Protein AF-0000000075644648 (afdb_homodimer)

Radius of gyration: 40.12 Å; Cα contacts (8 Å, |Δi|>4): 1859; chains: 2; bounding box: 111×129×111 Å

Structure (mmCIF, N/CA/C/O backbone):
data_AF-0000000075644648-model_v1
#
loop_
_entity.id
_entity.type
_entity.pdbx_description
1 polymer 'Nose resistant-to-fluoxetine protein N-terminal domain-containing protein'
#
loop_
_atom_site.group_PDB
_atom_site.id
_atom_site.type_symbol
_atom_site.label_atom_id
_atom_site.label_alt_id
_atom_site.label_comp_id
_atom_site.label_asym_id
_atom_site.label_entity_id
_atom_site.label_seq_id
_atom_site.pdbx_PDB_ins_code
_atom_site.Cartn_x
_atom_site.Cartn_y
_atom_site.Cartn_z
_atom_site.occupancy
_atom_site.B_iso_or_equiv
_atom_site.auth_seq_id
_atom_site.auth_comp_id
_atom_site.auth_asym_id
_atom_site.auth_atom_id
_atom_site.pdbx_PDB_model_num
ATOM 1 N N . MET A 1 1 ? 28.406 7.57 50.781 1 17.14 1 MET A N 1
ATOM 2 C CA . MET A 1 1 ? 28.922 8.93 50.812 1 17.14 1 MET A CA 1
ATOM 3 C C . MET A 1 1 ? 28.438 9.719 49.594 1 17.14 1 MET A C 1
ATOM 5 O O . MET A 1 1 ? 27.984 9.141 48.625 1 17.14 1 MET A O 1
ATOM 9 N N . THR A 1 2 ? 29.031 11.039 49.375 1 18.27 2 THR A N 1
ATOM 10 C CA . THR A 1 2 ? 28.797 12.391 48.875 1 18.27 2 THR A CA 1
ATOM 11 C C . THR A 1 2 ? 28.906 12.43 47.375 1 18.27 2 THR A C 1
ATOM 13 O O . THR A 1 2 ? 30 12.578 46.812 1 18.27 2 THR A O 1
ATOM 16 N N . THR A 1 3 ? 28.359 11.414 46.625 1 19.47 3 THR A N 1
ATOM 17 C CA . THR A 1 3 ? 28.375 11.008 45.25 1 19.47 3 THR A CA 1
ATOM 18 C C . THR A 1 3 ? 27.812 12.109 44.344 1 19.47 3 THR A C 1
ATOM 20 O O . THR A 1 3 ? 26.734 11.953 43.781 1 19.47 3 THR A O 1
ATOM 23 N N . LEU A 1 4 ? 28 13.391 44.906 1 19.52 4 LEU A N 1
ATOM 24 C CA . LEU A 1 4 ? 27.359 14.68 44.688 1 19.52 4 LEU A CA 1
ATOM 25 C C . LEU A 1 4 ? 27.5 15.094 43.219 1 19.52 4 LEU A C 1
ATOM 27 O O . LEU A 1 4 ? 28.344 14.547 42.5 1 19.52 4 LEU A O 1
ATOM 31 N N . ILE A 1 5 ? 27.172 16.344 42.906 1 19.8 5 ILE A N 1
ATOM 32 C CA . ILE A 1 5 ? 26.625 17.312 41.969 1 19.8 5 ILE A CA 1
ATOM 33 C C . ILE A 1 5 ? 27.719 17.766 41 1 19.8 5 ILE A C 1
ATOM 35 O O . ILE A 1 5 ? 28.516 18.641 41.344 1 19.8 5 ILE A O 1
ATOM 39 N N . GLU A 1 6 ? 28.672 16.828 40.656 1 20.92 6 GLU A N 1
ATOM 40 C CA . GLU A 1 6 ? 29.844 17.406 40 1 20.92 6 GLU A CA 1
ATOM 41 C C . GLU A 1 6 ? 29.453 18.266 38.812 1 20.92 6 GLU A C 1
ATOM 43 O O . GLU A 1 6 ? 28.625 17.844 38 1 20.92 6 GLU A O 1
ATOM 48 N N . GLY A 1 7 ? 29.734 19.625 38.781 1 19.95 7 GLY A N 1
ATOM 49 C CA . GLY A 1 7 ? 29.562 20.969 38.25 1 19.95 7 GLY A CA 1
ATOM 50 C C . GLY A 1 7 ? 29.938 21.062 36.781 1 19.95 7 GLY A C 1
ATOM 51 O O . GLY A 1 7 ? 30.516 20.141 36.219 1 19.95 7 GLY A O 1
ATOM 52 N N . PRO A 1 8 ? 29.859 22.266 36.188 1 21.3 8 PRO A N 1
ATOM 53 C CA . PRO A 1 8 ? 29.531 22.859 34.875 1 21.3 8 PRO A CA 1
ATOM 54 C C . PRO A 1 8 ? 30.688 22.812 33.906 1 21.3 8 PRO A C 1
ATOM 56 O O . PRO A 1 8 ? 30.609 23.391 32.812 1 21.3 8 PRO A O 1
ATOM 59 N N . SER A 1 9 ? 31.625 21.859 33.844 1 18.41 9 SER A N 1
ATOM 60 C CA . SER A 1 9 ? 32.938 22.219 33.281 1 18.41 9 SER A CA 1
ATOM 61 C C . SER A 1 9 ? 32.781 22.719 31.844 1 18.41 9 SER A C 1
ATOM 63 O O . SER A 1 9 ? 32.25 22.016 31 1 18.41 9 SER A O 1
ATOM 65 N N . PHE A 1 10 ? 32.781 24.094 31.656 1 19.3 10 PHE A N 1
ATOM 66 C CA . PHE A 1 10 ? 32.812 24.938 30.484 1 19.3 10 PHE A CA 1
ATOM 67 C C . PHE A 1 10 ? 34 24.594 29.594 1 19.3 10 PHE A C 1
ATOM 69 O O . PHE A 1 10 ? 35.156 24.75 30 1 19.3 10 PHE A O 1
ATOM 76 N N . SER A 1 11 ? 33.969 23.453 28.984 1 17.84 11 SER A N 1
ATOM 77 C CA . SER A 1 11 ? 35.062 23 28.141 1 17.84 11 SER A CA 1
ATOM 78 C C . SER A 1 11 ? 35.562 24.109 27.219 1 17.84 11 SER A C 1
ATOM 80 O O . SER A 1 11 ? 34.75 24.844 26.641 1 17.84 11 SER A O 1
ATOM 82 N N . PRO A 1 12 ? 36.844 24.5 27.312 1 17.47 12 PRO A N 1
ATOM 83 C CA . PRO A 1 12 ? 37.625 25.578 26.703 1 17.47 12 PRO A CA 1
ATOM 84 C C . PRO A 1 12 ? 37.438 25.656 25.188 1 17.47 12 PRO A C 1
ATOM 86 O O . PRO A 1 12 ? 37.031 24.672 24.562 1 17.47 12 PRO A O 1
ATOM 89 N N . CYS A 1 13 ? 37.656 26.922 24.547 1 18.33 13 CYS A N 1
ATOM 90 C CA . CYS A 1 13 ? 37.625 27.703 23.328 1 18.33 13 CYS A CA 1
ATOM 91 C C . CYS A 1 13 ? 38.656 27.156 22.328 1 18.33 13 CYS A C 1
ATOM 93 O O . CYS A 1 13 ? 39.844 27.422 22.438 1 18.33 13 CYS A O 1
ATOM 95 N N . ALA A 1 14 ? 38.781 25.812 22.172 1 17.69 14 ALA A N 1
ATOM 96 C CA . ALA A 1 14 ? 39.969 25.422 21.391 1 17.69 14 ALA A CA 1
ATOM 97 C C . ALA A 1 14 ? 40.125 26.297 20.156 1 17.69 14 ALA A C 1
ATOM 99 O O . ALA A 1 14 ? 39.125 26.719 19.547 1 17.69 14 ALA A O 1
ATOM 100 N N . VAL A 1 15 ? 41.375 26.734 19.875 1 17.28 15 VAL A N 1
ATOM 101 C CA . VAL A 1 15 ? 42.219 27.625 19.062 1 17.28 15 VAL A CA 1
ATOM 102 C C . VAL A 1 15 ? 42.031 27.297 17.594 1 17.28 15 VAL A C 1
ATOM 104 O O . VAL A 1 15 ? 42.156 26.141 17.172 1 17.28 15 VAL A O 1
ATOM 107 N N . ILE A 1 16 ? 41.281 28.078 16.859 1 17.77 16 ILE A N 1
ATOM 108 C CA . ILE A 1 16 ? 41.062 28.297 15.43 1 17.77 16 ILE A CA 1
ATOM 109 C C . ILE A 1 16 ? 42.438 28.438 14.734 1 17.77 16 ILE A C 1
ATOM 111 O O . ILE A 1 16 ? 43.188 29.391 14.984 1 17.77 16 ILE A O 1
ATOM 115 N N . ASN A 1 17 ? 43.188 27.344 14.719 1 16.3 17 ASN A N 1
ATOM 116 C CA . ASN A 1 17 ? 44.5 27.516 14.094 1 16.3 17 ASN A CA 1
ATOM 117 C C . ASN A 1 17 ? 44.375 28.297 12.789 1 16.3 17 ASN A C 1
ATOM 119 O O . ASN A 1 17 ? 43.75 27.844 11.836 1 16.3 17 ASN A O 1
ATOM 123 N N . ALA A 1 18 ? 44.688 29.578 12.805 1 16.88 18 ALA A N 1
ATOM 124 C CA . ALA A 1 18 ? 44.844 30.734 11.914 1 16.88 18 ALA A CA 1
ATOM 125 C C . ALA A 1 18 ? 45.938 30.484 10.883 1 16.88 18 ALA A C 1
ATOM 127 O O . ALA A 1 18 ? 46.375 31.422 10.211 1 16.88 18 ALA A O 1
ATOM 128 N N . LYS A 1 19 ? 46.5 29.359 10.703 1 17.92 19 LYS A N 1
ATOM 129 C CA . LYS A 1 19 ? 47.844 29.625 10.141 1 17.92 19 LYS A CA 1
ATOM 130 C C . LYS A 1 19 ? 47.75 30.484 8.883 1 17.92 19 LYS A C 1
ATOM 132 O O . LYS A 1 19 ? 46.688 30.578 8.266 1 17.92 19 LYS A O 1
ATOM 137 N N . GLU A 1 20 ? 48.844 30.438 7.914 1 17.48 20 GLU A N 1
ATOM 138 C CA . GLU A 1 20 ? 49.656 31.375 7.188 1 17.48 20 GLU A CA 1
ATOM 139 C C . GLU A 1 20 ? 48.938 31.922 5.961 1 17.48 20 GLU A C 1
ATOM 141 O O . GLU A 1 20 ? 48.438 31.156 5.148 1 17.48 20 GLU A O 1
ATOM 146 N N . ALA A 1 21 ? 48.625 33.188 5.93 1 16.77 21 ALA A N 1
ATOM 147 C CA . ALA A 1 21 ? 48.219 34.25 5.008 1 16.77 21 ALA A CA 1
ATOM 148 C C . ALA A 1 21 ? 49.219 34.438 3.887 1 16.77 21 ALA A C 1
ATOM 150 O O . ALA A 1 21 ? 49.438 35.531 3.4 1 16.77 21 ALA A O 1
ATOM 151 N N . THR A 1 22 ? 50.031 33.656 3.443 1 16.36 22 THR A N 1
ATOM 152 C CA . THR A 1 22 ? 51.062 34.375 2.697 1 16.36 22 THR A CA 1
ATOM 153 C C . THR A 1 22 ? 50.438 35.094 1.491 1 16.36 22 THR A C 1
ATOM 155 O O . THR A 1 22 ? 49.625 34.5 0.775 1 16.36 22 THR A O 1
ATOM 158 N N . LEU A 1 23 ? 50.656 36.469 1.36 1 16.58 23 LEU A N 1
ATOM 159 C CA . LEU A 1 23 ? 50.406 37.562 0.453 1 16.58 23 LEU A CA 1
ATOM 160 C C . LEU A 1 23 ? 51.094 37.375 -0.884 1 16.58 23 LEU A C 1
ATOM 162 O O . LEU A 1 23 ? 52.25 37.75 -1.054 1 16.58 23 LEU A O 1
ATOM 166 N N . GLY A 1 24 ? 51.312 36.375 -1.503 1 16.97 24 GLY A N 1
ATOM 167 C CA . GLY A 1 24 ? 52.344 36.594 -2.51 1 16.97 24 GLY A CA 1
ATOM 168 C C . GLY A 1 24 ? 52.062 37.781 -3.404 1 16.97 24 GLY A C 1
ATOM 169 O O . GLY A 1 24 ? 50.969 38.344 -3.389 1 16.97 24 GLY A O 1
ATOM 170 N N . SER A 1 25 ? 52.812 38 -4.699 1 16.52 25 SER A N 1
ATOM 171 C CA . SER A 1 25 ? 53.344 39.031 -5.59 1 16.52 25 SER A CA 1
ATOM 172 C C . SER A 1 25 ? 52.25 39.719 -6.363 1 16.52 25 SER A C 1
ATOM 174 O O . SER A 1 25 ? 51.344 39.062 -6.91 1 16.52 25 SER A O 1
ATOM 176 N N . LEU A 1 26 ? 51.938 40.969 -6.023 1 16.09 26 LEU A N 1
ATOM 177 C CA . LEU A 1 26 ? 51.125 42.031 -6.598 1 16.09 26 LEU A CA 1
ATOM 178 C C . LEU A 1 26 ? 51.344 42.125 -8.102 1 16.09 26 LEU A C 1
ATOM 180 O O . LEU A 1 26 ? 50.375 42.125 -8.867 1 16.09 26 LEU A O 1
ATOM 184 N N . TYR A 1 27 ? 52.344 42.844 -8.578 1 16.03 27 TYR A N 1
ATOM 185 C CA . TYR A 1 27 ? 52.375 44 -9.453 1 16.03 27 TYR A CA 1
ATOM 186 C C . TYR A 1 27 ? 52.656 43.594 -10.891 1 16.03 27 TYR A C 1
ATOM 188 O O . TYR A 1 27 ? 52.844 44.469 -11.758 1 16.03 27 TYR A O 1
ATOM 196 N N . PRO A 1 28 ? 52.812 42.562 -11.484 1 16.66 28 PRO A N 1
ATOM 197 C CA . PRO A 1 28 ? 53.75 42.906 -12.555 1 16.66 28 PRO A CA 1
ATOM 198 C C . PRO A 1 28 ? 53.156 43.875 -13.562 1 16.66 28 PRO A C 1
ATOM 200 O O . PRO A 1 28 ? 51.938 44.062 -13.609 1 16.66 28 PRO A O 1
ATOM 203 N N . ASN A 1 29 ? 53.844 44.156 -14.789 1 16.12 29 ASN A N 1
ATOM 204 C CA . ASN A 1 29 ? 54.094 45.312 -15.648 1 16.12 29 ASN A CA 1
ATOM 205 C C . ASN A 1 29 ? 52.875 45.656 -16.5 1 16.12 29 ASN A C 1
ATOM 207 O O . ASN A 1 29 ? 52.5 46.812 -16.562 1 16.12 29 ASN A O 1
ATOM 211 N N . SER A 1 30 ? 52.5 44.875 -17.594 1 15.97 30 SER A N 1
ATOM 212 C CA . SER A 1 30 ? 52.906 45.438 -18.875 1 15.97 30 SER A CA 1
ATOM 213 C C . SER A 1 30 ? 51.875 46.375 -19.453 1 15.97 30 SER A C 1
ATOM 215 O O . SER A 1 30 ? 50.719 46.375 -19 1 15.97 30 SER A O 1
ATOM 217 N N . PRO A 1 31 ? 51.625 46.344 -20.781 1 16.61 31 PRO A N 1
ATOM 218 C CA . PRO A 1 31 ? 51.719 47.438 -21.75 1 16.61 31 PRO A CA 1
ATOM 219 C C . PRO A 1 31 ? 50.406 48.219 -21.906 1 16.61 31 PRO A C 1
ATOM 221 O O . PRO A 1 31 ? 50.375 49.438 -21.812 1 16.61 31 PRO A O 1
ATOM 224 N N . ARG A 1 32 ? 49.562 47.906 -22.969 1 16.67 32 ARG A N 1
ATOM 225 C CA . ARG A 1 32 ? 49.562 48.812 -24.125 1 16.67 32 ARG A CA 1
ATOM 226 C C . ARG A 1 32 ? 48.438 49.844 -24 1 16.67 32 ARG A C 1
ATOM 228 O O . ARG A 1 32 ? 47.5 49.656 -23.219 1 16.67 32 ARG A O 1
ATOM 235 N N . SER A 1 33 ? 47.938 50.469 -25.125 1 15.8 33 SER A N 1
ATOM 236 C CA . SER A 1 33 ? 47.938 51.75 -25.766 1 15.8 33 SER A CA 1
ATOM 237 C C . SER A 1 33 ? 46.562 52.406 -25.703 1 15.8 33 SER A C 1
ATOM 239 O O . SER A 1 33 ? 46.406 53.562 -26.047 1 15.8 33 SER A O 1
ATOM 241 N N . VAL A 1 34 ? 45.438 51.594 -25.266 1 17.58 34 VAL A N 1
ATOM 242 C CA . VAL A 1 34 ? 44.469 52.375 -26.016 1 17.58 34 VAL A CA 1
ATOM 243 C C . VAL A 1 34 ? 44.406 53.781 -25.422 1 17.58 34 VAL A C 1
ATOM 245 O O . VAL A 1 34 ? 44.5 53.969 -24.203 1 17.58 34 VAL A O 1
ATOM 248 N N . PRO A 1 35 ? 44.375 54.875 -26.25 1 16.05 35 PRO A N 1
ATOM 249 C CA . PRO A 1 35 ? 44.531 56.344 -26.266 1 16.05 35 PRO A CA 1
ATOM 250 C C . PRO A 1 35 ? 43.5 57.062 -25.406 1 16.05 35 PRO A C 1
ATOM 252 O O . PRO A 1 35 ? 42.406 56.531 -25.203 1 16.05 35 PRO A O 1
ATOM 255 N N . PHE A 1 36 ? 43.938 57.969 -24.547 1 16.3 36 PHE A N 1
ATOM 256 C CA . PHE A 1 36 ? 43.594 58.969 -23.531 1 16.3 36 PHE A CA 1
ATOM 257 C C . PHE A 1 36 ? 42.688 60.031 -24.141 1 16.3 36 PHE A C 1
ATOM 259 O O . PHE A 1 36 ? 42.344 61 -23.469 1 16.3 36 PHE A O 1
ATOM 266 N N . CYS A 1 37 ? 41.531 59.625 -24.875 1 15.66 37 CYS A N 1
ATOM 267 C CA . CYS A 1 37 ? 41.062 60.875 -25.406 1 15.66 37 CYS A CA 1
ATOM 268 C C . CYS A 1 37 ? 40.906 61.906 -24.297 1 15.66 37 CYS A C 1
ATOM 270 O O . CYS A 1 37 ? 40.281 61.656 -23.281 1 15.66 37 CYS A O 1
ATOM 272 N N . ARG A 1 38 ? 41.656 63.031 -24.266 1 15.61 38 ARG A N 1
ATOM 273 C CA . ARG A 1 38 ? 42.031 64.312 -23.688 1 15.61 38 ARG A CA 1
ATOM 274 C C . ARG A 1 38 ? 40.812 65.25 -23.5 1 15.61 38 ARG A C 1
ATOM 276 O O . ARG A 1 38 ? 40.688 65.875 -22.469 1 15.61 38 ARG A O 1
ATOM 283 N N . LYS A 1 39 ? 39.969 65.5 -24.547 1 15.84 39 LYS A N 1
ATOM 284 C CA . LYS A 1 39 ? 40 66.875 -24.844 1 15.84 39 LYS A CA 1
ATOM 285 C C . LYS A 1 39 ? 39.156 67.688 -23.828 1 15.84 39 LYS A C 1
ATOM 287 O O . LYS A 1 39 ? 38.375 67.062 -23.062 1 15.84 39 LYS A O 1
ATOM 292 N N . TYR A 1 40 ? 38.062 68.5 -24.281 1 15.65 40 TYR A N 1
ATOM 293 C CA . TYR A 1 40 ? 37.969 69.938 -24.203 1 15.65 40 TYR A CA 1
ATOM 294 C C . TYR A 1 40 ? 37.125 70.375 -23.016 1 15.65 40 TYR A C 1
ATOM 296 O O . TYR A 1 40 ? 36.125 69.75 -22.688 1 15.65 40 TYR A O 1
ATOM 304 N N . LEU A 1 41 ? 37.531 71.312 -22.047 1 15.14 41 LEU A N 1
ATOM 305 C CA . LEU A 1 41 ? 37.406 72.062 -20.812 1 15.14 41 LEU A CA 1
ATOM 306 C C . LEU A 1 41 ? 36.219 73 -20.891 1 15.14 41 LEU A C 1
ATOM 308 O O . LEU A 1 41 ? 35.906 73.688 -19.922 1 15.14 41 LEU A O 1
ATOM 312 N N . GLY A 1 42 ? 35.312 73.25 -21.875 1 16.03 42 GLY A N 1
ATOM 313 C CA . GLY A 1 42 ? 35.031 74.688 -21.875 1 16.03 42 GLY A CA 1
ATOM 314 C C . GLY A 1 42 ? 34.094 75.062 -20.734 1 16.03 42 GLY A C 1
ATOM 315 O O . GLY A 1 42 ? 33.312 74.25 -20.234 1 16.03 42 GLY A O 1
ATOM 316 N N . TYR A 1 43 ? 34.188 76.375 -20 1 16.08 43 TYR A N 1
ATOM 317 C CA . TYR A 1 43 ? 33.969 77.25 -18.844 1 16.08 43 TYR A CA 1
ATOM 318 C C . TYR A 1 43 ? 32.562 77.812 -18.812 1 16.08 43 TYR A C 1
ATOM 320 O O . TYR A 1 43 ? 32.188 78.5 -17.859 1 16.08 43 TYR A O 1
ATOM 328 N N . GLY A 1 44 ? 31.438 77.5 -19.531 1 16.42 44 GLY A N 1
ATOM 329 C CA . GLY A 1 44 ? 30.688 78.75 -19.703 1 16.42 44 GLY A CA 1
ATOM 330 C C . GLY A 1 44 ? 29.969 79.188 -18.438 1 16.42 44 GLY A C 1
ATOM 331 O O . GLY A 1 44 ? 29.734 78.375 -17.531 1 16.42 44 GLY A O 1
ATOM 332 N N . ARG A 1 45 ? 29.547 80.562 -18.109 1 16.47 45 ARG A N 1
ATOM 333 C CA . ARG A 1 45 ? 29.359 81.625 -17.188 1 16.47 45 ARG A CA 1
ATOM 334 C C . ARG A 1 45 ? 27.922 81.688 -16.672 1 16.47 45 ARG A C 1
ATOM 336 O O . ARG A 1 45 ? 27.656 82.312 -15.641 1 16.47 45 ARG A O 1
ATOM 343 N N . PHE A 1 46 ? 26.766 81 -17.047 1 17.75 46 PHE A N 1
ATOM 344 C CA . PHE A 1 46 ? 25.625 81.875 -17.062 1 17.75 46 PHE A CA 1
ATOM 345 C C . PHE A 1 46 ? 25.156 82.188 -15.641 1 17.75 46 PHE A C 1
ATOM 347 O O . PHE A 1 46 ? 25.172 81.312 -14.781 1 17.75 46 PHE A O 1
ATOM 354 N N . ASP A 1 47 ? 24.719 83.438 -15.203 1 16.28 47 ASP A N 1
ATOM 355 C CA . ASP A 1 47 ? 24.562 84.438 -14.141 1 16.28 47 ASP A CA 1
ATOM 356 C C . ASP A 1 47 ? 23.281 84.188 -13.352 1 16.28 47 ASP A C 1
ATOM 358 O O . ASP A 1 47 ? 23.312 84.188 -12.117 1 16.28 47 ASP A O 1
ATOM 362 N N . ASN A 1 48 ? 21.984 84.312 -13.953 1 16.94 48 ASN A N 1
ATOM 363 C CA . ASN A 1 48 ? 21.125 85.375 -13.492 1 16.94 48 ASN A CA 1
ATOM 364 C C . ASN A 1 48 ? 20.406 85.062 -12.195 1 16.94 48 ASN A C 1
ATOM 366 O O . ASN A 1 48 ? 20.266 83.875 -11.867 1 16.94 48 ASN A O 1
ATOM 370 N N . GLN A 1 49 ? 19.297 85.812 -11.703 1 17.16 49 GLN A N 1
ATOM 371 C CA . GLN A 1 49 ? 18.922 86.625 -10.547 1 17.16 49 GLN A CA 1
ATOM 372 C C . GLN A 1 49 ? 17.906 85.938 -9.672 1 17.16 49 GLN A C 1
ATOM 374 O O . GLN A 1 49 ? 18.188 85.625 -8.516 1 17.16 49 GLN A O 1
ATOM 379 N N . LYS A 1 50 ? 16.5 86.438 -9.562 1 18.86 50 LYS A N 1
ATOM 380 C CA . LYS A 1 50 ? 15.938 87.188 -8.43 1 18.86 50 LYS A CA 1
ATOM 381 C C . LYS A 1 50 ? 15.039 86.312 -7.59 1 18.86 50 LYS A C 1
ATOM 383 O O . LYS A 1 50 ? 15.211 86.188 -6.371 1 18.86 50 LYS A O 1
ATOM 388 N N . LYS A 1 51 ? 13.547 86.25 -7.723 1 20.23 51 LYS A N 1
ATOM 389 C CA . LYS A 1 51 ? 12.617 86.875 -6.789 1 20.23 51 LYS A CA 1
ATOM 390 C C . LYS A 1 51 ? 11.898 85.875 -5.945 1 20.23 51 LYS A C 1
ATOM 392 O O . LYS A 1 51 ? 11.594 84.75 -6.426 1 20.23 51 LYS A O 1
ATOM 397 N N . THR A 1 52 ? 11.648 86 -4.602 1 19.19 52 THR A N 1
ATOM 398 C CA . THR A 1 52 ? 11.469 85.25 -3.344 1 19.19 52 THR A CA 1
ATOM 399 C C . THR A 1 52 ? 9.984 85 -3.094 1 19.19 52 THR A C 1
ATOM 401 O O . THR A 1 52 ? 9.617 84.5 -2.023 1 19.19 52 THR A O 1
ATOM 404 N N . PRO A 1 53 ? 9 84.438 -4.023 1 20.22 53 PRO A N 1
ATOM 405 C CA . PRO A 1 53 ? 7.594 84.688 -3.705 1 20.22 53 PRO A CA 1
ATOM 406 C C . PRO A 1 53 ? 7.102 83.938 -2.475 1 20.22 53 PRO A C 1
ATOM 408 O O . PRO A 1 53 ? 7.453 82.812 -2.283 1 20.22 53 PRO A O 1
ATOM 411 N N . ARG A 1 54 ? 6.461 84.625 -1.349 1 20.8 54 ARG A N 1
ATOM 412 C CA . ARG A 1 54 ? 6.125 84.312 0.046 1 20.8 54 ARG A CA 1
ATOM 413 C C . ARG A 1 54 ? 4.801 83.562 0.158 1 20.8 54 ARG A C 1
ATOM 415 O O . ARG A 1 54 ? 3.748 84.125 -0.199 1 20.8 54 ARG A O 1
ATOM 422 N N . VAL A 1 55 ? 4.602 82.188 -0.193 1 18.64 55 VAL A N 1
ATOM 423 C CA . VAL A 1 55 ? 3.365 81.438 -0.322 1 18.64 55 VAL A CA 1
ATOM 424 C C . VAL A 1 55 ? 2.764 81.188 1.06 1 18.64 55 VAL A C 1
ATOM 426 O O . VAL A 1 55 ? 3.416 80.625 1.933 1 18.64 55 VAL A O 1
ATOM 429 N N . CYS A 1 56 ? 1.729 82 1.493 1 18.91 56 CYS A N 1
ATOM 430 C CA . CYS A 1 56 ? 1.022 82.125 2.764 1 18.91 56 CYS A CA 1
ATOM 431 C C . CYS A 1 56 ? 0.171 80.875 3.039 1 18.91 56 CYS A C 1
ATOM 433 O O . CYS A 1 56 ? -0.571 80.438 2.166 1 18.91 56 CYS A O 1
ATOM 435 N N . LEU A 1 57 ? 0.411 80 4.094 1 19.55 57 LEU A N 1
ATOM 436 C CA . LEU A 1 57 ? 0.097 78.688 4.559 1 19.55 57 LEU A CA 1
ATOM 437 C C . LEU A 1 57 ? -1.32 78.625 5.117 1 19.55 57 LEU A C 1
ATOM 439 O O . LEU A 1 57 ? -1.609 79.188 6.156 1 19.55 57 LEU A O 1
ATOM 443 N N . PRO A 1 58 ? -2.457 78.688 4.191 1 20.89 58 PRO A N 1
ATOM 444 C CA . PRO A 1 58 ? -3.764 78.875 4.816 1 20.89 58 PRO A CA 1
ATOM 445 C C . PRO A 1 58 ? -4.184 77.75 5.707 1 20.89 58 PRO A C 1
ATOM 447 O O . PRO A 1 58 ? -3.664 76.625 5.562 1 20.89 58 PRO A O 1
ATOM 450 N N . HIS A 1 59 ? -5.246 77.75 6.652 1 21.36 59 HIS A N 1
ATOM 451 C CA . HIS A 1 59 ? -5.773 77.25 7.906 1 21.36 59 HIS A CA 1
ATOM 452 C C . HIS A 1 59 ? -6.566 75.938 7.676 1 21.36 59 HIS A C 1
ATOM 454 O O . HIS A 1 59 ? -7.434 75.875 6.801 1 21.36 59 HIS A O 1
ATOM 460 N N . PRO A 1 60 ? -6.242 74.5 8.148 1 21.06 60 PRO A N 1
ATOM 461 C CA . PRO A 1 60 ? -6.438 73.125 7.785 1 21.06 60 PRO A CA 1
ATOM 462 C C . PRO A 1 60 ? -7.836 72.625 8.133 1 21.06 60 PRO A C 1
ATOM 464 O O . PRO A 1 60 ? -8.094 71.375 8.047 1 21.06 60 PRO A O 1
ATOM 467 N N . ASN A 1 61 ? -8.898 73.312 8.664 1 19.88 61 ASN A N 1
ATOM 468 C CA . ASN A 1 61 ? -10.016 72.75 9.422 1 19.88 61 ASN A CA 1
ATOM 469 C C . ASN A 1 61 ? -10.984 72 8.523 1 19.88 61 ASN A C 1
ATOM 471 O O . ASN A 1 61 ? -11.734 71.125 8.992 1 19.88 61 ASN A O 1
ATOM 475 N N . ARG A 1 62 ? -11.484 72.438 7.355 1 21.42 62 ARG A N 1
ATOM 476 C CA . ARG A 1 62 ? -12.836 72.312 6.82 1 21.42 62 ARG A CA 1
ATOM 477 C C . ARG A 1 62 ? -13.016 71 6.102 1 21.42 62 ARG A C 1
ATOM 479 O O . ARG A 1 62 ? -14.047 70.75 5.469 1 21.42 62 ARG A O 1
ATOM 486 N N . LEU A 1 63 ? -12.039 70.125 5.801 1 19.73 63 LEU A N 1
ATOM 487 C CA . LEU A 1 63 ? -12.219 69.312 4.578 1 19.73 63 LEU A CA 1
ATOM 488 C C . LEU A 1 63 ? -13.023 68.062 4.848 1 19.73 63 LEU A C 1
ATOM 490 O O . LEU A 1 63 ? -13.242 67.25 3.943 1 19.73 63 LEU A O 1
ATOM 494 N N . LEU A 1 64 ? -13.383 67.625 6.062 1 19.56 64 LEU A N 1
ATOM 495 C CA . LEU A 1 64 ? -13.758 66.25 6.301 1 19.56 64 LEU A CA 1
ATOM 496 C C . LEU A 1 64 ? -15.141 65.938 5.73 1 19.56 64 LEU A C 1
ATOM 498 O O . LEU A 1 64 ? -15.5 64.812 5.531 1 19.56 64 LEU A O 1
ATOM 502 N N . LYS A 1 65 ? -16.078 66.875 5.484 1 20 65 LYS A N 1
ATOM 503 C CA . LYS A 1 65 ? -17.531 66.688 5.402 1 20 65 LYS A CA 1
ATOM 504 C C . LYS A 1 65 ? -17.922 66.062 4.09 1 20 65 LYS A C 1
ATOM 506 O O . LYS A 1 65 ? -19 65.438 3.988 1 20 65 LYS A O 1
ATOM 511 N N . ALA A 1 66 ? -17.266 66.25 2.998 1 21.02 66 ALA A N 1
ATOM 512 C CA . ALA A 1 66 ? -17.969 66.25 1.72 1 21.02 66 ALA A CA 1
ATOM 513 C C . ALA A 1 66 ? -18.188 64.812 1.235 1 21.02 66 ALA A C 1
ATOM 515 O O . ALA A 1 66 ? -18.969 64.562 0.319 1 21.02 66 ALA A O 1
ATOM 516 N N . ALA A 1 67 ? -17.406 63.844 1.62 1 21.42 67 ALA A N 1
ATOM 517 C CA . ALA A 1 67 ? -17.344 62.688 0.714 1 21.42 67 ALA A CA 1
ATOM 518 C C . ALA A 1 67 ? -18.578 61.812 0.859 1 21.42 67 ALA A C 1
ATOM 520 O O . ALA A 1 67 ? -18.797 60.906 0.036 1 21.42 67 ALA A O 1
ATOM 521 N N . ILE A 1 68 ? -19.359 61.875 1.923 1 21.28 68 ILE A N 1
ATOM 522 C CA . ILE A 1 68 ? -20.297 60.781 2.18 1 21.28 68 ILE A CA 1
ATOM 523 C C . ILE A 1 68 ? -21.516 60.938 1.27 1 21.28 68 ILE A C 1
ATOM 525 O O . ILE A 1 68 ? -22.344 60 1.183 1 21.28 68 ILE A O 1
ATOM 529 N N . LEU A 1 69 ? -21.75 62.125 0.59 1 20.05 69 LEU A N 1
ATOM 530 C CA . LEU A 1 69 ? -23.109 62.469 0.171 1 20.05 69 LEU A CA 1
ATOM 531 C C . LEU A 1 69 ? -23.484 61.688 -1.09 1 20.05 69 LEU A C 1
ATOM 533 O O . LEU A 1 69 ? -24.656 61.688 -1.487 1 20.05 69 LEU A O 1
ATOM 537 N N . SER A 1 70 ? -22.625 61.375 -1.968 1 20.73 70 SER A N 1
ATOM 538 C CA . SER A 1 70 ? -23.047 61.375 -3.361 1 20.73 70 SER A CA 1
ATOM 539 C C . SER A 1 70 ? -23.953 60.188 -3.668 1 20.73 70 SER A C 1
ATOM 541 O O . SER A 1 70 ? -24.312 59.938 -4.824 1 20.73 70 SER A O 1
ATOM 543 N N . THR A 1 71 ? -24.062 59.219 -2.846 1 21.09 71 THR A N 1
ATOM 544 C CA . THR A 1 71 ? -24.531 58 -3.52 1 21.09 71 THR A CA 1
ATOM 545 C C . THR A 1 71 ? -26.031 58.125 -3.812 1 21.09 71 THR A C 1
ATOM 547 O O . THR A 1 71 ? -26.625 57.188 -4.355 1 21.09 71 THR A O 1
ATOM 550 N N . TYR A 1 72 ? -26.75 59.156 -3.256 1 19.48 72 TYR A N 1
ATOM 551 C CA . TYR A 1 72 ? -28.188 58.906 -3.246 1 19.48 72 TYR A CA 1
ATOM 552 C C . TYR A 1 72 ? -28.828 59.25 -4.586 1 19.48 72 TYR A C 1
ATOM 554 O O . TYR A 1 72 ? -30.047 59.281 -4.715 1 19.48 72 TYR A O 1
ATOM 562 N N . ILE A 1 73 ? -28.141 60.031 -5.551 1 19.98 73 ILE A N 1
ATOM 563 C CA . ILE A 1 73 ? -29 60.812 -6.445 1 19.98 73 ILE A CA 1
ATOM 564 C C . ILE A 1 73 ? -29.688 59.875 -7.438 1 19.98 73 ILE A C 1
ATOM 566 O O . ILE A 1 73 ? -29.031 59.156 -8.18 1 19.98 73 ILE A O 1
ATOM 570 N N . GLY A 1 74 ? -31.031 59.781 -7.406 1 18.88 74 GLY A N 1
ATOM 571 C CA . GLY A 1 74 ? -32.062 59.094 -8.148 1 18.88 74 GLY A CA 1
ATOM 572 C C . GLY A 1 74 ? -32.094 59.5 -9.617 1 18.88 74 GLY A C 1
ATOM 573 O O . GLY A 1 74 ? -31.5 60.5 -10.023 1 18.88 74 GLY A O 1
ATOM 574 N N . ALA A 1 75 ? -32.938 59 -10.641 1 20.52 75 ALA A N 1
ATOM 575 C CA . ALA A 1 75 ? -33.125 58.625 -12.047 1 20.52 75 ALA A CA 1
ATOM 576 C C . ALA A 1 75 ? -33.5 59.844 -12.883 1 20.52 75 ALA A C 1
ATOM 578 O O . ALA A 1 75 ? -33.469 59.812 -14.109 1 20.52 75 ALA A O 1
ATOM 579 N N . SER A 1 76 ? -34.219 60.969 -12.375 1 19.33 76 SER A N 1
ATOM 580 C CA . SER A 1 76 ? -35.219 61.375 -13.352 1 19.33 76 SER A CA 1
ATOM 581 C C . SER A 1 76 ? -34.562 62.062 -14.539 1 19.33 76 SER A C 1
ATOM 583 O O . SER A 1 76 ? -34.75 61.688 -15.688 1 19.33 76 SER A O 1
ATOM 585 N N . ARG A 1 77 ? -35.125 63.469 -14.953 1 22.38 77 ARG A N 1
ATOM 586 C CA . ARG A 1 77 ? -35.469 64.125 -16.203 1 22.38 77 ARG A CA 1
ATOM 587 C C . ARG A 1 77 ? -34.25 64.75 -16.844 1 22.38 77 ARG A C 1
ATOM 589 O O . ARG A 1 77 ? -33.281 65.062 -16.156 1 22.38 77 ARG A O 1
ATOM 596 N N . PRO A 1 78 ? -34.281 65.188 -18.297 1 24.08 78 PRO A N 1
ATOM 597 C CA . PRO A 1 78 ? -33.281 65.312 -19.344 1 24.08 78 PRO A CA 1
ATOM 598 C C . PRO A 1 78 ? -32.469 66.625 -19.172 1 24.08 78 PRO A C 1
ATOM 600 O O . PRO A 1 78 ? -31.422 66.75 -19.828 1 24.08 78 PRO A O 1
ATOM 603 N N . GLY A 1 79 ? -33 67.625 -18.375 1 21.12 79 GLY A N 1
ATOM 604 C CA . GLY A 1 79 ? -32.812 69 -18.906 1 21.12 79 GLY A CA 1
ATOM 605 C C . GLY A 1 79 ? -31.344 69.375 -18.938 1 21.12 79 GLY A C 1
ATOM 606 O O . GLY A 1 79 ? -30.5 68.75 -18.344 1 21.12 79 GLY A O 1
ATOM 607 N N . ARG A 1 80 ? -30.984 70.688 -19.484 1 22.7 80 ARG A N 1
ATOM 608 C CA . ARG A 1 80 ? -29.906 71.438 -20.188 1 22.7 80 ARG A CA 1
ATOM 609 C C . ARG A 1 80 ? -28.797 71.812 -19.219 1 22.7 80 ARG A C 1
ATOM 611 O O . ARG A 1 80 ? -28.719 73 -18.797 1 22.7 80 ARG A O 1
ATOM 618 N N . LEU A 1 81 ? -28.594 71.125 -18.062 1 19.92 81 LEU A N 1
ATOM 619 C CA . LEU A 1 81 ? -27.938 71.875 -16.984 1 19.92 81 LEU A CA 1
ATOM 620 C C . LEU A 1 81 ? -26.562 72.375 -17.422 1 19.92 81 LEU A C 1
ATOM 622 O O . LEU A 1 81 ? -25.781 71.625 -18.031 1 19.92 81 LEU A O 1
ATOM 626 N N . SER A 1 82 ? -26.375 73.75 -17.422 1 19.52 82 SER A N 1
ATOM 627 C CA . SER A 1 82 ? -25.359 74.688 -17.812 1 19.52 82 SER A CA 1
ATOM 628 C C . SER A 1 82 ? -24.016 74.375 -17.172 1 19.52 82 SER A C 1
ATOM 630 O O . SER A 1 82 ? -23.969 73.812 -16.078 1 19.52 82 SER A O 1
ATOM 632 N N . ARG A 1 83 ? -22.922 74.5 -17.938 1 21.03 83 ARG A N 1
ATOM 633 C CA . ARG A 1 83 ? -21.531 74.062 -18.031 1 21.03 83 ARG A CA 1
ATOM 634 C C . ARG A 1 83 ? -20.672 74.688 -16.938 1 21.03 83 ARG A C 1
ATOM 636 O O . ARG A 1 83 ? -19.438 74.562 -16.969 1 21.03 83 ARG A O 1
ATOM 643 N N . ARG A 1 84 ? -21.328 75.5 -15.977 1 20.12 84 ARG A N 1
ATOM 644 C CA . ARG A 1 84 ? -20.375 76.5 -15.422 1 20.12 84 ARG A CA 1
ATOM 645 C C . ARG A 1 84 ? -19.219 75.75 -14.719 1 20.12 84 ARG A C 1
ATOM 647 O O . ARG A 1 84 ? -19.438 74.812 -13.938 1 20.12 84 ARG A O 1
ATOM 654 N N . CYS A 1 85 ? -18.016 75.875 -15.344 1 19.33 85 CYS A N 1
ATOM 655 C CA . CYS A 1 85 ? -16.672 75.375 -15.172 1 19.33 85 CYS A CA 1
ATOM 656 C C . CYS A 1 85 ? -16.141 75.688 -13.789 1 19.33 85 CYS A C 1
ATOM 658 O O . CYS A 1 85 ? -15.969 76.875 -13.43 1 19.33 85 CYS A O 1
ATOM 660 N N . TRP A 1 86 ? -16.75 75.125 -12.688 1 18.2 86 TRP A N 1
ATOM 661 C CA . TRP A 1 86 ? -16.344 75.5 -11.336 1 18.2 86 TRP A CA 1
ATOM 662 C C . TRP A 1 86 ? -14.836 75.375 -11.148 1 18.2 86 TRP A C 1
ATOM 664 O O . TRP A 1 86 ? -14.266 74.312 -11.438 1 18.2 86 TRP A O 1
ATOM 674 N N . THR A 1 87 ? -14.094 76.5 -11.32 1 19.09 87 THR A N 1
ATOM 675 C CA . THR A 1 87 ? -12.656 76.75 -11.242 1 19.09 87 THR A CA 1
ATOM 676 C C . THR A 1 87 ? -12.102 76.312 -9.891 1 19.09 87 THR A C 1
ATOM 678 O O . THR A 1 87 ? -12.516 76.812 -8.852 1 19.09 87 THR A O 1
ATOM 681 N N . ALA A 1 88 ? -11.844 75.062 -9.656 1 18.91 88 ALA A N 1
ATOM 682 C CA . ALA A 1 88 ? -11.461 74.312 -8.453 1 18.91 88 ALA A CA 1
ATOM 683 C C . ALA A 1 88 ? -10.156 74.875 -7.875 1 18.91 88 ALA A C 1
ATOM 685 O O . ALA A 1 88 ? -9.133 74.875 -8.555 1 18.91 88 ALA A O 1
ATOM 686 N N . ALA A 1 89 ? -10.273 76 -7.062 1 19.41 89 ALA A N 1
ATOM 687 C CA . ALA A 1 89 ? -9.148 76.688 -6.469 1 19.41 89 ALA A CA 1
ATOM 688 C C . ALA A 1 89 ? -8.203 75.75 -5.758 1 19.41 89 ALA A C 1
ATOM 690 O O . ALA A 1 89 ? -8.641 74.812 -5.082 1 19.41 89 ALA A O 1
ATOM 691 N N . ARG A 1 90 ? -6.949 75.625 -6.242 1 21.47 90 ARG A N 1
ATOM 692 C CA . ARG A 1 90 ? -5.723 74.875 -5.992 1 21.47 90 ARG A CA 1
ATOM 693 C C . ARG A 1 90 ? -5.184 75.188 -4.594 1 21.47 90 ARG A C 1
ATOM 695 O O . ARG A 1 90 ? -4.484 76.188 -4.383 1 21.47 90 ARG A O 1
ATOM 702 N N . VAL A 1 91 ? -6.039 75.312 -3.525 1 19.94 91 VAL A N 1
ATOM 703 C CA . VAL A 1 91 ? -5.395 75.875 -2.344 1 19.94 91 VAL A CA 1
ATOM 704 C C . VAL A 1 91 ? -4.27 74.938 -1.88 1 19.94 91 VAL A C 1
ATOM 706 O O . VAL A 1 91 ? -4.473 73.75 -1.725 1 19.94 91 VAL A O 1
ATOM 709 N N . PRO A 1 92 ? -2.992 75.375 -1.979 1 21.19 92 PRO A N 1
ATOM 710 C CA . PRO A 1 92 ? -1.738 74.688 -1.682 1 21.19 92 PRO A CA 1
ATOM 711 C C . PRO A 1 92 ? -1.61 74.312 -0.209 1 21.19 92 PRO A C 1
ATOM 713 O O . PRO A 1 92 ? -1.673 75.188 0.666 1 21.19 92 PRO A O 1
ATOM 716 N N . VAL A 1 93 ? -2.334 73.438 0.337 1 20.12 93 VAL A N 1
ATOM 717 C CA . VAL A 1 93 ? -2.402 73.125 1.764 1 20.12 93 VAL A CA 1
ATOM 718 C C . VAL A 1 93 ? -1.019 72.75 2.277 1 20.12 93 VAL A C 1
ATOM 720 O O . VAL A 1 93 ? -0.456 71.75 1.854 1 20.12 93 VAL A O 1
ATOM 723 N N . GLN A 1 94 ? -0.187 73.688 2.607 1 20.78 94 GLN A N 1
ATOM 724 C CA . GLN A 1 94 ? 1.151 73.5 3.143 1 20.78 94 GLN A CA 1
ATOM 725 C C . GLN A 1 94 ? 1.089 72.812 4.508 1 20.78 94 GLN A C 1
ATOM 727 O O . GLN A 1 94 ? 0.58 73.375 5.473 1 20.78 94 GLN A O 1
ATOM 732 N N . VAL A 1 95 ? 0.819 71.625 4.609 1 20.31 95 VAL A N 1
ATOM 733 C CA . VAL A 1 95 ? 0.743 70.812 5.824 1 20.31 95 VAL A CA 1
ATOM 734 C C . VAL A 1 95 ? 2.059 70.875 6.59 1 20.31 95 VAL A C 1
ATOM 736 O O . VAL A 1 95 ? 3.098 70.438 6.117 1 20.31 95 VAL A O 1
ATOM 739 N N . ARG A 1 96 ? 2.252 72 7.219 1 20.98 96 ARG A N 1
ATOM 740 C CA . ARG A 1 96 ? 3.482 72.125 7.992 1 20.98 96 ARG A CA 1
ATOM 741 C C . ARG A 1 96 ? 3.52 71.062 9.117 1 20.98 96 ARG A C 1
ATOM 743 O O . ARG A 1 96 ? 2.682 71.125 10.023 1 20.98 96 ARG A O 1
ATOM 750 N N . LEU A 1 97 ? 3.889 69.938 8.844 1 20.45 97 LEU A N 1
ATOM 751 C CA . LEU A 1 97 ? 4.203 68.938 9.836 1 20.45 97 LEU A CA 1
ATOM 752 C C . LEU A 1 97 ? 5.176 69.5 10.883 1 20.45 97 LEU A C 1
ATOM 754 O O . LEU A 1 97 ? 6.273 69.938 10.539 1 20.45 97 LEU A O 1
ATOM 758 N N . GLN A 1 98 ? 4.641 70.312 11.781 1 20.58 98 GLN A N 1
ATOM 759 C CA . GLN A 1 98 ? 5.543 70.812 12.805 1 20.58 98 GLN A CA 1
ATOM 760 C C . GLN A 1 98 ? 6.477 69.688 13.32 1 20.58 98 GLN A C 1
ATOM 762 O O . GLN A 1 98 ? 6.055 68.562 13.539 1 20.58 98 GLN A O 1
ATOM 767 N N . PRO A 1 99 ? 7.742 70 13.172 1 21.75 99 PRO A N 1
ATOM 768 C CA . PRO A 1 99 ? 8.805 69.062 13.594 1 21.75 99 PRO A CA 1
ATOM 769 C C . PRO A 1 99 ? 8.719 68.688 15.078 1 21.75 99 PRO A C 1
ATOM 771 O O . PRO A 1 99 ? 8.438 69.562 15.906 1 21.75 99 PRO A O 1
ATOM 774 N N . CYS A 1 100 ? 7.984 67.688 15.383 1 23.19 100 CYS A N 1
ATOM 775 C CA . CYS A 1 100 ? 7.957 67.25 16.781 1 23.19 100 CYS A CA 1
ATOM 776 C C . CYS A 1 100 ? 9.266 67.625 17.484 1 23.19 100 CYS A C 1
ATOM 778 O O . CYS A 1 100 ? 10.336 67.562 16.891 1 23.19 100 CYS A O 1
ATOM 780 N N . ASN A 1 101 ? 9.273 68.562 18.312 1 20.75 101 ASN A N 1
ATOM 781 C CA . ASN A 1 101 ? 10.406 69.062 19.094 1 20.75 101 ASN A CA 1
ATOM 782 C C . ASN A 1 101 ? 11.336 67.938 19.484 1 20.75 101 ASN A C 1
ATOM 784 O O . ASN A 1 101 ? 10.883 66.812 19.734 1 20.75 101 ASN A O 1
ATOM 788 N N . PRO A 1 102 ? 12.68 68.125 19.156 1 23.03 102 PRO A N 1
ATOM 789 C CA . PRO A 1 102 ? 13.852 67.25 19.438 1 23.03 102 PRO A CA 1
ATOM 790 C C . PRO A 1 102 ? 13.93 66.875 20.906 1 23.03 102 PRO A C 1
ATOM 792 O O . PRO A 1 102 ? 15.023 66.562 21.422 1 23.03 102 PRO A O 1
ATOM 795 N N . LEU A 1 103 ? 12.867 66.875 21.672 1 22.23 103 LEU A N 1
ATOM 796 C CA . LEU A 1 103 ? 13.211 66.625 23.062 1 22.23 103 LEU A CA 1
ATOM 797 C C . LEU A 1 103 ? 14.125 65.375 23.156 1 22.23 103 LEU A C 1
ATOM 799 O O . LEU A 1 103 ? 14.164 64.562 22.25 1 22.23 103 LEU A O 1
ATOM 803 N N . GLY A 1 104 ? 14.703 65.125 24.422 1 20.77 104 GLY A N 1
ATOM 804 C CA . GLY A 1 104 ? 15.906 64.375 24.734 1 20.77 104 GLY A CA 1
ATOM 805 C C . GLY A 1 104 ? 15.914 62.969 24.125 1 20.77 104 GLY A C 1
ATOM 806 O O . GLY A 1 104 ? 14.859 62.375 23.938 1 20.77 104 GLY A O 1
ATOM 807 N N . ARG A 1 105 ? 16.875 62.688 23.25 1 26.45 105 ARG A N 1
ATOM 808 C CA . ARG A 1 105 ? 17.469 61.562 22.516 1 26.45 105 ARG A CA 1
ATOM 809 C C . ARG A 1 105 ? 17.391 60.281 23.328 1 26.45 105 ARG A C 1
ATOM 811 O O . ARG A 1 105 ? 17.594 59.188 22.781 1 26.45 105 ARG A O 1
ATOM 818 N N . ALA A 1 106 ? 17.453 60.438 24.625 1 24.53 106 ALA A N 1
ATOM 819 C CA . ALA A 1 106 ? 17.75 59.344 25.562 1 24.53 106 ALA A CA 1
ATOM 820 C C . ALA A 1 106 ? 16.531 58.438 25.75 1 24.53 106 ALA A C 1
ATOM 822 O O . ALA A 1 106 ? 16.688 57.219 25.969 1 24.53 106 ALA A O 1
ATOM 823 N N . ALA A 1 107 ? 15.422 59.094 25.828 1 25 107 ALA A N 1
ATOM 824 C CA . ALA A 1 107 ? 14.32 58.312 26.391 1 25 107 ALA A CA 1
ATOM 825 C C . ALA A 1 107 ? 13.719 57.375 25.359 1 25 107 ALA A C 1
ATOM 827 O O . ALA A 1 107 ? 13.039 56.406 25.703 1 25 107 ALA A O 1
ATOM 828 N N . SER A 1 108 ? 13.703 57.906 24.172 1 25.95 108 SER A N 1
ATOM 829 C CA . SER A 1 108 ? 12.984 57.062 23.219 1 25.95 108 SER A CA 1
ATOM 830 C C . SER A 1 108 ? 13.719 55.75 22.953 1 25.95 108 SER A C 1
ATOM 832 O O . SER A 1 108 ? 13.164 54.812 22.375 1 25.95 108 SER A O 1
ATOM 834 N N . ARG A 1 109 ? 15 55.875 23.078 1 28.06 109 ARG A N 1
ATOM 835 C CA . ARG A 1 109 ? 15.875 54.719 23.062 1 28.06 109 ARG A CA 1
ATOM 836 C C . ARG A 1 109 ? 15.555 53.781 24.234 1 28.06 109 ARG A C 1
ATOM 838 O O . ARG A 1 109 ? 15.945 52.625 24.219 1 28.06 109 ARG A O 1
ATOM 845 N N . SER A 1 110 ? 15.055 54.469 25.312 1 24.5 110 SER A N 1
ATOM 846 C CA . SER A 1 110 ? 14.828 53.688 26.531 1 24.5 110 SER A CA 1
ATOM 847 C C . SER A 1 110 ? 13.57 52.844 26.406 1 24.5 110 SER A C 1
ATOM 849 O O . SER A 1 110 ? 13.477 51.75 27 1 24.5 110 SER A O 1
ATOM 851 N N . CYS A 1 111 ? 12.57 53.5 25.781 1 24.67 111 CYS A N 1
ATOM 852 C CA . CYS A 1 111 ? 11.344 52.688 25.844 1 24.67 111 CYS A CA 1
ATOM 853 C C . CYS A 1 111 ? 11.453 51.438 25 1 24.67 111 CYS A C 1
ATOM 855 O O . CYS A 1 111 ? 10.953 50.375 25.391 1 24.67 111 CYS A O 1
ATOM 857 N N . VAL A 1 112 ? 11.969 51.656 23.766 1 27.53 112 VAL A N 1
ATOM 858 C CA . VAL A 1 112 ? 12.211 50.438 23 1 27.53 112 VAL A CA 1
ATOM 859 C C . VAL A 1 112 ? 13.273 49.594 23.703 1 27.53 112 VAL A C 1
ATOM 861 O O . VAL A 1 112 ? 13.172 48.344 23.734 1 27.53 112 VAL A O 1
ATOM 864 N N . LEU A 1 113 ? 14.305 50.281 24.297 1 27.03 113 LEU A N 1
ATOM 865 C CA . LEU A 1 113 ? 15.305 49.594 25.109 1 27.03 113 LEU A CA 1
ATOM 866 C C . LEU A 1 113 ? 14.695 49.062 26.406 1 27.03 113 LEU A C 1
ATOM 868 O O . LEU A 1 113 ? 15.102 48.031 26.922 1 27.03 113 LEU A O 1
ATOM 872 N N . GLN A 1 114 ? 13.789 49.844 27.016 1 25.5 114 GLN A N 1
ATOM 873 C CA . GLN A 1 114 ? 13.211 49.406 28.281 1 25.5 114 GLN A CA 1
ATOM 874 C C . GLN A 1 114 ? 12.18 48.312 28.047 1 25.5 114 GLN A C 1
ATOM 876 O O . GLN A 1 114 ? 11.984 47.469 28.922 1 25.5 114 GLN A O 1
ATOM 881 N N . LEU A 1 115 ? 11.273 48.469 27.031 1 27.77 115 LEU A N 1
ATOM 882 C CA . LEU A 1 115 ? 10.477 47.25 26.781 1 27.77 115 LEU A CA 1
ATOM 883 C C . LEU A 1 115 ? 11.367 46.062 26.422 1 27.77 115 LEU A C 1
ATOM 885 O O . LEU A 1 115 ? 11.016 44.938 26.672 1 27.77 115 LEU A O 1
ATOM 889 N N . HIS A 1 116 ? 12.438 46.281 25.734 1 30.55 116 HIS A N 1
ATOM 890 C CA . HIS A 1 116 ? 13.445 45.219 25.578 1 30.55 116 HIS A CA 1
ATOM 891 C C . HIS A 1 116 ? 13.938 44.719 26.922 1 30.55 116 HIS A C 1
ATOM 893 O O . HIS A 1 116 ? 14.43 43.594 27.031 1 30.55 116 HIS A O 1
ATOM 899 N N . LYS A 1 117 ? 14.211 45.656 27.812 1 31.48 117 LYS A N 1
ATOM 900 C CA . LYS A 1 117 ? 14.805 45.281 29.094 1 31.48 117 LYS A CA 1
ATOM 901 C C . LYS A 1 117 ? 13.781 44.594 29.984 1 31.48 117 LYS A C 1
ATOM 903 O O . LYS A 1 117 ? 14.141 43.75 30.812 1 31.48 117 LYS A O 1
ATOM 908 N N . THR A 1 118 ? 12.672 45.219 30.203 1 28.98 118 THR A N 1
ATOM 909 C CA . THR A 1 118 ? 11.836 44.625 31.25 1 28.98 118 THR A CA 1
ATOM 910 C C . THR A 1 118 ? 11.117 43.375 30.75 1 28.98 118 THR A C 1
ATOM 912 O O . THR A 1 118 ? 10.742 42.531 31.547 1 28.98 118 THR A O 1
ATOM 915 N N . VAL A 1 119 ? 10.391 43.531 29.562 1 31.53 119 VAL A N 1
ATOM 916 C CA . VAL A 1 119 ? 9.711 42.281 29.281 1 31.53 119 VAL A CA 1
ATOM 917 C C . VAL A 1 119 ? 10.711 41.281 28.734 1 31.53 119 VAL A C 1
ATOM 919 O O . VAL A 1 119 ? 11.172 41.375 27.594 1 31.53 119 VAL A O 1
ATOM 922 N N . LYS A 1 120 ? 11.484 40.844 29.484 1 32.19 120 LYS A N 1
ATOM 923 C CA . LYS A 1 120 ? 12.477 39.812 29.156 1 32.19 120 LYS A CA 1
ATOM 924 C C . LYS A 1 120 ? 11.914 38.812 28.156 1 32.19 120 LYS A C 1
ATOM 926 O O . LYS A 1 120 ? 12.656 38.281 27.328 1 32.19 120 LYS A O 1
ATOM 931 N N . ASN A 1 121 ? 10.922 37.875 28.469 1 32.81 121 ASN A N 1
ATOM 932 C CA . ASN A 1 121 ? 10.664 36.625 27.719 1 32.81 121 ASN A CA 1
ATOM 933 C C . ASN A 1 121 ? 9.672 36.875 26.578 1 32.81 121 ASN A C 1
ATOM 935 O O . ASN A 1 121 ? 8.531 36.406 26.625 1 32.81 121 ASN A O 1
ATOM 939 N N . PRO A 1 122 ? 9.648 38.031 25.844 1 36.88 122 PRO A N 1
ATOM 940 C CA . PRO A 1 122 ? 8.758 38.531 24.781 1 36.88 122 PRO A CA 1
ATOM 941 C C . PRO A 1 122 ? 8.836 37.688 23.516 1 36.88 122 PRO A C 1
ATOM 943 O O . PRO A 1 122 ? 8.07 37.938 22.562 1 36.88 122 PRO A O 1
ATOM 946 N N . THR A 1 123 ? 9.695 36.812 23.438 1 41 123 THR A N 1
ATOM 947 C CA . THR A 1 123 ? 10.062 36.375 22.094 1 41 123 THR A CA 1
ATOM 948 C C . THR A 1 123 ? 8.945 35.562 21.469 1 41 123 THR A C 1
ATOM 950 O O . THR A 1 123 ? 8.609 35.75 20.297 1 41 123 THR A O 1
ATOM 953 N N . TRP A 1 124 ? 8.367 34.688 22.188 1 43.06 124 TRP A N 1
ATOM 954 C CA . TRP A 1 124 ? 7.316 33.844 21.625 1 43.06 124 TRP A CA 1
ATOM 955 C C . TRP A 1 124 ? 6.074 34.688 21.297 1 43.06 124 TRP A C 1
ATOM 957 O O . TRP A 1 124 ? 5.465 34.5 20.25 1 43.06 124 TRP A O 1
ATOM 967 N N . LEU A 1 125 ? 5.715 35.562 22.188 1 39.78 125 LEU A N 1
ATOM 968 C CA . LEU A 1 125 ? 4.551 36.438 21.969 1 39.78 125 LEU A CA 1
ATOM 969 C C . LEU A 1 125 ? 4.75 37.312 20.766 1 39.78 125 LEU A C 1
ATOM 971 O O . LEU A 1 125 ? 3.799 37.625 20.031 1 39.78 125 LEU A O 1
ATOM 975 N N . LEU A 1 126 ? 6.023 37.562 20.625 1 40.69 126 LEU A N 1
ATOM 976 C CA . LEU A 1 126 ? 6.348 38.375 19.469 1 40.69 126 LEU A CA 1
ATOM 977 C C . LEU A 1 126 ? 6.102 37.594 18.172 1 40.69 126 LEU A C 1
ATOM 979 O O . LEU A 1 126 ? 5.566 38.156 17.203 1 40.69 126 LEU A O 1
ATOM 983 N N . LEU A 1 127 ? 6.402 36.344 18.266 1 43.72 127 LEU A N 1
ATOM 984 C CA . LEU A 1 127 ? 6.172 35.531 17.094 1 43.72 127 LEU A CA 1
ATOM 985 C C . LEU A 1 127 ? 4.68 35.375 16.812 1 43.72 127 LEU A C 1
ATOM 987 O O . LEU A 1 127 ? 4.246 35.531 15.664 1 43.72 127 LEU A O 1
ATOM 991 N N . VAL A 1 128 ? 4.031 35.125 17.844 1 43.72 128 VAL A N 1
ATOM 992 C CA . VAL A 1 128 ? 2.59 34.938 17.703 1 43.72 128 VAL A CA 1
ATOM 993 C C . VAL A 1 128 ? 1.954 36.25 17.266 1 43.72 128 VAL A C 1
ATOM 995 O O . VAL A 1 128 ? 1.072 36.281 16.406 1 43.72 128 VAL A O 1
ATOM 998 N N . SER A 1 129 ? 2.391 37.344 17.922 1 40.53 129 SER A N 1
ATOM 999 C CA . SER A 1 129 ? 1.865 38.656 17.547 1 40.53 129 SER A CA 1
ATOM 1000 C C . SER A 1 129 ? 2.232 39 16.109 1 40.53 129 SER A C 1
ATOM 1002 O O . SER A 1 129 ? 1.441 39.625 15.398 1 40.53 129 SER A O 1
ATOM 1004 N N . CYS A 1 130 ? 3.336 38.562 15.734 1 41.06 130 CYS A N 1
ATOM 1005 C CA . CYS A 1 130 ? 3.824 38.844 14.391 1 41.06 130 CYS A CA 1
ATOM 1006 C C . CYS A 1 130 ? 3.014 38.094 13.344 1 41.06 130 CYS A C 1
ATOM 1008 O O . CYS A 1 130 ? 2.721 38.625 12.273 1 41.06 130 CYS A O 1
ATOM 1010 N N . MET A 1 131 ? 2.754 36.938 13.727 1 41.88 131 MET A N 1
ATOM 1011 C CA . MET A 1 131 ? 2.141 36.094 12.711 1 41.88 131 MET A CA 1
ATOM 1012 C C . MET A 1 131 ? 0.624 36.25 12.711 1 41.88 131 MET A C 1
ATOM 1014 O O . MET A 1 131 ? -0.039 35.906 11.727 1 41.88 131 MET A O 1
ATOM 1018 N N . HIS A 1 132 ? 0.027 36.656 13.914 1 42.03 132 HIS A N 1
ATOM 1019 C CA . HIS A 1 132 ? -1.425 36.75 14.031 1 42.03 132 HIS A CA 1
ATOM 1020 C C . HIS A 1 132 ? -1.934 38.125 13.648 1 42.03 132 HIS A C 1
ATOM 1022 O O . HIS A 1 132 ? -3.141 38.312 13.492 1 42.03 132 HIS A O 1
ATOM 1028 N N . GLN A 1 133 ? -1.198 39.25 13.961 1 35.53 133 GLN A N 1
ATOM 1029 C CA . GLN A 1 133 ? -1.811 40.531 13.711 1 35.53 133 GLN A CA 1
ATOM 1030 C C . GLN A 1 133 ? -2.254 40.656 12.258 1 35.53 133 GLN A C 1
ATOM 1032 O O . GLN A 1 133 ? -1.496 40.344 11.336 1 35.53 133 GLN A O 1
ATOM 1037 N N . PRO A 1 134 ? -3.479 40.656 12.148 1 35.03 134 PRO A N 1
ATOM 1038 C CA . PRO A 1 134 ? -3.83 41.062 10.781 1 35.03 134 PRO A CA 1
ATOM 1039 C C . PRO A 1 134 ? -2.924 42.156 10.227 1 35.03 134 PRO A C 1
ATOM 1041 O O . PRO A 1 134 ? -2.391 42.969 10.992 1 35.03 134 PRO A O 1
ATOM 1044 N N . PRO A 1 135 ? -2.375 42 9.117 1 33.34 135 PRO A N 1
ATOM 1045 C CA . PRO A 1 135 ? -1.644 43.156 8.609 1 33.34 135 PRO A CA 1
ATOM 1046 C C . PRO A 1 135 ? -2.371 44.469 8.875 1 33.34 135 PRO A C 1
ATOM 1048 O O . PRO A 1 135 ? -2.188 45.438 8.141 1 33.34 135 PRO A O 1
ATOM 1051 N N . GLN A 1 136 ? -3.066 44.625 9.758 1 31.53 136 GLN A N 1
ATOM 1052 C CA . GLN A 1 136 ? -3.537 46 9.828 1 31.53 136 GLN A CA 1
ATOM 1053 C C . GLN A 1 136 ? -2.371 46.969 9.781 1 31.53 136 GLN A C 1
ATOM 1055 O O . GLN A 1 136 ? -2.449 48 9.117 1 31.53 136 GLN A O 1
ATOM 1060 N N . SER A 1 137 ? -1.39 46.781 10.664 1 31.95 137 SER A N 1
ATOM 1061 C CA . SER A 1 137 ? -0.21 47.594 10.445 1 31.95 137 SER A CA 1
ATOM 1062 C C . SER A 1 137 ? 0.501 47.219 9.148 1 31.95 137 SER A C 1
ATOM 1064 O O . SER A 1 137 ? 1.095 48.094 8.492 1 31.95 137 SER A O 1
ATOM 1066 N N . PHE A 1 138 ? 0.59 46 8.883 1 33.19 138 PHE A N 1
ATOM 1067 C CA . PHE A 1 138 ? 1.038 45.688 7.527 1 33.19 138 PHE A CA 1
ATOM 1068 C C . PHE A 1 138 ? 0.072 46.25 6.492 1 33.19 138 PHE A C 1
ATOM 1070 O O . PHE A 1 138 ? 0.498 46.812 5.477 1 33.19 138 PHE A O 1
ATOM 1077 N N . ILE A 1 139 ? -1.218 46.062 6.855 1 33.16 139 ILE A N 1
ATOM 1078 C CA . ILE A 1 139 ? -2.201 46.75 6.008 1 33.16 139 ILE A CA 1
ATOM 1079 C C . ILE A 1 139 ? -2.271 48.219 6.367 1 33.16 139 ILE A C 1
ATOM 1081 O O . ILE A 1 139 ? -2.367 49.094 5.484 1 33.16 139 ILE A O 1
ATOM 1085 N N . ASN A 1 140 ? -2.332 48.562 7.625 1 31.25 140 ASN A N 1
ATOM 1086 C CA . ASN A 1 140 ? -2.385 50 7.941 1 31.25 140 ASN A CA 1
ATOM 1087 C C . ASN A 1 140 ? -1.052 50.688 7.664 1 31.25 140 ASN A C 1
ATOM 1089 O O . ASN A 1 140 ? -1.021 51.812 7.191 1 31.25 140 ASN A O 1
ATOM 1093 N N . ARG A 1 141 ? 0.062 50.25 8.328 1 31.89 141 ARG A N 1
ATOM 1094 C CA . ARG A 1 141 ? 1.319 50.906 8.023 1 31.89 141 ARG A CA 1
ATOM 1095 C C . ARG A 1 141 ? 1.884 50.438 6.688 1 31.89 141 ARG A C 1
ATOM 1097 O O . ARG A 1 141 ? 2.916 50.938 6.23 1 31.89 141 ARG A O 1
ATOM 1104 N N . ALA A 1 142 ? 1.933 49.219 6.469 1 31.36 142 ALA A N 1
ATOM 1105 C CA . ALA A 1 142 ? 2.172 49.156 5.027 1 31.36 142 ALA A CA 1
ATOM 1106 C C . ALA A 1 142 ? 1.193 50.031 4.266 1 31.36 142 ALA A C 1
ATOM 1108 O O . ALA A 1 142 ? -0.019 49.812 4.305 1 31.36 142 ALA A O 1
ATOM 1109 N N . ASP A 1 143 ? 1.435 51.312 4.34 1 28.77 143 ASP A N 1
ATOM 1110 C CA . ASP A 1 143 ? 0.935 52.531 3.693 1 28.77 143 ASP A CA 1
ATOM 1111 C C . ASP A 1 143 ? 0.263 52.188 2.361 1 28.77 143 ASP A C 1
ATOM 1113 O O . ASP A 1 143 ? 0.849 51.531 1.514 1 28.77 143 ASP A O 1
ATOM 1117 N N . ALA A 1 144 ? -1.014 52.156 2.314 1 31.17 144 ALA A N 1
ATOM 1118 C CA . ALA A 1 144 ? -1.792 52.406 1.103 1 31.17 144 ALA A CA 1
ATOM 1119 C C . ALA A 1 144 ? -0.968 53.156 0.064 1 31.17 144 ALA A C 1
ATOM 1121 O O . ALA A 1 144 ? -1.182 53 -1.141 1 31.17 144 ALA A O 1
ATOM 1122 N N . VAL A 1 145 ? -0.201 54.156 0.558 1 28.02 145 VAL A N 1
ATOM 1123 C CA . VAL A 1 145 ? 0.655 55.094 -0.181 1 28.02 145 VAL A CA 1
ATOM 1124 C C . VAL A 1 145 ? 1.852 54.344 -0.756 1 28.02 145 VAL A C 1
ATOM 1126 O O . VAL A 1 145 ? 2.254 54.562 -1.897 1 28.02 145 VAL A O 1
ATOM 1129 N N . PHE A 1 146 ? 2.586 53.594 0.107 1 28.53 146 PHE A N 1
ATOM 1130 C CA . PHE A 1 146 ? 3.805 53.062 -0.493 1 28.53 146 PHE A CA 1
ATOM 1131 C C . PHE A 1 146 ? 3.482 51.938 -1.48 1 28.53 146 PHE A C 1
ATOM 1133 O O . PHE A 1 146 ? 4.152 51.812 -2.506 1 28.53 146 PHE A O 1
ATOM 1140 N N . LEU A 1 147 ? 2.605 51.031 -1.136 1 32.06 147 LEU A N 1
ATOM 1141 C CA . LEU A 1 147 ? 2.234 50.094 -2.191 1 32.06 147 LEU A CA 1
ATOM 1142 C C . LEU A 1 147 ? 1.612 50.812 -3.375 1 32.06 147 LEU A C 1
ATOM 1144 O O . LEU A 1 147 ? 1.426 50.25 -4.445 1 32.06 147 LEU A O 1
ATOM 1148 N N . CYS A 1 148 ? 0.923 51.844 -3.115 1 29.75 148 CYS A N 1
ATOM 1149 C CA . CYS A 1 148 ? 0.433 52.719 -4.195 1 29.75 148 CYS A CA 1
ATOM 1150 C C . CYS A 1 148 ? 1.578 53.156 -5.09 1 29.75 148 CYS A C 1
ATOM 1152 O O . CYS A 1 148 ? 1.4 53.344 -6.297 1 29.75 148 CYS A O 1
ATOM 1154 N N . HIS A 1 149 ? 2.555 53.688 -4.492 1 28.52 149 HIS A N 1
ATOM 1155 C CA . HIS A 1 149 ? 3.516 54.312 -5.383 1 28.52 149 HIS A CA 1
ATOM 1156 C C . HIS A 1 149 ? 4.32 53.281 -6.16 1 28.52 149 HIS A C 1
ATOM 1158 O O . HIS A 1 149 ? 5.195 53.625 -6.953 1 28.52 149 HIS A O 1
ATOM 1164 N N . VAL A 1 150 ? 4.68 52.156 -5.535 1 30.52 150 VAL A N 1
ATOM 1165 C CA . VAL A 1 150 ? 5.672 51.562 -6.434 1 30.52 150 VAL A CA 1
ATOM 1166 C C . VAL A 1 150 ? 5.016 51.219 -7.766 1 30.52 150 VAL A C 1
ATOM 1168 O O . VAL A 1 150 ? 3.787 51.188 -7.875 1 30.52 150 VAL A O 1
ATOM 1171 N N . SER A 1 151 ? 5.539 50.062 -8.656 1 33.09 151 SER A N 1
ATOM 1172 C CA . SER A 1 151 ? 5.242 49.969 -10.078 1 33.09 151 SER A CA 1
ATOM 1173 C C . SER A 1 151 ? 3.75 49.812 -10.328 1 33.09 151 SER A C 1
ATOM 1175 O O . SER A 1 151 ? 3.025 49.312 -9.453 1 33.09 151 SER A O 1
ATOM 1177 N N . SER A 1 152 ? 3.07 50.344 -11.328 1 36.84 152 SER A N 1
ATOM 1178 C CA . SER A 1 152 ? 1.734 50.562 -11.875 1 36.84 152 SER A CA 1
ATOM 1179 C C . SER A 1 152 ? 0.874 49.312 -11.711 1 36.84 152 SER A C 1
ATOM 1181 O O . SER A 1 152 ? -0.311 49.406 -11.383 1 36.84 152 SER A O 1
ATOM 1183 N N . SER A 1 153 ? 1.254 48.094 -12.156 1 40.12 153 SER A N 1
ATOM 1184 C CA . SER A 1 153 ? 0.296 47.031 -12.336 1 40.12 153 SER A CA 1
ATOM 1185 C C . SER A 1 153 ? -0.016 46.344 -11.016 1 40.12 153 SER A C 1
ATOM 1187 O O . SER A 1 153 ? -1.145 45.875 -10.789 1 40.12 153 SER A O 1
ATOM 1189 N N . CYS A 1 154 ? 0.907 45.906 -10.219 1 45.91 154 CYS A N 1
ATOM 1190 C CA . CYS A 1 154 ? 0.618 45.188 -8.992 1 45.91 154 CYS A CA 1
ATOM 1191 C C . CYS A 1 154 ? 0.077 46.094 -7.914 1 45.91 154 CYS A C 1
ATOM 1193 O O . CYS A 1 154 ? -0.695 45.688 -7.051 1 45.91 154 CYS A O 1
ATOM 1195 N N . THR A 1 155 ? 0.55 47.344 -7.812 1 41 155 THR A N 1
ATOM 1196 C CA . THR A 1 155 ? 0.243 48.25 -6.711 1 41 155 THR A CA 1
ATOM 1197 C C . THR A 1 155 ? -1.188 48.75 -6.824 1 41 155 THR A C 1
ATOM 1199 O O . THR A 1 155 ? -1.823 49.062 -5.812 1 41 155 THR A O 1
ATOM 1202 N N . CYS A 1 156 ? -1.574 49.156 -8.078 1 36.66 156 CYS A N 1
ATOM 1203 C CA . CYS A 1 156 ? -2.939 49.688 -8.195 1 36.66 156 CYS A CA 1
ATOM 1204 C C . CYS A 1 156 ? -3.947 48.625 -7.762 1 36.66 156 CYS A C 1
ATOM 1206 O O . CYS A 1 156 ? -5.062 48.938 -7.352 1 36.66 156 CYS A O 1
ATOM 1208 N N . THR A 1 157 ? -3.619 47.406 -8.055 1 36.75 157 THR A N 1
ATOM 1209 C CA . THR A 1 157 ? -4.617 46.406 -7.695 1 36.75 157 THR A CA 1
ATOM 1210 C C . THR A 1 157 ? -4.719 46.25 -6.18 1 36.75 157 THR A C 1
ATOM 1212 O O . THR A 1 157 ? -5.738 45.781 -5.664 1 36.75 157 THR A O 1
ATOM 1215 N N . ARG A 1 158 ? -3.75 46.594 -5.477 1 40.75 158 ARG A N 1
ATOM 1216 C CA . ARG A 1 158 ? -3.803 46.469 -4.023 1 40.75 158 ARG A CA 1
ATOM 1217 C C . ARG A 1 158 ? -4.727 47.531 -3.426 1 40.75 158 ARG A C 1
ATOM 1219 O O . ARG A 1 158 ? -5.445 47.25 -2.461 1 40.75 158 ARG A O 1
ATOM 1226 N N . ILE A 1 159 ? -4.484 48.812 -3.928 1 36.06 159 ILE A N 1
ATOM 1227 C CA . ILE A 1 159 ? -5.242 49.969 -3.418 1 36.06 159 ILE A CA 1
ATOM 1228 C C . ILE A 1 159 ? -6.734 49.719 -3.627 1 36.06 159 ILE A C 1
ATOM 1230 O O . ILE A 1 159 ? -7.551 50.062 -2.768 1 36.06 159 ILE A O 1
ATOM 1234 N N . GLU A 1 160 ? -6.922 49.281 -4.82 1 36.78 160 GLU A N 1
ATOM 1235 C CA . GLU A 1 160 ? -8.344 48.969 -4.953 1 36.78 160 GLU A CA 1
ATOM 1236 C C . GLU A 1 160 ? -8.742 47.844 -4.008 1 36.78 160 GLU A C 1
ATOM 1238 O O . GLU A 1 160 ? -9.883 47.781 -3.533 1 36.78 160 GLU A O 1
ATOM 1243 N N . ILE A 1 161 ? -7.754 47.031 -3.652 1 37.5 161 ILE A N 1
ATOM 1244 C CA . ILE A 1 161 ? -8.109 46 -2.688 1 37.5 161 ILE A CA 1
ATOM 1245 C C . ILE A 1 161 ? -8.211 46.594 -1.29 1 37.5 161 ILE A C 1
ATOM 1247 O O . ILE A 1 161 ? -9.125 46.281 -0.529 1 37.5 161 ILE A O 1
ATOM 1251 N N . SER A 1 162 ? -7.18 47.469 -0.794 1 35.16 162 SER A N 1
ATOM 1252 C CA . SER A 1 162 ? -7.23 48.031 0.552 1 35.16 162 SER A CA 1
ATOM 1253 C C . SER A 1 162 ? -8.312 49.094 0.669 1 35.16 162 SER A C 1
ATOM 1255 O O . SER A 1 162 ? -8.992 49.188 1.697 1 35.16 162 SER A O 1
ATOM 1257 N N . SER A 1 163 ? -8.25 50.219 -0.051 1 33.91 163 SER A N 1
ATOM 1258 C CA . SER A 1 163 ? -9.289 51.219 0.073 1 33.91 163 SER A CA 1
ATOM 1259 C C . SER A 1 163 ? -10.672 50.625 -0.19 1 33.91 163 SER A C 1
ATOM 1261 O O . SER A 1 163 ? -11.664 51.094 0.375 1 33.91 163 SER A O 1
ATOM 1263 N N . ARG A 1 164 ? -10.805 49.875 -1.209 1 34.22 164 ARG A N 1
ATOM 1264 C CA . ARG A 1 164 ? -12.039 49.156 -1.458 1 34.22 164 ARG A CA 1
ATOM 1265 C C . ARG A 1 164 ? -12.086 47.875 -0.643 1 34.22 164 ARG A C 1
ATOM 1267 O O . ARG A 1 164 ? -12.914 47 -0.903 1 34.22 164 ARG A O 1
ATOM 1274 N N . CYS A 1 165 ? -11.109 47.469 -0.067 1 35 165 CYS A N 1
ATOM 1275 C CA . CYS A 1 165 ? -11.25 46.5 1.021 1 35 165 CYS A CA 1
ATOM 1276 C C . CYS A 1 165 ? -12.328 46.938 2.006 1 35 165 CYS A C 1
ATOM 1278 O O . CYS A 1 165 ? -12.031 47.219 3.168 1 35 165 CYS A O 1
ATOM 1280 N N . LEU A 1 166 ? -13.086 47.844 1.677 1 31.03 166 LEU A N 1
ATOM 1281 C CA . LEU A 1 166 ? -14.367 47.938 2.363 1 31.03 166 LEU A CA 1
ATOM 1282 C C . LEU A 1 166 ? -14.852 46.562 2.822 1 31.03 166 LEU A C 1
ATOM 1284 O O . LEU A 1 166 ? -14.656 45.562 2.127 1 31.03 166 LEU A O 1
ATOM 1288 N N . PRO A 1 167 ? -15.07 46.438 4.168 1 36.59 167 PRO A N 1
ATOM 1289 C CA . PRO A 1 167 ? -15.555 45.219 4.828 1 36.59 167 PRO A CA 1
ATOM 1290 C C . PRO A 1 167 ? -16.25 44.281 3.867 1 36.59 167 PRO A C 1
ATOM 1292 O O . PRO A 1 167 ? -16.297 43.062 4.125 1 36.59 167 PRO A O 1
ATOM 1295 N N . GLY A 1 168 ? -16.859 44.688 2.803 1 37.19 168 GLY A N 1
ATOM 1296 C CA . GLY A 1 168 ? -17.859 43.906 2.105 1 37.19 168 GLY A CA 1
ATOM 1297 C C . GLY A 1 168 ? -17.266 42.969 1.063 1 37.19 168 GLY A C 1
ATOM 1298 O O . GLY A 1 168 ? -17.969 42.156 0.463 1 37.19 168 GLY A O 1
ATOM 1299 N N . LYS A 1 169 ? -16.016 43.188 0.546 1 45.91 169 LYS A N 1
ATOM 1300 C CA . LYS A 1 169 ? -15.805 42.469 -0.697 1 45.91 169 LYS A CA 1
ATOM 1301 C C . LYS A 1 169 ? -15.117 41.125 -0.436 1 45.91 169 LYS A C 1
ATOM 1303 O O . LYS A 1 169 ? -14.117 41.062 0.28 1 45.91 169 LYS A O 1
ATOM 1308 N N . THR A 1 170 ? -15.664 40 -0.807 1 55.22 170 THR A N 1
ATOM 1309 C CA . THR A 1 170 ? -15.5 38.562 -0.662 1 55.22 170 THR A CA 1
ATOM 1310 C C . THR A 1 170 ? -14.094 38.125 -1.077 1 55.22 170 THR A C 1
ATOM 1312 O O . THR A 1 170 ? -13.5 37.25 -0.46 1 55.22 170 THR A O 1
ATOM 1315 N N . VAL A 1 171 ? -13.328 38.938 -1.933 1 56.66 171 VAL A N 1
ATOM 1316 C CA . VAL A 1 171 ? -12.07 38.438 -2.477 1 56.66 171 VAL A CA 1
ATOM 1317 C C . VAL A 1 171 ? -10.938 38.688 -1.487 1 56.66 171 VAL A C 1
ATOM 1319 O O . VAL A 1 171 ? -10.07 37.844 -1.285 1 56.66 171 VAL A O 1
ATOM 1322 N N . VAL A 1 172 ? -10.867 39.906 -0.86 1 60.84 172 VAL A N 1
ATOM 1323 C CA . VAL A 1 172 ? -9.812 40.219 0.094 1 60.84 172 VAL A CA 1
ATOM 1324 C C . VAL A 1 172 ? -9.883 39.281 1.283 1 60.84 172 VAL A C 1
ATOM 1326 O O . VAL A 1 172 ? -8.844 38.844 1.797 1 60.84 172 VAL A O 1
ATOM 1329 N N . LYS A 1 173 ? -11.039 38.875 1.528 1 68.25 173 LYS A N 1
ATOM 1330 C CA . LYS A 1 173 ? -11.219 37.906 2.621 1 68.25 173 LYS A CA 1
ATOM 1331 C C . LYS A 1 173 ? -10.617 36.562 2.266 1 68.25 173 LYS A C 1
ATOM 1333 O O . LYS A 1 173 ? -9.984 35.906 3.102 1 68.25 173 LYS A O 1
ATOM 1338 N N . THR A 1 174 ? -10.75 36.25 1.052 1 78 174 THR A N 1
ATOM 1339 C CA . THR A 1 174 ? -10.273 34.938 0.612 1 78 174 THR A CA 1
ATOM 1340 C C . THR A 1 174 ? -8.75 34.906 0.566 1 78 174 THR A C 1
ATOM 1342 O O . THR A 1 174 ? -8.133 33.906 0.913 1 78 174 THR A O 1
ATOM 1345 N N . ILE A 1 175 ? -8.203 36.031 0.169 1 78.69 175 ILE A N 1
ATOM 1346 C CA . ILE A 1 175 ? -6.75 36.094 0.059 1 78.69 175 ILE A CA 1
ATOM 1347 C C . ILE A 1 175 ? -6.121 36 1.449 1 78.69 175 ILE A C 1
ATOM 1349 O O . ILE A 1 175 ? -5.215 35.219 1.68 1 78.69 175 ILE A O 1
ATOM 1353 N N . TYR A 1 176 ? -6.68 36.75 2.338 1 76.06 176 TYR A N 1
ATOM 1354 C CA . TYR A 1 176 ? -6.129 36.719 3.688 1 76.06 176 TYR A CA 1
ATOM 1355 C C . TYR A 1 176 ? -6.43 35.406 4.387 1 76.06 176 TYR A C 1
ATOM 1357 O O . TYR A 1 176 ? -5.617 34.906 5.168 1 76.06 176 TYR A O 1
ATOM 1365 N N . ASP A 1 177 ? -7.57 34.906 4.109 1 84.75 177 ASP A N 1
ATOM 1366 C CA . ASP A 1 177 ? -7.961 33.625 4.688 1 84.75 177 ASP A CA 1
ATOM 1367 C C . ASP A 1 177 ? -6.98 32.531 4.289 1 84.75 177 ASP A C 1
ATOM 1369 O O . ASP A 1 177 ? -6.766 31.578 5.047 1 84.75 177 ASP A O 1
ATOM 1373 N N . SER A 1 178 ? -6.344 32.719 3.197 1 90.06 178 SER A N 1
ATOM 1374 C CA . SER A 1 178 ? -5.461 31.672 2.676 1 90.06 178 SER A CA 1
ATOM 1375 C C . SER A 1 178 ? -4.055 31.812 3.242 1 90.06 178 SER A C 1
ATOM 1377 O O . SER A 1 178 ? -3.232 30.891 3.105 1 90.06 178 SER A O 1
ATOM 1379 N N . TRP A 1 179 ? -3.74 32.938 3.969 1 88.5 179 TRP A N 1
ATOM 1380 C CA . TRP A 1 179 ? -2.416 33.125 4.543 1 88.5 179 TRP A CA 1
ATOM 1381 C C . TRP A 1 179 ? -2.123 32.125 5.637 1 88.5 179 TRP A C 1
ATOM 1383 O O . TRP A 1 179 ? -3.043 31.594 6.277 1 88.5 179 TRP A O 1
ATOM 1393 N N . GLY A 1 180 ? -0.865 31.828 5.742 1 88.5 180 GLY A N 1
ATOM 1394 C CA . GLY A 1 180 ? -0.464 31.078 6.918 1 88.5 180 GLY A CA 1
ATOM 1395 C C . GLY A 1 180 ? -0.778 31.781 8.219 1 88.5 180 GLY A C 1
ATOM 1396 O O . GLY A 1 180 ? -0.966 33 8.234 1 88.5 180 GLY A O 1
ATOM 1397 N N . LYS A 1 181 ? -0.944 31 9.25 1 87.06 181 LYS A N 1
ATOM 1398 C CA . LYS A 1 181 ? -1.157 31.5 10.602 1 87.06 181 LYS A CA 1
ATOM 1399 C C . LYS A 1 181 ? -0.02 31.078 11.531 1 87.06 181 LYS A C 1
ATOM 1401 O O . LYS A 1 181 ? 1.078 30.766 11.07 1 87.06 181 LYS A O 1
ATOM 1406 N N . VAL A 1 182 ? -0.203 31.203 12.836 1 82.62 182 VAL A N 1
ATOM 1407 C CA . VAL A 1 182 ? 0.803 30.734 13.781 1 82.62 182 VAL A CA 1
ATOM 1408 C C . VAL A 1 182 ? 0.74 29.219 13.883 1 82.62 182 VAL A C 1
ATOM 1410 O O . VAL A 1 182 ? -0.33 28.641 14.109 1 82.62 182 VAL A O 1
ATOM 1413 N N . PRO A 1 183 ? 1.838 28.609 13.633 1 88.06 183 PRO A N 1
ATOM 1414 C CA . PRO A 1 183 ? 1.812 27.156 13.773 1 88.06 183 PRO A CA 1
ATOM 1415 C C . PRO A 1 183 ? 1.542 26.703 15.211 1 88.06 183 PRO A C 1
ATOM 1417 O O . PRO A 1 183 ? 2.031 27.328 16.156 1 88.06 183 PRO A O 1
ATOM 1420 N N . ALA A 1 184 ? 0.727 25.75 15.352 1 89.75 184 ALA A N 1
ATOM 1421 C CA . ALA A 1 184 ? 0.495 25.172 16.672 1 89.75 184 ALA A CA 1
ATOM 1422 C C . ALA A 1 184 ? 1.616 24.203 17.047 1 89.75 184 ALA A C 1
ATOM 1424 O O . ALA A 1 184 ? 1.875 23.234 16.344 1 89.75 184 ALA A O 1
ATOM 1425 N N . GLY A 1 185 ? 2.305 24.469 18.109 1 91.06 185 GLY A N 1
ATOM 1426 C CA . GLY A 1 185 ? 3.363 23.594 18.578 1 91.06 185 GLY A CA 1
ATOM 1427 C C . GLY A 1 185 ? 4.719 23.906 17.969 1 91.06 185 GLY A C 1
ATOM 1428 O O . GLY A 1 185 ? 5.418 23.016 17.5 1 91.06 185 GLY A O 1
ATOM 1429 N N . VAL A 1 186 ? 4.996 25.188 17.875 1 88.75 186 VAL A N 1
ATOM 1430 C CA . VAL A 1 186 ? 6.273 25.609 17.312 1 88.75 186 VAL A CA 1
ATOM 1431 C C . VAL A 1 186 ? 7.418 25.094 18.188 1 88.75 186 VAL A C 1
ATOM 1433 O O . VAL A 1 186 ? 8.453 24.672 17.672 1 88.75 186 VAL A O 1
ATOM 1436 N N . LEU A 1 187 ? 7.199 25.047 19.484 1 86.75 187 LEU A N 1
ATOM 1437 C CA . LEU A 1 187 ? 8.219 24.609 20.438 1 86.75 187 LEU A CA 1
ATOM 1438 C C . LEU A 1 187 ? 8.352 23.078 20.406 1 86.75 187 LEU A C 1
ATOM 1440 O O . LEU A 1 187 ? 9.297 22.531 20.969 1 86.75 187 LEU A O 1
ATOM 1444 N N . PHE A 1 188 ? 7.422 22.5 19.734 1 90.12 188 PHE A N 1
ATOM 1445 C CA . PHE A 1 188 ? 7.453 21.047 19.594 1 90.12 188 PHE A CA 1
ATOM 1446 C C . PHE A 1 188 ? 7.902 20.641 18.188 1 90.12 188 PHE A C 1
ATOM 1448 O O . PHE A 1 188 ? 7.66 19.516 17.75 1 90.12 188 PHE A O 1
ATOM 1455 N N . GLY A 1 189 ? 8.453 21.609 17.484 1 90.19 189 GLY A N 1
ATOM 1456 C CA . GLY A 1 189 ? 9.109 21.312 16.219 1 90.19 189 GLY A CA 1
ATOM 1457 C C . GLY A 1 189 ? 8.234 21.609 15.008 1 90.19 189 GLY A C 1
ATOM 1458 O O . GLY A 1 189 ? 8.664 21.406 13.867 1 90.19 189 GLY A O 1
ATOM 1459 N N . ASN A 1 190 ? 6.988 22.031 15.195 1 92.88 190 ASN A N 1
ATOM 1460 C CA . ASN A 1 190 ? 6.129 22.391 14.078 1 92.88 190 ASN A CA 1
ATOM 1461 C C . ASN A 1 190 ? 6.438 23.797 13.578 1 92.88 190 ASN A C 1
ATOM 1463 O O . ASN A 1 190 ? 5.895 24.781 14.094 1 92.88 190 ASN A O 1
ATOM 1467 N N . THR A 1 191 ? 7.258 23.906 12.539 1 91.56 191 THR A N 1
ATOM 1468 C CA . THR A 1 191 ? 7.68 25.219 12.078 1 91.56 191 THR A CA 1
ATOM 1469 C C . THR A 1 191 ? 7.109 25.516 10.688 1 91.56 191 THR A C 1
ATOM 1471 O O . THR A 1 191 ? 7.594 26.406 9.992 1 91.56 191 THR A O 1
ATOM 1474 N N . TYR A 1 192 ? 6.113 24.797 10.312 1 90.19 192 TYR A N 1
ATOM 1475 C CA . TYR A 1 192 ? 5.57 24.984 8.969 1 90.19 192 TYR A CA 1
ATOM 1476 C C . TYR A 1 192 ? 4.121 25.438 9.023 1 90.19 192 TYR A C 1
ATOM 1478 O O . TYR A 1 192 ? 3.273 24.766 9.617 1 90.19 192 TYR A O 1
ATOM 1486 N N . GLU A 1 193 ? 3.812 26.516 8.57 1 90.06 193 GLU A N 1
ATOM 1487 C CA . GLU A 1 193 ? 2.475 27.062 8.359 1 90.06 193 GLU A CA 1
ATOM 1488 C C . GLU A 1 193 ? 2.381 27.797 7.031 1 90.06 193 GLU A C 1
ATOM 1490 O O . GLU A 1 193 ? 2.342 29.031 7.004 1 90.06 193 GLU A O 1
ATOM 1495 N N . VAL A 1 194 ? 2.172 27.094 5.973 1 88.25 194 VAL A N 1
ATOM 1496 C CA . VAL A 1 194 ? 2.281 27.672 4.633 1 88.25 194 VAL A CA 1
ATOM 1497 C C . VAL A 1 194 ? 0.898 28.078 4.129 1 88.25 194 VAL A C 1
ATOM 1499 O O . VAL A 1 194 ? 0.723 28.375 2.947 1 88.25 194 VAL A O 1
ATOM 1502 N N . GLY A 1 195 ? -0.037 28.172 5 1 90.62 195 GLY A N 1
ATOM 1503 C CA . GLY A 1 195 ? -1.36 28.641 4.605 1 90.62 195 GLY A CA 1
ATOM 1504 C C . GLY A 1 195 ? -2.082 27.656 3.701 1 90.62 195 GLY A C 1
ATOM 1505 O O . GLY A 1 195 ? -1.781 26.453 3.703 1 90.62 195 GLY A O 1
ATOM 1506 N N . ASN A 1 196 ? -3.154 28.125 3.053 1 91.44 196 ASN A N 1
ATOM 1507 C CA . ASN A 1 196 ? -3.934 27.297 2.143 1 91.44 196 ASN A CA 1
ATOM 1508 C C . ASN A 1 196 ? -3.576 27.562 0.685 1 91.44 196 ASN A C 1
ATOM 1510 O O . ASN A 1 196 ? -4.117 28.484 0.073 1 91.44 196 ASN A O 1
ATOM 1514 N N . TYR A 1 197 ? -2.764 26.75 0.135 1 89.19 197 TYR A N 1
ATOM 1515 C CA . TYR A 1 197 ? -2.215 26.906 -1.208 1 89.19 197 TYR A CA 1
ATOM 1516 C C . TYR A 1 197 ? -3.322 26.906 -2.254 1 89.19 197 TYR A C 1
ATOM 1518 O O . TYR A 1 197 ? -3.34 27.75 -3.15 1 89.19 197 TYR A O 1
ATOM 1526 N N . ASP A 1 198 ? -4.273 26 -2.205 1 89.94 198 ASP A N 1
ATOM 1527 C CA . ASP A 1 198 ? -5.328 25.844 -3.201 1 89.94 198 ASP A CA 1
ATOM 1528 C C . ASP A 1 198 ? -6.285 27.031 -3.189 1 89.94 198 ASP A C 1
ATOM 1530 O O . ASP A 1 198 ? -6.75 27.469 -4.242 1 89.94 198 ASP A O 1
ATOM 1534 N N . GLN A 1 199 ? -6.609 27.5 -2.008 1 91 199 GLN A N 1
ATOM 1535 C CA . GLN A 1 199 ? -7.473 28.672 -1.907 1 91 199 GLN A CA 1
ATOM 1536 C C . GLN A 1 199 ? -6.828 29.891 -2.562 1 91 199 GLN A C 1
ATOM 1538 O O . GLN A 1 199 ? -7.5 30.656 -3.26 1 91 199 GLN A O 1
ATOM 1543 N N . CYS A 1 200 ? -5.562 30.031 -2.297 1 89.31 200 CYS A N 1
ATOM 1544 C CA . CYS A 1 200 ? -4.836 31.141 -2.879 1 89.31 200 CYS A CA 1
ATOM 1545 C C . CYS A 1 200 ? -4.832 31.062 -4.402 1 89.31 200 CYS A C 1
ATOM 1547 O O . CYS A 1 200 ? -5.07 32.062 -5.082 1 89.31 200 CYS A O 1
ATOM 1549 N N . ARG A 1 201 ? -4.574 29.953 -4.91 1 86.38 201 ARG A N 1
ATOM 1550 C CA . ARG A 1 201 ? -4.484 29.766 -6.352 1 86.38 201 ARG A CA 1
ATOM 1551 C C . ARG A 1 201 ? -5.832 30 -7.023 1 86.38 201 ARG A C 1
ATOM 1553 O O . ARG A 1 201 ? -5.891 30.469 -8.164 1 86.38 201 ARG A O 1
ATOM 1560 N N . ARG A 1 202 ? -6.863 29.719 -6.34 1 87.06 202 ARG A N 1
ATOM 1561 C CA . ARG A 1 202 ? -8.195 29.828 -6.926 1 87.06 202 ARG A CA 1
ATOM 1562 C C . ARG A 1 202 ? -8.797 31.203 -6.66 1 87.06 202 ARG A C 1
ATOM 1564 O O . ARG A 1 202 ? -9.852 31.531 -7.199 1 87.06 202 ARG A O 1
ATOM 1571 N N . ALA A 1 203 ? -8.148 31.922 -5.836 1 82.31 203 ALA A N 1
ATOM 1572 C CA . ALA A 1 203 ? -8.641 33.281 -5.539 1 82.31 203 ALA A CA 1
ATOM 1573 C C . ALA A 1 203 ? -8.617 34.156 -6.781 1 82.31 203 ALA A C 1
ATOM 1575 O O . ALA A 1 203 ? -7.594 34.219 -7.465 1 82.31 203 ALA A O 1
ATOM 1576 N N . ARG A 1 204 ? -9.836 34.531 -7.262 1 76.31 204 ARG A N 1
ATOM 1577 C CA . ARG A 1 204 ? -9.93 35.375 -8.43 1 76.31 204 ARG A CA 1
ATOM 1578 C C . ARG A 1 204 ? -10.719 36.656 -8.117 1 76.31 204 ARG A C 1
ATOM 1580 O O . ARG A 1 204 ? -11.727 36.594 -7.41 1 76.31 204 ARG A O 1
ATOM 1587 N N . TYR A 1 205 ? -10.156 37.656 -8.266 1 62.47 205 TYR A N 1
ATOM 1588 C CA . TYR A 1 205 ? -10.867 38.938 -8.273 1 62.47 205 TYR A CA 1
ATOM 1589 C C . TYR A 1 205 ? -10.672 39.656 -9.602 1 62.47 205 TYR A C 1
ATOM 1591 O O . TYR A 1 205 ? -9.602 40.219 -9.867 1 62.47 205 TYR A O 1
ATOM 1599 N N . HIS A 1 206 ? -11.734 39.562 -10.352 1 58.75 206 HIS A N 1
ATOM 1600 C CA . HIS A 1 206 ? -11.648 40.094 -11.711 1 58.75 206 HIS A CA 1
ATOM 1601 C C . HIS A 1 206 ? -10.5 39.438 -12.477 1 58.75 206 HIS A C 1
ATOM 1603 O O . HIS A 1 206 ? -10.469 38.219 -12.633 1 58.75 206 HIS A O 1
ATOM 1609 N N . ALA A 1 207 ? -9.625 40.25 -12.828 1 57.44 207 ALA A N 1
ATOM 1610 C CA . ALA A 1 207 ? -8.516 39.75 -13.625 1 57.44 207 ALA A CA 1
ATOM 1611 C C . ALA A 1 207 ? -7.324 39.375 -12.742 1 57.44 207 ALA A C 1
ATOM 1613 O O . ALA A 1 207 ? -6.32 38.875 -13.234 1 57.44 207 ALA A O 1
ATOM 1614 N N . ILE A 1 208 ? -7.535 39.531 -11.414 1 66.25 208 ILE A N 1
ATOM 1615 C CA . ILE A 1 208 ? -6.379 39.312 -10.555 1 66.25 208 ILE A CA 1
ATOM 1616 C C . ILE A 1 208 ? -6.438 37.906 -9.961 1 66.25 208 ILE A C 1
ATOM 1618 O O . ILE A 1 208 ? -7.438 37.531 -9.352 1 66.25 208 ILE A O 1
ATOM 1622 N N . ALA A 1 209 ? -5.395 37.125 -10.273 1 78.62 209 ALA A N 1
ATOM 1623 C CA . ALA A 1 209 ? -5.234 35.781 -9.734 1 78.62 209 ALA A CA 1
ATOM 1624 C C . ALA A 1 209 ? -4.312 35.781 -8.516 1 78.62 209 ALA A C 1
ATOM 1626 O O . ALA A 1 209 ? -3.539 36.719 -8.32 1 78.62 209 ALA A O 1
ATOM 1627 N N . GLY A 1 210 ? -4.457 34.875 -7.605 1 83.38 210 GLY A N 1
ATOM 1628 C CA . GLY A 1 210 ? -3.609 34.75 -6.43 1 83.38 210 GLY A CA 1
ATOM 1629 C C . GLY A 1 210 ? -2.264 34.125 -6.719 1 83.38 210 GLY A C 1
ATOM 1630 O O . GLY A 1 210 ? -2.148 33.281 -7.609 1 83.38 210 GLY A O 1
ATOM 1631 N N . GLN A 1 211 ? -1.271 34.656 -6.012 1 86.5 211 GLN A N 1
ATOM 1632 C CA . GLN A 1 211 ? 0.077 34.094 -6.008 1 86.5 211 GLN A CA 1
ATOM 1633 C C . GLN A 1 211 ? 0.488 33.656 -4.605 1 86.5 211 GLN A C 1
ATOM 1635 O O . GLN A 1 211 ? 0.442 34.438 -3.664 1 86.5 211 GLN A O 1
ATOM 1640 N N . HIS A 1 212 ? 0.794 32.344 -4.566 1 89.75 212 HIS A N 1
ATOM 1641 C CA . HIS A 1 212 ? 1.194 31.812 -3.266 1 89.75 212 HIS A CA 1
ATOM 1642 C C . HIS A 1 212 ? 2.709 31.844 -3.102 1 89.75 212 HIS A C 1
ATOM 1644 O O . HIS A 1 212 ? 3.439 31.344 -3.957 1 89.75 212 HIS A O 1
ATOM 1650 N N . CYS A 1 213 ? 3.225 32.469 -2.059 1 88.75 213 CYS A N 1
ATOM 1651 C CA . CYS A 1 213 ? 4.652 32.531 -1.769 1 88.75 213 CYS A CA 1
ATOM 1652 C C . CYS A 1 213 ? 4.957 31.906 -0.404 1 88.75 213 CYS A C 1
ATOM 1654 O O . CYS A 1 213 ? 4.281 32.219 0.58 1 88.75 213 CYS A O 1
ATOM 1656 N N . SER A 1 214 ? 5.906 31.031 -0.332 1 89.12 214 SER A N 1
ATOM 1657 C CA . SER A 1 214 ? 6.363 30.438 0.922 1 89.12 214 SER A CA 1
ATOM 1658 C C . SER A 1 214 ? 7.629 31.125 1.425 1 89.12 214 SER A C 1
ATOM 1660 O O . SER A 1 214 ? 8.688 31.016 0.806 1 89.12 214 SER A O 1
ATOM 1662 N N . LEU A 1 215 ? 7.527 31.766 2.576 1 89.75 215 LEU A N 1
ATOM 1663 C CA . LEU A 1 215 ? 8.641 32.5 3.162 1 89.75 215 LEU A CA 1
ATOM 1664 C C . LEU A 1 215 ? 9.336 31.672 4.234 1 89.75 215 LEU A C 1
ATOM 1666 O O . LEU A 1 215 ? 8.68 31.031 5.059 1 89.75 215 LEU A O 1
ATOM 1670 N N . GLU A 1 216 ? 10.625 31.594 4.109 1 90.75 216 GLU A N 1
ATOM 1671 C CA . GLU A 1 216 ? 11.438 31.062 5.199 1 90.75 216 GLU A CA 1
ATOM 1672 C C . GLU A 1 216 ? 11.922 32.188 6.121 1 90.75 216 GLU A C 1
ATOM 1674 O O . GLU A 1 216 ? 12.797 32.969 5.746 1 90.75 216 GLU A O 1
ATOM 1679 N N . ILE A 1 217 ? 11.398 32.281 7.316 1 90.38 217 ILE A N 1
ATOM 1680 C CA . ILE A 1 217 ? 11.641 33.406 8.211 1 90.38 217 ILE A CA 1
ATOM 1681 C C . ILE A 1 217 ? 12.625 32.969 9.305 1 90.38 217 ILE A C 1
ATOM 1683 O O . ILE A 1 217 ? 12.406 31.969 9.992 1 90.38 217 ILE A O 1
ATOM 1687 N N . ASP A 1 218 ? 13.625 33.656 9.406 1 89.19 218 ASP A N 1
ATOM 1688 C CA . ASP A 1 218 ? 14.586 33.469 10.477 1 89.19 218 ASP A CA 1
ATOM 1689 C C . ASP A 1 218 ? 14.047 34 11.805 1 89.19 218 ASP A C 1
ATOM 1691 O O . ASP A 1 218 ? 13.844 35.219 11.953 1 89.19 218 ASP A O 1
ATOM 1695 N N . VAL A 1 219 ? 13.867 33.094 12.781 1 80.12 219 VAL A N 1
ATOM 1696 C CA . VAL A 1 219 ? 13.328 33.5 14.078 1 80.12 219 VAL A CA 1
ATOM 1697 C C . VAL A 1 219 ? 14.398 33.375 15.156 1 80.12 219 VAL A C 1
ATOM 1699 O O . VAL A 1 219 ? 14.086 33.219 16.344 1 80.12 219 VAL A O 1
ATOM 1702 N N . GLY A 1 220 ? 15.656 33.281 14.773 1 71.06 220 GLY A N 1
ATOM 1703 C CA . GLY A 1 220 ? 16.75 33.094 15.703 1 71.06 220 GLY A CA 1
ATOM 1704 C C . GLY A 1 220 ? 16.797 34.188 16.781 1 71.06 220 GLY A C 1
ATOM 1705 O O . GLY A 1 220 ? 17.25 33.906 17.906 1 71.06 220 GLY A O 1
ATOM 1706 N N . VAL A 1 221 ? 16.328 35.344 16.5 1 64.5 221 VAL A N 1
ATOM 1707 C CA . VAL A 1 221 ? 16.375 36.469 17.406 1 64.5 221 VAL A CA 1
ATOM 1708 C C . VAL A 1 221 ? 15.508 36.188 18.641 1 64.5 221 VAL A C 1
ATOM 1710 O O . VAL A 1 221 ? 15.781 36.688 19.719 1 64.5 221 VAL A O 1
ATOM 1713 N N . LEU A 1 222 ? 14.547 35.312 18.422 1 66.44 222 LEU A N 1
ATOM 1714 C CA . LEU A 1 222 ? 13.633 34.969 19.516 1 66.44 222 LEU A CA 1
ATOM 1715 C C . LEU A 1 222 ? 14.273 34 20.484 1 66.44 222 LEU A C 1
ATOM 1717 O O . LEU A 1 222 ? 13.719 33.719 21.562 1 66.44 222 LEU A O 1
ATOM 1721 N N . GLU A 1 223 ? 15.523 33.562 20.25 1 63.53 223 GLU A N 1
ATOM 1722 C CA . GLU A 1 223 ? 16.266 32.625 21.094 1 63.53 223 GLU A CA 1
ATOM 1723 C C . GLU A 1 223 ? 15.461 31.359 21.375 1 63.53 223 GLU A C 1
ATOM 1725 O O . GLU A 1 223 ? 15.438 30.891 22.516 1 63.53 223 GLU A O 1
ATOM 1730 N N . LEU A 1 224 ? 14.57 31.156 20.516 1 71.44 224 LEU A N 1
ATOM 1731 C CA . LEU A 1 224 ? 13.875 29.875 20.578 1 71.44 224 LEU A CA 1
ATOM 1732 C C . LEU A 1 224 ? 14.664 28.781 19.875 1 71.44 224 LEU A C 1
ATOM 1734 O O . LEU A 1 224 ? 15.383 29.047 18.922 1 71.44 224 LEU A O 1
ATOM 1738 N N . ASN A 1 225 ? 14.891 27.719 20.453 1 76.19 225 ASN A N 1
ATOM 1739 C CA . ASN A 1 225 ? 15.57 26.594 19.828 1 76.19 225 ASN A CA 1
ATOM 1740 C C . ASN A 1 225 ? 14.695 25.906 18.781 1 76.19 225 ASN A C 1
ATOM 1742 O O . ASN A 1 225 ? 14.344 24.734 18.922 1 76.19 225 ASN A O 1
ATOM 1746 N N . VAL A 1 226 ? 14.266 26.797 17.812 1 82.88 226 VAL A N 1
ATOM 1747 C CA . VAL A 1 226 ? 13.406 26.266 16.75 1 82.88 226 VAL A CA 1
ATOM 1748 C C . VAL A 1 226 ? 14 26.594 15.391 1 82.88 226 VAL A C 1
ATOM 1750 O O . VAL A 1 226 ? 14.727 27.578 15.242 1 82.88 226 VAL A O 1
ATOM 1753 N N . ASP A 1 227 ? 13.781 25.781 14.422 1 86.19 227 ASP A N 1
ATOM 1754 C CA . ASP A 1 227 ? 14.172 26 13.031 1 86.19 227 ASP A CA 1
ATOM 1755 C C . ASP A 1 227 ? 13.414 27.188 12.438 1 86.19 227 ASP A C 1
ATOM 1757 O O . ASP A 1 227 ? 12.422 27.656 13 1 86.19 227 ASP A O 1
ATOM 1761 N N . PRO A 1 228 ? 13.992 27.734 11.359 1 89.81 228 PRO A N 1
ATOM 1762 C CA . PRO A 1 228 ? 13.25 28.812 10.688 1 89.81 228 PRO A CA 1
ATOM 1763 C C . PRO A 1 228 ? 11.805 28.422 10.375 1 89.81 228 PRO A C 1
ATOM 1765 O O . PRO A 1 228 ? 11.539 27.266 10.031 1 89.81 228 PRO A O 1
ATOM 1768 N N . VAL A 1 229 ? 10.977 29.344 10.523 1 90.31 229 VAL A N 1
ATOM 1769 C CA . VAL A 1 229 ? 9.555 29.078 10.344 1 90.31 229 VAL A CA 1
ATOM 1770 C C . VAL A 1 229 ? 9.164 29.328 8.883 1 90.31 229 VAL A C 1
ATOM 1772 O O . VAL A 1 229 ? 9.5 30.359 8.312 1 90.31 229 VAL A O 1
ATOM 1775 N N . TRP A 1 230 ? 8.562 28.391 8.289 1 89.88 230 TRP A N 1
ATOM 1776 C CA . TRP A 1 230 ? 8.031 28.531 6.938 1 89.88 230 TRP A CA 1
ATOM 1777 C C . TRP A 1 230 ? 6.617 29.094 6.965 1 89.88 230 TRP A C 1
ATOM 1779 O O . TRP A 1 230 ? 5.73 28.547 7.625 1 89.88 230 TRP A O 1
ATOM 1789 N N . TYR A 1 231 ? 6.426 30.219 6.336 1 90.31 231 TYR A N 1
ATOM 1790 C CA . TYR A 1 231 ? 5.176 30.969 6.379 1 90.31 231 TYR A CA 1
ATOM 1791 C C . TYR A 1 231 ? 4.664 31.266 4.973 1 90.31 231 TYR A C 1
ATOM 1793 O O . TYR A 1 231 ? 5.398 31.781 4.133 1 90.31 231 TYR A O 1
ATOM 1801 N N . GLY A 1 232 ? 3.412 30.828 4.715 1 89.88 232 GLY A N 1
ATOM 1802 C CA . GLY A 1 232 ? 2.84 31.062 3.398 1 89.88 232 GLY A CA 1
ATOM 1803 C C . GLY A 1 232 ? 2.023 32.344 3.314 1 89.88 232 GLY A C 1
ATOM 1804 O O . GLY A 1 232 ? 1.301 32.688 4.254 1 89.88 232 GLY A O 1
ATOM 1805 N N . VAL A 1 233 ? 2.188 33.125 2.213 1 88.12 233 VAL A N 1
ATOM 1806 C CA . VAL A 1 233 ? 1.393 34.312 1.951 1 88.12 233 VAL A CA 1
ATOM 1807 C C . VAL A 1 233 ? 0.781 34.219 0.555 1 88.12 233 VAL A C 1
ATOM 1809 O O . VAL A 1 233 ? 1.335 33.594 -0.336 1 88.12 233 VAL A O 1
ATOM 1812 N N . CYS A 1 234 ? -0.39 34.719 0.465 1 88.56 234 CYS A N 1
ATOM 1813 C CA . CYS A 1 234 ? -1.072 34.844 -0.819 1 88.56 234 CYS A CA 1
ATOM 1814 C C . CYS A 1 234 ? -1.149 36.281 -1.276 1 88.56 234 CYS A C 1
ATOM 1816 O O . CYS A 1 234 ? -1.667 37.156 -0.557 1 88.56 234 CYS A O 1
ATOM 1818 N N . MET A 1 235 ? -0.524 36.594 -2.424 1 84.12 235 MET A N 1
ATOM 1819 C CA . MET A 1 235 ? -0.505 37.906 -3 1 84.12 235 MET A CA 1
ATOM 1820 C C . MET A 1 235 ? -1.021 37.906 -4.434 1 84.12 235 MET A C 1
ATOM 1822 O O . MET A 1 235 ? -1.062 36.844 -5.07 1 84.12 235 MET A O 1
ATOM 1826 N N . PRO A 1 236 ? -1.479 39 -4.902 1 79.31 236 PRO A N 1
ATOM 1827 C CA . PRO A 1 236 ? -1.881 39.031 -6.312 1 79.31 236 PRO A CA 1
ATOM 1828 C C . PRO A 1 236 ? -0.752 38.625 -7.258 1 79.31 236 PRO A C 1
ATOM 1830 O O . PRO A 1 236 ? 0.405 39 -7.035 1 79.31 236 PRO A O 1
ATOM 1833 N N . ALA A 1 237 ? -1.146 37.938 -8.242 1 81.81 237 ALA A N 1
ATOM 1834 C CA . ALA A 1 237 ? -0.178 37.375 -9.18 1 81.81 237 ALA A CA 1
ATOM 1835 C C . ALA A 1 237 ? 0.601 38.469 -9.898 1 81.81 237 ALA A C 1
ATOM 1837 O O . ALA A 1 237 ? 1.704 38.25 -10.398 1 81.81 237 ALA A O 1
ATOM 1838 N N . VAL A 1 238 ? 0.085 39.625 -9.961 1 75.56 238 VAL A N 1
ATOM 1839 C CA . VAL A 1 238 ? 0.716 40.75 -10.664 1 75.56 238 VAL A CA 1
ATOM 1840 C C . VAL A 1 238 ? 1.929 41.219 -9.883 1 75.56 238 VAL A C 1
ATOM 1842 O O . VAL A 1 238 ? 2.83 41.844 -10.445 1 75.56 238 VAL A O 1
ATOM 1845 N N . CYS A 1 239 ? 1.933 40.875 -8.562 1 78.94 239 CYS A N 1
ATOM 1846 C CA . CYS A 1 239 ? 3.049 41.281 -7.723 1 78.94 239 CYS A CA 1
ATOM 1847 C C . CYS A 1 239 ? 4.273 40.406 -7.973 1 78.94 239 CYS A C 1
ATOM 1849 O O . CYS A 1 239 ? 4.223 39.188 -7.797 1 78.94 239 CYS A O 1
ATOM 1851 N N . ARG A 1 240 ? 5.332 41.062 -8.344 1 82.56 240 ARG A N 1
ATOM 1852 C CA . ARG A 1 240 ? 6.578 40.312 -8.523 1 82.56 240 ARG A CA 1
ATOM 1853 C C . ARG A 1 240 ? 7.094 39.781 -7.188 1 82.56 240 ARG A C 1
ATOM 1855 O O . ARG A 1 240 ? 6.98 40.469 -6.16 1 82.56 240 ARG A O 1
ATOM 1862 N N . PRO A 1 241 ? 7.73 38.656 -7.125 1 88 241 PRO A N 1
ATOM 1863 C CA . PRO A 1 241 ? 8.234 38.062 -5.887 1 88 241 PRO A CA 1
ATOM 1864 C C . PRO A 1 241 ? 9.227 38.938 -5.156 1 88 241 PRO A C 1
ATOM 1866 O O . PRO A 1 241 ? 9.25 38.969 -3.924 1 88 241 PRO A O 1
ATOM 1869 N N . LEU A 1 242 ? 10.07 39.688 -5.891 1 86.44 242 LEU A N 1
ATOM 1870 C CA . LEU A 1 242 ? 11.039 40.594 -5.27 1 86.44 242 LEU A CA 1
ATOM 1871 C C . LEU A 1 242 ? 10.336 41.656 -4.441 1 86.44 242 LEU A C 1
ATOM 1873 O O . LEU A 1 242 ? 10.812 42.031 -3.369 1 86.44 242 LEU A O 1
ATOM 1877 N N . LEU A 1 243 ? 9.273 42.094 -4.953 1 82.62 243 LEU A N 1
ATOM 1878 C CA . LEU A 1 243 ? 8.5 43.094 -4.215 1 82.62 243 LEU A CA 1
ATOM 1879 C C . LEU A 1 243 ? 7.926 42.469 -2.939 1 82.62 243 LEU A C 1
ATOM 1881 O O . LEU A 1 243 ? 7.898 43.125 -1.894 1 82.62 243 LEU A O 1
ATOM 1885 N N . ILE A 1 244 ? 7.434 41.312 -3.068 1 86.75 244 ILE A N 1
ATOM 1886 C CA . ILE A 1 244 ? 6.875 40.625 -1.909 1 86.75 244 ILE A CA 1
ATOM 1887 C C . ILE A 1 244 ? 7.957 40.469 -0.848 1 86.75 244 ILE A C 1
ATOM 1889 O O . ILE A 1 244 ? 7.699 40.625 0.346 1 86.75 244 ILE A O 1
ATOM 1893 N N . GLU A 1 245 ? 9.125 40.062 -1.261 1 88.19 245 GLU A N 1
ATOM 1894 C CA . GLU A 1 245 ? 10.258 39.906 -0.35 1 88.19 245 GLU A CA 1
ATOM 1895 C C . GLU A 1 245 ? 10.586 41.219 0.357 1 88.19 245 GLU A C 1
ATOM 1897 O O . GLU A 1 245 ? 10.836 41.219 1.562 1 88.19 245 GLU A O 1
ATOM 1902 N N . GLN A 1 246 ? 10.594 42.281 -0.357 1 82 246 GLN A N 1
ATOM 1903 C CA . GLN A 1 246 ? 10.898 43.594 0.202 1 82 246 GLN A CA 1
ATOM 1904 C C . GLN A 1 246 ? 9.828 44.031 1.205 1 82 246 GLN A C 1
ATOM 1906 O O . GLN A 1 246 ? 10.148 44.562 2.275 1 82 246 GLN A O 1
ATOM 1911 N N . LEU A 1 247 ? 8.617 43.781 0.808 1 78.75 247 LEU A N 1
ATOM 1912 C CA . LEU A 1 247 ? 7.516 44.125 1.699 1 78.75 247 LEU A CA 1
ATOM 1913 C C . LEU A 1 247 ? 7.574 43.281 2.979 1 78.75 247 LEU A C 1
ATOM 1915 O O . LEU A 1 247 ? 7.391 43.812 4.074 1 78.75 247 LEU A O 1
ATOM 1919 N N . ALA A 1 248 ? 7.789 42.031 2.801 1 85.06 248 ALA A N 1
ATOM 1920 C CA . ALA A 1 248 ? 7.887 41.156 3.955 1 85.06 248 ALA A CA 1
ATOM 1921 C C . ALA A 1 248 ? 9.047 41.531 4.859 1 85.06 248 ALA A C 1
ATOM 1923 O O . ALA A 1 248 ? 8.906 41.594 6.082 1 85.06 248 ALA A O 1
ATOM 1924 N N . ASN A 1 249 ? 10.156 41.875 4.301 1 85.25 249 ASN A N 1
ATOM 1925 C CA . ASN A 1 249 ? 11.328 42.25 5.078 1 85.25 249 ASN A CA 1
ATOM 1926 C C . ASN A 1 249 ? 11.133 43.594 5.785 1 85.25 249 ASN A C 1
ATOM 1928 O O . ASN A 1 249 ? 11.641 43.781 6.891 1 85.25 249 ASN A O 1
ATOM 1932 N N . SER A 1 250 ? 10.461 44.438 5.152 1 74.5 250 SER A N 1
ATOM 1933 C CA . SER A 1 250 ? 10.156 45.719 5.801 1 74.5 250 SER A CA 1
ATOM 1934 C C . SER A 1 250 ? 9.312 45.5 7.055 1 74.5 250 SER A C 1
ATOM 1936 O O . SER A 1 250 ? 9.516 46.188 8.062 1 74.5 250 SER A O 1
ATOM 1938 N N . PHE A 1 251 ? 8.469 44.562 6.934 1 74.5 251 PHE A N 1
ATOM 1939 C CA . PHE A 1 251 ? 7.629 44.219 8.078 1 74.5 251 PHE A CA 1
ATOM 1940 C C . PHE A 1 251 ? 8.422 43.469 9.133 1 74.5 251 PHE A C 1
ATOM 1942 O O . PHE A 1 251 ? 8.32 43.781 10.328 1 74.5 251 PHE A O 1
ATOM 1949 N N . LEU A 1 252 ? 9.25 42.594 8.742 1 81.69 252 LEU A N 1
ATOM 1950 C CA . LEU A 1 252 ? 9.961 41.719 9.641 1 81.69 252 LEU A CA 1
ATOM 1951 C C . LEU A 1 252 ? 11.164 42.406 10.273 1 81.69 252 LEU A C 1
ATOM 1953 O O . LEU A 1 252 ? 11.578 42.062 11.383 1 81.69 252 LEU A O 1
ATOM 1957 N N . ARG A 1 253 ? 11.703 43.344 9.641 1 75.94 253 ARG A N 1
ATOM 1958 C CA . ARG A 1 253 ? 12.867 44.062 10.148 1 75.94 253 ARG A CA 1
ATOM 1959 C C . ARG A 1 253 ? 12.547 44.75 11.477 1 75.94 253 ARG A C 1
ATOM 1961 O O . ARG A 1 253 ? 13.398 44.812 12.367 1 75.94 253 ARG A O 1
ATOM 1968 N N . THR A 1 254 ? 11.297 45.156 11.648 1 63.06 254 THR A N 1
ATOM 1969 C CA . THR A 1 254 ? 10.875 45.812 12.883 1 63.06 254 THR A CA 1
ATOM 1970 C C . THR A 1 254 ? 10.844 44.844 14.039 1 63.06 254 THR A C 1
ATOM 1972 O O . THR A 1 254 ? 10.836 45.219 15.203 1 63.06 254 THR A O 1
ATOM 1975 N N . ARG A 1 255 ? 10.969 43.656 13.703 1 69.75 255 ARG A N 1
ATOM 1976 C CA . ARG A 1 255 ? 10.898 42.594 14.703 1 69.75 255 ARG A CA 1
ATOM 1977 C C . ARG A 1 255 ? 12.172 41.75 14.711 1 69.75 255 ARG A C 1
ATOM 1979 O O . ARG A 1 255 ? 12.18 40.625 15.227 1 69.75 255 ARG A O 1
ATOM 1986 N N . TRP A 1 256 ? 13.234 42.188 14 1 77.44 256 TRP A N 1
ATOM 1987 C CA . TRP A 1 256 ? 14.562 41.594 13.938 1 77.44 256 TRP A CA 1
ATOM 1988 C C . TRP A 1 256 ? 14.508 40.219 13.266 1 77.44 256 TRP A C 1
ATOM 1990 O O . TRP A 1 256 ? 15.18 39.281 13.703 1 77.44 256 TRP A O 1
ATOM 2000 N N . MET A 1 257 ? 13.523 40.094 12.445 1 85.25 257 MET A N 1
ATOM 2001 C CA . MET A 1 257 ? 13.406 38.875 11.641 1 85.25 257 MET A CA 1
ATOM 2002 C C . MET A 1 257 ? 13.648 39.188 10.164 1 85.25 257 MET A C 1
ATOM 2004 O O . MET A 1 257 ? 13.711 40.344 9.773 1 85.25 257 MET A O 1
ATOM 2008 N N . ARG A 1 258 ? 13.938 38.156 9.422 1 87.94 258 ARG A N 1
ATOM 2009 C CA . ARG A 1 258 ? 14.188 38.375 8 1 87.94 258 ARG A CA 1
ATOM 2010 C C . ARG A 1 258 ? 13.805 37.125 7.195 1 87.94 258 ARG A C 1
ATOM 2012 O O . ARG A 1 258 ? 13.773 36.031 7.73 1 87.94 258 ARG A O 1
ATOM 2019 N N . VAL A 1 259 ? 13.461 37.438 5.992 1 91.69 259 VAL A N 1
ATOM 2020 C CA . VAL A 1 259 ? 13.242 36.344 5.035 1 91.69 259 VAL A CA 1
ATOM 2021 C C . VAL A 1 259 ? 14.586 35.812 4.551 1 91.69 259 VAL A C 1
ATOM 2023 O O . VAL A 1 259 ? 15.477 36.562 4.176 1 91.69 259 VAL A O 1
ATOM 2026 N N . MET A 1 260 ? 14.734 34.469 4.566 1 91.12 260 MET A N 1
ATOM 2027 C CA . MET A 1 260 ? 16.031 33.844 4.266 1 91.12 260 MET A CA 1
ATOM 2028 C C . MET A 1 260 ? 16.047 33.281 2.854 1 91.12 260 MET A C 1
ATOM 2030 O O . MET A 1 260 ? 17.109 33.219 2.225 1 91.12 260 MET A O 1
ATOM 2034 N N . ASN A 1 261 ? 14.938 32.875 2.33 1 87.31 261 ASN A N 1
ATOM 2035 C CA . ASN A 1 261 ? 14.914 32.188 1.051 1 87.31 261 ASN A CA 1
ATOM 2036 C C . ASN A 1 261 ? 14.656 33.156 -0.109 1 87.31 261 ASN A C 1
ATOM 2038 O O . ASN A 1 261 ? 14.258 34.281 0.105 1 87.31 261 ASN A O 1
ATOM 2042 N N . ASP A 1 262 ? 15 32.594 -1.314 1 85.62 262 ASP A N 1
ATOM 2043 C CA . ASP A 1 262 ? 14.742 33.344 -2.555 1 85.62 262 ASP A CA 1
ATOM 2044 C C . ASP A 1 262 ? 13.297 33.125 -3.014 1 85.62 262 ASP A C 1
ATOM 2046 O O . ASP A 1 262 ? 12.93 32.062 -3.504 1 85.62 262 ASP A O 1
ATOM 2050 N N . LEU A 1 263 ? 12.516 34.188 -2.965 1 87.75 263 LEU A N 1
ATOM 2051 C CA . LEU A 1 263 ? 11.086 34.062 -3.223 1 87.75 263 LEU A CA 1
ATOM 2052 C C . LEU A 1 263 ? 10.812 33.875 -4.711 1 87.75 263 LEU A C 1
ATOM 2054 O O . LEU A 1 263 ? 9.711 33.469 -5.098 1 87.75 263 LEU A O 1
ATOM 2058 N N . GLU A 1 264 ? 11.781 34.188 -5.578 1 81.81 264 GLU A N 1
ATOM 2059 C CA . GLU A 1 264 ? 11.594 33.906 -6.996 1 81.81 264 GLU A CA 1
ATOM 2060 C C . GLU A 1 264 ? 11.383 32.406 -7.25 1 81.81 264 GLU A C 1
ATOM 2062 O O . GLU A 1 264 ? 10.672 32.031 -8.18 1 81.81 264 GLU A O 1
ATOM 2067 N N . LEU A 1 265 ? 11.906 31.688 -6.285 1 78.88 265 LEU A N 1
ATOM 2068 C CA . LEU A 1 265 ? 11.828 30.234 -6.449 1 78.88 265 LEU A CA 1
ATOM 2069 C C . LEU A 1 265 ? 10.672 29.656 -5.645 1 78.88 265 LEU A C 1
ATOM 2071 O O . LEU A 1 265 ? 10.242 28.531 -5.895 1 78.88 265 LEU A O 1
ATOM 2075 N N . TYR A 1 266 ? 10.156 30.375 -4.707 1 84.56 266 TYR A N 1
ATOM 2076 C CA . TYR A 1 266 ? 9.203 29.781 -3.773 1 84.56 266 TYR A CA 1
ATOM 2077 C C . TYR A 1 266 ? 7.84 30.453 -3.898 1 84.56 266 TYR A C 1
ATOM 2079 O O . TYR A 1 266 ? 6.996 30.328 -3.004 1 84.56 266 TYR A O 1
ATOM 2087 N N . CYS A 1 267 ? 7.629 31.234 -4.934 1 85.12 267 CYS A N 1
ATOM 2088 C CA . CYS A 1 267 ? 6.312 31.781 -5.254 1 85.12 267 CYS A CA 1
ATOM 2089 C C . CYS A 1 267 ? 5.719 31.078 -6.473 1 85.12 267 CYS A C 1
ATOM 2091 O O . CYS A 1 267 ? 6.438 30.766 -7.426 1 85.12 267 CYS A O 1
ATOM 2093 N N . PHE A 1 268 ? 4.461 30.797 -6.395 1 82.75 268 PHE A N 1
ATOM 2094 C CA . PHE A 1 268 ? 3.793 30.078 -7.48 1 82.75 268 PHE A CA 1
ATOM 2095 C C . PHE A 1 268 ? 2.561 30.844 -7.949 1 82.75 268 PHE A C 1
ATOM 2097 O O . PHE A 1 268 ? 1.759 31.312 -7.133 1 82.75 268 PHE A O 1
ATOM 2104 N N . ARG A 1 269 ? 2.482 31.109 -9.195 1 79.5 269 ARG A N 1
ATOM 2105 C CA . ARG A 1 269 ? 1.308 31.703 -9.836 1 79.5 269 ARG A CA 1
ATOM 2106 C C . ARG A 1 269 ? 0.844 30.844 -11.016 1 79.5 269 ARG A C 1
ATOM 2108 O O . ARG A 1 269 ? 1.658 30.203 -11.688 1 79.5 269 ARG A O 1
ATOM 2115 N N . ASP A 1 270 ? -0.471 30.672 -11.133 1 76.88 270 ASP A N 1
ATOM 2116 C CA . ASP A 1 270 ? -1.02 29.875 -12.234 1 76.88 270 ASP A CA 1
ATOM 2117 C C . ASP A 1 270 ? -0.762 30.547 -13.578 1 76.88 270 ASP A C 1
ATOM 2119 O O . ASP A 1 270 ? -1.291 31.625 -13.852 1 76.88 270 ASP A O 1
ATOM 2123 N N . GLU A 1 271 ? 0.295 30.281 -14.156 1 70.38 271 GLU A N 1
ATOM 2124 C CA . GLU A 1 271 ? 0.561 30.812 -15.492 1 70.38 271 GLU A CA 1
ATOM 2125 C C . GLU A 1 271 ? 0.449 29.719 -16.547 1 70.38 271 GLU A C 1
ATOM 2127 O O . GLU A 1 271 ? 0.765 28.547 -16.281 1 70.38 271 GLU A O 1
ATOM 2132 N N . GLU A 1 272 ? -0.377 30.016 -17.438 1 69.12 272 GLU A N 1
ATOM 2133 C CA . GLU A 1 272 ? -0.444 29.078 -18.547 1 69.12 272 GLU A CA 1
ATOM 2134 C C . GLU A 1 272 ? 0.919 28.906 -19.203 1 69.12 272 GLU A C 1
ATOM 2136 O O . GLU A 1 272 ? 1.421 29.812 -19.859 1 69.12 272 GLU A O 1
ATOM 2141 N N . LYS A 1 273 ? 1.647 28.031 -18.75 1 70 273 LYS A N 1
ATOM 2142 C CA . LYS A 1 273 ? 2.939 27.766 -19.375 1 70 273 LYS A CA 1
ATOM 2143 C C . LYS A 1 273 ? 2.783 26.875 -20.609 1 70 273 LYS A C 1
ATOM 2145 O O . LYS A 1 273 ? 2.064 25.875 -20.562 1 70 273 LYS A O 1
ATOM 2150 N N . SER A 1 274 ? 3.275 27.453 -21.672 1 81.94 274 SER A N 1
ATOM 2151 C CA . SER A 1 274 ? 3.338 26.625 -22.875 1 81.94 274 SER A CA 1
ATOM 2152 C C . SER A 1 274 ? 4.32 25.469 -22.688 1 81.94 274 SER A C 1
ATOM 2154 O O . SER A 1 274 ? 5.246 25.562 -21.875 1 81.94 274 SER A O 1
ATOM 2156 N N . PHE A 1 275 ? 4.035 24.438 -23.281 1 87 275 PHE A N 1
ATOM 2157 C CA . PHE A 1 275 ? 4.93 23.281 -23.234 1 87 275 PHE A CA 1
ATOM 2158 C C . PHE A 1 275 ? 6.273 23.609 -23.875 1 87 275 PHE A C 1
ATOM 2160 O O . PHE A 1 275 ? 6.328 24.281 -24.906 1 87 275 PHE A O 1
ATOM 2167 N N . SER A 1 276 ? 7.395 23.312 -23.266 1 87.38 276 SER A N 1
ATOM 2168 C CA . SER A 1 276 ? 8.727 23.438 -23.859 1 87.38 276 SER A CA 1
ATOM 2169 C C . SER A 1 276 ? 8.883 22.516 -25.078 1 87.38 276 SER A C 1
ATOM 2171 O O . SER A 1 276 ? 8.086 21.594 -25.266 1 87.38 276 SER A O 1
ATOM 2173 N N . THR A 1 277 ? 9.828 22.812 -25.891 1 92.56 277 THR A N 1
ATOM 2174 C CA . THR A 1 277 ? 10.109 21.984 -27.062 1 92.56 277 THR A CA 1
ATOM 2175 C C . THR A 1 277 ? 10.438 20.547 -26.641 1 92.56 277 THR A C 1
ATOM 2177 O O . THR A 1 277 ? 10 19.594 -27.281 1 92.56 277 THR A O 1
ATOM 2180 N N . LEU A 1 278 ? 11.133 20.453 -25.578 1 92.25 278 LEU A N 1
ATOM 2181 C CA . LEU A 1 278 ? 11.492 19.125 -25.078 1 92.25 278 LEU A CA 1
ATOM 2182 C C . LEU A 1 278 ? 10.242 18.359 -24.656 1 92.25 278 LEU A C 1
ATOM 2184 O O . LEU A 1 278 ? 10.125 17.156 -24.938 1 92.25 278 LEU A O 1
ATOM 2188 N N . THR A 1 279 ? 9.359 18.969 -24 1 92.81 279 THR A N 1
ATOM 2189 C CA . THR A 1 279 ? 8.133 18.344 -23.531 1 92.81 279 THR A CA 1
ATOM 2190 C C . THR A 1 279 ? 7.266 17.922 -24.719 1 92.81 279 THR A C 1
ATOM 2192 O O . THR A 1 279 ? 6.691 16.828 -24.719 1 92.81 279 THR A O 1
ATOM 2195 N N . ILE A 1 280 ? 7.211 18.766 -25.719 1 95.25 280 ILE A N 1
ATOM 2196 C CA . ILE A 1 280 ? 6.41 18.453 -26.891 1 95.25 280 ILE A CA 1
ATOM 2197 C C . ILE A 1 280 ? 7.004 17.234 -27.609 1 95.25 280 ILE A C 1
ATOM 2199 O O . ILE A 1 280 ? 6.277 16.312 -27.984 1 95.25 280 ILE A O 1
ATOM 2203 N N . VAL A 1 281 ? 8.305 17.344 -27.766 1 96.12 281 VAL A N 1
ATOM 2204 C CA . VAL A 1 281 ? 8.977 16.234 -28.438 1 96.12 281 VAL A CA 1
ATOM 2205 C C . VAL A 1 281 ? 8.758 14.938 -27.641 1 96.12 281 VAL A C 1
ATOM 2207 O O . VAL A 1 281 ? 8.492 13.891 -28.234 1 96.12 281 VAL A O 1
ATOM 2210 N N . ALA A 1 282 ? 8.914 15.047 -26.391 1 96.12 282 ALA A N 1
ATOM 2211 C CA . ALA A 1 282 ? 8.711 13.867 -25.547 1 96.12 282 ALA A CA 1
ATOM 2212 C C . ALA A 1 282 ? 7.281 13.352 -25.656 1 96.12 282 ALA A C 1
ATOM 2214 O O . ALA A 1 282 ? 7.059 12.141 -25.734 1 96.12 282 ALA A O 1
ATOM 2215 N N . ILE A 1 283 ? 6.285 14.219 -25.641 1 95.88 283 ILE A N 1
ATOM 2216 C CA . ILE A 1 283 ? 4.887 13.828 -25.766 1 95.88 283 ILE A CA 1
ATOM 2217 C C . ILE A 1 283 ? 4.668 13.109 -27.094 1 95.88 283 ILE A C 1
ATOM 2219 O O . ILE A 1 283 ? 4.016 12.062 -27.156 1 95.88 283 ILE A O 1
ATOM 2223 N N . VAL A 1 284 ? 5.254 13.672 -28.156 1 97.19 284 VAL A N 1
ATOM 2224 C CA . VAL A 1 284 ? 5.094 13.086 -29.484 1 97.19 284 VAL A CA 1
ATOM 2225 C C . VAL A 1 284 ? 5.77 11.719 -29.531 1 97.19 284 VAL A C 1
ATOM 2227 O O . VAL A 1 284 ? 5.184 10.742 -30 1 97.19 284 VAL A O 1
ATOM 2230 N N . LEU A 1 285 ? 6.973 11.648 -28.984 1 97.5 285 LEU A N 1
ATOM 2231 C CA . LEU A 1 285 ? 7.727 10.398 -29 1 97.5 285 LEU A CA 1
ATOM 2232 C C . LEU A 1 285 ? 7.02 9.328 -28.188 1 97.5 285 LEU A C 1
ATOM 2234 O O . LEU A 1 285 ? 6.871 8.188 -28.641 1 97.5 285 LEU A O 1
ATOM 2238 N N . PHE A 1 286 ? 6.555 9.641 -27.031 1 97.44 286 PHE A N 1
ATOM 2239 C CA . PHE A 1 286 ? 5.871 8.672 -26.188 1 97.44 286 PHE A CA 1
ATOM 2240 C C . PHE A 1 286 ? 4.523 8.289 -26.781 1 97.44 286 PHE A C 1
ATOM 2242 O O . PHE A 1 286 ? 4.09 7.141 -26.656 1 97.44 286 PHE A O 1
ATOM 2249 N N . SER A 1 287 ? 3.871 9.227 -27.422 1 97.62 287 SER A N 1
ATOM 2250 C CA . SER A 1 287 ? 2.592 8.922 -28.047 1 97.62 287 SER A CA 1
ATOM 2251 C C . SER A 1 287 ? 2.773 8 -29.25 1 97.62 287 SER A C 1
ATOM 2253 O O . SER A 1 287 ? 1.994 7.066 -29.453 1 97.62 287 SER A O 1
ATOM 2255 N N . CYS A 1 288 ? 3.771 8.305 -30.047 1 97.44 288 CYS A N 1
ATOM 2256 C CA . CYS A 1 288 ? 4.07 7.441 -31.188 1 97.44 288 CYS A CA 1
ATOM 2257 C C . CYS A 1 288 ? 4.441 6.039 -30.719 1 97.44 288 CYS A C 1
ATOM 2259 O O . CYS A 1 288 ? 3.975 5.051 -31.281 1 97.44 288 CYS A O 1
ATOM 2261 N N . TYR A 1 289 ? 5.273 6.004 -29.75 1 97.5 289 TYR A N 1
ATOM 2262 C CA . TYR A 1 289 ? 5.664 4.703 -29.203 1 97.5 289 TYR A CA 1
ATOM 2263 C C . TYR A 1 289 ? 4.465 3.975 -28.625 1 97.5 289 TYR A C 1
ATOM 2265 O O . TYR A 1 289 ? 4.324 2.76 -28.781 1 97.5 289 TYR A O 1
ATOM 2273 N N . GLY A 1 290 ? 3.617 4.707 -27.875 1 97.69 290 GLY A N 1
ATOM 2274 C CA . GLY A 1 290 ? 2.381 4.133 -27.375 1 97.69 290 GLY A CA 1
ATOM 2275 C C . GLY A 1 290 ? 1.485 3.586 -28.469 1 97.69 290 GLY A C 1
ATOM 2276 O O . GLY A 1 290 ? 0.869 2.531 -28.312 1 97.69 290 GLY A O 1
ATOM 2277 N N . ALA A 1 291 ? 1.461 4.258 -29.594 1 97.5 291 ALA A N 1
ATOM 2278 C CA . ALA A 1 291 ? 0.676 3.805 -30.734 1 97.5 291 ALA A CA 1
ATOM 2279 C C . ALA A 1 291 ? 1.243 2.512 -31.312 1 97.5 291 ALA A C 1
ATOM 2281 O O . ALA A 1 291 ? 0.491 1.629 -31.734 1 97.5 291 ALA A O 1
ATOM 2282 N N . VAL A 1 292 ? 2.543 2.422 -31.312 1 96.88 292 VAL A N 1
ATOM 2283 C CA . VAL A 1 292 ? 3.191 1.204 -31.781 1 96.88 292 VAL A CA 1
ATOM 2284 C C . VAL A 1 292 ? 2.824 0.035 -30.875 1 96.88 292 VAL A C 1
ATOM 2286 O O . VAL A 1 292 ? 2.488 -1.052 -31.344 1 96.88 292 VAL A O 1
ATOM 2289 N N . LEU A 1 293 ? 2.887 0.217 -29.578 1 97.38 293 LEU A N 1
ATOM 2290 C CA . LEU A 1 293 ? 2.537 -0.832 -28.641 1 97.38 293 LEU A CA 1
ATOM 2291 C C . LEU A 1 293 ? 1.075 -1.236 -28.781 1 97.38 293 LEU A C 1
ATOM 2293 O O . LEU A 1 293 ? 0.748 -2.426 -28.75 1 97.38 293 LEU A O 1
ATOM 2297 N N . LEU A 1 294 ? 0.218 -0.237 -28.969 1 96.75 294 LEU A N 1
ATOM 2298 C CA . LEU A 1 294 ? -1.209 -0.504 -29.109 1 96.75 294 LEU A CA 1
ATOM 2299 C C . LEU A 1 294 ? -1.495 -1.28 -30.391 1 96.75 294 LEU A C 1
ATOM 2301 O O . LEU A 1 294 ? -2.262 -2.244 -30.375 1 96.75 294 LEU A O 1
ATOM 2305 N N . THR A 1 295 ? -0.897 -0.865 -31.562 1 96.19 295 THR A N 1
ATOM 2306 C CA . THR A 1 295 ? -1.114 -1.533 -32.844 1 96.19 295 THR A CA 1
ATOM 2307 C C . THR A 1 295 ? -0.58 -2.963 -32.812 1 96.19 295 THR A C 1
ATOM 2309 O O . THR A 1 295 ? -1.216 -3.883 -33.312 1 96.19 295 THR A O 1
ATOM 2312 N N . ALA A 1 296 ? 0.59 -3.109 -32.156 1 96.12 296 ALA A N 1
ATOM 2313 C CA . ALA A 1 296 ? 1.15 -4.449 -32.031 1 96.12 296 ALA A CA 1
ATOM 2314 C C . ALA A 1 296 ? 0.259 -5.336 -31.156 1 96.12 296 ALA A C 1
ATOM 2316 O O . ALA A 1 296 ? 0.11 -6.531 -31.422 1 96.12 296 ALA A O 1
ATOM 2317 N N . THR A 1 297 ? -0.29 -4.809 -30.141 1 94.88 297 THR A N 1
ATOM 2318 C CA . THR A 1 297 ? -1.167 -5.559 -29.234 1 94.88 297 THR A CA 1
ATOM 2319 C C . THR A 1 297 ? -2.445 -5.973 -29.969 1 94.88 297 THR A C 1
ATOM 2321 O O . THR A 1 297 ? -2.885 -7.121 -29.844 1 94.88 297 THR A O 1
ATOM 2324 N N . VAL A 1 298 ? -3.047 -5.066 -30.734 1 93 298 VAL A N 1
ATOM 2325 C CA . VAL A 1 298 ? -4.262 -5.363 -31.484 1 93 298 VAL A CA 1
ATOM 2326 C C . VAL A 1 298 ? -3.971 -6.426 -32.531 1 93 298 VAL A C 1
ATOM 2328 O O . VAL A 1 298 ? -4.75 -7.367 -32.719 1 93 298 VAL A O 1
ATOM 2331 N N . ALA A 1 299 ? -2.834 -6.285 -33.219 1 92.56 299 ALA A N 1
ATOM 2332 C CA . ALA A 1 299 ? -2.434 -7.27 -34.219 1 92.56 299 ALA A CA 1
ATOM 2333 C C . ALA A 1 299 ? -2.229 -8.641 -33.594 1 92.56 299 ALA A C 1
ATOM 2335 O O . ALA A 1 299 ? -2.623 -9.664 -34.156 1 92.56 299 ALA A O 1
ATOM 2336 N N . ASP A 1 300 ? -1.599 -8.625 -32.406 1 91.12 300 ASP A N 1
ATOM 2337 C CA . ASP A 1 300 ? -1.37 -9.875 -31.688 1 91.12 300 ASP A CA 1
ATOM 2338 C C . ASP A 1 300 ? -2.691 -10.547 -31.328 1 91.12 300 ASP A C 1
ATOM 2340 O O . ASP A 1 300 ? -2.832 -11.766 -31.484 1 91.12 300 ASP A O 1
ATOM 2344 N N . LEU A 1 301 ? -3.676 -9.828 -30.922 1 85.38 301 LEU A N 1
ATOM 2345 C CA . LEU A 1 301 ? -4.973 -10.367 -30.5 1 85.38 301 LEU A CA 1
ATOM 2346 C C . LEU A 1 301 ? -5.762 -10.859 -31.719 1 85.38 301 LEU A C 1
ATOM 2348 O O . LEU A 1 301 ? -6.457 -11.875 -31.641 1 85.38 301 LEU A O 1
ATOM 2352 N N . ILE A 1 302 ? -5.645 -10.156 -32.844 1 84.06 302 ILE A N 1
ATOM 2353 C CA . ILE A 1 302 ? -6.359 -10.531 -34.062 1 84.06 302 ILE A CA 1
ATOM 2354 C C . ILE A 1 302 ? -5.738 -11.789 -34.688 1 84.06 302 ILE A C 1
ATOM 2356 O O . ILE A 1 302 ? -6.449 -12.719 -35.062 1 84.06 302 ILE A O 1
ATOM 2360 N N . PHE A 1 303 ? -4.445 -11.844 -34.719 1 82.12 303 PHE A N 1
ATOM 2361 C CA . PHE A 1 303 ? -3.752 -12.984 -35.312 1 82.12 303 PHE A CA 1
ATOM 2362 C C . PHE A 1 303 ? -3.979 -14.234 -34.469 1 82.12 303 PHE A C 1
ATOM 2364 O O . PHE A 1 303 ? -4.117 -15.336 -35 1 82.12 303 PHE A O 1
ATOM 2371 N N . ASN A 1 304 ? -3.863 -14.102 -33.188 1 72.94 304 ASN A N 1
ATOM 2372 C CA . ASN A 1 304 ? -4.082 -15.25 -32.344 1 72.94 304 ASN A CA 1
ATOM 2373 C C . ASN A 1 304 ? -5.477 -15.844 -32.531 1 72.94 304 ASN A C 1
ATOM 2375 O O . ASN A 1 304 ? -5.668 -17.047 -32.344 1 72.94 304 ASN A O 1
ATOM 2379 N N . GLY A 1 305 ? -6.48 -15.078 -32.844 1 64.38 305 GLY A N 1
ATOM 2380 C CA . GLY A 1 305 ? -7.82 -15.57 -33.125 1 64.38 305 GLY A CA 1
ATOM 2381 C C . GLY A 1 305 ? -7.938 -16.234 -34.469 1 64.38 305 GLY A C 1
ATOM 2382 O O . GLY A 1 305 ? -8.664 -17.219 -34.625 1 64.38 305 GLY A O 1
ATOM 2383 N N . PHE A 1 306 ? -7.133 -15.664 -35.438 1 60.94 306 PHE A N 1
ATOM 2384 C CA . PHE A 1 306 ? -7.352 -16.109 -36.812 1 60.94 306 PHE A CA 1
ATOM 2385 C C . PHE A 1 306 ? -6.211 -17 -37.281 1 60.94 306 PHE A C 1
ATOM 2387 O O . PHE A 1 306 ? -6.418 -17.891 -38.125 1 60.94 306 PHE A O 1
ATOM 2394 N N . LEU A 1 307 ? -4.977 -16.5 -36.875 1 61.62 307 LEU A N 1
ATOM 2395 C CA . LEU A 1 307 ? -3.812 -17.156 -37.469 1 61.62 307 LEU A CA 1
ATOM 2396 C C . LEU A 1 307 ? -2.996 -17.859 -36.375 1 61.62 307 LEU A C 1
ATOM 2398 O O . LEU A 1 307 ? -3.027 -17.469 -35.219 1 61.62 307 LEU A O 1
ATOM 2402 N N . GLU A 1 308 ? -2.494 -19 -36.625 1 65.25 308 GLU A N 1
ATOM 2403 C CA . GLU A 1 308 ? -1.778 -19.875 -35.688 1 65.25 308 GLU A CA 1
ATOM 2404 C C . GLU A 1 308 ? -0.437 -19.266 -35.281 1 65.25 308 GLU A C 1
ATOM 2406 O O . GLU A 1 308 ? 0.035 -19.484 -34.156 1 65.25 308 GLU A O 1
ATOM 2411 N N . ASP A 1 309 ? 0.257 -18.391 -36.156 1 75.31 309 ASP A N 1
ATOM 2412 C CA . ASP A 1 309 ? 1.604 -17.984 -35.75 1 75.31 309 ASP A CA 1
ATOM 2413 C C . ASP A 1 309 ? 1.786 -16.469 -35.875 1 75.31 309 ASP A C 1
ATOM 2415 O O . ASP A 1 309 ? 1.718 -15.914 -36.969 1 75.31 309 ASP A O 1
ATOM 2419 N N . VAL A 1 310 ? 1.767 -15.664 -34.906 1 83.88 310 VAL A N 1
ATOM 2420 C CA . VAL A 1 310 ? 2.045 -14.227 -34.844 1 83.88 310 VAL A CA 1
ATOM 2421 C C . VAL A 1 310 ? 3.539 -13.984 -35.062 1 83.88 310 VAL A C 1
ATOM 2423 O O . VAL A 1 310 ? 4.371 -14.648 -34.406 1 83.88 310 VAL A O 1
ATOM 2426 N N . PRO A 1 311 ? 3.908 -13.141 -36 1 86.88 311 PRO A N 1
ATOM 2427 C CA . PRO A 1 311 ? 5.324 -12.828 -36.188 1 86.88 311 PRO A CA 1
ATOM 2428 C C . PRO A 1 311 ? 6.004 -12.359 -34.906 1 86.88 311 PRO A C 1
ATOM 2430 O O . PRO A 1 311 ? 5.398 -11.641 -34.125 1 86.88 311 PRO A O 1
ATOM 2433 N N . PRO A 1 312 ? 7.246 -12.734 -34.781 1 86.94 312 PRO A N 1
ATOM 2434 C CA . PRO A 1 312 ? 7.973 -12.406 -33.562 1 86.94 312 PRO A CA 1
ATOM 2435 C C . PRO A 1 312 ? 8.141 -10.906 -33.344 1 86.94 312 PRO A C 1
ATOM 2437 O O . PRO A 1 312 ? 8.188 -10.438 -32.219 1 86.94 312 PRO A O 1
ATOM 2440 N N . CYS A 1 313 ? 8.219 -10.148 -34.438 1 86.62 313 CYS A N 1
ATOM 2441 C CA . CYS A 1 313 ? 8.383 -8.703 -34.312 1 86.62 313 CYS A CA 1
ATOM 2442 C C . CYS A 1 313 ? 7.152 -8.055 -33.688 1 86.62 313 CYS A C 1
ATOM 2444 O O . CYS A 1 313 ? 7.262 -7.055 -33 1 86.62 313 CYS A O 1
ATOM 2446 N N . ILE A 1 314 ? 6.023 -8.586 -33.938 1 90.56 314 ILE A N 1
ATOM 2447 C CA . ILE A 1 314 ? 4.773 -8.078 -33.375 1 90.56 314 ILE A CA 1
ATOM 2448 C C . ILE A 1 314 ? 4.645 -8.523 -31.922 1 90.56 314 ILE A C 1
ATOM 2450 O O . ILE A 1 314 ? 4.289 -7.73 -31.047 1 90.56 314 ILE A O 1
ATOM 2454 N N . LYS A 1 315 ? 5 -9.719 -31.594 1 90.81 315 LYS A N 1
ATOM 2455 C CA . LYS A 1 315 ? 4.883 -10.273 -30.25 1 90.81 315 LYS A CA 1
ATOM 2456 C C . LYS A 1 315 ? 5.773 -9.523 -29.266 1 90.81 315 LYS A C 1
ATOM 2458 O O . LYS A 1 315 ? 5.422 -9.367 -28.094 1 90.81 315 LYS A O 1
ATOM 2463 N N . ARG A 1 316 ? 6.82 -9.07 -29.797 1 92.5 316 ARG A N 1
ATOM 2464 C CA . ARG A 1 316 ? 7.793 -8.367 -28.969 1 92.5 316 ARG A CA 1
ATOM 2465 C C . ARG A 1 316 ? 7.211 -7.07 -28.422 1 92.5 316 ARG A C 1
ATOM 2467 O O . ARG A 1 316 ? 7.5 -6.68 -27.281 1 92.5 316 ARG A O 1
ATOM 2474 N N . PHE A 1 317 ? 6.375 -6.438 -29.203 1 95.31 317 PHE A N 1
ATOM 2475 C CA . PHE A 1 317 ? 5.859 -5.129 -28.812 1 95.31 317 PHE A CA 1
ATOM 2476 C C . PHE A 1 317 ? 4.414 -5.234 -28.359 1 95.31 317 PHE A C 1
ATOM 2478 O O . PHE A 1 317 ? 3.758 -4.219 -28.109 1 95.31 317 PHE A O 1
ATOM 2485 N N . SER A 1 318 ? 3.934 -6.484 -28.234 1 95.69 318 SER A N 1
ATOM 2486 C CA . SER A 1 318 ? 2.576 -6.68 -27.734 1 95.69 318 SER A CA 1
ATOM 2487 C C . SER A 1 318 ? 2.523 -6.586 -26.219 1 95.69 318 SER A C 1
ATOM 2489 O O . SER A 1 318 ? 3.186 -7.355 -25.516 1 95.69 318 SER A O 1
ATOM 2491 N N . VAL A 1 319 ? 1.703 -5.723 -25.703 1 95.69 319 VAL A N 1
ATOM 2492 C CA . VAL A 1 319 ? 1.549 -5.52 -24.266 1 95.69 319 VAL A CA 1
ATOM 2493 C C . VAL A 1 319 ? 0.97 -6.781 -23.641 1 95.69 319 VAL A C 1
ATOM 2495 O O . VAL A 1 319 ? 1.369 -7.164 -22.531 1 95.69 319 VAL A O 1
ATOM 2498 N N . ASN A 1 320 ? 0.111 -7.453 -24.328 1 92.62 320 ASN A N 1
ATOM 2499 C CA . ASN A 1 320 ? -0.508 -8.672 -23.812 1 92.62 320 ASN A CA 1
ATOM 2500 C C . ASN A 1 320 ? 0.518 -9.781 -23.625 1 92.62 320 ASN A C 1
ATOM 2502 O O . ASN A 1 320 ? 0.541 -10.438 -22.578 1 92.62 320 ASN A O 1
ATOM 2506 N N . THR A 1 321 ? 1.321 -9.977 -24.562 1 93.19 321 THR A N 1
ATOM 2507 C CA . THR A 1 321 ? 2.344 -11.016 -24.5 1 93.19 321 THR A CA 1
ATOM 2508 C C . THR A 1 321 ? 3.357 -10.703 -23.406 1 93.19 321 THR A C 1
ATOM 2510 O O . THR A 1 321 ? 3.76 -11.586 -22.641 1 93.19 321 THR A O 1
ATOM 2513 N N . ASN A 1 322 ? 3.729 -9.43 -23.328 1 96.06 322 ASN A N 1
ATOM 2514 C CA . ASN A 1 322 ? 4.719 -9.031 -22.328 1 96.06 322 ASN A CA 1
ATOM 2515 C C . ASN A 1 322 ? 4.156 -9.109 -20.922 1 96.06 322 ASN A C 1
ATOM 2517 O O . ASN A 1 322 ? 4.879 -9.422 -19.969 1 96.06 322 ASN A O 1
ATOM 2521 N N . MET A 1 323 ? 2.881 -8.836 -20.797 1 95.31 323 MET A N 1
ATOM 2522 C CA . MET A 1 323 ? 2.23 -8.992 -19.5 1 95.31 323 MET A CA 1
ATOM 2523 C C . MET A 1 323 ? 2.229 -10.453 -19.062 1 95.31 323 MET A C 1
ATOM 2525 O O . MET A 1 323 ? 2.447 -10.75 -17.891 1 95.31 323 MET A O 1
ATOM 2529 N N . LYS A 1 324 ? 2.039 -11.312 -20 1 93.06 324 LYS A N 1
ATOM 2530 C CA . LYS A 1 324 ? 2.053 -12.75 -19.719 1 93.06 324 LYS A CA 1
ATOM 2531 C C . LYS A 1 324 ? 3.436 -13.203 -19.266 1 93.06 324 LYS A C 1
ATOM 2533 O O . LYS A 1 324 ? 3.557 -13.961 -18.297 1 93.06 324 LYS A O 1
ATOM 2538 N N . LYS A 1 325 ? 4.383 -12.688 -19.891 1 94.38 325 LYS A N 1
ATOM 2539 C CA . LYS A 1 325 ? 5.75 -13.055 -19.531 1 94.38 325 LYS A CA 1
ATOM 2540 C C . LYS A 1 325 ? 6.109 -12.531 -18.156 1 94.38 325 LYS A C 1
ATOM 2542 O O . LYS A 1 325 ? 6.738 -13.234 -17.359 1 94.38 325 LYS A O 1
ATOM 2547 N N . LEU A 1 326 ? 5.695 -11.344 -17.906 1 95.94 326 LEU A N 1
ATOM 2548 C CA . LEU A 1 326 ? 6.012 -10.703 -16.625 1 95.94 326 LEU A CA 1
ATOM 2549 C C . LEU A 1 326 ? 5.367 -11.453 -15.469 1 95.94 326 LEU A C 1
ATOM 2551 O O . LEU A 1 326 ? 5.988 -11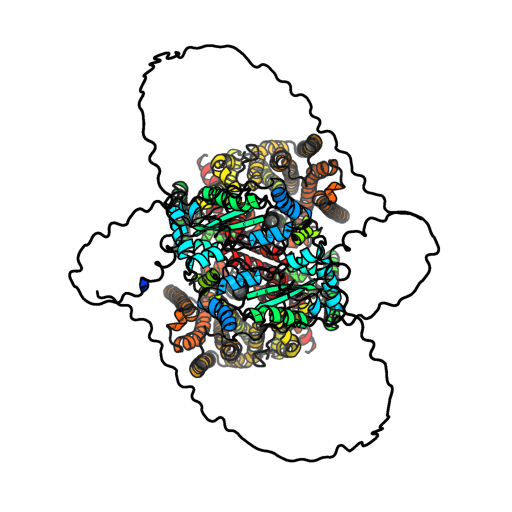.625 -14.414 1 95.94 326 LEU A O 1
ATOM 2555 N N . PHE A 1 327 ? 4.148 -11.992 -15.672 1 95 327 PHE A N 1
ATOM 2556 C CA . PHE A 1 327 ? 3.404 -12.578 -14.562 1 95 327 PHE A CA 1
ATOM 2557 C C . PHE A 1 327 ? 3.443 -14.102 -14.633 1 95 327 PHE A C 1
ATOM 2559 O O . PHE A 1 327 ? 2.766 -14.781 -13.859 1 95 327 PHE A O 1
ATOM 2566 N N . GLU A 1 328 ? 4.215 -14.602 -15.531 1 92.44 328 GLU A N 1
ATOM 2567 C CA . GLU A 1 328 ? 4.383 -16.047 -15.617 1 92.44 328 GLU A CA 1
ATOM 2568 C C . GLU A 1 328 ? 5.086 -16.609 -14.383 1 92.44 328 GLU A C 1
ATOM 2570 O O . GLU A 1 328 ? 6.059 -16.016 -13.898 1 92.44 328 GLU A O 1
ATOM 2575 N N . MET A 1 329 ? 4.547 -17.656 -13.812 1 90.38 329 MET A N 1
ATOM 2576 C CA . MET A 1 329 ? 5.113 -18.297 -12.633 1 90.38 329 MET A CA 1
ATOM 2577 C C . MET A 1 329 ? 5.395 -19.766 -12.891 1 90.38 329 MET A C 1
ATOM 2579 O O . MET A 1 329 ? 4.547 -20.484 -13.43 1 90.38 329 MET A O 1
ATOM 2583 N N . THR A 1 330 ? 6.59 -20.141 -12.672 1 87.25 330 THR A N 1
ATOM 2584 C CA . THR A 1 330 ? 6.988 -21.531 -12.812 1 87.25 330 THR A CA 1
ATOM 2585 C C . THR A 1 330 ? 7.043 -22.219 -11.445 1 87.25 330 THR A C 1
ATOM 2587 O O . THR A 1 330 ? 7.477 -21.625 -10.461 1 87.25 330 THR A O 1
ATOM 2590 N N . PRO A 1 331 ? 6.465 -23.359 -11.414 1 83.12 331 PRO A N 1
ATOM 2591 C CA . PRO A 1 331 ? 6.535 -24.078 -10.141 1 83.12 331 PRO A CA 1
ATOM 2592 C C . PRO A 1 331 ? 7.969 -24.344 -9.688 1 83.12 331 PRO A C 1
ATOM 2594 O O . PRO A 1 331 ? 8.898 -24.297 -10.508 1 83.12 331 PRO A O 1
ATOM 2597 N N . LYS A 1 332 ? 8.094 -24.609 -8.43 1 79.56 332 LYS A N 1
ATOM 2598 C CA . LYS A 1 332 ? 9.406 -24.859 -7.84 1 79.56 332 LYS A CA 1
ATOM 2599 C C . LYS A 1 332 ? 10.07 -26.078 -8.461 1 79.56 332 LYS A C 1
ATOM 2601 O O . LYS A 1 332 ? 9.414 -27.109 -8.68 1 79.56 332 LYS A O 1
ATOM 2606 N N . SER A 1 333 ? 11.266 -25.766 -8.891 1 71.06 333 SER A N 1
ATOM 2607 C CA . SER A 1 333 ? 12.031 -26.859 -9.508 1 71.06 333 SER A CA 1
ATOM 2608 C C . SER A 1 333 ? 12.438 -27.891 -8.469 1 71.06 333 SER A C 1
ATOM 2610 O O . SER A 1 333 ? 12.742 -27.562 -7.324 1 71.06 333 SER A O 1
ATOM 2612 N N . THR A 1 334 ? 12.266 -29.141 -8.805 1 65.62 334 THR A N 1
ATOM 2613 C CA . THR A 1 334 ? 12.688 -30.219 -7.914 1 65.62 334 THR A CA 1
ATOM 2614 C C . THR A 1 334 ? 14.18 -30.5 -8.086 1 65.62 334 THR A C 1
ATOM 2616 O O . THR A 1 334 ? 14.797 -31.125 -7.219 1 65.62 334 THR A O 1
ATOM 2619 N N . THR A 1 335 ? 14.828 -30.016 -9.297 1 61.81 335 THR A N 1
ATOM 2620 C CA . THR A 1 335 ? 16.25 -30.297 -9.516 1 61.81 335 THR A CA 1
ATOM 2621 C C . THR A 1 335 ? 17.109 -29.141 -9.016 1 61.81 335 THR A C 1
ATOM 2623 O O . THR A 1 335 ? 16.656 -27.984 -8.969 1 61.81 335 THR A O 1
ATOM 2626 N N . LYS A 1 336 ? 18.328 -29.469 -8.461 1 59.19 336 LYS A N 1
ATOM 2627 C CA . LYS A 1 336 ? 19.281 -28.484 -7.941 1 59.19 336 LYS A CA 1
ATOM 2628 C C . LYS A 1 336 ? 19.516 -27.375 -8.953 1 59.19 336 LYS A C 1
ATOM 2630 O O . LYS A 1 336 ? 19.609 -26.203 -8.578 1 59.19 336 LYS A O 1
ATOM 2635 N N . SER A 1 337 ? 19.859 -27.75 -10.227 1 52.91 337 SER A N 1
ATOM 2636 C CA . SER A 1 337 ? 20.219 -26.781 -11.258 1 52.91 337 SER A CA 1
ATOM 2637 C C . SER A 1 337 ? 19.109 -25.734 -11.438 1 52.91 337 SER A C 1
ATOM 2639 O O . SER A 1 337 ? 19.406 -24.562 -11.688 1 52.91 337 SER A O 1
ATOM 2641 N N . GLY A 1 338 ? 17.891 -26.141 -11.305 1 55.19 338 GLY A N 1
ATOM 2642 C 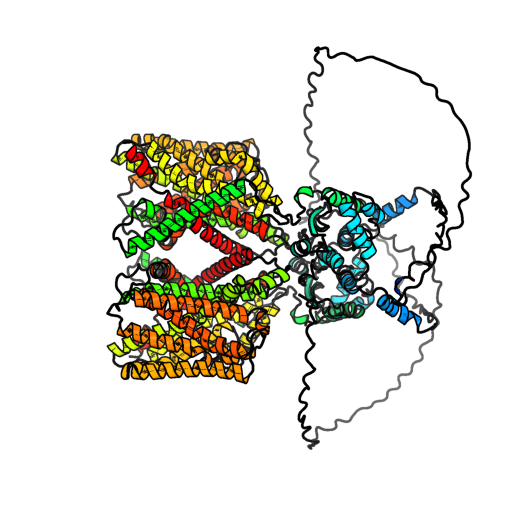CA . GLY A 1 338 ? 16.703 -25.344 -11.508 1 55.19 338 GLY A CA 1
ATOM 2643 C C . GLY A 1 338 ? 16.281 -24.578 -10.266 1 55.19 338 GLY A C 1
ATOM 2644 O O . GLY A 1 338 ? 15.32 -23.797 -10.305 1 55.19 338 GLY A O 1
ATOM 2645 N N . THR A 1 339 ? 17.141 -24.734 -9.188 1 60.56 339 THR A N 1
ATOM 2646 C CA . THR A 1 339 ? 16.75 -24.438 -7.82 1 60.56 339 THR A CA 1
ATOM 2647 C C . THR A 1 339 ? 17.141 -23 -7.441 1 60.56 339 THR A C 1
ATOM 2649 O O . THR A 1 339 ? 17.203 -22.672 -6.258 1 60.56 339 THR A O 1
ATOM 2652 N N . MET A 1 340 ? 17.422 -22.156 -8.328 1 82.94 340 MET A N 1
ATOM 2653 C CA . MET A 1 340 ? 17.734 -20.828 -7.816 1 82.94 340 MET A CA 1
ATOM 2654 C C . MET A 1 340 ? 16.453 -20.031 -7.535 1 82.94 340 MET A C 1
ATOM 2656 O O . MET A 1 340 ? 16.406 -18.828 -7.754 1 82.94 340 MET A O 1
ATOM 2660 N N . ASP A 1 341 ? 15.516 -20.828 -7.074 1 90.44 341 ASP A N 1
ATOM 2661 C CA . ASP A 1 341 ? 14.219 -20.203 -6.812 1 90.44 341 ASP A CA 1
ATOM 2662 C C . ASP A 1 341 ? 14.305 -19.234 -5.637 1 90.44 341 ASP A C 1
ATOM 2664 O O . ASP A 1 341 ? 13.625 -18.203 -5.621 1 90.44 341 ASP A O 1
ATOM 2668 N N . CYS A 1 342 ? 15.211 -19.578 -4.691 1 94.25 342 CYS A N 1
ATOM 2669 C CA . CYS A 1 342 ? 15.312 -18.75 -3.502 1 94.25 342 CYS A CA 1
ATOM 2670 C C . CYS A 1 342 ? 15.859 -17.359 -3.857 1 94.25 342 CYS A C 1
ATOM 2672 O O . CYS A 1 342 ? 15.602 -16.391 -3.148 1 94.25 342 CYS A O 1
ATOM 2674 N N . VAL A 1 343 ? 16.562 -17.266 -4.965 1 96 343 VAL A N 1
ATOM 2675 C CA . VAL A 1 343 ? 17.141 -16 -5.395 1 96 343 VAL A CA 1
ATOM 2676 C C . VAL A 1 343 ? 16.031 -15.023 -5.77 1 96 343 VAL A C 1
ATOM 2678 O O . VAL A 1 343 ? 16.156 -13.812 -5.586 1 96 343 VAL A O 1
ATOM 2681 N N . ASN A 1 344 ? 14.891 -15.586 -6.246 1 95.81 344 ASN A N 1
ATOM 2682 C CA . ASN A 1 344 ? 13.75 -14.727 -6.559 1 95.81 344 ASN A CA 1
ATOM 2683 C C . ASN A 1 344 ? 13.227 -14.016 -5.316 1 95.81 344 ASN A C 1
ATOM 2685 O O . ASN A 1 344 ? 12.906 -12.828 -5.363 1 95.81 344 ASN A O 1
ATOM 2689 N N . GLY A 1 345 ? 13.164 -14.75 -4.25 1 96.94 345 GLY A N 1
ATOM 2690 C CA . GLY A 1 345 ? 12.742 -14.141 -2.998 1 96.94 345 GLY A CA 1
ATOM 2691 C C . GLY A 1 345 ? 13.719 -13.094 -2.486 1 96.94 345 GLY A C 1
ATOM 2692 O O . GLY A 1 345 ? 13.305 -12.031 -2.014 1 96.94 345 GLY A O 1
ATOM 2693 N N . VAL A 1 346 ? 14.984 -13.367 -2.609 1 97.75 346 VAL A N 1
ATOM 2694 C CA . VAL A 1 346 ? 16.031 -12.445 -2.164 1 97.75 346 VAL A CA 1
ATOM 2695 C C . VAL A 1 346 ? 15.945 -11.148 -2.965 1 97.75 346 VAL A C 1
ATOM 2697 O O . VAL A 1 346 ? 16 -10.062 -2.396 1 97.75 346 VAL A O 1
ATOM 2700 N N . ARG A 1 347 ? 15.75 -11.266 -4.262 1 97.5 347 ARG A N 1
ATOM 2701 C CA . ARG A 1 347 ? 15.664 -10.102 -5.137 1 97.5 347 ARG A CA 1
ATOM 2702 C C . ARG A 1 347 ? 14.445 -9.25 -4.805 1 97.5 347 ARG A C 1
ATOM 2704 O O . ARG A 1 347 ? 14.547 -8.031 -4.652 1 97.5 347 ARG A O 1
ATOM 2711 N N . ALA A 1 348 ? 13.328 -9.93 -4.707 1 97.81 348 ALA A N 1
ATOM 2712 C CA . ALA A 1 348 ? 12.07 -9.227 -4.441 1 97.81 348 ALA A CA 1
ATOM 2713 C C . ALA A 1 348 ? 12.133 -8.484 -3.105 1 97.81 348 ALA A C 1
ATOM 2715 O O . ALA A 1 348 ? 11.82 -7.297 -3.035 1 97.81 348 ALA A O 1
ATOM 2716 N N . LEU A 1 349 ? 12.547 -9.148 -2.066 1 98 349 LEU A N 1
ATOM 2717 C CA . LEU A 1 349 ? 12.594 -8.555 -0.733 1 98 349 LEU A CA 1
ATOM 2718 C C . LEU A 1 349 ? 13.617 -7.43 -0.672 1 98 349 LEU A C 1
ATOM 2720 O O . LEU A 1 349 ? 13.414 -6.438 0.032 1 98 349 LEU A O 1
ATOM 2724 N N . SER A 1 350 ? 14.695 -7.621 -1.377 1 98.38 350 SER A N 1
ATOM 2725 C CA . SER A 1 350 ? 15.703 -6.57 -1.414 1 98.38 350 SER A CA 1
ATOM 2726 C C . SER A 1 350 ? 15.164 -5.312 -2.088 1 98.38 350 SER A C 1
ATOM 2728 O O . SER A 1 350 ? 15.469 -4.195 -1.661 1 98.38 350 SER A O 1
ATOM 2730 N N . MET A 1 351 ? 14.375 -5.48 -3.121 1 98.38 351 MET A N 1
ATOM 2731 C CA . MET A 1 351 ? 13.789 -4.316 -3.773 1 98.38 351 MET A CA 1
ATOM 2732 C C . MET A 1 351 ? 12.805 -3.609 -2.844 1 98.38 351 MET A C 1
ATOM 2734 O O . MET A 1 351 ? 12.75 -2.379 -2.812 1 98.38 351 MET A O 1
ATOM 2738 N N . PHE A 1 352 ? 12.047 -4.367 -2.074 1 98.38 352 PHE A N 1
ATOM 2739 C CA . PHE A 1 352 ? 11.164 -3.77 -1.077 1 98.38 352 PHE A CA 1
ATOM 2740 C C . PHE A 1 352 ? 11.969 -2.969 -0.057 1 98.38 352 PHE A C 1
ATOM 2742 O O . PHE A 1 352 ? 11.578 -1.861 0.316 1 98.38 352 PHE A O 1
ATOM 2749 N N . CYS A 1 353 ? 13.078 -3.557 0.323 1 98.31 353 CYS A N 1
ATOM 2750 C CA . CYS A 1 353 ? 13.922 -2.889 1.304 1 98.31 353 CYS A CA 1
ATOM 2751 C C . CYS A 1 353 ? 14.453 -1.566 0.759 1 98.31 353 CYS A C 1
ATOM 2753 O O . CYS A 1 353 ? 14.531 -0.578 1.489 1 98.31 353 CYS A O 1
ATOM 2755 N N . ILE A 1 354 ? 14.797 -1.555 -0.498 1 98.31 354 ILE A N 1
ATOM 2756 C CA . ILE A 1 354 ? 15.281 -0.322 -1.112 1 98.31 354 ILE A CA 1
ATOM 2757 C C . ILE A 1 354 ? 14.18 0.738 -1.071 1 98.31 354 ILE A C 1
ATOM 2759 O O . ILE A 1 354 ? 14.438 1.894 -0.724 1 98.31 354 ILE A O 1
ATOM 2763 N N . ILE A 1 355 ? 12.992 0.382 -1.357 1 98.38 355 ILE A N 1
ATOM 2764 C CA . ILE A 1 355 ? 11.883 1.328 -1.331 1 98.38 355 ILE A CA 1
ATOM 2765 C C . ILE A 1 355 ? 11.625 1.79 0.103 1 98.38 355 ILE A C 1
ATOM 2767 O O . ILE A 1 355 ? 11.398 2.977 0.348 1 98.38 355 ILE A O 1
ATOM 2771 N N . VAL A 1 356 ? 11.734 0.856 1.059 1 98.12 356 VAL A N 1
ATOM 2772 C CA . VAL A 1 356 ? 11.547 1.181 2.471 1 98.12 356 VAL A CA 1
ATOM 2773 C C . VAL A 1 356 ? 12.57 2.229 2.898 1 98.12 356 VAL A C 1
ATOM 2775 O O . VAL A 1 356 ? 12.234 3.184 3.602 1 98.12 356 VAL A O 1
ATOM 2778 N N . TYR A 1 357 ? 13.797 2.041 2.479 1 97.5 357 TYR A N 1
ATOM 2779 C CA . TYR A 1 357 ? 14.859 2.982 2.807 1 97.5 357 TYR A CA 1
ATOM 2780 C C . TYR A 1 357 ? 14.516 4.387 2.32 1 97.5 357 TYR A C 1
ATOM 2782 O O . TYR A 1 357 ? 14.609 5.352 3.08 1 97.5 357 TYR A O 1
ATOM 2790 N N . HIS A 1 358 ? 14.086 4.496 1.145 1 96.69 358 HIS A N 1
ATOM 2791 C CA . HIS A 1 358 ? 13.852 5.812 0.56 1 96.69 358 HIS A CA 1
ATOM 2792 C C . HIS A 1 358 ? 12.539 6.406 1.049 1 96.69 358 HIS A C 1
ATOM 2794 O O . HIS A 1 358 ? 12.391 7.629 1.107 1 96.69 358 HIS A O 1
ATOM 2800 N N . VAL A 1 359 ? 11.594 5.574 1.401 1 97 359 VAL A N 1
ATOM 2801 C CA . VAL A 1 359 ? 10.391 6.09 2.049 1 97 359 VAL A CA 1
ATOM 2802 C C . VAL A 1 359 ? 10.758 6.754 3.373 1 97 359 VAL A C 1
ATOM 2804 O O . VAL A 1 359 ? 10.18 7.773 3.75 1 97 359 VAL A O 1
ATOM 2807 N N . HIS A 1 360 ? 11.719 6.148 4.066 1 96.5 360 HIS A N 1
ATOM 2808 C CA . HIS A 1 360 ? 12.211 6.754 5.301 1 96.5 360 HIS A CA 1
ATOM 2809 C C . HIS A 1 360 ? 12.867 8.102 5.031 1 96.5 360 HIS A C 1
ATOM 2811 O O . HIS A 1 360 ? 12.664 9.062 5.777 1 96.5 360 HIS A O 1
ATOM 2817 N N . ASP A 1 361 ? 13.625 8.172 3.934 1 91.94 361 ASP A N 1
ATOM 2818 C CA . ASP A 1 361 ? 14.242 9.445 3.564 1 91.94 361 ASP A CA 1
ATOM 2819 C C . ASP A 1 361 ? 13.188 10.531 3.365 1 91.94 361 ASP A C 1
ATOM 2821 O O . ASP A 1 361 ? 13.328 11.641 3.879 1 91.94 361 ASP A O 1
ATOM 2825 N N . VAL A 1 362 ? 12.18 10.18 2.691 1 89 362 VAL A N 1
ATOM 2826 C CA . VAL A 1 362 ? 11.109 11.125 2.395 1 89 362 VAL A CA 1
ATOM 2827 C C . VAL A 1 362 ? 10.367 11.492 3.68 1 89 362 VAL A C 1
ATOM 2829 O O . VAL A 1 362 ? 10.047 12.664 3.9 1 89 362 VAL A O 1
ATOM 2832 N N . THR A 1 363 ? 10.133 10.523 4.496 1 92.25 363 THR A N 1
ATOM 2833 C CA . THR A 1 363 ? 9.398 10.75 5.742 1 92.25 363 THR A CA 1
ATOM 2834 C C . THR A 1 363 ? 10.188 11.68 6.664 1 92.25 363 THR A C 1
ATOM 2836 O O . THR A 1 363 ? 9.609 12.578 7.285 1 92.25 363 THR A O 1
ATOM 2839 N N . LEU A 1 364 ? 11.477 11.531 6.73 1 89.62 364 LEU A N 1
ATOM 2840 C CA . LEU A 1 364 ? 12.32 12.336 7.609 1 89.62 364 LEU A CA 1
ATOM 2841 C C . LEU A 1 364 ? 12.477 13.75 7.066 1 89.62 364 LEU A C 1
ATOM 2843 O O . LEU A 1 364 ? 12.703 14.695 7.828 1 89.62 364 LEU A O 1
ATOM 2847 N N . ALA A 1 365 ? 12.273 13.898 5.746 1 82.94 365 ALA A N 1
ATOM 2848 C CA . ALA A 1 365 ? 12.445 15.203 5.117 1 82.94 365 ALA A CA 1
ATOM 2849 C C . ALA A 1 365 ? 11.117 15.945 5.023 1 82.94 365 ALA A C 1
ATOM 2851 O O . ALA A 1 365 ? 11.094 17.156 4.773 1 82.94 365 ALA A O 1
ATOM 2852 N N . THR A 1 366 ? 10.023 15.305 5.262 1 86.62 366 THR A N 1
ATOM 2853 C CA . THR A 1 366 ? 8.695 15.891 5.137 1 86.62 366 THR A CA 1
ATOM 2854 C C . THR A 1 366 ? 8.359 16.734 6.363 1 86.62 366 THR A C 1
ATOM 2856 O O . THR A 1 366 ? 8.641 16.328 7.496 1 86.62 366 THR A O 1
ATOM 2859 N N . PRO A 1 367 ? 7.801 18.016 6.109 1 88.75 367 PRO A N 1
ATOM 2860 C CA . PRO A 1 367 ? 7.332 18.812 7.242 1 88.75 367 PRO A CA 1
ATOM 2861 C C . PRO A 1 367 ? 6.355 18.047 8.141 1 88.75 367 PRO A C 1
ATOM 2863 O O . PRO A 1 367 ? 5.391 17.469 7.645 1 88.75 367 PRO A O 1
ATOM 2866 N N . THR A 1 368 ? 6.645 18.047 9.398 1 91.5 368 THR A N 1
ATOM 2867 C CA . THR A 1 368 ? 5.871 17.25 10.344 1 91.5 368 THR A CA 1
ATOM 2868 C C . THR A 1 368 ? 5.453 18.109 11.539 1 91.5 368 THR A C 1
ATOM 2870 O O . THR A 1 368 ? 6.234 18.922 12.031 1 91.5 368 THR A O 1
ATOM 2873 N N . VAL A 1 369 ? 4.23 17.859 12.055 1 91.94 369 VAL A N 1
ATOM 2874 C CA . VAL A 1 369 ? 3.68 18.656 13.156 1 91.94 369 VAL A CA 1
ATOM 2875 C C . VAL A 1 369 ? 4.309 18.203 14.477 1 91.94 369 VAL A C 1
ATOM 2877 O O . VAL A 1 369 ? 4.449 19 15.406 1 91.94 369 VAL A O 1
ATOM 2880 N N . ASN A 1 370 ? 4.594 16.938 14.578 1 92.31 370 ASN A N 1
ATOM 2881 C CA . ASN A 1 370 ? 5.188 16.391 15.789 1 92.31 370 ASN A CA 1
ATOM 2882 C C . ASN A 1 370 ? 6.613 15.898 15.547 1 92.31 370 ASN A C 1
ATOM 2884 O O . ASN A 1 370 ? 6.93 14.734 15.789 1 92.31 370 ASN A O 1
ATOM 2888 N N . GLN A 1 371 ? 7.434 16.828 15.25 1 93.44 371 GLN A N 1
ATOM 2889 C CA . GLN A 1 371 ? 8.82 16.562 14.891 1 93.44 371 GLN A CA 1
ATOM 2890 C C . GLN A 1 371 ? 9.547 15.828 16.016 1 93.44 371 GLN A C 1
ATOM 2892 O O . GLN A 1 371 ? 10.422 14.992 15.75 1 93.44 371 GLN A O 1
ATOM 2897 N N . VAL A 1 372 ? 9.195 16.109 17.234 1 92.81 372 VAL A N 1
ATOM 2898 C CA . VAL A 1 372 ? 9.828 15.469 18.375 1 92.81 372 VAL A CA 1
ATOM 2899 C C . VAL A 1 372 ? 9.609 13.961 18.328 1 92.81 372 VAL A C 1
ATOM 2901 O O . VAL A 1 372 ? 10.531 13.18 18.578 1 92.81 372 VAL A O 1
ATOM 2904 N N . MET A 1 373 ? 8.398 13.594 17.984 1 92.94 373 MET A N 1
ATOM 2905 C CA . MET A 1 373 ? 8.086 12.172 17.891 1 92.94 373 MET A CA 1
ATOM 2906 C C . MET A 1 373 ? 8.859 11.523 16.734 1 92.94 373 MET A C 1
ATOM 2908 O O . MET A 1 373 ? 9.297 10.375 16.844 1 92.94 373 MET A O 1
ATOM 2912 N N . LEU A 1 374 ? 8.977 12.195 15.672 1 94.56 374 LEU A N 1
ATOM 2913 C CA . LEU A 1 374 ? 9.734 11.711 14.523 1 94.56 374 LEU A CA 1
ATOM 2914 C C . LEU A 1 374 ? 11.203 11.5 14.891 1 94.56 374 LEU A C 1
ATOM 2916 O O . LEU A 1 374 ? 11.805 10.492 14.516 1 94.56 374 LEU A O 1
ATOM 2920 N N . VAL A 1 375 ? 11.773 12.445 15.625 1 93.06 375 VAL A N 1
ATOM 2921 C CA . VAL A 1 375 ? 13.164 12.359 16.047 1 93.06 375 VAL A CA 1
ATOM 2922 C C . VAL A 1 375 ? 13.336 11.18 17.016 1 93.06 375 VAL A C 1
ATOM 2924 O O . VAL A 1 375 ? 14.328 10.453 16.938 1 93.06 375 VAL A O 1
ATOM 2927 N N . GLU A 1 376 ? 12.359 10.992 17.875 1 93.88 376 GLU A N 1
ATOM 2928 C CA . GLU A 1 376 ? 12.398 9.852 18.797 1 93.88 376 GLU A CA 1
ATOM 2929 C C . GLU A 1 376 ? 12.375 8.531 18.031 1 93.88 376 GLU A C 1
ATOM 2931 O O . GLU A 1 376 ? 13.094 7.594 18.375 1 93.88 376 GLU A O 1
ATOM 2936 N N . TYR A 1 377 ? 11.562 8.469 17.047 1 95.56 377 TYR A N 1
ATOM 2937 C CA . TYR A 1 377 ? 11.508 7.277 16.203 1 95.56 377 TYR A CA 1
ATOM 2938 C C . TYR A 1 377 ? 12.844 7.043 15.516 1 95.56 377 TYR A C 1
ATOM 2940 O O . TYR A 1 377 ? 13.359 5.918 15.508 1 95.56 377 TYR A O 1
ATOM 2948 N N . ARG A 1 378 ? 13.398 8.094 14.977 1 93.06 378 ARG A N 1
ATOM 2949 C CA . ARG A 1 378 ? 14.656 8.008 14.25 1 93.06 378 ARG A CA 1
ATOM 2950 C C . ARG A 1 378 ? 15.773 7.492 15.156 1 93.06 378 ARG A C 1
ATOM 2952 O O . ARG A 1 378 ? 16.688 6.801 14.695 1 93.06 378 ARG A O 1
ATOM 2959 N N . ASN A 1 379 ? 15.625 7.738 16.453 1 92.94 379 ASN A N 1
ATOM 2960 C CA . ASN A 1 379 ? 16.672 7.355 17.391 1 92.94 379 ASN A CA 1
ATOM 2961 C C . ASN A 1 379 ? 16.344 6.043 18.094 1 92.94 379 ASN A C 1
ATOM 2963 O O . ASN A 1 379 ? 17.156 5.531 18.875 1 92.94 379 ASN A O 1
ATOM 2967 N N . SER A 1 380 ? 15.195 5.539 17.812 1 94.5 380 SER A N 1
ATOM 2968 C CA . SER A 1 380 ? 14.82 4.262 18.406 1 94.5 380 SER A CA 1
ATOM 2969 C C . SER A 1 380 ? 15.508 3.1 17.703 1 94.5 380 SER A C 1
ATOM 2971 O O . SER A 1 380 ? 15.961 3.236 16.562 1 94.5 380 SER A O 1
ATOM 2973 N N . ILE A 1 381 ? 15.633 1.995 18.344 1 93.31 381 ILE A N 1
ATOM 2974 C CA . ILE A 1 381 ? 16.25 0.802 17.797 1 93.31 381 ILE A CA 1
ATOM 2975 C C . ILE A 1 381 ? 15.453 0.322 16.578 1 93.31 381 ILE A C 1
ATOM 2977 O O . ILE A 1 381 ? 16.031 0.028 15.531 1 93.31 381 ILE A O 1
ATOM 2981 N N . PHE A 1 382 ? 14.219 0.276 16.734 1 95.19 382 PHE A N 1
ATOM 2982 C CA . PHE A 1 382 ? 13.352 -0.199 15.656 1 95.19 382 PHE A CA 1
ATOM 2983 C C . PHE A 1 382 ? 13.461 0.7 14.43 1 95.19 382 PHE A C 1
ATOM 2985 O O . PHE A 1 382 ? 13.609 0.213 13.312 1 95.19 382 PHE A O 1
ATOM 2992 N N . GLY A 1 383 ? 13.359 2.031 14.688 1 96.06 383 GLY A N 1
ATOM 2993 C CA . GLY A 1 383 ? 13.406 2.984 13.594 1 96.06 383 GLY A CA 1
ATOM 2994 C C . GLY A 1 383 ? 14.727 2.957 12.836 1 96.06 383 GLY A C 1
ATOM 2995 O O . GLY A 1 383 ? 14.742 2.92 11.609 1 96.06 383 GLY A O 1
ATOM 2996 N N . VAL A 1 384 ? 15.82 2.854 13.555 1 94.81 384 VAL A N 1
ATOM 2997 C CA . VAL A 1 384 ? 17.141 2.889 12.93 1 94.81 384 VAL A CA 1
ATOM 2998 C C . VAL A 1 384 ? 17.375 1.601 12.141 1 94.81 384 VAL A C 1
ATOM 3000 O O . VAL A 1 384 ? 17.906 1.633 11.031 1 94.81 384 VAL A O 1
ATOM 3003 N N . LEU A 1 385 ? 16.953 0.532 12.656 1 96.19 385 LEU A N 1
ATOM 3004 C CA . LEU A 1 385 ? 17.172 -0.742 11.984 1 96.19 385 LEU A CA 1
ATOM 3005 C C . LEU A 1 385 ? 16.312 -0.852 10.734 1 96.19 385 LEU A C 1
ATOM 3007 O O . LEU A 1 385 ? 16.781 -1.271 9.68 1 96.19 385 LEU A O 1
ATOM 3011 N N . LEU A 1 386 ? 15.047 -0.494 10.836 1 96.94 386 LEU A N 1
ATOM 3012 C CA . LEU A 1 386 ? 14.18 -0.554 9.664 1 96.94 386 LEU A CA 1
ATOM 3013 C C . LEU A 1 386 ? 14.688 0.367 8.562 1 96.94 386 LEU A C 1
ATOM 3015 O O . LEU A 1 386 ? 14.602 0.032 7.375 1 96.94 386 LEU A O 1
ATOM 3019 N N . TYR A 1 387 ? 15.242 1.461 8.945 1 96.56 387 TYR A N 1
ATOM 3020 C CA . TYR A 1 387 ? 15.727 2.471 8.008 1 96.56 387 TYR A CA 1
ATOM 3021 C C . TYR A 1 387 ? 17.094 2.086 7.449 1 96.56 387 TYR A C 1
ATOM 3023 O O . TYR A 1 387 ? 17.219 1.754 6.27 1 96.56 387 TYR A O 1
ATOM 3031 N N . LYS A 1 388 ? 18.016 1.845 8.289 1 95.44 388 LYS A N 1
ATOM 3032 C CA . LYS A 1 388 ? 19.422 1.774 7.859 1 95.44 388 LYS A CA 1
ATOM 3033 C C . LYS A 1 388 ? 19.781 0.357 7.43 1 95.44 388 LYS A C 1
ATOM 3035 O O . LYS A 1 388 ? 20.656 0.169 6.582 1 95.44 388 LYS A O 1
ATOM 3040 N N . LEU A 1 389 ? 19.188 -0.647 7.926 1 95.5 389 LEU A N 1
ATOM 3041 C CA . LEU A 1 389 ? 19.484 -1.997 7.453 1 95.5 389 LEU A CA 1
ATOM 3042 C C . LEU A 1 389 ? 18.906 -2.221 6.062 1 95.5 389 LEU A C 1
ATOM 3044 O O . LEU A 1 389 ? 19.391 -3.074 5.312 1 95.5 389 LEU A O 1
ATOM 3048 N N . SER A 1 390 ? 17.828 -1.476 5.766 1 96.5 390 SER A N 1
ATOM 3049 C CA . SER A 1 390 ? 17.203 -1.6 4.449 1 96.5 390 SER A CA 1
ATOM 3050 C C . SER A 1 390 ? 18.156 -1.114 3.35 1 96.5 390 SER A C 1
ATOM 3052 O O . SER A 1 390 ? 18.062 -1.558 2.203 1 96.5 390 SER A O 1
ATOM 3054 N N . GLU A 1 391 ? 19.062 -0.318 3.682 1 94.44 391 GLU A N 1
ATOM 3055 C CA . GLU A 1 391 ? 20.031 0.194 2.723 1 94.44 391 GLU A CA 1
ATOM 3056 C C . GLU A 1 391 ? 20.969 -0.912 2.24 1 94.44 391 GLU A C 1
ATOM 3058 O O . GLU A 1 391 ? 21.531 -0.819 1.151 1 94.44 391 GLU A O 1
ATOM 3063 N N . LYS A 1 392 ? 21.109 -1.95 3.012 1 95.88 392 LYS A N 1
ATOM 3064 C CA . LYS A 1 392 ? 22.031 -3.037 2.701 1 95.88 392 LYS A CA 1
ATOM 3065 C C . LYS A 1 392 ? 21.547 -3.842 1.498 1 95.88 392 LYS A C 1
ATOM 3067 O O . LYS A 1 392 ? 22.328 -4.594 0.897 1 95.88 392 LYS A O 1
ATOM 3072 N N . ALA A 1 393 ? 20.359 -3.58 1.097 1 97 393 ALA A N 1
ATOM 3073 C CA . ALA A 1 393 ? 19.781 -4.277 -0.052 1 97 393 ALA A CA 1
ATOM 3074 C C . ALA A 1 393 ? 20.562 -3.975 -1.325 1 97 393 ALA A C 1
ATOM 3076 O O . ALA A 1 393 ? 20.609 -4.793 -2.244 1 97 393 ALA A O 1
ATOM 3077 N N . VAL A 1 394 ? 21.219 -2.865 -1.393 1 96.88 394 VAL A N 1
ATOM 3078 C CA . VAL A 1 394 ? 22.031 -2.51 -2.553 1 96.88 394 VAL A CA 1
ATOM 3079 C C . VAL A 1 394 ? 23.188 -3.506 -2.703 1 96.88 394 VAL A C 1
ATOM 3081 O O . VAL A 1 394 ? 23.5 -3.939 -3.814 1 96.88 394 VAL A O 1
ATOM 3084 N N . ASP A 1 395 ? 23.781 -3.855 -1.621 1 97.75 395 ASP A N 1
ATOM 3085 C CA . ASP A 1 395 ? 24.891 -4.801 -1.644 1 97.75 395 ASP A CA 1
ATOM 3086 C C . ASP A 1 395 ? 24.406 -6.207 -1.992 1 97.75 395 ASP A C 1
ATOM 3088 O O . ASP A 1 395 ? 25.156 -7 -2.57 1 97.75 395 ASP A O 1
ATOM 3092 N N . THR A 1 396 ? 23.172 -6.48 -1.633 1 98.31 396 THR A N 1
ATOM 3093 C CA . THR A 1 396 ? 22.578 -7.738 -2.082 1 98.31 396 THR A CA 1
ATOM 3094 C C . THR A 1 396 ? 22.547 -7.805 -3.605 1 98.31 396 THR A C 1
ATOM 3096 O O . THR A 1 396 ? 22.891 -8.836 -4.195 1 98.31 396 THR A O 1
ATOM 3099 N N . PHE A 1 397 ? 22.188 -6.723 -4.203 1 98.31 397 PHE A N 1
ATOM 3100 C CA . PHE A 1 397 ? 22.078 -6.703 -5.66 1 98.31 397 PHE A CA 1
ATOM 3101 C C . PHE A 1 397 ? 23.469 -6.77 -6.297 1 98.31 397 PHE A C 1
ATOM 3103 O O . PHE A 1 397 ? 23.641 -7.371 -7.363 1 98.31 397 PHE A O 1
ATOM 3110 N N . LEU A 1 398 ? 24.469 -6.16 -5.66 1 98.38 398 LEU A N 1
ATOM 3111 C CA . LEU A 1 398 ? 25.844 -6.273 -6.168 1 98.38 398 LEU A CA 1
ATOM 3112 C C . LEU A 1 398 ? 26.328 -7.715 -6.086 1 98.38 398 LEU A C 1
ATOM 3114 O O . LEU A 1 398 ? 26.953 -8.219 -7.023 1 98.38 398 LEU A O 1
ATOM 3118 N N . LEU A 1 399 ? 26.016 -8.336 -4.957 1 98.56 399 LEU A N 1
ATOM 3119 C CA . LEU A 1 399 ? 26.359 -9.742 -4.789 1 98.56 399 LEU A CA 1
ATOM 3120 C C . LEU A 1 399 ? 25.719 -10.594 -5.879 1 98.56 399 LEU A C 1
ATOM 3122 O O . LEU A 1 399 ? 26.391 -11.422 -6.504 1 98.56 399 LEU A O 1
ATOM 3126 N N . LEU A 1 400 ? 24.422 -10.383 -6.098 1 98.06 400 LEU A N 1
ATOM 3127 C CA . LEU A 1 400 ? 23.688 -11.172 -7.074 1 98.06 400 LEU A CA 1
ATOM 3128 C C . LEU A 1 400 ? 24.203 -10.914 -8.484 1 98.06 400 LEU A C 1
ATOM 3130 O O . LEU A 1 400 ? 24.297 -11.836 -9.297 1 98.06 400 LEU A O 1
ATOM 3134 N N . SER A 1 401 ? 24.516 -9.648 -8.766 1 98 401 SER A N 1
ATOM 3135 C CA . SER A 1 401 ? 25.047 -9.305 -10.078 1 98 401 SER A CA 1
ATOM 3136 C C . SER A 1 401 ? 26.359 -10.039 -10.352 1 98 401 SER A C 1
ATOM 3138 O O . SER A 1 401 ? 26.531 -10.625 -11.422 1 98 401 SER A O 1
ATOM 3140 N N . GLY A 1 402 ? 27.266 -10.039 -9.367 1 98.38 402 GLY A N 1
ATOM 3141 C CA . GLY A 1 402 ? 28.516 -10.766 -9.508 1 98.38 402 GLY A CA 1
ATOM 3142 C C . GLY A 1 402 ? 28.328 -12.266 -9.641 1 98.38 402 GLY A C 1
ATOM 3143 O O . GLY A 1 402 ? 28.938 -12.906 -10.492 1 98.38 402 GLY A O 1
ATOM 3144 N N . MET A 1 403 ? 27.469 -12.797 -8.859 1 97.81 403 MET A N 1
ATOM 3145 C CA . MET A 1 403 ? 27.188 -14.227 -8.844 1 97.81 403 MET A CA 1
ATOM 3146 C C . MET A 1 403 ? 26.625 -14.68 -10.195 1 97.81 403 MET A C 1
ATOM 3148 O O . MET A 1 403 ? 27.109 -15.656 -10.773 1 97.81 403 MET A O 1
ATOM 3152 N N . LEU A 1 404 ? 25.688 -13.969 -10.727 1 95.56 404 LEU A N 1
ATOM 3153 C CA . LEU A 1 404 ? 24.969 -14.375 -11.93 1 95.56 404 LEU A CA 1
ATOM 3154 C C . LEU A 1 404 ? 25.844 -14.211 -13.164 1 95.56 404 LEU A C 1
ATOM 3156 O O . LEU A 1 404 ? 25.812 -15.047 -14.07 1 95.56 404 LEU A O 1
ATOM 3160 N N . VAL A 1 405 ? 26.578 -13.109 -13.219 1 97.12 405 VAL A N 1
ATOM 3161 C CA . VAL A 1 405 ? 27.453 -12.922 -14.375 1 97.12 405 VAL A CA 1
ATOM 3162 C C . VAL A 1 405 ? 28.531 -14 -14.391 1 97.12 405 VAL A C 1
ATOM 3164 O O . VAL A 1 405 ? 28.906 -14.508 -15.453 1 97.12 405 VAL A O 1
ATOM 3167 N N . ALA A 1 406 ? 29.031 -14.359 -13.211 1 97.75 406 ALA A N 1
ATOM 3168 C CA . ALA A 1 406 ? 30.031 -15.414 -13.117 1 97.75 406 ALA A CA 1
ATOM 3169 C C . ALA A 1 406 ? 29.484 -16.75 -13.633 1 97.75 406 ALA A C 1
ATOM 3171 O O . ALA A 1 406 ? 30.109 -17.406 -14.453 1 97.75 406 ALA A O 1
ATOM 3172 N N . MET A 1 407 ? 28.344 -17.062 -13.219 1 95.31 407 MET A N 1
ATOM 3173 C CA . MET A 1 407 ? 27.734 -18.312 -13.641 1 95.31 407 MET A CA 1
ATOM 3174 C C . MET A 1 407 ? 27.469 -18.312 -15.141 1 95.31 407 MET A C 1
ATOM 3176 O O . MET A 1 407 ? 27.734 -19.312 -15.82 1 95.31 407 MET A O 1
ATOM 3180 N N . LYS A 1 408 ? 26.969 -17.266 -15.602 1 94.06 408 LYS A N 1
ATOM 3181 C CA . LYS A 1 408 ? 26.641 -17.156 -17.016 1 94.06 408 LYS A CA 1
ATOM 3182 C C . LYS A 1 408 ? 27.891 -17.266 -17.891 1 94.06 408 LYS A C 1
ATOM 3184 O O . LYS A 1 408 ? 27.922 -18.047 -18.828 1 94.06 408 LYS A O 1
ATOM 3189 N N . VAL A 1 409 ? 28.906 -16.516 -17.609 1 96.69 409 VAL A N 1
ATOM 3190 C CA . VAL A 1 409 ? 30.125 -16.438 -18.422 1 96.69 409 VAL A CA 1
ATOM 3191 C C . VAL A 1 409 ? 30.906 -17.75 -18.312 1 96.69 409 VAL A C 1
ATOM 3193 O O . VAL A 1 409 ? 31.422 -18.234 -19.312 1 96.69 409 VAL A O 1
ATOM 3196 N N . LEU A 1 410 ? 30.984 -18.344 -17.141 1 96.62 410 LEU A N 1
ATOM 3197 C CA . LEU A 1 410 ? 31.719 -19.594 -16.953 1 96.62 410 LEU A CA 1
ATOM 3198 C C . LEU A 1 410 ? 31.031 -20.734 -17.719 1 96.62 410 LEU A C 1
ATOM 3200 O O . LEU A 1 410 ? 31.703 -21.609 -18.281 1 96.62 410 LEU A O 1
ATOM 3204 N N . ARG A 1 411 ? 29.75 -20.688 -17.703 1 94.19 411 ARG A N 1
ATOM 3205 C CA . ARG A 1 411 ? 29.016 -21.688 -18.484 1 94.19 411 ARG A CA 1
ATOM 3206 C C . ARG A 1 411 ? 29.328 -21.547 -19.969 1 94.19 411 ARG A C 1
ATOM 3208 O O . ARG A 1 411 ? 29.531 -22.547 -20.672 1 94.19 411 ARG A O 1
ATOM 3215 N N . GLU A 1 412 ? 29.344 -20.344 -20.453 1 94.25 412 GLU A N 1
ATOM 3216 C CA . GLU A 1 412 ? 29.672 -20.094 -21.844 1 94.25 412 GLU A CA 1
ATOM 3217 C C . GLU A 1 412 ? 31.109 -20.516 -22.172 1 94.25 412 GLU A C 1
ATOM 3219 O O . GLU A 1 412 ? 31.359 -21.094 -23.219 1 94.25 412 GLU A O 1
ATOM 3224 N N . LEU A 1 413 ? 32 -20.234 -21.312 1 96 413 LEU A N 1
ATOM 3225 C CA . LEU A 1 413 ? 33.406 -20.594 -21.516 1 96 413 LEU A CA 1
ATOM 3226 C C . LEU A 1 413 ? 33.594 -22.109 -21.469 1 96 413 LEU A C 1
ATOM 3228 O O . LEU A 1 413 ? 34.438 -22.656 -22.188 1 96 413 LEU A O 1
ATOM 3232 N N . ASP A 1 414 ? 32.844 -22.75 -20.609 1 95.12 414 ASP A N 1
ATOM 3233 C CA . ASP A 1 414 ? 32.875 -24.203 -20.547 1 95.12 414 ASP A CA 1
ATOM 3234 C C . ASP A 1 414 ? 32.406 -24.828 -21.859 1 95.12 414 ASP A C 1
ATOM 3236 O O . ASP A 1 414 ? 32.969 -25.844 -22.297 1 95.12 414 ASP A O 1
ATOM 3240 N N . GLN A 1 415 ? 31.469 -24.219 -22.375 1 93.94 415 GLN A N 1
ATOM 3241 C CA . GLN A 1 415 ? 30.844 -24.781 -23.562 1 93.94 415 GLN A CA 1
ATOM 3242 C C . GLN A 1 415 ? 31.625 -24.422 -24.812 1 93.94 415 GLN A C 1
ATOM 3244 O O . GLN A 1 415 ? 31.938 -25.281 -25.641 1 93.94 415 GLN A O 1
ATOM 3249 N N . ASP A 1 416 ? 32.031 -23.109 -25 1 93.06 416 ASP A N 1
ATOM 3250 C CA . ASP A 1 416 ? 32.594 -22.609 -26.25 1 93.06 416 ASP A CA 1
ATOM 3251 C C . ASP A 1 416 ? 34.094 -22.391 -26.125 1 93.06 416 ASP A C 1
ATOM 3253 O O . ASP A 1 416 ? 34.781 -22.172 -27.125 1 93.06 416 ASP A O 1
ATOM 3257 N N . LYS A 1 417 ? 34.656 -22.406 -25.016 1 92.19 417 LYS A N 1
ATOM 3258 C CA . LYS A 1 417 ? 36.062 -22.172 -24.719 1 92.19 417 LYS A CA 1
ATOM 3259 C C . LYS A 1 417 ? 36.5 -20.766 -25.141 1 92.19 417 LYS A C 1
ATOM 3261 O O . LYS A 1 417 ? 37.688 -20.469 -25.188 1 92.19 417 LYS A O 1
ATOM 3266 N N . LYS A 1 418 ? 35.531 -20.016 -25.609 1 92.5 418 LYS A N 1
ATOM 3267 C CA . LYS A 1 418 ? 35.719 -18.625 -25.953 1 92.5 418 LYS A CA 1
ATOM 3268 C C . LYS A 1 418 ? 34.531 -17.766 -25.516 1 92.5 418 LYS A C 1
ATOM 3270 O O . LYS A 1 418 ? 33.406 -18.25 -25.469 1 92.5 418 LYS A O 1
ATOM 3275 N N . LEU A 1 419 ? 34.906 -16.562 -25.156 1 94 419 LEU A N 1
ATOM 3276 C CA . LEU A 1 419 ? 33.844 -15.633 -24.719 1 94 419 LEU A CA 1
ATOM 3277 C C . LEU A 1 419 ? 33.594 -14.586 -25.797 1 94 419 LEU A C 1
ATOM 3279 O O . LEU A 1 419 ? 34.5 -13.93 -26.281 1 94 419 LEU A O 1
ATOM 3283 N N . ASN A 1 420 ? 32.344 -14.445 -26.312 1 91.5 420 ASN A N 1
ATOM 3284 C CA . ASN A 1 420 ? 31.938 -13.391 -27.234 1 91.5 420 ASN A CA 1
ATOM 3285 C C . ASN A 1 420 ? 31.672 -12.078 -26.5 1 91.5 420 ASN A C 1
ATOM 3287 O O . ASN A 1 420 ? 30.547 -11.836 -26.047 1 91.5 420 ASN A O 1
ATOM 3291 N N . LEU A 1 421 ? 32.656 -11.234 -26.469 1 93.44 421 LEU A N 1
ATOM 3292 C CA . LEU A 1 421 ? 32.562 -10 -25.703 1 93.44 421 LEU A CA 1
ATOM 3293 C C . LEU A 1 421 ? 31.5 -9.078 -26.25 1 93.44 421 LEU A C 1
ATOM 3295 O O . LEU A 1 421 ? 30.797 -8.406 -25.484 1 93.44 421 LEU A O 1
ATOM 3299 N N . LEU A 1 422 ? 31.359 -8.969 -27.516 1 91.12 422 LEU A N 1
ATOM 3300 C CA . LEU A 1 422 ? 30.359 -8.094 -28.125 1 91.12 422 LEU A CA 1
ATOM 3301 C C . LEU A 1 422 ? 28.953 -8.508 -27.719 1 91.12 422 LEU A C 1
ATOM 3303 O O . LEU A 1 422 ? 28.125 -7.656 -27.391 1 91.12 422 LEU A O 1
ATOM 3307 N N . ARG A 1 423 ? 28.734 -9.766 -27.766 1 90.44 423 ARG A N 1
ATOM 3308 C CA . ARG A 1 423 ? 27.422 -10.266 -27.375 1 90.44 423 ARG A CA 1
ATOM 3309 C C . ARG A 1 423 ? 27.156 -10.016 -25.891 1 90.44 423 ARG A C 1
ATOM 3311 O O . ARG A 1 423 ? 26.062 -9.633 -25.5 1 90.44 423 ARG A O 1
ATOM 3318 N N . LEU A 1 424 ? 28.203 -10.258 -25.156 1 92.62 424 LEU A N 1
ATOM 3319 C CA . LEU A 1 424 ? 28.094 -10.07 -23.703 1 92.62 424 LEU A CA 1
ATOM 3320 C C . LEU A 1 424 ? 27.719 -8.625 -23.375 1 92.62 424 LEU A C 1
ATOM 3322 O O . LEU A 1 424 ? 26.797 -8.383 -22.609 1 92.62 424 LEU A O 1
ATOM 3326 N N . TYR A 1 425 ? 28.406 -7.664 -23.984 1 94.19 425 TYR A N 1
ATOM 3327 C CA . TYR A 1 425 ? 28.188 -6.25 -23.688 1 94.19 425 TYR A CA 1
ATOM 3328 C C . TYR A 1 425 ? 26.875 -5.758 -24.281 1 94.19 425 TYR A C 1
ATOM 3330 O O . TYR A 1 425 ? 26.141 -5.004 -23.641 1 94.19 425 TYR A O 1
ATOM 3338 N N . LEU A 1 426 ? 26.484 -6.195 -25.453 1 92.62 426 LEU A N 1
ATOM 3339 C CA . LEU A 1 426 ? 25.266 -5.758 -26.109 1 92.62 426 LEU A CA 1
ATOM 3340 C C . LEU A 1 426 ? 24.031 -6.25 -25.359 1 92.62 426 LEU A C 1
ATOM 3342 O O . LEU A 1 426 ? 23.031 -5.543 -25.281 1 92.62 426 LEU A O 1
ATOM 3346 N N . GLN A 1 427 ? 24.125 -7.418 -24.891 1 92.12 427 GLN A N 1
ATOM 3347 C CA . GLN A 1 427 ? 23.016 -7.973 -24.125 1 92.12 427 GLN A CA 1
ATOM 3348 C C . GLN A 1 427 ? 22.734 -7.129 -22.875 1 92.12 427 GLN A C 1
ATOM 3350 O O . GLN A 1 427 ? 21.562 -6.859 -22.562 1 92.12 427 GLN A O 1
ATOM 3355 N N . ARG A 1 428 ? 23.734 -6.746 -22.234 1 93.75 428 ARG A N 1
ATOM 3356 C CA . ARG A 1 428 ? 23.578 -5.953 -21.016 1 93.75 428 ARG A CA 1
ATOM 3357 C C . ARG A 1 428 ? 23.078 -4.555 -21.344 1 93.75 428 ARG A C 1
ATOM 3359 O O . ARG A 1 428 ? 22.203 -4.031 -20.641 1 93.75 428 ARG A O 1
ATOM 3366 N N . ILE A 1 429 ? 23.609 -3.936 -22.375 1 94.19 429 ILE A N 1
ATOM 3367 C CA . ILE A 1 429 ? 23.219 -2.59 -22.781 1 94.19 429 ILE A CA 1
ATOM 3368 C C . ILE A 1 429 ? 21.75 -2.58 -23.188 1 94.19 429 ILE A C 1
ATOM 3370 O O . ILE A 1 429 ? 21 -1.694 -22.781 1 94.19 429 ILE A O 1
ATOM 3374 N N . ILE A 1 430 ? 21.328 -3.564 -23.875 1 94.12 430 ILE A N 1
ATOM 3375 C CA . ILE A 1 430 ? 19.953 -3.641 -24.359 1 94.12 430 ILE A CA 1
ATOM 3376 C C . ILE A 1 430 ? 19.016 -3.906 -23.188 1 94.12 430 ILE A C 1
ATOM 3378 O O . ILE A 1 430 ? 17.891 -3.4 -23.156 1 94.12 430 ILE A O 1
ATOM 3382 N N . ARG A 1 431 ? 19.484 -4.59 -22.219 1 92.94 431 ARG A N 1
ATOM 3383 C CA . ARG A 1 431 ? 18.672 -4.922 -21.062 1 92.94 431 ARG A CA 1
ATOM 3384 C C . ARG A 1 431 ? 18.469 -3.703 -20.156 1 92.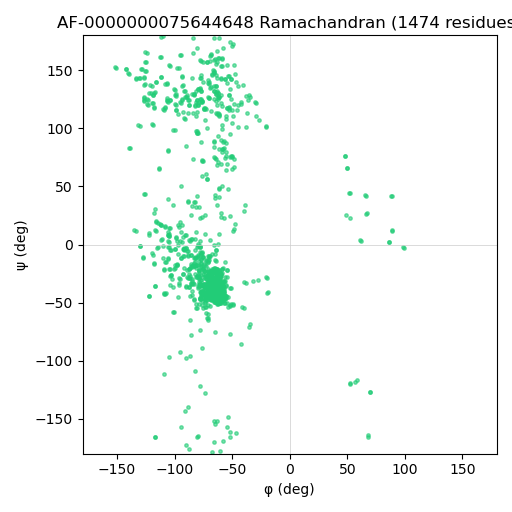94 431 ARG A C 1
ATOM 3386 O O . ARG A 1 431 ? 17.422 -3.555 -19.531 1 92.94 431 ARG A O 1
ATOM 3393 N N . ILE A 1 432 ? 19.375 -2.762 -20.125 1 95.44 432 ILE A N 1
ATOM 3394 C CA . ILE A 1 432 ? 19.375 -1.71 -19.109 1 95.44 432 ILE A CA 1
ATOM 3395 C C . ILE A 1 432 ? 18.984 -0.379 -19.75 1 95.44 432 ILE A C 1
ATOM 3397 O O . ILE A 1 432 ? 18.125 0.334 -19.234 1 95.44 432 ILE A O 1
ATOM 3401 N N . VAL A 1 433 ? 19.438 -0.03 -20.906 1 96.25 433 VAL A N 1
ATOM 3402 C CA . VAL A 1 433 ? 19.5 1.332 -21.422 1 96.25 433 VAL A CA 1
ATOM 3403 C C . VAL A 1 433 ? 18.109 1.772 -21.875 1 96.25 433 VAL A C 1
ATOM 3405 O O . VAL A 1 433 ? 17.688 2.895 -21.594 1 96.25 433 VAL A O 1
ATOM 3408 N N . PRO A 1 434 ? 17.328 0.959 -22.594 1 96.31 434 PRO A N 1
ATOM 3409 C CA . PRO A 1 434 ? 16.047 1.463 -23.094 1 96.31 434 PRO A CA 1
ATOM 3410 C C . PRO A 1 434 ? 15.141 1.981 -21.984 1 96.31 434 PRO A C 1
ATOM 3412 O O . PRO A 1 434 ? 14.641 3.104 -22.062 1 96.31 434 PRO A O 1
ATOM 3415 N N . ALA A 1 435 ? 14.938 1.225 -20.969 1 97.62 435 ALA A N 1
ATOM 3416 C CA . ALA A 1 435 ? 14.086 1.649 -19.859 1 97.62 435 ALA A CA 1
ATOM 3417 C C . ALA A 1 435 ? 14.711 2.828 -19.109 1 97.62 435 ALA A C 1
ATOM 3419 O O . ALA A 1 435 ? 14 3.738 -18.672 1 97.62 435 ALA A O 1
ATOM 3420 N N . TYR A 1 436 ? 16.016 2.801 -18.969 1 96.69 436 TYR A N 1
ATOM 3421 C CA . TYR A 1 436 ? 16.75 3.854 -18.281 1 96.69 436 TYR A CA 1
ATOM 3422 C C . TYR A 1 436 ? 16.656 5.172 -19.047 1 96.69 436 TYR A C 1
ATOM 3424 O O . TYR A 1 436 ? 16.391 6.219 -18.453 1 96.69 436 TYR A O 1
ATOM 3432 N N . ALA A 1 437 ? 16.859 5.102 -20.328 1 96.5 437 ALA A N 1
ATOM 3433 C CA . ALA A 1 437 ? 16.812 6.281 -21.188 1 96.5 437 ALA A CA 1
ATOM 3434 C C . ALA A 1 437 ? 15.391 6.848 -21.25 1 96.5 437 ALA A C 1
ATOM 3436 O O . ALA A 1 437 ? 15.211 8.07 -21.25 1 96.5 437 ALA A O 1
ATOM 3437 N N . ALA A 1 438 ? 14.445 5.984 -21.312 1 96.88 438 ALA A N 1
ATOM 3438 C CA . ALA A 1 438 ? 13.055 6.434 -21.312 1 96.88 438 ALA A CA 1
ATOM 3439 C C . ALA A 1 438 ? 12.711 7.188 -20.047 1 96.88 438 ALA A C 1
ATOM 3441 O O . ALA A 1 438 ? 12 8.203 -20.078 1 96.88 438 ALA A O 1
ATOM 3442 N N . LEU A 1 439 ? 13.18 6.68 -18.938 1 94.94 439 LEU A N 1
ATOM 3443 C CA . LEU A 1 439 ? 12.914 7.34 -17.672 1 94.94 439 LEU A CA 1
ATOM 3444 C C . LEU A 1 439 ? 13.57 8.711 -17.609 1 94.94 439 LEU A C 1
ATOM 3446 O O . LEU A 1 439 ? 12.984 9.68 -17.125 1 94.94 439 LEU A O 1
ATOM 3450 N N . LEU A 1 440 ? 14.789 8.742 -18.094 1 93.44 440 LEU A N 1
ATOM 3451 C CA . LEU A 1 440 ? 15.508 10.016 -18.125 1 93.44 440 LEU A CA 1
ATOM 3452 C C . LEU A 1 440 ? 14.773 11.031 -19 1 93.44 440 LEU A C 1
ATOM 3454 O O . LEU A 1 440 ? 14.602 12.188 -18.594 1 93.44 440 LEU A O 1
ATOM 3458 N N . LEU A 1 441 ? 14.336 10.609 -20.141 1 94.75 441 LEU A N 1
ATOM 3459 C CA . LEU A 1 441 ? 13.586 11.492 -21.031 1 94.75 441 LEU A CA 1
ATOM 3460 C C . LEU A 1 441 ? 12.289 11.938 -20.375 1 94.75 441 LEU A C 1
ATOM 3462 O O . LEU A 1 441 ? 11.922 13.117 -20.438 1 94.75 441 LEU A O 1
ATOM 3466 N N . PHE A 1 442 ? 11.625 11.016 -19.75 1 93.19 442 PHE A N 1
ATOM 3467 C CA . PHE A 1 442 ? 10.375 11.328 -19.078 1 93.19 442 PHE A CA 1
ATOM 3468 C C . PHE A 1 442 ? 10.594 12.359 -17.984 1 93.19 442 PHE A C 1
ATOM 3470 O O . PHE A 1 442 ? 9.82 13.305 -17.844 1 93.19 442 PHE A O 1
ATOM 3477 N N . THR A 1 443 ? 11.625 12.188 -17.266 1 88.38 443 THR A N 1
ATOM 3478 C CA . THR A 1 443 ? 11.922 13.078 -16.156 1 88.38 443 THR A CA 1
ATOM 3479 C C . THR A 1 443 ? 12.289 14.477 -16.656 1 88.38 443 THR A C 1
ATOM 3481 O O . THR A 1 443 ? 11.797 15.477 -16.125 1 88.38 443 THR A O 1
ATOM 3484 N N . LEU A 1 444 ? 13.07 14.555 -17.594 1 89.06 444 LEU A N 1
ATOM 3485 C CA . LEU A 1 444 ? 13.492 15.844 -18.141 1 89.06 444 LEU A CA 1
ATOM 3486 C C . LEU A 1 444 ? 12.305 16.578 -18.75 1 89.06 444 LEU A C 1
ATOM 3488 O O . LEU A 1 444 ? 12.195 17.797 -18.625 1 89.06 444 LEU A O 1
ATOM 3492 N N . ALA A 1 445 ? 11.438 15.867 -19.297 1 90.25 445 ALA A N 1
ATOM 3493 C CA . ALA A 1 445 ? 10.336 16.469 -20.047 1 90.25 445 ALA A CA 1
ATOM 3494 C C . ALA A 1 445 ? 9.211 16.891 -19.109 1 90.25 445 ALA A C 1
ATOM 3496 O O . ALA A 1 445 ? 8.562 17.922 -19.328 1 90.25 445 ALA A O 1
ATOM 3497 N N . PHE A 1 446 ? 8.984 16.125 -18.016 1 85.69 446 PHE A N 1
ATOM 3498 C CA . PHE A 1 446 ? 7.723 16.312 -17.312 1 85.69 446 PHE A CA 1
ATOM 3499 C C . PHE A 1 446 ? 7.965 16.766 -15.883 1 85.69 446 PHE A C 1
ATOM 3501 O O . PHE A 1 446 ? 7.023 17.109 -15.172 1 85.69 446 PHE A O 1
ATOM 3508 N N . SER A 1 447 ? 9.109 16.781 -15.375 1 77.12 447 SER A N 1
ATOM 3509 C CA . SER A 1 447 ? 9.359 17.125 -13.984 1 77.12 447 SER A CA 1
ATOM 3510 C C . SER A 1 447 ? 8.93 18.562 -13.688 1 77.12 447 SER A C 1
ATOM 3512 O O . SER A 1 447 ? 8.469 18.859 -12.586 1 77.12 447 SER A O 1
ATOM 3514 N N . THR A 1 448 ? 9.047 19.484 -14.695 1 70.5 448 THR A N 1
ATOM 3515 C CA . THR A 1 448 ? 8.695 20.875 -14.453 1 70.5 448 THR A CA 1
ATOM 3516 C C . THR A 1 448 ? 7.184 21.062 -14.453 1 70.5 448 THR A C 1
ATOM 3518 O O . THR A 1 448 ? 6.68 22.078 -13.977 1 70.5 448 THR A O 1
ATOM 3521 N N . ARG A 1 449 ? 6.445 20.031 -14.797 1 71.5 449 ARG A N 1
ATOM 3522 C CA . ARG A 1 449 ? 4.996 20.172 -14.906 1 71.5 449 ARG A CA 1
ATOM 3523 C C . ARG A 1 449 ? 4.301 19.625 -13.664 1 71.5 449 ARG A C 1
ATOM 3525 O O . ARG A 1 449 ? 3.141 19.938 -13.398 1 71.5 449 ARG A O 1
ATOM 3532 N N . PHE A 1 450 ? 4.902 18.797 -12.906 1 66 450 PHE A N 1
ATOM 3533 C CA . PHE A 1 450 ? 4.246 18.188 -11.75 1 66 450 PHE A CA 1
ATOM 3534 C C . PHE A 1 450 ? 4.422 19.062 -10.516 1 66 450 PHE A C 1
ATOM 3536 O O . PHE A 1 450 ? 3.766 18.859 -9.5 1 66 450 PHE A O 1
ATOM 3543 N N . GLY A 1 451 ? 5.234 20.203 -10.562 1 58.34 451 GLY A N 1
ATOM 3544 C CA . GLY A 1 451 ? 5.66 20.906 -9.367 1 58.34 451 GLY A CA 1
ATOM 3545 C C . GLY A 1 451 ? 4.938 22.219 -9.164 1 58.34 451 GLY A C 1
ATOM 3546 O O . GLY A 1 451 ? 5.574 23.281 -9.078 1 58.34 451 GLY A O 1
ATOM 3547 N N . ASP A 1 452 ? 3.682 22.266 -9.445 1 59.38 452 ASP A N 1
ATOM 3548 C CA . ASP A 1 452 ? 3.061 23.562 -9.195 1 59.38 452 ASP A CA 1
ATOM 3549 C C . ASP A 1 452 ? 2.883 23.812 -7.699 1 59.38 452 ASP A C 1
ATOM 3551 O O . ASP A 1 452 ? 2.049 24.625 -7.297 1 59.38 452 ASP A O 1
ATOM 3555 N N . ARG A 1 453 ? 3.846 23.062 -6.887 1 62.06 453 ARG A N 1
ATOM 3556 C CA . ARG A 1 453 ? 3.439 23.25 -5.5 1 62.06 453 ARG A CA 1
ATOM 3557 C C . ARG A 1 453 ? 4.594 23.781 -4.66 1 62.06 453 ARG A C 1
ATOM 3559 O O . ARG A 1 453 ? 5.648 24.141 -5.195 1 62.06 453 ARG A O 1
ATOM 3566 N N . ASN A 1 454 ? 4.352 24.281 -3.443 1 60.19 454 ASN A N 1
ATOM 3567 C CA . ASN A 1 454 ? 5.207 24.984 -2.486 1 60.19 454 ASN A CA 1
ATOM 3568 C C . ASN A 1 454 ? 6.609 24.375 -2.445 1 60.19 454 ASN A C 1
ATOM 3570 O O . ASN A 1 454 ? 7.594 25.109 -2.334 1 60.19 454 ASN A O 1
ATOM 3574 N N . PHE A 1 455 ? 6.707 23.031 -2.666 1 62.66 455 PHE A N 1
ATOM 3575 C CA . PHE A 1 455 ? 8.023 22.453 -2.422 1 62.66 455 PHE A CA 1
ATOM 3576 C C . PHE A 1 455 ? 8.602 21.859 -3.705 1 62.66 455 PHE A C 1
ATOM 3578 O O . PHE A 1 455 ? 9.43 20.953 -3.66 1 62.66 455 PHE A O 1
ATOM 3585 N N . TYR A 1 456 ? 8.117 22.484 -4.781 1 65.81 456 TYR A N 1
ATOM 3586 C CA . TYR A 1 456 ? 8.656 22.031 -6.062 1 65.81 456 TYR A CA 1
ATOM 3587 C C . TYR A 1 456 ? 10.148 22.328 -6.152 1 65.81 456 TYR A C 1
ATOM 3589 O O . TYR A 1 456 ? 10.898 21.562 -6.777 1 65.81 456 TYR A O 1
ATOM 3597 N N . GLN A 1 457 ? 10.461 23.344 -5.465 1 61.66 457 GLN A N 1
ATOM 3598 C CA . GLN A 1 457 ? 11.867 23.734 -5.551 1 61.66 457 GLN A CA 1
ATOM 3599 C C . GLN A 1 457 ? 12.773 22.672 -4.922 1 61.66 457 GLN A C 1
ATOM 3601 O O . GLN A 1 457 ? 13.906 22.469 -5.363 1 61.66 457 GLN A O 1
ATOM 3606 N N . ALA A 1 458 ? 12.164 22.109 -3.924 1 62.34 458 ALA A N 1
ATOM 3607 C CA . ALA A 1 458 ? 12.969 21.031 -3.336 1 62.34 458 ALA A CA 1
ATOM 3608 C C . ALA A 1 458 ? 13.273 19.953 -4.363 1 62.34 458 ALA A C 1
ATOM 3610 O O . ALA A 1 458 ? 14.391 19.438 -4.414 1 62.34 458 ALA A O 1
ATOM 3611 N N . ILE A 1 459 ? 12.391 19.719 -5.258 1 65.94 459 ILE A N 1
ATOM 3612 C CA . ILE A 1 459 ? 12.562 18.688 -6.273 1 65.94 459 ILE A CA 1
ATOM 3613 C C . ILE A 1 459 ? 13.359 19.25 -7.453 1 65.94 459 ILE A C 1
ATOM 3615 O O . ILE A 1 459 ? 14.156 18.531 -8.062 1 65.94 459 ILE A O 1
ATOM 3619 N N . SER A 1 460 ? 13.148 20.531 -7.648 1 68.38 460 SER A N 1
ATOM 3620 C CA . SER A 1 460 ? 13.859 21.141 -8.766 1 68.38 460 SER A CA 1
ATOM 3621 C C . SER A 1 460 ? 15.367 21.062 -8.562 1 68.38 460 SER A C 1
ATOM 3623 O O . SER A 1 460 ? 16.125 20.844 -9.523 1 68.38 460 SER A O 1
ATOM 3625 N N . GLN A 1 461 ? 15.68 21.109 -7.359 1 67.5 461 GLN A N 1
ATOM 3626 C CA . GLN A 1 461 ? 17.109 21.031 -7.066 1 67.5 461 GLN A CA 1
ATOM 3627 C C . GLN A 1 461 ? 17.672 19.641 -7.359 1 67.5 461 GLN A C 1
ATOM 3629 O O . GLN A 1 461 ? 18.844 19.5 -7.711 1 67.5 461 GLN A O 1
ATOM 3634 N N . GLU A 1 462 ? 16.828 18.688 -7.32 1 70 462 GLU A N 1
ATOM 3635 C CA . GLU A 1 462 ? 17.266 17.328 -7.586 1 70 462 GLU A CA 1
ATOM 3636 C C . GLU A 1 462 ? 17.219 17.016 -9.078 1 70 462 GLU A C 1
ATOM 3638 O O . GLU A 1 462 ? 17.984 16.172 -9.562 1 70 462 GLU A O 1
ATOM 3643 N N . ILE A 1 463 ? 16.422 17.797 -9.781 1 75.94 463 ILE A N 1
ATOM 3644 C CA . ILE A 1 463 ? 16.203 17.469 -11.188 1 75.94 463 ILE A CA 1
ATOM 3645 C C . ILE A 1 463 ? 17.016 18.406 -12.078 1 75.94 463 ILE A C 1
ATOM 3647 O O . ILE A 1 463 ? 17.406 18.031 -13.18 1 75.94 463 ILE A O 1
ATOM 3651 N N . ASN A 1 464 ? 17.328 19.594 -11.609 1 79.44 464 ASN A N 1
ATOM 3652 C CA . ASN A 1 464 ? 18.016 20.609 -12.406 1 79.44 464 ASN A CA 1
ATOM 3653 C C . ASN A 1 464 ? 19.344 20.078 -12.938 1 79.44 464 ASN A C 1
ATOM 3655 O O . ASN A 1 464 ? 19.688 20.281 -14.102 1 79.44 464 ASN A O 1
ATOM 3659 N N . PRO A 1 465 ? 20.031 19.359 -12.125 1 85.44 465 PRO A N 1
ATOM 3660 C CA . PRO A 1 465 ? 21.297 18.828 -12.633 1 85.44 465 PRO A CA 1
ATOM 3661 C C . PRO A 1 465 ? 21.109 17.875 -13.805 1 85.44 465 PRO A C 1
ATOM 3663 O O . PRO A 1 465 ? 22.031 17.656 -14.594 1 85.44 465 PRO A O 1
ATOM 3666 N N . CYS A 1 466 ? 19.969 17.344 -13.938 1 87.19 466 CYS A N 1
ATOM 3667 C CA . CYS A 1 466 ? 19.719 16.359 -14.984 1 87.19 466 CYS A CA 1
ATOM 3668 C C . CYS A 1 466 ? 19.703 17.016 -16.359 1 87.19 466 CYS A C 1
ATOM 3670 O O . CYS A 1 466 ? 20.031 16.359 -17.359 1 87.19 466 CYS A O 1
ATOM 3672 N N . PHE A 1 467 ? 19.391 18.281 -16.422 1 86.81 467 PHE A N 1
ATOM 3673 C CA . PHE A 1 467 ? 19.344 18.984 -17.703 1 86.81 467 PHE A CA 1
ATOM 3674 C C . PHE A 1 467 ? 20.75 19.188 -18.25 1 86.81 467 PHE A C 1
ATOM 3676 O O . PHE A 1 467 ? 20.953 19.172 -19.469 1 86.81 467 PHE A O 1
ATOM 3683 N N . LYS A 1 468 ? 21.656 19.25 -17.359 1 87.06 468 LYS A N 1
ATOM 3684 C CA . LYS A 1 468 ? 23.047 19.484 -17.766 1 87.06 468 LYS A CA 1
ATOM 3685 C C . LYS A 1 468 ? 23.812 18.172 -17.875 1 87.06 468 LYS A C 1
ATOM 3687 O O . LYS A 1 468 ? 24.656 18.016 -18.766 1 87.06 468 LYS A O 1
ATOM 3692 N N . ASN A 1 469 ? 23.484 17.234 -17.016 1 89.94 469 ASN A N 1
ATOM 3693 C CA . ASN A 1 469 ? 24.375 16.094 -16.844 1 89.94 469 ASN A CA 1
ATOM 3694 C C . ASN A 1 469 ? 23.703 14.797 -17.266 1 89.94 469 ASN A C 1
ATOM 3696 O O . ASN A 1 469 ? 24.172 13.703 -16.953 1 89.94 469 ASN A O 1
ATOM 3700 N N . TRP A 1 470 ? 22.641 14.828 -18.062 1 89.62 470 TRP A N 1
ATOM 3701 C CA . TRP A 1 470 ? 21.891 13.641 -18.453 1 89.62 470 TRP A CA 1
ATOM 3702 C C . TRP A 1 470 ? 22.766 12.656 -19.203 1 89.62 470 TRP A C 1
ATOM 3704 O O . TRP A 1 470 ? 22.625 11.438 -19.047 1 89.62 470 TRP A O 1
ATOM 3714 N N . TRP A 1 471 ? 23.703 13.125 -20.016 1 91.12 471 TRP A N 1
ATOM 3715 C CA . TRP A 1 471 ? 24.516 12.273 -20.875 1 91.12 471 TRP A CA 1
ATOM 3716 C C . TRP A 1 471 ? 25.5 11.445 -20.031 1 91.12 471 TRP A C 1
ATOM 3718 O O . TRP A 1 471 ? 25.891 10.344 -20.438 1 91.12 471 TRP A O 1
ATOM 3728 N N . LYS A 1 472 ? 25.891 11.969 -18.875 1 92.5 472 LYS A N 1
ATOM 3729 C CA . LYS A 1 472 ? 26.797 11.242 -17.984 1 92.5 472 LYS A CA 1
ATOM 3730 C C . LYS A 1 472 ? 26.141 9.984 -17.438 1 92.5 472 LYS A C 1
ATOM 3732 O O . LYS A 1 472 ? 26.812 8.992 -17.156 1 92.5 472 LYS A O 1
ATOM 3737 N N . LEU A 1 473 ? 24.828 10.023 -17.312 1 91.75 473 LEU A N 1
ATOM 3738 C CA . LEU A 1 473 ? 24.078 8.867 -16.828 1 91.75 473 LEU A CA 1
ATOM 3739 C C . LEU A 1 473 ? 24.062 7.754 -17.875 1 91.75 473 LEU A C 1
ATOM 3741 O O . LEU A 1 473 ? 24.297 6.59 -17.547 1 91.75 473 LEU A O 1
ATOM 3745 N N . LEU A 1 474 ? 23.875 8.141 -19.094 1 92.94 474 LEU A N 1
ATOM 3746 C CA . LEU A 1 474 ? 23.75 7.152 -20.156 1 92.94 474 LEU A 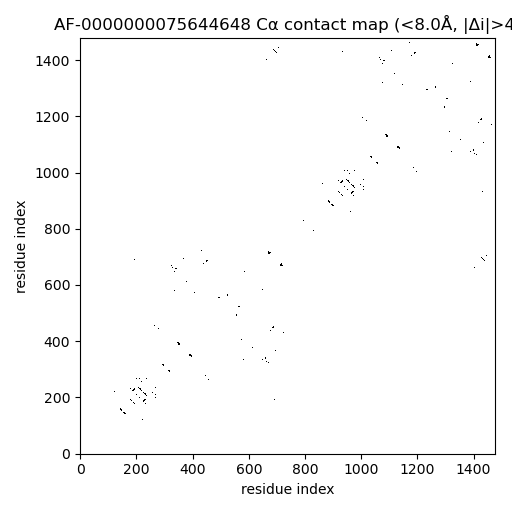CA 1
ATOM 3747 C C . LEU A 1 474 ? 25.125 6.562 -20.5 1 92.94 474 LEU A C 1
ATOM 3749 O O . LEU A 1 474 ? 25.203 5.449 -21.031 1 92.94 474 LEU A O 1
ATOM 3753 N N . LEU A 1 475 ? 26.156 7.285 -20.156 1 93.94 475 LEU A N 1
ATOM 3754 C CA . LEU A 1 475 ? 27.5 6.766 -20.375 1 93.94 475 LEU A CA 1
ATOM 3755 C C . LEU A 1 475 ? 28 6.023 -19.141 1 93.94 475 LEU A C 1
ATOM 3757 O O . LEU A 1 475 ? 29.094 5.457 -19.156 1 93.94 475 LEU A O 1
ATOM 3761 N N . PHE A 1 476 ? 27.297 5.996 -18.094 1 95 476 PHE A N 1
ATOM 3762 C CA . PHE A 1 476 ? 27.516 5.211 -16.891 1 95 476 PHE A CA 1
ATOM 3763 C C . PHE A 1 476 ? 28.781 5.672 -16.172 1 95 476 PHE A C 1
ATOM 3765 O O . PHE A 1 476 ? 29.562 4.852 -15.688 1 95 476 PHE A O 1
ATOM 3772 N N . PHE A 1 477 ? 29.062 6.988 -16.062 1 91.75 477 PHE A N 1
ATOM 3773 C CA . PHE A 1 477 ? 30.25 7.445 -15.367 1 91.75 477 PHE A CA 1
ATOM 3774 C C . PHE A 1 477 ? 29.938 8.586 -14.406 1 91.75 477 PHE A C 1
ATOM 3776 O O . PHE A 1 477 ? 30.844 9.219 -13.859 1 91.75 477 PHE A O 1
ATOM 3783 N N . HIS A 1 478 ? 28.641 8.828 -14.156 1 90.38 478 HIS A N 1
ATOM 3784 C CA . HIS A 1 478 ? 28.25 9.961 -13.32 1 90.38 478 HIS A CA 1
ATOM 3785 C C . HIS A 1 478 ? 28.609 9.719 -11.859 1 90.38 478 HIS A C 1
ATOM 3787 O O . HIS A 1 478 ? 28.672 10.656 -11.062 1 90.38 478 HIS A O 1
ATOM 3793 N N . ASN A 1 479 ? 28.922 8.453 -11.484 1 92.06 479 ASN A N 1
ATOM 3794 C CA . ASN A 1 479 ? 29.297 8.164 -10.109 1 92.06 479 ASN A CA 1
ATOM 3795 C C . ASN A 1 479 ? 30.734 8.578 -9.828 1 92.06 479 ASN A C 1
ATOM 3797 O O . ASN A 1 479 ? 31.203 8.492 -8.688 1 92.06 479 ASN A O 1
ATOM 3801 N N . TYR A 1 480 ? 31.469 9.086 -10.836 1 91.12 480 TYR A N 1
ATOM 3802 C CA . TYR A 1 480 ? 32.844 9.539 -10.664 1 91.12 480 TYR A CA 1
ATOM 3803 C C . TYR A 1 480 ? 32.969 11.031 -10.961 1 91.12 480 TYR A C 1
ATOM 3805 O O . TYR A 1 480 ? 33.969 11.664 -10.578 1 91.12 480 TYR A O 1
ATOM 3813 N N . ILE A 1 481 ? 31.938 11.547 -11.633 1 86.56 481 ILE A N 1
ATOM 3814 C CA . ILE A 1 481 ? 32.062 12.914 -12.109 1 86.56 481 ILE A CA 1
ATOM 3815 C C . ILE A 1 481 ? 30.969 13.789 -11.5 1 86.56 481 ILE A C 1
ATOM 3817 O O . ILE A 1 481 ? 29.797 13.414 -11.5 1 86.56 481 ILE A O 1
ATOM 3821 N N . ASP A 1 482 ? 31.312 14.961 -11.062 1 81.44 482 ASP A N 1
ATOM 3822 C CA . ASP A 1 482 ? 30.406 15.992 -10.578 1 81.44 482 ASP A CA 1
ATOM 3823 C C . ASP A 1 482 ? 29.422 15.43 -9.555 1 81.44 482 ASP A C 1
ATOM 3825 O O . ASP A 1 482 ? 28.203 15.547 -9.719 1 81.44 482 ASP A O 1
ATOM 3829 N N . HIS A 1 483 ? 29.891 15.031 -8.461 1 82.31 483 HIS A N 1
ATOM 3830 C CA . HIS A 1 483 ? 29.078 14.383 -7.434 1 82.31 483 HIS A CA 1
ATOM 3831 C C . HIS A 1 483 ? 28.047 15.336 -6.855 1 82.31 483 HIS A C 1
ATOM 3833 O O . HIS A 1 483 ? 26.969 14.906 -6.438 1 82.31 483 HIS A O 1
ATOM 3839 N N . SER A 1 484 ? 28.328 16.609 -6.863 1 78.56 484 SER A N 1
ATOM 3840 C CA . SER A 1 484 ? 27.438 17.594 -6.277 1 78.56 484 SER A CA 1
ATOM 3841 C C . SER A 1 484 ? 26.25 17.875 -7.195 1 78.56 484 SER A C 1
ATOM 3843 O O . SER A 1 484 ? 25.219 18.391 -6.75 1 78.56 484 SER A O 1
ATOM 3845 N N . GLU A 1 485 ? 26.359 17.484 -8.461 1 83.44 485 GLU A N 1
ATOM 3846 C CA . GLU A 1 485 ? 25.312 17.75 -9.43 1 83.44 485 GLU A CA 1
ATOM 3847 C C . GLU A 1 485 ? 24.875 16.453 -10.125 1 83.44 485 GLU A C 1
ATOM 3849 O O . GLU A 1 485 ? 24.719 16.422 -11.352 1 83.44 485 GLU A O 1
ATOM 3854 N N . MET A 1 486 ? 24.75 15.508 -9.305 1 83.38 486 MET A N 1
ATOM 3855 C CA . MET A 1 486 ? 24.344 14.234 -9.891 1 83.38 486 MET A CA 1
ATOM 3856 C C . MET A 1 486 ? 22.844 14.227 -10.18 1 83.38 486 MET A C 1
ATOM 3858 O O . MET A 1 486 ? 22.047 14.711 -9.383 1 83.38 486 MET A O 1
ATOM 3862 N N . CYS A 1 487 ? 22.609 13.742 -11.383 1 82.44 487 CYS A N 1
ATOM 3863 C CA . CYS A 1 487 ? 21.219 13.469 -11.75 1 82.44 487 CYS A CA 1
ATOM 3864 C C . CYS A 1 487 ? 20.781 12.109 -11.227 1 82.44 487 CYS A C 1
ATOM 3866 O O . CYS A 1 487 ? 21.438 11.102 -11.469 1 82.44 487 CYS A O 1
ATOM 3868 N N . TYR A 1 488 ? 19.594 12.062 -10.516 1 84.31 488 TYR A N 1
ATOM 3869 C CA . TYR A 1 488 ? 19.109 10.805 -9.961 1 84.31 488 TYR A CA 1
ATOM 3870 C C . TYR A 1 488 ? 20.234 10.086 -9.203 1 84.31 488 TYR A C 1
ATOM 3872 O O . TYR A 1 488 ? 20.75 9.078 -9.672 1 84.31 488 TYR A O 1
ATOM 3880 N N . VAL A 1 489 ? 20.484 10.539 -8.117 1 84.69 489 VAL A N 1
ATOM 3881 C CA . VAL A 1 489 ? 21.625 10.117 -7.324 1 84.69 489 VAL A CA 1
ATOM 3882 C C . VAL A 1 489 ? 21.578 8.609 -7.094 1 84.69 489 VAL A C 1
ATOM 3884 O O . VAL A 1 489 ? 22.609 7.938 -7.125 1 84.69 489 VAL A O 1
ATOM 3887 N N . HIS A 1 490 ? 20.406 7.973 -7.004 1 88.44 490 HIS A N 1
ATOM 3888 C CA . HIS A 1 490 ? 20.312 6.551 -6.684 1 88.44 490 HIS A CA 1
ATOM 3889 C C . HIS A 1 490 ? 20.797 5.688 -7.844 1 88.44 490 HIS A C 1
ATOM 3891 O O . HIS A 1 490 ? 21.094 4.508 -7.656 1 88.44 490 HIS A O 1
ATOM 3897 N N . THR A 1 491 ? 20.953 6.309 -9.008 1 92.38 491 THR A N 1
ATOM 3898 C CA . THR A 1 491 ? 21.359 5.516 -10.172 1 92.38 491 THR A CA 1
ATOM 3899 C C . THR A 1 491 ? 22.875 5.355 -10.227 1 92.38 491 THR A C 1
ATOM 3901 O O . THR A 1 491 ? 23.406 4.797 -11.18 1 92.38 491 THR A O 1
ATOM 3904 N N . TRP A 1 492 ? 23.594 5.84 -9.211 1 93.94 492 TRP A N 1
ATOM 3905 C CA . TRP A 1 492 ? 25 5.488 -9.094 1 93.94 492 TRP A CA 1
ATOM 3906 C C . TRP A 1 492 ? 25.203 3.979 -9.18 1 93.94 492 TRP A C 1
ATOM 3908 O O . TRP A 1 492 ? 26.188 3.504 -9.727 1 93.94 492 TRP A O 1
ATOM 3918 N N . TYR A 1 493 ? 24.281 3.23 -8.594 1 96.12 493 TYR A N 1
ATOM 3919 C CA . TYR A 1 493 ? 24.344 1.771 -8.594 1 96.12 493 TYR A CA 1
ATOM 3920 C C . TYR A 1 493 ? 24.406 1.232 -10.023 1 96.12 493 TYR A C 1
ATOM 3922 O O . TYR A 1 493 ? 25.156 0.303 -10.305 1 96.12 493 TYR A O 1
ATOM 3930 N N . ILE A 1 494 ? 23.547 1.771 -10.945 1 96.25 494 ILE A N 1
ATOM 3931 C CA . ILE A 1 494 ? 23.516 1.297 -12.32 1 96.25 494 ILE A CA 1
ATOM 3932 C C . ILE A 1 494 ? 24.875 1.532 -12.984 1 96.25 494 ILE A C 1
ATOM 3934 O O . ILE A 1 494 ? 25.359 0.683 -13.734 1 96.25 494 ILE A O 1
ATOM 3938 N N . SER A 1 495 ? 25.438 2.682 -12.719 1 95.81 495 SER A N 1
ATOM 3939 C CA . SER A 1 495 ? 26.75 2.969 -13.258 1 95.81 495 SER A CA 1
ATOM 3940 C C . SER A 1 495 ? 27.797 1.989 -12.727 1 95.81 495 SER A C 1
ATOM 3942 O O . SER A 1 495 ? 28.594 1.446 -13.484 1 95.81 495 SER A O 1
ATOM 3944 N N . ALA A 1 496 ? 27.781 1.736 -11.469 1 96.56 496 ALA A N 1
ATOM 3945 C CA . ALA A 1 496 ? 28.719 0.803 -10.859 1 96.56 496 ALA A CA 1
ATOM 3946 C C . ALA A 1 496 ? 28.516 -0.612 -11.391 1 96.56 496 ALA A C 1
ATOM 3948 O O . ALA A 1 496 ? 29.484 -1.303 -11.727 1 96.56 496 ALA A O 1
ATOM 3949 N N . ASP A 1 497 ? 27.297 -1.024 -11.445 1 96.75 497 ASP A N 1
ATOM 3950 C CA . ASP A 1 497 ? 26.969 -2.359 -11.938 1 96.75 497 ASP A CA 1
ATOM 3951 C C . ASP A 1 497 ? 27.422 -2.541 -13.383 1 96.75 497 ASP A C 1
ATOM 3953 O O . ASP A 1 497 ? 27.969 -3.584 -13.742 1 96.75 497 ASP A O 1
ATOM 3957 N N . MET A 1 498 ? 27.172 -1.523 -14.211 1 97 498 MET A N 1
ATOM 3958 C CA . MET A 1 498 ? 27.578 -1.58 -15.617 1 97 498 MET A CA 1
ATOM 3959 C C . MET A 1 498 ? 29.094 -1.621 -15.742 1 97 498 MET A C 1
ATOM 3961 O O . MET A 1 498 ? 29.641 -2.371 -16.562 1 97 498 MET A O 1
ATOM 3965 N N . GLN A 1 499 ? 29.75 -0.851 -15 1 97.38 499 GLN A N 1
ATOM 3966 C CA . GLN A 1 499 ? 31.219 -0.83 -15.023 1 97.38 499 GLN A CA 1
ATOM 3967 C C . GLN A 1 499 ? 31.797 -2.186 -14.633 1 97.38 499 GLN A C 1
ATOM 3969 O O . GLN A 1 499 ? 32.688 -2.709 -15.305 1 97.38 499 GLN A O 1
ATOM 3974 N N . LEU A 1 500 ? 31.266 -2.734 -13.586 1 97.94 500 LEU A N 1
ATOM 3975 C CA . LEU A 1 500 ? 31.734 -4.035 -13.125 1 97.94 500 LEU A CA 1
ATOM 3976 C C . LEU A 1 500 ? 31.406 -5.125 -14.141 1 97.94 500 LEU A C 1
ATOM 3978 O O . LEU A 1 500 ? 32.188 -6.051 -14.352 1 97.94 500 LEU A O 1
ATOM 3982 N N . TYR A 1 501 ? 30.281 -5.027 -14.742 1 97.19 501 TYR A N 1
ATOM 3983 C CA . TYR A 1 501 ? 29.891 -5.977 -15.773 1 97.19 501 TYR A CA 1
ATOM 3984 C C . TYR A 1 501 ? 30.828 -5.898 -16.969 1 97.19 501 TYR A C 1
ATOM 3986 O O . TYR A 1 501 ? 31.25 -6.93 -17.5 1 97.19 501 TYR A O 1
ATOM 3994 N N . LEU A 1 502 ? 31.141 -4.676 -17.359 1 96.12 502 LEU A N 1
ATOM 3995 C CA . LEU A 1 502 ? 32.031 -4.469 -18.484 1 96.12 502 LEU A CA 1
ATOM 3996 C C . LEU A 1 502 ? 33.438 -4.984 -18.172 1 96.12 502 LEU A C 1
ATOM 3998 O O . LEU A 1 502 ? 34.125 -5.477 -19.062 1 96.12 502 LEU A O 1
ATOM 4002 N N . LEU A 1 503 ? 33.812 -4.957 -16.984 1 96.56 503 LEU A N 1
ATOM 4003 C CA . LEU A 1 503 ? 35.156 -5.391 -16.562 1 96.56 503 LEU A CA 1
ATOM 4004 C C . LEU A 1 503 ? 35.125 -6.871 -16.188 1 96.56 503 LEU A C 1
ATOM 4006 O O . LEU A 1 503 ? 36.188 -7.457 -15.945 1 96.56 503 LEU A O 1
ATOM 4010 N N . SER A 1 504 ? 34.062 -7.496 -16.203 1 97.62 504 SER A N 1
ATOM 4011 C CA . SER A 1 504 ? 33.906 -8.852 -15.703 1 97.62 504 SER A CA 1
ATOM 4012 C C . SER A 1 504 ? 34.781 -9.836 -16.469 1 97.62 504 SER A C 1
ATOM 4014 O O . SER A 1 504 ? 35.344 -10.758 -15.867 1 97.62 504 SER A O 1
ATOM 4016 N N . PRO A 1 505 ? 35 -9.672 -17.828 1 97.12 505 PRO A N 1
ATOM 4017 C CA . PRO A 1 505 ? 35.875 -10.625 -18.531 1 97.12 505 PRO A CA 1
ATOM 4018 C C . PRO A 1 505 ? 37.312 -10.617 -18.016 1 97.12 505 PRO A C 1
ATOM 4020 O O . PRO A 1 505 ? 37.969 -11.641 -18.047 1 97.12 505 PRO A O 1
ATOM 4023 N N . LEU A 1 506 ? 37.719 -9.516 -17.516 1 96.81 506 LEU A N 1
ATOM 4024 C CA . LEU A 1 506 ? 39.094 -9.391 -16.984 1 96.81 506 LEU A CA 1
ATOM 4025 C C . LEU A 1 506 ? 39.25 -10.25 -15.742 1 96.81 506 LEU A C 1
ATOM 4027 O O . LEU A 1 506 ? 40.375 -10.68 -15.43 1 96.81 506 LEU A O 1
ATOM 4031 N N . VAL A 1 507 ? 38.219 -10.539 -15.086 1 97.81 507 VAL A N 1
ATOM 4032 C CA . VAL A 1 507 ? 38.25 -11.305 -13.844 1 97.81 507 VAL A CA 1
ATOM 4033 C C . VAL A 1 507 ? 37.844 -12.75 -14.102 1 97.81 507 VAL A C 1
ATOM 4035 O O . VAL A 1 507 ? 38.438 -13.68 -13.578 1 97.81 507 VAL A O 1
ATOM 4038 N N . LEU A 1 508 ? 36.906 -12.977 -14.992 1 97.88 508 LEU A N 1
ATOM 4039 C CA . LEU A 1 508 ? 36.281 -14.281 -15.141 1 97.88 508 LEU A CA 1
ATOM 4040 C C . LEU A 1 508 ? 37.094 -15.188 -16.062 1 97.88 508 LEU A C 1
ATOM 4042 O O . LEU A 1 508 ? 37.094 -16.406 -15.883 1 97.88 508 LEU A O 1
ATOM 4046 N N . ILE A 1 509 ? 37.75 -14.594 -17.078 1 97.25 509 ILE A N 1
ATOM 4047 C CA . ILE A 1 509 ? 38.531 -15.406 -17.984 1 97.25 509 ILE A CA 1
ATOM 4048 C C . ILE A 1 509 ? 39.719 -16.031 -17.219 1 97.25 509 ILE A C 1
ATOM 4050 O O . ILE A 1 509 ? 39.906 -17.25 -17.25 1 97.25 509 ILE A O 1
ATOM 4054 N N . PRO A 1 510 ? 40.438 -15.195 -16.484 1 97.38 510 PRO A N 1
ATOM 4055 C CA . PRO A 1 510 ? 41.5 -15.812 -15.68 1 97.38 510 PRO A CA 1
ATOM 4056 C C . PRO A 1 510 ? 40.969 -16.781 -14.633 1 97.38 510 PRO A C 1
ATOM 4058 O O . PRO A 1 510 ? 41.594 -17.781 -14.305 1 97.38 510 PRO A O 1
ATOM 4061 N N . LEU A 1 511 ? 39.844 -16.484 -14.023 1 97.56 511 LEU A N 1
ATOM 4062 C CA . LEU A 1 511 ? 39.25 -17.375 -13.047 1 97.56 511 LEU A CA 1
ATOM 4063 C C . LEU A 1 511 ? 38.906 -18.734 -13.672 1 97.56 511 LEU A C 1
ATOM 4065 O O . LEU A 1 511 ? 39.094 -19.766 -13.039 1 97.56 511 LEU A O 1
ATOM 4069 N N . TRP A 1 512 ? 38.375 -18.688 -14.898 1 96.56 512 TRP A N 1
ATOM 4070 C CA . TRP A 1 512 ? 38.062 -19.906 -15.641 1 96.56 512 TRP A CA 1
ATOM 4071 C C . TRP A 1 512 ? 39.344 -20.688 -15.961 1 96.56 512 TRP A C 1
ATOM 4073 O O . TRP A 1 512 ? 39.375 -21.922 -15.844 1 96.56 512 TRP A O 1
ATOM 4083 N N . LYS A 1 513 ? 40.438 -20.016 -16.297 1 96.06 513 LYS A N 1
ATOM 4084 C CA . LYS A 1 513 ? 41.688 -20.656 -16.719 1 96.06 513 LYS A CA 1
ATOM 4085 C C . LYS A 1 513 ? 42.469 -21.219 -15.516 1 96.06 513 LYS A C 1
ATOM 4087 O O . LYS A 1 513 ? 43 -22.328 -15.578 1 96.06 513 LYS A O 1
ATOM 4092 N N . PHE A 1 514 ? 42.5 -20.453 -14.391 1 96.44 514 PHE A N 1
ATOM 4093 C CA . PHE A 1 514 ? 43.406 -20.797 -13.297 1 96.44 514 PHE A CA 1
ATOM 4094 C C . PHE A 1 514 ? 42.625 -21.359 -12.109 1 96.44 514 PHE A C 1
ATOM 4096 O O . PHE A 1 514 ? 43.219 -21.875 -11.164 1 96.44 514 PHE A O 1
ATOM 4103 N N . GLY A 1 515 ? 41.375 -21.203 -12.07 1 93.62 515 GLY A N 1
ATOM 4104 C CA . GLY A 1 515 ? 40.531 -21.812 -11.07 1 93.62 515 GLY A CA 1
ATOM 4105 C C . GLY A 1 515 ? 40.719 -21.219 -9.688 1 93.62 515 GLY A C 1
ATOM 4106 O O . GLY A 1 515 ? 40.688 -20 -9.516 1 93.62 515 GLY A O 1
ATOM 4107 N N . ARG A 1 516 ? 40.969 -21.969 -8.68 1 92.19 516 ARG A N 1
ATOM 4108 C CA . ARG A 1 516 ? 41.031 -21.609 -7.266 1 92.19 516 ARG A CA 1
ATOM 4109 C C . ARG A 1 516 ? 42.188 -20.656 -6.996 1 92.19 516 ARG A C 1
ATOM 4111 O O . ARG A 1 516 ? 42.125 -19.812 -6.113 1 92.19 516 ARG A O 1
ATOM 4118 N N . ARG A 1 517 ? 43.25 -20.75 -7.703 1 94.5 517 ARG A N 1
ATOM 4119 C CA . ARG A 1 517 ? 44.406 -19.875 -7.523 1 94.5 517 ARG A CA 1
ATOM 4120 C C . ARG A 1 517 ? 44.062 -18.422 -7.809 1 94.5 517 ARG A C 1
ATOM 4122 O O . ARG A 1 517 ? 44.5 -17.516 -7.102 1 94.5 517 ARG A O 1
ATOM 4129 N N . PHE A 1 518 ? 43.281 -18.281 -8.789 1 96.75 518 PHE A N 1
ATOM 4130 C CA . PHE A 1 518 ? 42.875 -16.922 -9.133 1 96.75 518 PHE A CA 1
ATOM 4131 C C . PHE A 1 518 ? 41.781 -16.422 -8.195 1 96.75 518 PHE A C 1
ATOM 4133 O O . PHE A 1 518 ? 41.625 -15.203 -8.039 1 96.75 518 PHE A O 1
ATOM 4140 N N . ALA A 1 519 ? 41.062 -17.297 -7.594 1 96.44 519 ALA A N 1
ATOM 4141 C CA . ALA A 1 519 ? 40.094 -16.875 -6.582 1 96.44 519 ALA A CA 1
ATOM 4142 C C . ALA A 1 519 ? 40.75 -16.125 -5.449 1 96.44 519 ALA A C 1
ATOM 4144 O O . ALA A 1 519 ? 40.188 -15.188 -4.887 1 96.44 519 ALA A O 1
ATOM 4145 N N . GLY A 1 520 ? 41.969 -16.547 -5.086 1 96.31 520 GLY A N 1
ATOM 4146 C CA . GLY A 1 520 ? 42.75 -15.828 -4.086 1 96.31 520 GLY A CA 1
ATOM 4147 C C . GLY A 1 520 ? 43.031 -14.391 -4.48 1 96.31 520 GLY A C 1
ATOM 4148 O O . GLY A 1 520 ? 43 -13.492 -3.639 1 96.31 520 GLY A O 1
ATOM 4149 N N . VAL A 1 521 ? 43.281 -14.164 -5.742 1 97.5 521 VAL A N 1
ATOM 4150 C CA . VAL A 1 521 ? 43.531 -12.828 -6.262 1 97.5 521 VAL A CA 1
ATOM 4151 C C . VAL A 1 521 ? 42.281 -11.977 -6.137 1 97.5 521 VAL A C 1
ATOM 4153 O O . VAL A 1 521 ? 42.344 -10.789 -5.816 1 97.5 521 VAL A O 1
ATOM 4156 N N . ILE A 1 522 ? 41.156 -12.578 -6.426 1 98.12 522 ILE A N 1
ATOM 4157 C CA . ILE A 1 522 ? 39.906 -11.867 -6.328 1 98.12 522 ILE A CA 1
ATOM 4158 C C . ILE A 1 522 ? 39.656 -11.453 -4.879 1 98.12 522 ILE A C 1
ATOM 4160 O O . ILE A 1 522 ? 39.219 -10.336 -4.613 1 98.12 522 ILE A O 1
ATOM 4164 N N . VAL A 1 523 ? 39.938 -12.328 -3.924 1 97.69 523 VAL A N 1
ATOM 4165 C CA . VAL A 1 523 ? 39.781 -12.008 -2.506 1 97.69 523 VAL A CA 1
ATOM 4166 C C . VAL A 1 523 ? 40.719 -10.844 -2.143 1 97.69 523 VAL A C 1
ATOM 4168 O O . VAL A 1 523 ? 40.312 -9.945 -1.391 1 97.69 523 VAL A O 1
ATOM 4171 N N . LEU A 1 524 ? 41.875 -10.875 -2.695 1 97.62 524 LEU A N 1
ATOM 4172 C CA . LEU A 1 524 ? 42.812 -9.789 -2.449 1 97.62 524 LEU A CA 1
ATOM 4173 C C . LEU A 1 524 ? 42.281 -8.469 -2.992 1 97.62 524 LEU A C 1
ATOM 4175 O O . LEU A 1 524 ? 42.438 -7.43 -2.346 1 97.62 524 LEU A O 1
ATOM 4179 N N . LEU A 1 525 ? 41.719 -8.516 -4.16 1 97.81 525 LEU A N 1
ATOM 4180 C CA . LEU A 1 525 ? 41.125 -7.32 -4.742 1 97.81 525 LEU A CA 1
ATOM 4181 C C . LEU A 1 525 ? 40 -6.797 -3.867 1 97.81 525 LEU A C 1
ATOM 4183 O O . LEU A 1 525 ? 39.844 -5.586 -3.703 1 97.81 525 LEU A O 1
ATOM 4187 N N . ALA A 1 526 ? 39.156 -7.703 -3.328 1 98.25 526 ALA A N 1
ATOM 4188 C CA . ALA A 1 526 ? 38.094 -7.32 -2.424 1 98.25 526 ALA A CA 1
ATOM 4189 C C . ALA A 1 526 ? 38.625 -6.668 -1.156 1 98.25 526 ALA A C 1
ATOM 4191 O O . ALA A 1 526 ? 38.094 -5.66 -0.689 1 98.25 526 ALA A O 1
ATOM 4192 N N . LEU A 1 527 ? 39.719 -7.246 -0.648 1 98.06 527 LEU A N 1
ATOM 4193 C CA . LEU A 1 527 ? 40.344 -6.707 0.556 1 98.06 527 LEU A CA 1
ATOM 4194 C C . LEU A 1 527 ? 40.938 -5.328 0.291 1 98.06 527 LEU A C 1
ATOM 4196 O O . LEU A 1 527 ? 40.875 -4.449 1.156 1 98.06 527 LEU A O 1
ATOM 4200 N N . ILE A 1 528 ? 41.469 -5.152 -0.87 1 97.81 528 ILE A N 1
ATOM 4201 C CA . ILE A 1 528 ? 42 -3.848 -1.243 1 97.81 528 ILE A CA 1
ATOM 4202 C C . ILE A 1 528 ? 40.875 -2.816 -1.288 1 97.81 528 ILE A C 1
ATOM 4204 O O . ILE A 1 528 ? 41.062 -1.683 -0.834 1 97.81 528 ILE A O 1
ATOM 4208 N N . SER A 1 529 ? 39.781 -3.197 -1.862 1 97.31 529 SER A N 1
ATOM 4209 C CA . SER A 1 529 ? 38.594 -2.326 -1.878 1 97.31 529 SER A CA 1
ATOM 4210 C C . SER A 1 529 ? 38.156 -1.964 -0.463 1 97.31 529 SER A C 1
ATOM 4212 O O . SER A 1 529 ? 37.906 -0.797 -0.17 1 97.31 529 SER A O 1
ATOM 4214 N N . MET A 1 530 ? 38.125 -2.945 0.431 1 97.62 530 MET A N 1
ATOM 4215 C CA . MET A 1 530 ? 37.719 -2.729 1.819 1 97.62 530 MET A CA 1
ATOM 4216 C C . MET A 1 530 ? 38.719 -1.832 2.537 1 97.62 530 MET A C 1
ATOM 4218 O O . MET A 1 530 ? 38.344 -0.939 3.293 1 97.62 530 MET A O 1
ATOM 4222 N N . CYS A 1 531 ? 40 -2.057 2.234 1 97.19 531 CYS A N 1
ATOM 4223 C CA . CYS A 1 531 ? 41.062 -1.257 2.838 1 97.19 531 CYS A CA 1
ATOM 4224 C C . CYS A 1 531 ? 41 0.18 2.332 1 97.19 531 CYS A C 1
ATOM 4226 O O . CYS A 1 531 ? 41.312 1.114 3.074 1 97.19 531 CYS A O 1
ATOM 4228 N N . TRP A 1 532 ? 40.656 0.336 1.113 1 96.31 532 TRP A N 1
ATOM 4229 C CA . TRP A 1 532 ? 40.5 1.677 0.56 1 96.31 532 TRP A CA 1
ATOM 4230 C C . TRP A 1 532 ? 39.438 2.461 1.329 1 96.31 532 TRP A C 1
ATOM 4232 O O . TRP A 1 532 ? 39.656 3.627 1.674 1 96.31 532 TRP A O 1
ATOM 4242 N N . VAL A 1 533 ? 38.312 1.876 1.612 1 96.31 533 VAL A N 1
ATOM 4243 C CA . VAL A 1 533 ? 37.25 2.525 2.344 1 96.31 533 VAL A CA 1
ATOM 4244 C C . VAL A 1 533 ? 37.719 2.855 3.764 1 96.31 533 VAL A C 1
ATOM 4246 O O . VAL A 1 533 ? 37.5 3.971 4.242 1 96.31 533 VAL A O 1
ATOM 4249 N N . PHE A 1 534 ? 38.375 1.839 4.383 1 96.81 534 PHE A N 1
ATOM 4250 C CA . PHE A 1 534 ? 38.906 2.039 5.73 1 96.81 534 PHE A CA 1
ATOM 4251 C C . PHE A 1 534 ? 39.906 3.195 5.758 1 96.81 534 PHE A C 1
ATOM 4253 O O . PHE A 1 534 ? 39.812 4.082 6.609 1 96.81 534 PHE A O 1
ATOM 4260 N N . GLY A 1 535 ? 40.812 3.219 4.855 1 96.5 535 GLY A N 1
ATOM 4261 C CA . GLY A 1 535 ? 41.812 4.262 4.785 1 96.5 535 GLY A CA 1
ATOM 4262 C C . GLY A 1 535 ? 41.25 5.637 4.516 1 96.5 535 GLY A C 1
ATOM 4263 O O . GLY A 1 535 ? 41.656 6.625 5.125 1 96.5 535 GLY A O 1
ATOM 4264 N N . THR A 1 536 ? 40.281 5.734 3.631 1 94.94 536 THR A N 1
ATOM 4265 C CA . THR A 1 536 ? 39.656 7.012 3.305 1 94.94 536 THR A CA 1
ATOM 4266 C C . THR A 1 536 ? 38.906 7.578 4.516 1 94.94 536 THR A C 1
ATOM 4268 O O . THR A 1 536 ? 38.969 8.781 4.77 1 94.94 536 THR A O 1
ATOM 4271 N N . PHE A 1 537 ? 38.25 6.746 5.285 1 93.62 537 PHE A N 1
ATOM 4272 C CA . PHE A 1 537 ? 37.531 7.18 6.473 1 93.62 537 PHE A CA 1
ATOM 4273 C C . PHE A 1 537 ? 38.469 7.68 7.543 1 93.62 537 PHE A C 1
ATOM 4275 O O . PHE A 1 537 ? 38.25 8.711 8.172 1 93.62 537 PHE A O 1
ATOM 4282 N N . THR A 1 538 ? 39.656 6.961 7.73 1 94.31 538 THR A N 1
ATOM 4283 C CA . THR A 1 538 ? 40.594 7.328 8.766 1 94.31 538 THR A CA 1
ATOM 4284 C C . THR A 1 538 ? 41.375 8.57 8.359 1 94.31 538 THR A C 1
ATOM 4286 O O . THR A 1 538 ? 41.656 9.438 9.195 1 94.31 538 THR A O 1
ATOM 4289 N N . ASP A 1 539 ? 41.656 8.68 7.113 1 94.44 539 ASP A N 1
ATOM 4290 C CA . ASP A 1 539 ? 42.469 9.805 6.625 1 94.44 539 ASP A CA 1
ATOM 4291 C C . ASP A 1 539 ? 41.656 11.109 6.68 1 94.44 539 ASP A C 1
ATOM 4293 O O . ASP A 1 539 ? 42.219 12.18 6.906 1 94.44 539 ASP A O 1
ATOM 4297 N N . ASN A 1 540 ? 40.375 11.055 6.465 1 91.12 540 ASN A N 1
ATOM 4298 C CA . ASN A 1 540 ? 39.562 12.258 6.402 1 91.12 540 ASN A CA 1
ATOM 4299 C C . ASN A 1 540 ? 38.719 12.43 7.664 1 91.12 540 ASN A C 1
ATOM 4301 O O . ASN A 1 540 ? 37.906 13.344 7.746 1 91.12 540 ASN A O 1
ATOM 4305 N N . ASP A 1 541 ? 38.844 11.594 8.633 1 88.25 541 ASP A N 1
ATOM 4306 C CA . ASP A 1 541 ? 38.094 11.641 9.883 1 88.25 541 ASP A CA 1
ATOM 4307 C C . ASP A 1 541 ? 36.594 11.734 9.633 1 88.25 541 ASP A C 1
ATOM 4309 O O . ASP A 1 541 ? 35.906 12.609 10.18 1 88.25 541 ASP A O 1
ATOM 4313 N N . TYR A 1 542 ? 36.156 10.906 8.688 1 89.94 542 TYR A N 1
ATOM 4314 C CA . TYR A 1 542 ? 34.75 10.898 8.344 1 89.94 542 TYR A CA 1
ATOM 4315 C C . TYR A 1 542 ? 33.906 10.297 9.469 1 89.94 542 TYR A C 1
ATOM 4317 O O . TYR A 1 542 ? 34.312 9.32 10.102 1 89.94 542 TYR A O 1
ATOM 4325 N N . ARG A 1 543 ? 32.719 10.984 9.727 1 88.44 543 ARG A N 1
ATOM 4326 C CA . ARG A 1 543 ? 31.703 10.461 10.633 1 88.44 543 ARG A CA 1
ATOM 4327 C C . ARG A 1 543 ? 30.391 10.195 9.898 1 88.44 543 ARG A C 1
ATOM 4329 O O . ARG A 1 543 ? 29.906 11.055 9.172 1 88.44 543 ARG A O 1
ATOM 4336 N N . LEU A 1 544 ? 29.844 9.078 10.07 1 87.62 544 LEU A N 1
ATOM 4337 C CA . LEU A 1 544 ? 28.656 8.672 9.312 1 87.62 544 LEU A CA 1
ATOM 4338 C C . LEU A 1 544 ? 27.438 9.492 9.727 1 87.62 544 LEU A C 1
ATOM 4340 O O . LEU A 1 544 ? 26.547 9.734 8.906 1 87.62 544 LEU A O 1
ATOM 4344 N N . ASN A 1 545 ? 27.234 9.812 10.945 1 79.38 545 ASN A N 1
ATOM 4345 C CA . ASN A 1 545 ? 26.094 10.602 11.391 1 79.38 545 ASN A CA 1
ATOM 4346 C C . ASN A 1 545 ? 26.281 12.086 11.07 1 79.38 545 ASN A C 1
ATOM 4348 O O . ASN A 1 545 ? 25.328 12.867 11.172 1 79.38 545 ASN A O 1
ATOM 4352 N N . ALA A 1 546 ? 27.516 12.391 10.57 1 70 546 ALA A N 1
ATOM 4353 C CA . ALA A 1 546 ? 27.766 13.781 10.211 1 70 546 ALA A CA 1
ATOM 4354 C C . ALA A 1 546 ? 27.375 14.055 8.766 1 70 546 ALA A C 1
ATOM 4356 O O . ALA A 1 546 ? 27.422 13.156 7.918 1 70 546 ALA A O 1
ATOM 4357 N N . THR A 1 547 ? 26.562 15.055 8.531 1 66.12 547 THR A N 1
ATOM 4358 C CA . THR A 1 547 ? 26.094 15.422 7.195 1 66.12 547 THR A CA 1
ATOM 4359 C C . THR A 1 547 ? 27.266 15.891 6.336 1 66.12 547 THR A C 1
ATOM 4361 O O . THR A 1 547 ? 27.641 17.062 6.379 1 66.12 547 THR A O 1
ATOM 4364 N N . ASP A 1 548 ? 28.141 14.883 5.867 1 70.25 548 ASP A N 1
ATOM 4365 C CA . ASP A 1 548 ? 29.219 15.234 4.941 1 70.25 548 ASP A CA 1
ATOM 4366 C C . ASP A 1 548 ? 28.938 14.68 3.543 1 70.25 548 ASP A C 1
ATOM 4368 O O . ASP A 1 548 ? 28.922 13.469 3.34 1 70.25 548 ASP A O 1
ATOM 4372 N N . ALA A 1 549 ? 28.781 15.547 2.67 1 72 549 ALA A N 1
ATOM 4373 C CA . ALA A 1 549 ? 28.438 15.211 1.293 1 72 549 ALA A CA 1
ATOM 4374 C C . ALA A 1 549 ? 29.562 14.438 0.613 1 72 549 ALA A C 1
ATOM 4376 O O . ALA A 1 549 ? 29.328 13.703 -0.352 1 72 549 ALA A O 1
ATOM 4377 N N . GLN A 1 550 ? 30.781 14.547 1.171 1 79.44 550 GLN A N 1
ATOM 4378 C CA . GLN A 1 550 ? 31.938 13.93 0.526 1 79.44 550 GLN A CA 1
ATOM 4379 C C . GLN A 1 550 ? 31.984 12.43 0.801 1 79.44 550 GLN A C 1
ATOM 4381 O O . GLN A 1 550 ? 32.625 11.68 0.07 1 79.44 550 GLN A O 1
ATOM 4386 N N . ILE A 1 551 ? 31.359 12.023 1.82 1 83.06 551 ILE A N 1
ATOM 4387 C CA . ILE A 1 551 ? 31.344 10.602 2.16 1 83.06 551 ILE A CA 1
ATOM 4388 C C . ILE A 1 551 ? 30.688 9.812 1.033 1 83.06 551 ILE A C 1
ATOM 4390 O O . ILE A 1 551 ? 31.219 8.773 0.616 1 83.06 551 ILE A O 1
ATOM 4394 N N . GLY A 1 552 ? 29.641 10.438 0.496 1 84.19 552 GLY A N 1
ATOM 4395 C CA . GLY A 1 552 ? 28.969 9.766 -0.602 1 84.19 552 GLY A CA 1
ATOM 4396 C C . GLY A 1 552 ? 29.828 9.617 -1.838 1 84.19 552 GLY A C 1
ATOM 4397 O O . GLY A 1 552 ? 29.938 8.523 -2.398 1 84.19 552 GLY A O 1
ATOM 4398 N N . ALA A 1 553 ? 30.578 10.602 -2.104 1 83.69 553 ALA A N 1
ATOM 4399 C CA . ALA A 1 553 ? 31.391 10.641 -3.316 1 83.69 553 ALA A CA 1
ATOM 4400 C C . ALA A 1 553 ? 32.625 9.719 -3.191 1 83.69 553 ALA A C 1
ATOM 4402 O O . ALA A 1 553 ? 32.969 9.016 -4.141 1 83.69 553 ALA A O 1
ATOM 4403 N N . ASN A 1 554 ? 33.156 9.625 -2.002 1 84.19 554 ASN A N 1
ATOM 4404 C CA . ASN A 1 554 ? 34.438 8.961 -1.863 1 84.19 554 ASN A CA 1
ATOM 4405 C C . ASN A 1 554 ? 34.281 7.504 -1.459 1 84.19 554 ASN A C 1
ATOM 4407 O O . ASN A 1 554 ? 35.156 6.672 -1.765 1 84.19 554 ASN A O 1
ATOM 4411 N N . THR A 1 555 ? 33.25 7.246 -0.791 1 87.19 555 THR A N 1
ATOM 4412 C CA . THR A 1 555 ? 33.25 5.902 -0.219 1 87.19 555 THR A CA 1
ATOM 4413 C C . THR A 1 555 ? 31.938 5.191 -0.533 1 87.19 555 THR A C 1
ATOM 4415 O O . THR A 1 555 ? 31.781 4.008 -0.237 1 87.19 555 THR A O 1
ATOM 4418 N N . TYR A 1 556 ? 31.047 5.875 -1.216 1 88.38 556 TYR A N 1
ATOM 4419 C CA . TYR A 1 556 ? 29.766 5.223 -1.406 1 88.38 556 TYR A CA 1
ATOM 4420 C C . TYR A 1 556 ? 29.438 5.09 -2.889 1 88.38 556 TYR A C 1
ATOM 4422 O O . TYR A 1 556 ? 29.094 4 -3.361 1 88.38 556 TYR A O 1
ATOM 4430 N N . TYR A 1 557 ? 29.625 6.051 -3.688 1 91.62 557 TYR A N 1
ATOM 4431 C CA . TYR A 1 557 ? 29.188 6.035 -5.078 1 91.62 557 TYR A CA 1
ATOM 4432 C C . TYR A 1 557 ? 30.234 5.387 -5.977 1 91.62 557 TYR A C 1
ATOM 4434 O O . TYR A 1 557 ? 29.891 4.793 -7.004 1 91.62 557 TYR A O 1
ATOM 4442 N N . SER A 1 558 ? 31.469 5.477 -5.594 1 93.44 558 SER A N 1
ATOM 4443 C CA . SER A 1 558 ? 32.562 5.008 -6.457 1 93.44 558 SER A CA 1
ATOM 4444 C C . SER A 1 558 ? 32.562 3.488 -6.555 1 93.44 558 SER A C 1
ATOM 4446 O O . SER A 1 558 ? 32.344 2.795 -5.562 1 93.44 558 SER A O 1
ATOM 4448 N N . THR A 1 559 ? 32.812 2.98 -7.73 1 96.56 559 THR A N 1
ATOM 4449 C CA . THR A 1 559 ? 32.781 1.55 -8.008 1 96.56 559 THR A CA 1
ATOM 4450 C C . THR A 1 559 ? 33.875 0.824 -7.219 1 96.56 559 THR A C 1
ATOM 4452 O O . THR A 1 559 ? 33.625 -0.247 -6.66 1 96.56 559 THR A O 1
ATOM 4455 N N . HIS A 1 560 ? 35.094 1.418 -7.133 1 95.56 560 HIS A N 1
ATOM 4456 C CA . HIS A 1 560 ? 36.219 0.761 -6.461 1 95.56 560 HIS A CA 1
ATOM 4457 C C . HIS A 1 560 ? 35.938 0.646 -4.961 1 95.56 560 HIS A C 1
ATOM 4459 O O . HIS A 1 560 ? 36.5 -0.229 -4.297 1 95.56 560 HIS A O 1
ATOM 4465 N N . ALA A 1 561 ? 35.094 1.488 -4.449 1 94.88 561 ALA A N 1
ATOM 4466 C CA . ALA A 1 561 ? 34.781 1.436 -3.023 1 94.88 561 ALA A CA 1
ATOM 4467 C C . ALA A 1 561 ? 33.656 0.419 -2.744 1 94.88 561 ALA A C 1
ATOM 4469 O O . ALA A 1 561 ? 33.5 -0.017 -1.604 1 94.88 561 ALA A O 1
ATOM 4470 N N . ARG A 1 562 ? 32.938 0.029 -3.777 1 95.19 562 ARG A N 1
ATOM 4471 C CA . ARG A 1 562 ? 31.75 -0.801 -3.561 1 95.19 562 ARG A CA 1
ATOM 4472 C C . ARG A 1 562 ? 31.938 -2.184 -4.176 1 95.19 562 ARG A C 1
ATOM 4474 O O . ARG A 1 562 ? 31.094 -3.062 -4.008 1 95.19 562 ARG A O 1
ATOM 4481 N N . MET A 1 563 ? 33.031 -2.455 -4.836 1 97.31 563 MET A N 1
ATOM 4482 C CA . MET A 1 563 ? 33.156 -3.631 -5.691 1 97.31 563 MET A CA 1
ATOM 4483 C C . MET A 1 563 ? 33.375 -4.891 -4.863 1 97.31 563 MET A C 1
ATOM 4485 O O . MET A 1 563 ? 33.281 -6.004 -5.375 1 97.31 563 MET A O 1
ATOM 4489 N N . ALA A 1 564 ? 33.688 -4.77 -3.535 1 98.12 564 ALA A N 1
ATOM 4490 C CA . ALA A 1 564 ? 33.938 -5.949 -2.707 1 98.12 564 ALA A CA 1
ATOM 4491 C C . ALA A 1 564 ? 32.75 -6.895 -2.734 1 98.12 564 ALA A C 1
ATOM 4493 O O . ALA A 1 564 ? 32.906 -8.102 -2.926 1 98.12 564 ALA A O 1
ATOM 4494 N N . ALA A 1 565 ? 31.562 -6.383 -2.559 1 98.06 565 ALA A N 1
ATOM 4495 C CA . ALA A 1 565 ? 30.359 -7.203 -2.564 1 98.06 565 ALA A CA 1
ATOM 4496 C C . ALA A 1 565 ? 30.203 -7.941 -3.891 1 98.06 565 ALA A C 1
ATOM 4498 O O . ALA A 1 565 ? 29.844 -9.117 -3.914 1 98.06 565 ALA A O 1
ATOM 4499 N N . TRP A 1 566 ? 30.453 -7.258 -4.977 1 98.56 566 TRP A N 1
ATOM 4500 C CA . TRP A 1 566 ? 30.375 -7.852 -6.309 1 98.56 566 TRP A CA 1
ATOM 4501 C C . TRP A 1 566 ? 31.422 -8.945 -6.484 1 98.56 566 TRP A C 1
ATOM 4503 O O . TRP A 1 566 ? 31.125 -10.016 -7.016 1 98.56 566 TRP A O 1
ATOM 4513 N N . LEU A 1 567 ? 32.656 -8.695 -6 1 98.75 567 LEU A N 1
ATOM 4514 C CA . LEU A 1 567 ? 33.719 -9.656 -6.121 1 98.75 567 LEU A CA 1
ATOM 4515 C C . LEU A 1 567 ? 33.438 -10.922 -5.32 1 98.75 567 LEU A C 1
ATOM 4517 O O . LEU A 1 567 ? 33.688 -12.031 -5.789 1 98.75 567 LEU A O 1
ATOM 4521 N N . PHE A 1 568 ? 32.906 -10.75 -4.164 1 98.62 568 PHE A N 1
ATOM 4522 C CA . PHE A 1 568 ? 32.469 -11.922 -3.398 1 98.62 568 PHE A CA 1
ATOM 4523 C C . PHE A 1 568 ? 31.359 -12.664 -4.121 1 98.62 568 PHE A C 1
ATOM 4525 O O . PHE A 1 568 ? 31.266 -13.891 -4.039 1 98.62 568 PHE A O 1
ATOM 4532 N N . GLY A 1 569 ? 30.516 -11.922 -4.805 1 98.62 569 GLY A N 1
ATOM 4533 C CA . GLY A 1 569 ? 29.516 -12.555 -5.648 1 98.62 569 GLY A CA 1
ATOM 4534 C C . GLY A 1 569 ? 30.109 -13.391 -6.766 1 98.62 569 GLY A C 1
ATOM 4535 O O . GLY A 1 569 ? 29.625 -14.484 -7.055 1 98.62 569 GLY A O 1
ATOM 4536 N N . VAL A 1 570 ? 31.172 -12.906 -7.316 1 98.5 570 VAL A N 1
ATOM 4537 C CA . VAL A 1 570 ? 31.859 -13.617 -8.391 1 98.5 570 VAL A CA 1
ATOM 4538 C C . VAL A 1 570 ? 32.438 -14.93 -7.863 1 98.5 570 VAL A C 1
ATOM 4540 O O . VAL A 1 570 ? 32.25 -15.984 -8.484 1 98.5 570 VAL A O 1
ATOM 4543 N N . ILE A 1 571 ? 33.031 -14.852 -6.73 1 98.12 571 ILE A N 1
ATOM 4544 C CA . ILE A 1 571 ? 33.625 -16.047 -6.133 1 98.12 571 ILE A CA 1
ATOM 4545 C C . ILE A 1 571 ? 32.531 -17.047 -5.789 1 98.12 571 ILE A C 1
ATOM 4547 O O . ILE A 1 571 ? 32.656 -18.25 -6.023 1 98.12 571 ILE A O 1
ATOM 4551 N N . PHE A 1 572 ? 31.484 -16.516 -5.242 1 97.62 572 PHE A N 1
ATOM 4552 C CA . PHE A 1 572 ? 30.344 -17.359 -4.891 1 97.62 572 PHE A CA 1
ATOM 4553 C C . PHE A 1 572 ? 29.75 -18 -6.133 1 97.62 572 PHE A C 1
ATOM 4555 O O . PHE A 1 572 ? 29.422 -19.188 -6.129 1 97.62 572 PHE A O 1
ATOM 4562 N N . GLY A 1 573 ? 29.609 -17.219 -7.195 1 97.06 573 GLY A N 1
ATOM 4563 C CA . GLY A 1 573 ? 29.109 -17.75 -8.453 1 97.06 573 GLY A CA 1
ATOM 4564 C C . GLY A 1 573 ? 30 -18.828 -9.047 1 97.06 573 GLY A C 1
ATOM 4565 O O . GLY A 1 573 ? 29.516 -19.812 -9.609 1 97.06 573 GLY A O 1
ATOM 4566 N N . TYR A 1 574 ? 31.281 -18.656 -8.891 1 97.06 574 TYR A N 1
ATOM 4567 C CA . TYR A 1 574 ? 32.25 -19.656 -9.336 1 97.06 574 TYR A CA 1
ATOM 4568 C C . TYR A 1 574 ? 32.062 -20.969 -8.586 1 97.06 574 TYR A C 1
ATOM 4570 O O . TYR A 1 574 ? 32 -22.031 -9.195 1 97.06 574 TYR A O 1
ATOM 4578 N N . TYR A 1 575 ? 31.922 -20.828 -7.305 1 95.44 575 TYR A N 1
ATOM 4579 C CA . TYR A 1 575 ? 31.734 -22.016 -6.48 1 95.44 575 TYR A CA 1
ATOM 4580 C C . TYR A 1 575 ? 30.422 -22.734 -6.832 1 95.44 575 TYR A C 1
ATOM 4582 O O . TYR A 1 575 ? 30.391 -23.953 -6.934 1 95.44 575 TYR A O 1
ATOM 4590 N N . LEU A 1 576 ? 29.359 -22.016 -7.008 1 94.06 576 LEU A N 1
ATOM 4591 C CA . LEU A 1 576 ? 28.062 -22.594 -7.363 1 94.06 576 LEU A CA 1
ATOM 4592 C C . LEU A 1 576 ? 28.109 -23.234 -8.742 1 94.06 576 LEU A C 1
ATOM 4594 O O . LEU A 1 576 ? 27.469 -24.25 -8.984 1 94.06 576 LEU A O 1
ATOM 4598 N N . HIS A 1 577 ? 28.828 -22.594 -9.625 1 93.56 577 HIS A N 1
ATOM 4599 C CA . HIS A 1 577 ? 29 -23.141 -10.961 1 93.56 577 HIS A CA 1
ATOM 4600 C C . HIS A 1 577 ? 29.734 -24.469 -10.914 1 93.56 577 HIS A C 1
ATOM 4602 O O . HIS A 1 577 ? 29.359 -25.422 -11.609 1 93.56 577 HIS A O 1
ATOM 4608 N N . GLN A 1 578 ? 30.766 -24.594 -10.086 1 92.81 578 GLN A N 1
ATOM 4609 C CA . GLN A 1 578 ? 31.547 -25.812 -9.969 1 92.81 578 GLN A CA 1
ATOM 4610 C C . GLN A 1 578 ? 30.734 -26.938 -9.336 1 92.81 578 GLN A C 1
ATOM 4612 O O . GLN A 1 578 ? 30.953 -28.109 -9.648 1 92.81 578 GLN A O 1
ATOM 4617 N N . THR A 1 579 ? 29.766 -26.547 -8.531 1 91.44 579 THR A N 1
ATOM 4618 C CA . THR A 1 579 ? 29 -27.562 -7.812 1 91.44 579 THR A CA 1
ATOM 4619 C C . THR A 1 579 ? 27.594 -27.672 -8.383 1 91.44 579 THR A C 1
ATOM 4621 O O . THR A 1 579 ? 26.672 -28.141 -7.711 1 91.44 579 THR A O 1
ATOM 4624 N N . ARG A 1 580 ? 27.281 -27.188 -9.516 1 87.25 580 ARG A N 1
ATOM 4625 C CA . ARG A 1 580 ? 25.953 -27.047 -10.07 1 87.25 580 ARG A CA 1
ATOM 4626 C C . ARG A 1 580 ? 25.297 -28.406 -10.281 1 87.25 580 ARG A C 1
ATOM 4628 O O . ARG A 1 580 ? 24.062 -28.516 -10.289 1 87.25 580 ARG A O 1
ATOM 4635 N N . PHE A 1 581 ? 26.062 -29.531 -10.398 1 84.69 581 PHE A N 1
ATOM 4636 C CA . PHE A 1 581 ? 25.516 -30.844 -10.703 1 84.69 581 PHE A CA 1
ATOM 4637 C C . PHE A 1 581 ? 25.484 -31.734 -9.461 1 84.69 581 PHE A C 1
ATOM 4639 O O . PHE A 1 581 ? 25.078 -32.875 -9.523 1 84.69 581 PHE A O 1
ATOM 4646 N N . THR A 1 582 ? 25.969 -31.219 -8.367 1 86.5 582 THR A N 1
ATOM 4647 C CA . THR A 1 582 ? 26.031 -32.062 -7.164 1 86.5 582 THR A CA 1
ATOM 4648 C C . THR A 1 582 ? 25.5 -31.281 -5.953 1 86.5 582 THR A C 1
ATOM 4650 O O . THR A 1 582 ? 25.641 -30.062 -5.871 1 86.5 582 THR A O 1
ATOM 4653 N N . ILE A 1 583 ? 24.828 -31.984 -5.152 1 87.5 583 ILE A N 1
ATOM 4654 C CA . ILE A 1 583 ? 24.406 -31.422 -3.869 1 87.5 583 ILE A CA 1
ATOM 4655 C C . ILE A 1 583 ? 25.547 -31.531 -2.861 1 87.5 583 ILE A C 1
ATOM 4657 O O . ILE A 1 583 ? 26.078 -32.625 -2.613 1 87.5 583 ILE A O 1
ATOM 4661 N N . VAL A 1 584 ? 25.906 -30.375 -2.418 1 92 584 VAL A N 1
ATOM 4662 C CA . VAL A 1 584 ? 26.969 -30.359 -1.422 1 92 584 VAL A CA 1
ATOM 4663 C C . VAL A 1 584 ? 26.422 -30.828 -0.074 1 92 584 VAL A C 1
ATOM 4665 O O . VAL A 1 584 ? 25.547 -30.188 0.5 1 92 584 VAL A O 1
ATOM 4668 N N . ARG A 1 585 ? 26.938 -31.906 0.425 1 92.38 585 ARG A N 1
ATOM 4669 C CA . ARG A 1 585 ? 26.469 -32.469 1.687 1 92.38 585 ARG A CA 1
ATOM 4670 C C . ARG A 1 585 ? 27.031 -31.703 2.875 1 92.38 585 ARG A C 1
ATOM 4672 O O . ARG A 1 585 ? 28.219 -31.406 2.926 1 92.38 585 ARG A O 1
ATOM 4679 N N . MET A 1 586 ? 26.109 -31.281 3.674 1 93 586 MET A N 1
ATOM 4680 C CA . MET A 1 586 ? 26.484 -30.547 4.883 1 93 586 MET A CA 1
ATOM 4681 C C . MET A 1 586 ? 26.016 -31.297 6.133 1 93 586 MET A C 1
ATOM 4683 O O . MET A 1 586 ? 24.859 -31.719 6.207 1 93 586 MET A O 1
ATOM 4687 N N . THR A 1 587 ? 26.984 -31.516 7.117 1 94.5 587 THR A N 1
ATOM 4688 C CA . THR A 1 587 ? 26.609 -32.094 8.398 1 94.5 587 THR A CA 1
ATOM 4689 C C . THR A 1 587 ? 25.75 -31.125 9.211 1 94.5 587 THR A C 1
ATOM 4691 O O . THR A 1 587 ? 25.719 -29.938 8.922 1 94.5 587 THR A O 1
ATOM 4694 N N . LYS A 1 588 ? 25.078 -31.594 10.18 1 90.5 588 LYS A N 1
ATOM 4695 C CA . LYS A 1 588 ? 24.25 -30.766 11.047 1 90.5 588 LYS A CA 1
ATOM 4696 C C . LYS A 1 588 ? 25.094 -29.734 11.781 1 90.5 588 LYS A C 1
ATOM 4698 O O . LYS A 1 588 ? 24.656 -28.609 12.023 1 90.5 588 LYS A O 1
ATOM 4703 N N . THR A 1 589 ? 26.234 -30.141 12.141 1 95.75 589 THR A N 1
ATOM 4704 C CA . THR A 1 589 ? 27.141 -29.234 12.836 1 95.75 589 THR A CA 1
ATOM 4705 C C . THR A 1 589 ? 27.5 -28.031 11.953 1 95.75 589 THR A C 1
ATOM 4707 O O . THR A 1 589 ? 27.5 -26.891 12.414 1 95.75 589 THR A O 1
ATOM 4710 N N . VAL A 1 590 ? 27.781 -28.281 10.727 1 96.06 590 VAL A N 1
ATOM 4711 C CA . VAL A 1 590 ? 28.125 -27.219 9.789 1 96.06 590 VAL A CA 1
ATOM 4712 C C . VAL A 1 590 ? 26.938 -26.281 9.602 1 96.06 590 VAL A C 1
ATOM 4714 O O . VAL A 1 590 ? 27.094 -25.062 9.516 1 96.06 590 VAL A O 1
ATOM 4717 N N . GLN A 1 591 ? 25.781 -26.859 9.539 1 94.94 591 GLN A N 1
ATOM 4718 C CA . GLN A 1 591 ? 24.578 -26.078 9.391 1 94.94 591 GLN A CA 1
ATOM 4719 C C . GLN A 1 591 ? 24.375 -25.156 10.586 1 94.94 591 GLN A C 1
ATOM 4721 O O . GLN A 1 591 ? 24.094 -23.953 10.422 1 94.94 591 GLN A O 1
ATOM 4726 N N . ILE A 1 592 ? 24.516 -25.703 11.781 1 94.94 592 ILE A N 1
ATOM 4727 C CA . ILE A 1 592 ? 24.312 -24.938 13.008 1 94.94 592 ILE A CA 1
ATOM 4728 C C . ILE A 1 592 ? 25.359 -23.812 13.102 1 94.94 592 ILE A C 1
ATOM 4730 O O . ILE A 1 592 ? 25.031 -22.688 13.461 1 94.94 592 ILE A O 1
ATOM 4734 N N . VAL A 1 593 ? 26.547 -24.156 12.805 1 96.62 593 VAL A N 1
ATOM 4735 C CA . VAL A 1 593 ? 27.625 -23.172 12.852 1 96.62 593 VAL A CA 1
ATOM 4736 C C . VAL A 1 593 ? 27.359 -22.062 11.836 1 96.62 593 VAL A C 1
ATOM 4738 O O . VAL A 1 593 ? 27.516 -20.891 12.148 1 96.62 593 VAL A O 1
ATOM 4741 N N . GLY A 1 594 ? 26.984 -22.453 10.641 1 96.81 594 GLY A N 1
ATOM 4742 C CA . GLY A 1 594 ? 26.656 -21.469 9.617 1 96.81 594 GLY A CA 1
ATOM 4743 C C . GLY A 1 594 ? 25.547 -20.531 10.016 1 96.81 594 GLY A C 1
ATOM 4744 O O . GLY A 1 594 ? 25.656 -19.312 9.867 1 96.81 594 GLY A O 1
ATOM 4745 N N . TRP A 1 595 ? 24.516 -21.062 10.57 1 96.19 595 TRP A N 1
ATOM 4746 C CA . TRP A 1 595 ? 23.391 -20.25 10.992 1 96.19 595 TRP A CA 1
ATOM 4747 C C . TRP A 1 595 ? 23.75 -19.359 12.188 1 96.19 595 TRP A C 1
ATOM 4749 O O . TRP A 1 595 ? 23.328 -18.219 12.266 1 96.19 595 TRP A O 1
ATOM 4759 N N . THR A 1 596 ? 24.484 -19.906 13.117 1 97.31 596 THR A N 1
ATOM 4760 C CA . THR A 1 596 ? 24.906 -19.141 14.281 1 97.31 596 THR A CA 1
ATOM 4761 C C . THR A 1 596 ? 25.766 -17.953 13.867 1 97.31 596 THR A C 1
ATOM 4763 O O . THR A 1 596 ? 25.594 -16.844 14.383 1 97.31 596 THR A O 1
ATOM 4766 N N . PHE A 1 597 ? 26.641 -18.203 12.93 1 96.88 597 PHE A N 1
ATOM 4767 C CA . PHE A 1 597 ? 27.469 -17.125 12.422 1 96.88 597 PHE A CA 1
ATOM 4768 C C . PHE A 1 597 ? 26.625 -16.078 11.711 1 96.88 597 PHE A C 1
ATOM 4770 O O . PHE A 1 597 ? 26.891 -14.883 11.844 1 96.88 597 PHE A O 1
ATOM 4777 N N . THR A 1 598 ? 25.703 -16.531 10.93 1 97.12 598 THR A N 1
ATOM 4778 C CA . THR A 1 598 ? 24.828 -15.617 10.203 1 97.12 598 THR A CA 1
ATOM 4779 C C . THR A 1 598 ? 24.031 -14.734 11.172 1 97.12 598 THR A C 1
ATOM 4781 O O . THR A 1 598 ? 23.969 -13.516 11 1 97.12 598 THR A O 1
ATOM 4784 N N . VAL A 1 599 ? 23.5 -15.305 12.242 1 96.75 599 VAL A N 1
ATOM 4785 C CA . VAL A 1 599 ? 22.734 -14.562 13.234 1 96.75 599 VAL A CA 1
ATOM 4786 C C . VAL A 1 599 ? 23.656 -13.625 14.008 1 96.75 599 VAL A C 1
ATOM 4788 O O . VAL A 1 599 ? 23.281 -12.484 14.305 1 96.75 599 VAL A O 1
ATOM 4791 N N . ALA A 1 600 ? 24.812 -14.141 14.312 1 97.62 600 ALA A N 1
ATOM 4792 C CA . ALA A 1 600 ? 25.781 -13.32 15.039 1 97.62 600 ALA A CA 1
ATOM 4793 C C . ALA A 1 600 ? 26.172 -12.086 14.227 1 97.62 600 ALA A C 1
ATOM 4795 O O . ALA A 1 600 ? 26.234 -10.977 14.766 1 97.62 600 ALA A O 1
ATOM 4796 N N . ILE A 1 601 ? 26.438 -12.266 12.953 1 96.81 601 ILE A N 1
ATOM 4797 C CA . ILE A 1 601 ? 26.797 -11.148 12.078 1 96.81 601 ILE A CA 1
ATOM 4798 C C . ILE A 1 601 ? 25.641 -10.148 12.016 1 96.81 601 ILE A C 1
ATOM 4800 O O . ILE A 1 601 ? 25.859 -8.938 12.133 1 96.81 601 ILE A O 1
ATOM 4804 N N . PHE A 1 602 ? 24.453 -10.648 11.898 1 95.62 602 PHE A N 1
ATOM 4805 C CA . PHE A 1 602 ? 23.266 -9.797 11.828 1 95.62 602 PHE A CA 1
ATOM 4806 C C . PHE A 1 602 ? 23.125 -8.977 13.109 1 95.62 602 PHE A C 1
ATOM 4808 O O . PHE A 1 602 ? 22.844 -7.777 13.055 1 95.62 602 PHE A O 1
ATOM 4815 N N . LEU A 1 603 ? 23.312 -9.578 14.242 1 96.5 603 LEU A N 1
ATOM 4816 C CA . LEU A 1 603 ? 23.172 -8.898 15.523 1 96.5 603 LEU A CA 1
ATOM 4817 C C . LEU A 1 603 ? 24.266 -7.852 15.711 1 96.5 603 LEU A C 1
ATOM 4819 O O . LEU A 1 603 ? 24 -6.754 16.219 1 96.5 603 LEU A O 1
ATOM 4823 N N . VAL A 1 604 ? 25.438 -8.203 15.289 1 96.31 604 VAL A N 1
ATOM 4824 C CA . VAL A 1 604 ? 26.547 -7.266 15.43 1 96.31 604 VAL A CA 1
ATOM 4825 C C . VAL A 1 604 ? 26.328 -6.062 14.523 1 96.31 604 VAL A C 1
ATOM 4827 O O . VAL A 1 604 ? 26.484 -4.914 14.945 1 96.31 604 VAL A O 1
ATOM 4830 N N . ILE A 1 605 ? 25.969 -6.316 13.305 1 95.38 605 ILE A N 1
ATOM 4831 C CA . ILE A 1 605 ? 25.703 -5.223 12.375 1 95.38 605 ILE A CA 1
ATOM 4832 C C . ILE A 1 605 ? 24.578 -4.348 12.906 1 95.38 605 ILE A C 1
ATOM 4834 O O . ILE A 1 605 ? 24.656 -3.117 12.852 1 95.38 605 ILE A O 1
ATOM 4838 N N . SER A 1 606 ? 23.516 -4.98 13.43 1 94.94 606 SER A N 1
ATOM 4839 C CA . SER A 1 606 ? 22.375 -4.242 13.961 1 94.94 606 SER A CA 1
ATOM 4840 C C . SER A 1 606 ? 22.781 -3.373 15.141 1 94.94 606 SER A C 1
ATOM 4842 O O . SER A 1 606 ? 22.375 -2.209 15.227 1 94.94 606 SER A O 1
ATOM 4844 N N . TYR A 1 607 ? 23.562 -3.951 15.969 1 94.12 607 TYR A N 1
ATOM 4845 C CA . TYR A 1 607 ? 24.016 -3.234 17.156 1 94.12 607 TYR A CA 1
ATOM 4846 C C . TYR A 1 607 ? 24.875 -2.041 16.797 1 94.12 607 TYR A C 1
ATOM 4848 O O . TYR A 1 607 ? 24.672 -0.935 17.297 1 94.12 607 TYR A O 1
ATOM 4856 N N . VAL A 1 608 ? 25.797 -2.246 15.93 1 94.06 608 VAL A N 1
ATOM 4857 C CA . VAL A 1 608 ? 26.719 -1.18 15.562 1 94.06 608 VAL A CA 1
ATOM 4858 C C . VAL A 1 608 ? 25.969 -0.113 14.758 1 94.06 608 VAL A C 1
ATOM 4860 O O . VAL A 1 608 ? 26.266 1.08 14.883 1 94.06 608 VAL A O 1
ATOM 4863 N N . THR A 1 609 ? 25.062 -0.578 13.914 1 93.5 609 THR A N 1
ATOM 4864 C CA . THR A 1 609 ? 24.25 0.361 13.148 1 93.5 609 THR A CA 1
ATOM 4865 C C . THR A 1 609 ? 23.5 1.312 14.07 1 93.5 609 THR A C 1
ATOM 4867 O O . THR A 1 609 ? 23.453 2.518 13.82 1 93.5 609 THR A O 1
ATOM 4870 N N . LYS A 1 610 ? 22.938 0.799 15.109 1 92.5 610 LYS A N 1
ATOM 4871 C CA . LYS A 1 610 ? 22.219 1.635 16.078 1 92.5 610 LYS A CA 1
ATOM 4872 C C . LYS A 1 610 ? 23.156 2.658 16.703 1 92.5 610 LYS A C 1
ATOM 4874 O O . LYS A 1 610 ? 22.812 3.832 16.844 1 92.5 610 LYS A O 1
ATOM 4879 N N . LYS A 1 611 ? 24.344 2.268 17 1 90.88 611 LYS A N 1
ATOM 4880 C CA . LYS A 1 611 ? 25.281 3.141 17.703 1 90.88 611 LYS A CA 1
ATOM 4881 C C . LYS A 1 611 ? 25.797 4.238 16.781 1 90.88 611 LYS A C 1
ATOM 4883 O O . LYS A 1 611 ? 25.953 5.387 17.188 1 90.88 611 LYS A O 1
ATOM 4888 N N . VAL A 1 612 ? 25.953 3.867 15.594 1 90.25 612 VAL A N 1
ATOM 4889 C CA . VAL A 1 612 ? 26.594 4.785 14.656 1 90.25 612 VAL A CA 1
ATOM 4890 C C . VAL A 1 612 ? 25.578 5.797 14.148 1 90.25 612 VAL A C 1
ATOM 4892 O O . VAL A 1 612 ? 25.922 6.949 13.875 1 90.25 612 VAL A O 1
ATOM 4895 N N . PHE A 1 613 ? 24.297 5.449 14.102 1 89.81 613 PHE A N 1
ATOM 4896 C CA . PHE A 1 613 ? 23.344 6.32 13.414 1 89.81 613 PHE A CA 1
ATOM 4897 C C . PHE A 1 613 ? 22.391 6.969 14.406 1 89.81 613 PHE A C 1
ATOM 4899 O O . PHE A 1 613 ? 21.469 7.688 14.008 1 89.81 613 PHE A O 1
ATOM 4906 N N . THR A 1 614 ? 22.609 6.754 15.641 1 89 614 THR A N 1
ATOM 4907 C CA . THR A 1 614 ? 21.812 7.438 16.656 1 89 614 THR A CA 1
ATOM 4908 C C . THR A 1 614 ? 22.672 8.438 17.422 1 89 614 THR A C 1
ATOM 4910 O O . THR A 1 614 ? 23.844 8.633 17.109 1 89 614 THR A O 1
ATOM 4913 N N . GLU A 1 615 ? 22.094 9.125 18.328 1 79.88 615 GLU A N 1
ATOM 4914 C CA . GLU A 1 615 ? 22.781 10.148 19.094 1 79.88 615 GLU A CA 1
ATOM 4915 C C . GLU A 1 615 ? 23.906 9.531 19.938 1 79.88 615 GLU A C 1
ATOM 4917 O O . GLU A 1 615 ? 24.797 10.242 20.406 1 79.88 615 GLU A O 1
ATOM 4922 N N . GLU A 1 616 ? 24 8.273 19.906 1 81.88 616 GLU A N 1
ATOM 4923 C CA . GLU A 1 616 ? 25.016 7.566 20.656 1 81.88 616 GLU A CA 1
ATOM 4924 C C . GLU A 1 616 ? 26.359 7.602 19.938 1 81.88 616 GLU A C 1
ATOM 4926 O O . GLU A 1 616 ? 27.391 7.223 20.5 1 81.88 616 GLU A O 1
ATOM 4931 N N . TYR A 1 617 ? 26.312 8.078 18.703 1 81.88 617 TYR A N 1
ATOM 4932 C CA . TYR A 1 617 ? 27.531 8.117 17.906 1 81.88 617 TYR A CA 1
ATOM 4933 C C . TYR A 1 617 ? 28.594 8.969 18.578 1 81.88 617 TYR A C 1
ATOM 4935 O O . TYR A 1 617 ? 29.797 8.734 18.391 1 81.88 617 TYR A O 1
ATOM 4943 N N . LYS A 1 618 ? 28.172 9.898 19.359 1 81.56 618 LYS A N 1
ATOM 4944 C CA . LYS A 1 618 ? 29.094 10.812 20.031 1 81.56 618 LYS A CA 1
ATOM 4945 C C . LYS A 1 618 ? 29.953 10.07 21.047 1 81.56 618 LYS A C 1
ATOM 4947 O O . LYS A 1 618 ? 31.031 10.539 21.422 1 81.56 618 LYS A O 1
ATOM 4952 N N . THR A 1 619 ? 29.484 8.953 21.453 1 86 619 THR A N 1
ATOM 4953 C CA . THR A 1 619 ? 30.188 8.211 22.484 1 86 619 THR A CA 1
ATOM 4954 C C . THR A 1 619 ? 31.172 7.219 21.875 1 86 619 THR A C 1
ATOM 4956 O O . THR A 1 619 ? 31.953 6.59 22.594 1 86 619 THR A O 1
ATOM 4959 N N . ILE A 1 620 ? 31.188 7.133 20.547 1 88.94 620 ILE A N 1
ATOM 4960 C CA . ILE A 1 620 ? 32.062 6.148 19.922 1 88.94 620 ILE A CA 1
ATOM 4961 C C . ILE A 1 620 ? 33.188 6.867 19.172 1 88.94 620 ILE A C 1
ATOM 4963 O O . ILE A 1 620 ? 32.969 7.941 18.609 1 88.94 620 ILE A O 1
ATOM 4967 N N . PRO A 1 621 ? 34.344 6.277 19.188 1 91 621 PRO A N 1
ATOM 4968 C CA . PRO A 1 621 ? 35.469 6.895 18.469 1 91 621 PRO A CA 1
ATOM 4969 C C . PRO A 1 621 ? 35.312 6.785 16.953 1 91 621 PRO A C 1
ATOM 4971 O O . PRO A 1 621 ? 34.625 5.891 16.453 1 91 621 PRO A O 1
ATOM 4974 N N . PRO A 1 622 ? 35.969 7.656 16.219 1 89.88 622 PRO A N 1
ATOM 4975 C CA . PRO A 1 622 ? 35.844 7.695 14.75 1 89.88 622 PRO A CA 1
ATOM 4976 C C . PRO A 1 622 ? 36.281 6.402 14.086 1 89.88 622 PRO A C 1
ATOM 4978 O O . PRO A 1 622 ? 35.812 6.066 12.992 1 89.88 622 PRO A O 1
ATOM 4981 N N . ILE A 1 623 ? 37.156 5.672 14.68 1 93.62 623 ILE A N 1
ATOM 4982 C CA . ILE A 1 623 ? 37.719 4.445 14.094 1 93.62 623 ILE A CA 1
ATOM 4983 C C . ILE A 1 623 ? 36.594 3.424 13.922 1 93.62 623 ILE A C 1
ATOM 4985 O O . ILE A 1 623 ? 36.625 2.576 13.031 1 93.62 623 ILE A O 1
ATOM 4989 N N . VAL A 1 624 ? 35.594 3.551 14.734 1 93.38 624 VAL A N 1
ATOM 4990 C CA . VAL A 1 624 ? 34.438 2.633 14.648 1 93.38 624 VAL A CA 1
ATOM 4991 C C . VAL A 1 624 ? 33.688 2.875 13.344 1 93.38 624 VAL A C 1
ATOM 4993 O O . VAL A 1 624 ? 33.219 1.929 12.703 1 93.38 624 VAL A O 1
ATOM 4996 N N . ASP A 1 625 ? 33.594 4.125 12.953 1 93.19 625 ASP A N 1
ATOM 4997 C CA . ASP A 1 625 ? 32.969 4.457 11.68 1 93.19 625 ASP A CA 1
ATOM 4998 C C . ASP A 1 625 ? 33.75 3.842 10.516 1 93.19 625 ASP A C 1
ATOM 5000 O O . ASP A 1 625 ? 33.125 3.328 9.57 1 93.19 625 ASP A O 1
ATOM 5004 N N . ALA A 1 626 ? 35.031 3.891 10.641 1 94.75 626 ALA A N 1
ATOM 5005 C CA . ALA A 1 626 ? 35.875 3.342 9.586 1 94.75 626 ALA A CA 1
ATOM 5006 C C . ALA A 1 626 ? 35.688 1.83 9.477 1 94.75 626 ALA A C 1
ATOM 5008 O O . ALA A 1 626 ? 35.531 1.295 8.375 1 94.75 626 ALA A O 1
ATOM 5009 N N . PHE A 1 627 ? 35.656 1.178 10.57 1 95.44 627 PHE A N 1
ATOM 5010 C CA . PHE A 1 627 ? 35.469 -0.268 10.578 1 95.44 627 PHE A CA 1
ATOM 5011 C C . PHE A 1 627 ? 34.094 -0.632 10.086 1 95.44 627 PHE A C 1
ATOM 5013 O O . PHE A 1 627 ? 33.938 -1.564 9.297 1 95.44 627 PHE A O 1
ATOM 5020 N N . TYR A 1 628 ? 33.156 0.09 10.57 1 94.69 628 TYR A N 1
ATOM 5021 C CA . TYR A 1 628 ? 31.781 -0.204 10.18 1 94.69 628 TYR A CA 1
ATOM 5022 C C . TYR A 1 628 ? 31.609 -0.07 8.672 1 94.69 628 TYR A C 1
ATOM 5024 O O . TYR A 1 628 ? 31.109 -0.985 8.016 1 94.69 628 TYR A O 1
ATOM 5032 N N . GLU A 1 629 ? 32.031 1.025 8.094 1 94.44 629 GLU A N 1
ATOM 5033 C CA . GLU A 1 629 ? 31.797 1.304 6.676 1 94.44 629 GLU A CA 1
ATOM 5034 C C . GLU A 1 629 ? 32.594 0.334 5.793 1 94.44 629 GLU A C 1
ATOM 5036 O O . GLU A 1 629 ? 32.156 0.014 4.68 1 94.44 629 GLU A O 1
ATOM 5041 N N . SER A 1 630 ? 33.719 -0.14 6.27 1 96.31 630 SER A N 1
ATOM 5042 C CA . SER A 1 630 ? 34.594 -1.013 5.465 1 96.31 630 SER A CA 1
ATOM 5043 C C . SER A 1 630 ? 34.156 -2.469 5.574 1 96.31 630 SER A C 1
ATOM 5045 O O . SER A 1 630 ? 34.375 -3.268 4.668 1 96.31 630 SER A O 1
ATOM 5047 N N . LEU A 1 631 ? 33.344 -2.811 6.641 1 96.81 631 LEU A N 1
ATOM 5048 C CA . LEU A 1 631 ? 33.156 -4.23 6.906 1 96.81 631 LEU A CA 1
ATOM 5049 C C . LEU A 1 631 ? 31.688 -4.613 6.738 1 96.81 631 LEU A C 1
ATOM 5051 O O . LEU A 1 631 ? 31.375 -5.742 6.355 1 96.81 631 LEU A O 1
ATOM 5055 N N . HIS A 1 632 ? 30.734 -3.795 7.086 1 95.94 632 HIS A N 1
ATOM 5056 C CA . HIS A 1 632 ? 29.328 -4.191 7.23 1 95.94 632 HIS A CA 1
ATOM 5057 C C . HIS A 1 632 ? 28.766 -4.695 5.91 1 95.94 632 HIS A C 1
ATOM 5059 O O . HIS A 1 632 ? 27.953 -5.625 5.891 1 95.94 632 HIS A O 1
ATOM 5065 N N . ARG A 1 633 ? 29.188 -4.141 4.801 1 96.44 633 ARG A N 1
ATOM 5066 C CA . ARG A 1 633 ? 28.672 -4.539 3.496 1 96.44 633 ARG A CA 1
ATOM 5067 C C . ARG A 1 633 ? 29.109 -5.961 3.146 1 96.44 633 ARG A C 1
ATOM 5069 O O . ARG A 1 633 ? 28.297 -6.77 2.689 1 96.44 633 ARG A O 1
ATOM 5076 N N . SER A 1 634 ? 30.375 -6.223 3.334 1 97.44 634 SER A N 1
ATOM 5077 C CA . SER A 1 634 ? 30.906 -7.551 3.059 1 97.44 634 SER A CA 1
ATOM 5078 C C . SER A 1 634 ? 30.281 -8.602 3.977 1 97.44 634 SER A C 1
ATOM 5080 O O . SER A 1 634 ? 29.906 -9.68 3.523 1 97.44 634 SER A O 1
ATOM 5082 N N . PHE A 1 635 ? 30.156 -8.266 5.188 1 97.44 635 PHE A N 1
ATOM 5083 C CA . PHE A 1 635 ? 29.594 -9.219 6.133 1 97.44 635 PHE A CA 1
ATOM 5084 C C . PHE A 1 635 ? 28.125 -9.484 5.82 1 97.44 635 PHE A C 1
ATOM 5086 O O . PHE A 1 635 ? 27.656 -10.609 5.973 1 97.44 635 PHE A O 1
ATOM 5093 N N . TRP A 1 636 ? 27.422 -8.461 5.441 1 97.25 636 TRP A N 1
ATOM 5094 C CA . TRP A 1 636 ? 26.047 -8.656 4.973 1 97.25 636 TRP A CA 1
ATOM 5095 C C . TRP A 1 636 ? 26 -9.633 3.803 1 97.25 636 TRP A C 1
ATOM 5097 O O . TRP A 1 636 ? 25.156 -10.531 3.77 1 97.25 636 TRP A O 1
ATOM 5107 N N . THR A 1 637 ? 26.922 -9.453 2.885 1 97.62 637 THR A N 1
ATOM 5108 C CA . THR A 1 637 ? 27 -10.32 1.713 1 97.62 637 THR A CA 1
ATOM 5109 C C . THR A 1 637 ? 27.281 -11.758 2.123 1 97.62 637 THR A C 1
ATOM 5111 O O . THR A 1 637 ? 26.75 -12.695 1.527 1 97.62 637 THR A O 1
ATOM 5114 N N . PHE A 1 638 ? 28.109 -11.938 3.162 1 97.75 638 PHE A N 1
ATOM 5115 C CA . PHE A 1 638 ? 28.422 -13.281 3.645 1 97.75 638 PHE A CA 1
ATOM 5116 C C . PHE A 1 638 ? 27.188 -13.953 4.211 1 97.75 638 PHE A C 1
ATOM 5118 O O . PHE A 1 638 ? 26.969 -15.148 4.004 1 97.75 638 PHE A O 1
ATOM 5125 N N . CYS A 1 639 ? 26.406 -13.195 4.887 1 97.25 639 CYS A N 1
ATOM 5126 C CA . CYS A 1 639 ? 25.156 -13.727 5.41 1 97.25 639 CYS A CA 1
ATOM 5127 C C . CYS A 1 639 ? 24.25 -14.211 4.281 1 97.25 639 CYS A C 1
ATOM 5129 O O . CYS A 1 639 ? 23.703 -15.305 4.348 1 97.25 639 CYS A O 1
ATOM 5131 N N . LEU A 1 640 ? 24.172 -13.469 3.258 1 97.44 640 LEU A N 1
ATOM 5132 C CA . LEU A 1 640 ? 23.312 -13.805 2.137 1 97.44 640 LEU A CA 1
ATOM 5133 C C . LEU A 1 640 ? 23.859 -15 1.363 1 97.44 640 LEU A C 1
ATOM 5135 O O . LEU A 1 640 ? 23.094 -15.836 0.875 1 97.44 640 LEU A O 1
ATOM 5139 N N . MET A 1 641 ? 25.188 -15.023 1.226 1 97.81 641 MET A N 1
ATOM 5140 C CA . MET A 1 641 ? 25.812 -16.172 0.571 1 97.81 641 MET A CA 1
ATOM 5141 C C . MET A 1 641 ? 25.453 -17.469 1.283 1 97.81 641 MET A C 1
ATOM 5143 O O . MET A 1 641 ? 25.125 -18.469 0.637 1 97.81 641 MET A O 1
ATOM 5147 N N . TRP A 1 642 ? 25.469 -17.406 2.588 1 97.38 642 TRP A N 1
ATOM 5148 C CA . TRP A 1 642 ? 25.109 -18.594 3.355 1 97.38 642 TRP A CA 1
ATOM 5149 C C . TRP A 1 642 ? 23.656 -18.969 3.125 1 97.38 642 TRP A C 1
ATOM 5151 O O . TRP A 1 642 ? 23.344 -20.141 2.885 1 97.38 642 TRP A O 1
ATOM 5161 N N . ILE A 1 643 ? 22.781 -18.031 3.129 1 96.5 643 ILE A N 1
ATOM 5162 C CA . ILE A 1 643 ? 21.344 -18.266 2.955 1 96.5 643 ILE A CA 1
ATOM 5163 C C . ILE A 1 643 ? 21.094 -18.891 1.584 1 96.5 643 ILE A C 1
ATOM 5165 O O . ILE A 1 643 ? 20.406 -19.906 1.476 1 96.5 643 ILE A O 1
ATOM 5169 N N . ILE A 1 644 ? 21.688 -18.344 0.567 1 96.38 644 ILE A N 1
ATOM 5170 C CA . ILE A 1 644 ? 21.5 -18.859 -0.786 1 96.38 644 ILE A CA 1
ATOM 5171 C C . ILE A 1 644 ? 22.109 -20.25 -0.905 1 96.38 644 ILE A C 1
ATOM 5173 O O . ILE A 1 644 ? 21.5 -21.156 -1.485 1 96.38 644 ILE A O 1
ATOM 5177 N N . PHE A 1 645 ? 23.281 -20.406 -0.265 1 95.31 645 PHE A N 1
ATOM 5178 C CA . PHE A 1 645 ? 24 -21.672 -0.341 1 95.31 645 PHE A CA 1
ATOM 5179 C C . PHE A 1 645 ? 23.172 -22.812 0.272 1 95.31 645 PHE A C 1
ATOM 5181 O O . PHE A 1 645 ? 23.031 -23.875 -0.325 1 95.31 645 PHE A O 1
ATOM 5188 N N . VAL A 1 646 ? 22.656 -22.578 1.429 1 93.88 646 VAL A N 1
ATOM 5189 C CA . VAL A 1 646 ? 21.891 -23.609 2.113 1 93.88 646 VAL A CA 1
ATOM 5190 C C . VAL A 1 646 ? 20.594 -23.875 1.363 1 93.88 646 VAL A C 1
ATOM 5192 O O . VAL A 1 646 ? 20.109 -25.016 1.305 1 93.88 646 VAL A O 1
ATOM 5195 N N . CYS A 1 647 ? 20 -22.922 0.774 1 92.56 647 CYS A N 1
ATOM 5196 C CA . CYS A 1 647 ? 18.766 -23.078 0.016 1 92.56 647 CYS A CA 1
ATOM 5197 C C . CYS A 1 647 ? 19 -23.891 -1.249 1 92.56 647 CYS A C 1
ATOM 5199 O O . CYS A 1 647 ? 18.25 -24.828 -1.541 1 92.56 647 CYS A O 1
ATOM 5201 N N . VAL A 1 648 ? 20.078 -23.594 -1.952 1 91.56 648 VAL A N 1
ATOM 5202 C CA . VAL A 1 648 ? 20.359 -24.25 -3.23 1 91.56 648 VAL A CA 1
ATOM 5203 C C . VAL A 1 648 ? 20.703 -25.719 -3.002 1 91.56 648 VAL A C 1
ATOM 5205 O O . VAL A 1 648 ? 20.406 -26.562 -3.844 1 91.56 648 VAL A O 1
ATOM 5208 N N . ASN A 1 649 ? 21.203 -25.969 -1.812 1 92 649 ASN A N 1
ATOM 5209 C CA . ASN A 1 649 ? 21.609 -27.344 -1.53 1 92 649 ASN A CA 1
ATOM 5210 C C . ASN A 1 649 ? 20.547 -28.094 -0.738 1 92 649 ASN A C 1
ATOM 5212 O O . ASN A 1 649 ? 20.781 -29.188 -0.248 1 92 649 ASN A O 1
ATOM 5216 N N . GLY A 1 650 ? 19.391 -27.484 -0.503 1 87.06 650 GLY A N 1
ATOM 5217 C CA . GLY A 1 650 ? 18.234 -28.172 0.044 1 87.06 650 GLY A CA 1
ATOM 5218 C C . GLY A 1 650 ? 18.203 -28.172 1.561 1 87.06 650 GLY A C 1
ATOM 5219 O O . GLY A 1 650 ? 17.406 -28.891 2.17 1 87.06 650 GLY A O 1
ATOM 5220 N N . TYR A 1 651 ? 19.016 -27.391 2.207 1 89.25 651 TYR A N 1
ATOM 5221 C CA . TYR A 1 651 ? 19.078 -27.359 3.664 1 89.25 651 TYR A CA 1
ATOM 5222 C C . TYR A 1 651 ? 18.422 -26.109 4.227 1 89.25 651 TYR A C 1
ATOM 5224 O O . TYR A 1 651 ? 18.531 -25.828 5.422 1 89.25 651 TYR A O 1
ATOM 5232 N N . GLY A 1 652 ? 17.75 -25.391 3.447 1 89.25 652 GLY A N 1
ATOM 5233 C CA . GLY A 1 652 ? 17.234 -24.094 3.863 1 89.25 652 GLY A CA 1
ATOM 5234 C C . GLY A 1 652 ? 15.945 -24.188 4.648 1 89.25 652 GLY A C 1
ATOM 5235 O O . GLY A 1 652 ? 15.516 -23.219 5.27 1 89.25 652 GLY A O 1
ATOM 5236 N N . GLY A 1 653 ? 15.266 -25.328 4.703 1 84.81 653 GLY A N 1
ATOM 5237 C CA . GLY A 1 653 ? 14.047 -25.531 5.473 1 84.81 653 GLY A CA 1
ATOM 5238 C C . GLY A 1 653 ? 12.984 -24.484 5.195 1 84.81 653 GLY A C 1
ATOM 5239 O O . GLY A 1 653 ? 12.625 -24.25 4.043 1 84.81 653 GLY A O 1
ATOM 5240 N N . MET A 1 654 ? 12.602 -23.75 6.273 1 87.06 654 MET A N 1
ATOM 5241 C CA . MET A 1 654 ? 11.547 -22.734 6.199 1 87.06 654 MET A CA 1
ATOM 5242 C C . MET A 1 654 ? 12 -21.531 5.395 1 87.06 654 MET A C 1
ATOM 5244 O O . MET A 1 654 ? 11.203 -20.891 4.707 1 87.06 654 MET A O 1
ATOM 5248 N N . VAL A 1 655 ? 13.242 -21.297 5.488 1 91.5 655 VAL A N 1
ATOM 5249 C CA . VAL A 1 655 ? 13.781 -20.156 4.762 1 91.5 655 VAL A CA 1
ATOM 5250 C C . VAL A 1 655 ? 13.688 -20.406 3.26 1 91.5 655 VAL A C 1
ATOM 5252 O O . VAL A 1 655 ? 13.281 -19.516 2.504 1 91.5 655 VAL A O 1
ATOM 5255 N N . ASN A 1 656 ? 14.008 -21.578 2.842 1 91.31 656 ASN A N 1
ATOM 5256 C CA . ASN A 1 656 ? 13.922 -21.938 1.431 1 91.31 656 ASN A CA 1
ATOM 5257 C C . ASN A 1 656 ? 12.469 -21.953 0.95 1 91.31 656 ASN A C 1
ATOM 5259 O O . ASN A 1 656 ? 12.188 -21.578 -0.188 1 91.31 656 ASN A O 1
ATOM 5263 N N . GLN A 1 657 ? 11.672 -22.422 1.895 1 88.94 657 GLN A N 1
ATOM 5264 C CA . GLN A 1 657 ? 10.25 -22.438 1.558 1 88.94 657 GLN A CA 1
ATOM 5265 C C . GLN A 1 657 ? 9.719 -21.031 1.339 1 88.94 657 GLN A C 1
ATOM 5267 O O . GLN A 1 657 ? 8.945 -20.781 0.409 1 88.94 657 GLN A O 1
ATOM 5272 N N . PHE A 1 658 ? 10.125 -20.203 2.113 1 93.12 658 PHE A N 1
ATOM 5273 C CA . PHE A 1 658 ? 9.664 -18.812 2.025 1 93.12 658 PHE A CA 1
ATOM 5274 C C . PHE A 1 658 ? 10.289 -18.109 0.829 1 93.12 658 PHE A C 1
ATOM 5276 O O . PHE A 1 658 ? 9.586 -17.516 0.014 1 93.12 658 PHE A O 1
ATOM 5283 N N . LEU A 1 659 ? 11.531 -18.188 0.675 1 95 659 LEU A N 1
ATOM 5284 C CA . LEU A 1 659 ? 12.25 -17.453 -0.364 1 95 659 LEU A CA 1
ATOM 5285 C C . LEU A 1 659 ? 12.023 -18.094 -1.73 1 95 659 LEU A C 1
ATOM 5287 O O . LEU A 1 659 ? 12.172 -17.422 -2.762 1 95 659 LEU A O 1
ATOM 5291 N N . GLY A 1 660 ? 11.711 -19.375 -1.77 1 93.25 660 GLY A N 1
ATOM 5292 C CA . GLY A 1 660 ? 11.492 -20.094 -3.02 1 93.25 660 GLY A CA 1
ATOM 5293 C C . GLY A 1 660 ? 10.039 -20.078 -3.469 1 93.25 660 GLY A C 1
ATOM 5294 O O . GLY A 1 660 ? 9.68 -20.734 -4.441 1 93.25 660 GLY A O 1
ATOM 5295 N N . TRP A 1 661 ? 9.242 -19.281 -2.764 1 92.94 661 TRP A N 1
ATOM 5296 C CA . TRP A 1 661 ? 7.828 -19.172 -3.109 1 92.94 661 TRP A CA 1
ATOM 5297 C C . TRP A 1 661 ? 7.656 -18.609 -4.516 1 92.94 661 TRP A C 1
ATOM 5299 O O . TRP A 1 661 ? 8.227 -17.562 -4.848 1 92.94 661 TRP A O 1
ATOM 5309 N N . PRO A 1 662 ? 6.895 -19.297 -5.371 1 93.44 662 PRO A N 1
ATOM 5310 C CA . PRO A 1 662 ? 6.758 -18.859 -6.762 1 93.44 662 PRO A CA 1
ATOM 5311 C C . PRO A 1 662 ? 6.133 -17.469 -6.871 1 93.44 662 PRO A C 1
ATOM 5313 O O . PRO A 1 662 ? 6.324 -16.781 -7.879 1 93.44 662 PRO A O 1
ATOM 5316 N N . GLY A 1 663 ? 5.438 -17.078 -5.887 1 93.31 663 GLY A N 1
ATOM 5317 C CA . GLY A 1 663 ? 4.809 -15.773 -5.906 1 93.31 663 GLY A CA 1
ATOM 5318 C C . GLY A 1 663 ? 5.809 -14.633 -5.934 1 93.31 663 GLY A C 1
ATOM 5319 O O . GLY A 1 663 ? 5.461 -13.508 -6.301 1 93.31 663 GLY A O 1
ATOM 5320 N N . TRP A 1 664 ? 7.059 -14.914 -5.652 1 96 664 TRP A N 1
ATOM 5321 C CA . TRP A 1 664 ? 8.094 -13.883 -5.66 1 96 664 TRP A CA 1
ATOM 5322 C C . TRP A 1 664 ? 8.57 -13.594 -7.078 1 96 664 TRP A C 1
ATOM 5324 O O . TRP A 1 664 ? 9.195 -12.562 -7.332 1 96 664 TRP A O 1
ATOM 5334 N N . GLN A 1 665 ? 8.312 -14.484 -8.023 1 95.81 665 GLN A N 1
ATOM 5335 C CA . GLN A 1 665 ? 8.906 -14.414 -9.352 1 95.81 665 GLN A CA 1
ATOM 5336 C C . GLN A 1 665 ? 8.492 -13.141 -10.078 1 95.81 665 GLN A C 1
ATOM 5338 O O . GLN A 1 665 ? 9.336 -12.414 -10.602 1 95.81 665 GLN A O 1
ATOM 5343 N N . PRO A 1 666 ? 7.188 -12.773 -10.078 1 95.94 666 PRO A N 1
ATOM 5344 C CA . PRO A 1 666 ? 6.848 -11.508 -10.742 1 95.94 666 PRO A CA 1
ATOM 5345 C C . PRO A 1 666 ? 7.496 -10.297 -10.078 1 95.94 666 PRO A C 1
ATOM 5347 O O . PRO A 1 666 ? 7.914 -9.359 -10.758 1 95.94 666 PRO A O 1
ATOM 5350 N N . TRP A 1 667 ? 7.617 -10.312 -8.773 1 97.38 667 TRP A N 1
ATOM 5351 C CA . TRP A 1 667 ? 8.258 -9.219 -8.055 1 97.38 667 TRP A CA 1
ATOM 5352 C C . TRP A 1 667 ? 9.734 -9.125 -8.398 1 97.38 667 TRP A C 1
ATOM 5354 O O . TRP A 1 667 ? 10.273 -8.023 -8.555 1 97.38 667 TRP A O 1
ATOM 5364 N N . ALA A 1 668 ? 10.336 -10.289 -8.492 1 97.25 668 ALA A N 1
ATOM 5365 C CA . ALA A 1 668 ? 11.75 -10.336 -8.859 1 97.25 668 ALA A CA 1
ATOM 5366 C C . ALA A 1 668 ? 11.977 -9.781 -10.258 1 97.25 668 ALA A C 1
ATOM 5368 O O . ALA A 1 668 ? 12.914 -9.008 -10.484 1 97.25 668 ALA A O 1
ATOM 5369 N N . LYS A 1 669 ? 11.078 -10.109 -11.164 1 96.69 669 LYS A N 1
ATOM 5370 C CA . LYS A 1 669 ? 11.18 -9.641 -12.547 1 96.69 669 LYS A CA 1
ATOM 5371 C C . LYS A 1 669 ? 10.938 -8.133 -12.625 1 96.69 669 LYS A C 1
ATOM 5373 O O . LYS A 1 669 ? 11.469 -7.461 -13.508 1 96.69 669 LYS A O 1
ATOM 5378 N N . LEU A 1 670 ? 10.219 -7.629 -11.672 1 97.81 670 LEU A N 1
ATOM 5379 C CA . LEU A 1 670 ? 9.844 -6.223 -11.672 1 97.81 670 LEU A CA 1
ATOM 5380 C C . LEU A 1 670 ? 10.883 -5.383 -10.938 1 97.81 670 LEU A C 1
ATOM 5382 O O . LEU A 1 670 ? 10.805 -4.152 -10.938 1 97.81 670 LEU A O 1
ATOM 5386 N N . SER A 1 671 ? 11.883 -5.988 -10.375 1 97.62 671 SER A N 1
ATOM 5387 C CA . SER A 1 671 ? 12.812 -5.316 -9.477 1 97.62 671 SER A CA 1
ATOM 5388 C C . SER A 1 671 ? 13.523 -4.16 -10.172 1 97.62 671 SER A C 1
ATOM 5390 O O . SER A 1 671 ? 13.625 -3.062 -9.617 1 97.62 671 SER A O 1
ATOM 5392 N N . TYR A 1 672 ? 14 -4.352 -11.445 1 97.38 672 TYR A N 1
ATOM 5393 C CA . TYR A 1 672 ? 14.727 -3.303 -12.156 1 97.38 672 TYR A CA 1
ATOM 5394 C C . TYR A 1 672 ? 13.812 -2.121 -12.461 1 97.38 672 TYR A C 1
ATOM 5396 O O . TYR A 1 672 ? 14.18 -0.968 -12.219 1 97.38 672 TYR A O 1
ATOM 5404 N N . ALA A 1 673 ? 12.617 -2.393 -12.969 1 98.19 673 ALA A N 1
ATOM 5405 C CA . ALA A 1 673 ? 11.68 -1.321 -13.297 1 98.19 673 ALA A CA 1
ATOM 5406 C C . ALA A 1 673 ? 11.25 -0.568 -12.039 1 98.19 673 ALA A C 1
ATOM 5408 O O . ALA A 1 673 ? 11.141 0.66 -12.055 1 98.19 673 ALA A O 1
ATOM 5409 N N . MET A 1 674 ? 10.93 -1.257 -10.977 1 98.31 674 MET 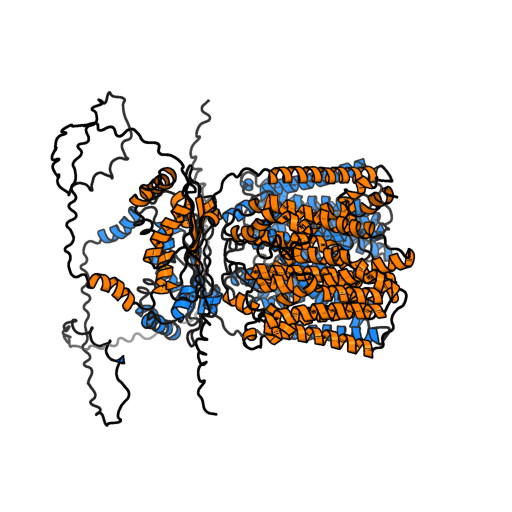A N 1
ATOM 5410 C CA . MET A 1 674 ? 10.57 -0.612 -9.711 1 98.31 674 MET A CA 1
ATOM 5411 C C . MET A 1 674 ? 11.727 0.242 -9.195 1 98.31 674 MET A C 1
ATOM 5413 O O . MET A 1 674 ? 11.508 1.324 -8.648 1 98.31 674 MET A O 1
ATOM 5417 N N . TYR A 1 675 ? 12.945 -0.295 -9.32 1 97.75 675 TYR A N 1
ATOM 5418 C CA . TYR A 1 675 ? 14.125 0.461 -8.922 1 97.75 675 TYR A CA 1
ATOM 5419 C C . TYR A 1 675 ? 14.211 1.781 -9.68 1 97.75 675 TYR A C 1
ATOM 5421 O O . TYR A 1 675 ? 14.508 2.822 -9.086 1 97.75 675 TYR A O 1
ATOM 5429 N N . LEU A 1 676 ? 13.906 1.73 -10.93 1 97.19 676 LEU A N 1
ATOM 5430 C CA . LEU A 1 676 ? 14.016 2.916 -11.773 1 97.19 676 LEU A CA 1
ATOM 5431 C C . LEU A 1 676 ? 12.961 3.949 -11.398 1 97.19 676 LEU A C 1
ATOM 5433 O O . LEU A 1 676 ? 13.281 5.125 -11.203 1 97.19 676 LEU A O 1
ATOM 5437 N N . VAL A 1 677 ? 11.773 3.527 -11.102 1 96.69 677 VAL A N 1
ATOM 5438 C CA . VAL A 1 677 ? 10.672 4.488 -11.062 1 96.69 677 VAL A CA 1
ATOM 5439 C C . VAL A 1 677 ? 10.414 4.914 -9.625 1 96.69 677 VAL A C 1
ATOM 5441 O O . VAL A 1 677 ? 9.727 5.906 -9.375 1 96.69 677 VAL A O 1
ATOM 5444 N N . HIS A 1 678 ? 10.875 4.211 -8.617 1 96.81 678 HIS A N 1
ATOM 5445 C CA . HIS A 1 678 ? 10.398 4.41 -7.25 1 96.81 678 HIS A CA 1
ATOM 5446 C C . HIS A 1 678 ? 10.781 5.797 -6.734 1 96.81 678 HIS A C 1
ATOM 5448 O O . HIS A 1 678 ? 10.008 6.426 -6.012 1 96.81 678 HIS A O 1
ATOM 5454 N N . ILE A 1 679 ? 11.922 6.277 -7.125 1 93.06 679 ILE A N 1
ATOM 5455 C CA . ILE A 1 679 ? 12.328 7.59 -6.641 1 93.06 679 ILE A CA 1
ATOM 5456 C C . ILE A 1 679 ? 11.469 8.672 -7.289 1 93.06 679 ILE A C 1
ATOM 5458 O O . ILE A 1 679 ? 11.109 9.656 -6.645 1 93.06 679 ILE A O 1
ATOM 5462 N N . TRP A 1 680 ? 11.219 8.5 -8.594 1 89.19 680 TRP A N 1
ATOM 5463 C CA . TRP A 1 680 ? 10.328 9.445 -9.266 1 89.19 680 TRP A CA 1
ATOM 5464 C C . TRP A 1 680 ? 8.961 9.477 -8.602 1 89.19 680 TRP A C 1
ATOM 5466 O O . TRP A 1 680 ? 8.383 10.547 -8.406 1 89.19 680 TRP A O 1
ATOM 5476 N N . ILE A 1 681 ? 8.461 8.359 -8.227 1 91.62 681 ILE A N 1
ATOM 5477 C CA . ILE A 1 681 ? 7.16 8.25 -7.566 1 91.62 681 ILE A CA 1
ATOM 5478 C C . ILE A 1 681 ? 7.207 8.953 -6.211 1 91.62 681 ILE A C 1
ATOM 5480 O O . ILE A 1 681 ? 6.277 9.672 -5.844 1 91.62 681 ILE A O 1
ATOM 5484 N N . GLN A 1 682 ? 8.227 8.766 -5.469 1 90.12 682 GLN A N 1
ATOM 5485 C CA . GLN A 1 682 ? 8.352 9.383 -4.152 1 90.12 682 GLN A CA 1
ATOM 5486 C C . GLN A 1 682 ? 8.539 10.891 -4.262 1 90.12 682 GLN A C 1
ATOM 5488 O O . GLN A 1 682 ? 8.047 11.648 -3.424 1 90.12 682 GLN A O 1
ATOM 5493 N N . MET A 1 683 ? 9.219 11.328 -5.324 1 84.25 683 MET A N 1
ATOM 5494 C CA . MET A 1 683 ? 9.359 12.758 -5.566 1 84.25 683 MET A CA 1
ATOM 5495 C C . MET A 1 683 ? 8 13.398 -5.855 1 84.25 683 MET A C 1
ATOM 5497 O O . MET A 1 683 ? 7.707 14.484 -5.355 1 84.25 683 MET A O 1
ATOM 5501 N N . VAL A 1 684 ? 7.227 12.703 -6.59 1 80.5 684 VAL A N 1
ATOM 5502 C CA . VAL A 1 684 ? 5.887 13.195 -6.895 1 80.5 684 VAL A CA 1
ATOM 5503 C C . VAL A 1 684 ? 5.043 13.219 -5.625 1 80.5 684 VAL A C 1
ATOM 5505 O O . VAL A 1 684 ? 4.23 14.125 -5.426 1 80.5 684 VAL A O 1
ATOM 5508 N N . THR A 1 685 ? 5.254 12.281 -4.773 1 82.69 685 THR A N 1
ATOM 5509 C CA . THR A 1 685 ? 4.523 12.219 -3.51 1 82.69 685 THR A CA 1
ATOM 5510 C C . THR A 1 685 ? 4.848 13.43 -2.639 1 82.69 685 THR A C 1
ATOM 5512 O O . THR A 1 685 ? 3.943 14.07 -2.1 1 82.69 685 THR A O 1
ATOM 5515 N N . VAL A 1 686 ? 6.047 13.766 -2.557 1 78.94 686 VAL A N 1
ATOM 5516 C CA . VAL A 1 686 ? 6.453 14.898 -1.726 1 78.94 686 VAL A CA 1
ATOM 5517 C C . VAL A 1 686 ? 5.93 16.203 -2.326 1 78.94 686 VAL A C 1
ATOM 5519 O O . VAL A 1 686 ? 5.41 17.062 -1.607 1 78.94 686 VAL A O 1
ATOM 5522 N N . THR A 1 687 ? 5.984 16.297 -3.629 1 74.81 687 THR A N 1
ATOM 5523 C CA . THR A 1 687 ? 5.621 17.547 -4.289 1 74.81 687 THR A CA 1
ATOM 5524 C C . THR A 1 687 ? 4.105 17.703 -4.34 1 74.81 687 THR A C 1
ATOM 5526 O O . THR A 1 687 ? 3.588 18.812 -4.176 1 74.81 687 THR A O 1
ATOM 5529 N N . MET A 1 688 ? 3.449 16.578 -4.508 1 71.25 688 MET A N 1
ATOM 5530 C CA . MET A 1 688 ? 2.008 16.672 -4.734 1 71.25 688 MET A CA 1
ATOM 5531 C C . MET A 1 688 ? 1.244 16.562 -3.418 1 71.25 688 MET A C 1
ATOM 5533 O O . MET A 1 688 ? 0.126 17.062 -3.301 1 71.25 688 MET A O 1
ATOM 5537 N N . GLN A 1 689 ? 1.853 15.938 -2.49 1 68.19 689 GLN A N 1
ATOM 5538 C CA . GLN A 1 689 ? 1.043 15.578 -1.331 1 68.19 689 GLN A CA 1
ATOM 5539 C C . GLN A 1 689 ? 1.426 16.422 -0.113 1 68.19 689 GLN A C 1
ATOM 5541 O O . GLN A 1 689 ? 0.607 16.625 0.786 1 68.19 689 GLN A O 1
ATOM 5546 N N . VAL A 1 690 ? 2.602 16.922 -0.184 1 71.44 690 VAL A N 1
ATOM 5547 C CA . VAL A 1 690 ? 3.025 17.531 1.074 1 71.44 690 VAL A CA 1
ATOM 5548 C C . VAL A 1 690 ? 2.973 19.062 0.958 1 71.44 690 VAL A C 1
ATOM 5550 O O . VAL A 1 690 ? 3.982 19.703 0.659 1 71.44 690 VAL A O 1
ATOM 5553 N N . THR A 1 691 ? 1.767 19.547 1.128 1 78.81 691 THR A N 1
ATOM 5554 C CA . THR A 1 691 ? 1.513 20.984 1.118 1 78.81 691 THR A CA 1
ATOM 5555 C C . THR A 1 691 ? 1.284 21.5 2.535 1 78.81 691 THR A C 1
ATOM 5557 O O . THR A 1 691 ? 1.407 22.703 2.791 1 78.81 691 THR A O 1
ATOM 5560 N N . VAL A 1 692 ? 0.952 20.625 3.35 1 86.31 692 VAL A N 1
ATOM 5561 C CA . VAL A 1 692 ? 0.769 20.938 4.762 1 86.31 692 VAL A CA 1
ATOM 5562 C C . VAL A 1 692 ? 1.572 19.953 5.617 1 86.31 692 VAL A C 1
ATOM 5564 O O . VAL A 1 692 ? 1.862 18.844 5.184 1 86.31 692 VAL A O 1
ATOM 5567 N N . PRO A 1 693 ? 1.988 20.438 6.781 1 89.38 693 PRO A N 1
ATOM 5568 C CA . PRO A 1 693 ? 2.717 19.5 7.637 1 89.38 693 PRO A CA 1
ATOM 5569 C C . PRO A 1 693 ? 1.888 18.281 8 1 89.38 693 PRO A C 1
ATOM 5571 O O . PRO A 1 693 ? 0.676 18.375 8.203 1 89.38 693 PRO A O 1
ATOM 5574 N N . VAL A 1 694 ? 2.543 17.156 8.062 1 90.25 694 VAL A N 1
ATOM 5575 C CA . VAL A 1 694 ? 1.851 15.891 8.297 1 90.25 694 VAL A CA 1
ATOM 5576 C C . VAL A 1 694 ? 2.082 15.438 9.734 1 90.25 694 VAL A C 1
ATOM 5578 O O . VAL A 1 694 ? 3.008 15.906 10.398 1 90.25 694 VAL A O 1
ATOM 5581 N N . TYR A 1 695 ? 1.148 14.641 10.258 1 91.12 695 TYR A N 1
ATOM 5582 C CA . TYR A 1 695 ? 1.281 14 11.562 1 91.12 695 TYR A CA 1
ATOM 5583 C C . TYR A 1 695 ? 1.984 12.656 11.445 1 91.12 695 TYR A C 1
ATOM 5585 O O . TYR A 1 695 ? 1.543 11.781 10.688 1 91.12 695 TYR A O 1
ATOM 5593 N N . PHE A 1 696 ? 3.092 12.523 12.234 1 93.31 696 PHE A N 1
ATOM 5594 C CA . PHE A 1 696 ? 3.887 11.305 12.117 1 93.31 696 PHE A CA 1
ATOM 5595 C C . PHE A 1 696 ? 3.42 10.258 13.117 1 93.31 696 PHE A C 1
ATOM 5597 O O . PHE A 1 696 ? 3.174 10.57 14.281 1 93.31 696 PHE A O 1
ATOM 5604 N N . THR A 1 697 ? 3.236 9.07 12.648 1 91.69 697 THR A N 1
ATOM 5605 C CA . THR A 1 697 ? 3.064 7.863 13.453 1 91.69 697 THR A CA 1
ATOM 5606 C C . THR A 1 697 ? 3.766 6.676 12.797 1 91.69 697 THR A C 1
ATOM 5608 O O . THR A 1 697 ? 3.967 6.656 11.586 1 91.69 697 THR A O 1
ATOM 5611 N N . VAL A 1 698 ? 4.219 5.719 13.602 1 93.75 698 VAL A N 1
ATOM 5612 C CA . VAL A 1 698 ? 4.848 4.52 13.062 1 93.75 698 VAL A CA 1
ATOM 5613 C C . VAL A 1 698 ? 3.859 3.762 12.188 1 93.75 698 VAL A C 1
ATOM 5615 O O . VAL A 1 698 ? 4.227 3.25 11.125 1 93.75 698 VAL A O 1
ATOM 5618 N N . TYR A 1 699 ? 2.613 3.738 12.625 1 91.44 699 TYR A N 1
ATOM 5619 C CA . TYR A 1 699 ? 1.562 3.117 11.828 1 91.44 699 TYR A CA 1
ATOM 5620 C C . TYR A 1 699 ? 1.448 3.783 10.461 1 91.44 699 TYR A C 1
ATOM 5622 O O . TYR A 1 699 ? 1.338 3.102 9.438 1 91.44 699 TYR A O 1
ATOM 5630 N N . GLY A 1 700 ? 1.473 5.164 10.445 1 92.25 700 GLY A N 1
ATOM 5631 C CA . GLY A 1 700 ? 1.418 5.914 9.203 1 92.25 700 GLY A CA 1
ATOM 5632 C C . GLY A 1 700 ? 2.59 5.629 8.281 1 92.25 700 GLY A C 1
ATOM 5633 O O . GLY A 1 700 ? 2.439 5.625 7.059 1 92.25 700 GLY A O 1
ATOM 5634 N N . LEU A 1 701 ? 3.746 5.359 8.898 1 95.62 701 LEU A N 1
ATOM 5635 C CA . LEU A 1 701 ? 4.93 5.008 8.125 1 95.62 701 LEU A CA 1
ATOM 5636 C C . LEU A 1 701 ? 4.719 3.695 7.379 1 95.62 701 LEU A C 1
ATOM 5638 O O . LEU A 1 701 ? 5.027 3.596 6.188 1 95.62 701 LEU A O 1
ATOM 5642 N N . PHE A 1 702 ? 4.176 2.727 8.031 1 96.38 702 PHE A N 1
ATOM 5643 C CA . PHE A 1 702 ? 3.928 1.444 7.387 1 96.38 702 PHE A CA 1
ATOM 5644 C C . PHE A 1 702 ? 2.887 1.588 6.285 1 96.38 702 PHE A C 1
ATOM 5646 O O . PHE A 1 702 ? 3.002 0.96 5.23 1 96.38 702 PHE A O 1
ATOM 5653 N N . GLN A 1 703 ? 1.854 2.314 6.551 1 95.62 703 GLN A N 1
ATOM 5654 C CA . GLN A 1 703 ? 0.876 2.574 5.5 1 95.62 703 GLN A CA 1
ATOM 5655 C C . GLN A 1 703 ? 1.541 3.186 4.27 1 95.62 703 GLN A C 1
ATOM 5657 O O . GLN A 1 703 ? 1.24 2.799 3.137 1 95.62 703 GLN A O 1
ATOM 5662 N N . SER A 1 704 ? 2.459 4.18 4.484 1 95.56 704 SER A N 1
ATOM 5663 C CA . SER A 1 704 ? 3.17 4.828 3.387 1 95.56 704 SER A CA 1
ATOM 5664 C C . SER A 1 704 ? 4.066 3.836 2.65 1 95.56 704 SER A C 1
ATOM 5666 O O . SER A 1 704 ? 4.176 3.885 1.424 1 95.56 704 SER A O 1
ATOM 5668 N N . ILE A 1 705 ? 4.691 2.951 3.402 1 98 705 ILE A N 1
ATOM 5669 C CA . ILE A 1 705 ? 5.566 1.949 2.799 1 98 705 ILE A CA 1
ATOM 5670 C C . ILE A 1 705 ? 4.758 1.061 1.856 1 98 705 ILE A C 1
ATOM 5672 O O . ILE A 1 705 ? 5.098 0.923 0.679 1 98 705 ILE A O 1
ATOM 5676 N N . PHE A 1 706 ? 3.676 0.547 2.312 1 97.94 706 PHE A N 1
ATOM 5677 C CA . PHE A 1 706 ? 2.854 -0.313 1.471 1 97.94 706 PHE A CA 1
ATOM 5678 C C . PHE A 1 706 ? 2.273 0.47 0.299 1 97.94 706 PHE A C 1
ATOM 5680 O O . PHE A 1 706 ? 2.168 -0.052 -0.813 1 97.94 706 PHE A O 1
ATOM 5687 N N . GLY A 1 707 ? 1.864 1.677 0.588 1 97.75 707 GLY A N 1
ATOM 5688 C CA . GLY A 1 707 ? 1.316 2.512 -0.469 1 97.75 707 GLY A CA 1
ATOM 5689 C C . GLY A 1 707 ? 2.307 2.791 -1.583 1 97.75 707 GLY A C 1
ATOM 5690 O O . GLY A 1 707 ? 1.98 2.646 -2.762 1 97.75 707 GLY A O 1
ATOM 5691 N N . LEU A 1 708 ? 3.52 3.127 -1.234 1 97.94 708 LEU A N 1
ATOM 5692 C CA . LEU A 1 708 ? 4.52 3.52 -2.223 1 97.94 708 LEU A CA 1
ATOM 5693 C C . LEU A 1 708 ? 5.109 2.295 -2.914 1 97.94 708 LEU A C 1
ATOM 5695 O O . LEU A 1 708 ? 5.523 2.369 -4.07 1 97.94 708 LEU A O 1
ATOM 5699 N N . VAL A 1 709 ? 5.141 1.171 -2.193 1 98.19 709 VAL A N 1
ATOM 5700 C CA . VAL A 1 709 ? 5.496 -0.077 -2.861 1 98.19 709 VAL A CA 1
ATOM 5701 C C . VAL A 1 709 ? 4.457 -0.409 -3.928 1 98.19 709 VAL A C 1
ATOM 5703 O O . VAL A 1 709 ? 4.805 -0.753 -5.059 1 98.19 709 VAL A O 1
ATOM 5706 N N . GLY A 1 710 ? 3.158 -0.252 -3.572 1 97.69 710 GLY A N 1
ATOM 5707 C CA . GLY A 1 710 ? 2.092 -0.521 -4.523 1 97.69 710 GLY A CA 1
ATOM 5708 C C . GLY A 1 710 ? 2.133 0.388 -5.738 1 97.69 710 GLY A C 1
ATOM 5709 O O . GLY A 1 710 ? 2.025 -0.079 -6.875 1 97.69 710 GLY A O 1
ATOM 5710 N N . LEU A 1 711 ? 2.354 1.634 -5.535 1 97.38 711 LEU A N 1
ATOM 5711 C CA . LEU A 1 711 ? 2.406 2.59 -6.637 1 97.38 711 LEU A CA 1
ATOM 5712 C C . LEU A 1 711 ? 3.635 2.352 -7.504 1 97.38 711 LEU A C 1
ATOM 5714 O O . LEU A 1 711 ? 3.566 2.473 -8.734 1 97.38 711 LEU A O 1
ATOM 5718 N N . SER A 1 712 ? 4.738 2.021 -6.852 1 98.19 712 SER A N 1
ATOM 5719 C CA . SER A 1 712 ? 5.949 1.721 -7.605 1 98.19 712 SER A CA 1
ATOM 5720 C C . SER A 1 712 ? 5.785 0.452 -8.438 1 98.19 712 SER A C 1
ATOM 5722 O O . SER A 1 712 ? 6.297 0.363 -9.555 1 9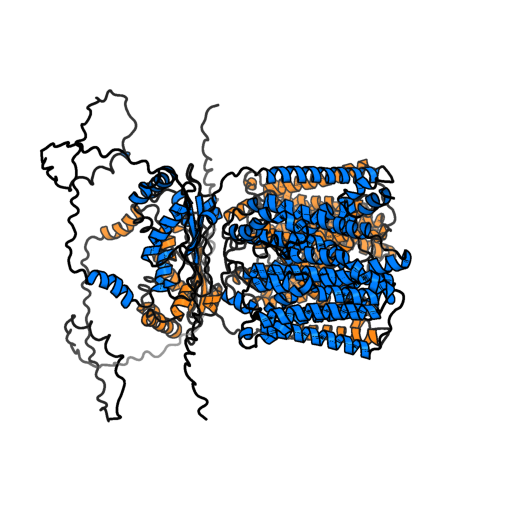8.19 712 SER A O 1
ATOM 5724 N N . ALA A 1 713 ? 5.102 -0.491 -7.863 1 98.06 713 ALA A N 1
ATOM 5725 C CA . ALA A 1 713 ? 4.844 -1.726 -8.602 1 98.06 713 ALA A CA 1
ATOM 5726 C C . ALA A 1 713 ? 3.963 -1.465 -9.82 1 98.06 713 ALA A C 1
ATOM 5728 O O . ALA A 1 713 ? 4.238 -1.965 -10.914 1 98.06 713 ALA A O 1
ATOM 5729 N N . LEU A 1 714 ? 2.926 -0.702 -9.641 1 97.19 714 LEU A N 1
ATOM 5730 C CA . LEU A 1 714 ? 2.02 -0.39 -10.742 1 97.19 714 LEU A CA 1
ATOM 5731 C C . LEU A 1 714 ? 2.752 0.355 -11.852 1 97.19 714 LEU A C 1
ATOM 5733 O O . LEU A 1 714 ? 2.637 -0.005 -13.031 1 97.19 714 LEU A O 1
ATOM 5737 N N . ALA A 1 715 ? 3.477 1.367 -11.461 1 97.31 715 ALA A N 1
ATOM 5738 C CA . ALA A 1 715 ? 4.27 2.104 -12.445 1 97.31 715 ALA A CA 1
ATOM 5739 C C . ALA A 1 715 ? 5.344 1.216 -13.062 1 97.31 715 ALA A C 1
ATOM 5741 O O . ALA A 1 715 ? 5.652 1.337 -14.25 1 97.31 715 ALA A O 1
ATOM 5742 N N . GLY A 1 716 ? 5.945 0.353 -12.227 1 98.25 716 GLY A N 1
ATOM 5743 C CA . GLY A 1 716 ? 6.957 -0.575 -12.711 1 98.25 716 GLY A CA 1
ATOM 5744 C C . GLY A 1 716 ? 6.426 -1.543 -13.75 1 98.25 716 GLY A C 1
ATOM 5745 O O . GLY A 1 716 ? 7.129 -1.883 -14.703 1 98.25 716 GLY A O 1
ATOM 5746 N N . ILE A 1 717 ? 5.215 -1.993 -13.594 1 98.12 717 ILE A N 1
ATOM 5747 C CA . ILE A 1 717 ? 4.594 -2.895 -14.562 1 98.12 717 ILE A CA 1
ATOM 5748 C C . ILE A 1 717 ? 4.48 -2.199 -15.914 1 98.12 717 ILE A C 1
ATOM 5750 O O . ILE A 1 717 ? 4.887 -2.754 -16.938 1 98.12 717 ILE A O 1
ATOM 5754 N N . VAL A 1 718 ? 4.008 -1.001 -15.914 1 97.62 718 VAL A N 1
ATOM 5755 C CA . VAL A 1 718 ? 3.85 -0.244 -17.156 1 97.62 718 VAL A CA 1
ATOM 5756 C C . VAL A 1 718 ? 5.215 -0.008 -17.797 1 97.62 718 VAL A C 1
ATOM 5758 O O . VAL A 1 718 ? 5.383 -0.206 -19 1 97.62 718 VAL A O 1
ATOM 5761 N N . TRP A 1 719 ? 6.16 0.32 -16.969 1 98.25 719 TRP A N 1
ATOM 5762 C CA . TRP A 1 719 ? 7.492 0.647 -17.469 1 98.25 719 TRP A CA 1
ATOM 5763 C C . TRP A 1 719 ? 8.188 -0.593 -18.016 1 98.25 719 TRP A C 1
ATOM 5765 O O . TRP A 1 719 ? 8.883 -0.525 -19.031 1 98.25 719 TRP A O 1
ATOM 5775 N N . SER A 1 720 ? 8.031 -1.712 -17.328 1 97.94 720 SER A N 1
ATOM 5776 C CA . SER A 1 720 ? 8.664 -2.959 -17.734 1 97.94 720 SER A CA 1
ATOM 5777 C C . SER A 1 720 ? 8.094 -3.467 -19.047 1 97.94 720 SER A C 1
ATOM 5779 O O . SER A 1 720 ? 8.836 -3.822 -19.969 1 97.94 720 SER A O 1
ATOM 5781 N N . VAL A 1 721 ? 6.797 -3.438 -19.203 1 97.44 721 VAL A N 1
ATOM 5782 C CA . VAL A 1 721 ? 6.125 -3.965 -20.391 1 97.44 721 VAL A CA 1
ATOM 5783 C C . VAL A 1 721 ? 6.375 -3.045 -21.578 1 97.44 721 VAL A C 1
ATOM 5785 O O . VAL A 1 721 ? 6.484 -3.508 -22.719 1 97.44 721 VAL A O 1
ATOM 5788 N N . ALA A 1 722 ? 6.547 -1.81 -21.297 1 97.56 722 ALA A N 1
ATOM 5789 C CA . ALA A 1 722 ? 6.688 -0.837 -22.375 1 97.56 722 ALA A CA 1
ATOM 5790 C C . ALA A 1 722 ? 8.141 -0.712 -22.828 1 97.56 722 ALA A C 1
ATOM 5792 O O . ALA A 1 722 ? 8.43 -0.582 -24.016 1 97.56 722 ALA A O 1
ATOM 5793 N N . PHE A 1 723 ? 9.078 -0.812 -21.844 1 97.75 723 PHE A N 1
ATOM 5794 C CA . PHE A 1 723 ? 10.406 -0.351 -22.234 1 97.75 723 PHE A CA 1
ATOM 5795 C C . PHE A 1 723 ? 11.453 -1.416 -21.938 1 97.75 723 PHE A C 1
ATOM 5797 O O . PHE A 1 723 ? 12.617 -1.282 -22.328 1 97.75 723 PHE A O 1
ATOM 5804 N N . GLU A 1 724 ? 11.141 -2.436 -21.234 1 96.75 724 GLU A N 1
ATOM 5805 C CA . GLU A 1 724 ? 12.109 -3.492 -20.953 1 96.75 724 GLU A CA 1
ATOM 5806 C C . GLU A 1 724 ? 11.883 -4.703 -21.844 1 96.75 724 GLU A C 1
ATOM 5808 O O . GLU A 1 724 ? 12.742 -5.047 -22.672 1 96.75 724 GLU A O 1
ATOM 5813 N N . TYR A 1 725 ? 10.766 -5.285 -21.812 1 95.81 725 TYR A N 1
ATOM 5814 C CA . TYR A 1 725 ? 10.477 -6.578 -22.422 1 95.81 725 TYR A CA 1
ATOM 5815 C C . TYR A 1 725 ? 10.516 -6.496 -23.938 1 95.81 725 TYR A C 1
ATOM 5817 O O . TYR A 1 725 ? 10.992 -7.418 -24.609 1 95.81 725 TYR A O 1
ATOM 5825 N N . PRO A 1 726 ? 10.008 -5.414 -24.594 1 95.38 726 PRO A N 1
ATOM 5826 C CA . PRO A 1 726 ? 10.07 -5.367 -26.047 1 95.38 726 PRO A CA 1
ATOM 5827 C C . PRO A 1 726 ? 11.492 -5.465 -26.594 1 95.38 726 PRO A C 1
ATOM 5829 O O . PRO A 1 726 ? 11.703 -5.895 -27.719 1 95.38 726 PRO A O 1
ATOM 5832 N N . PHE A 1 727 ? 12.445 -5.18 -25.797 1 93.69 727 PHE A N 1
ATOM 5833 C CA . PHE A 1 727 ? 13.812 -5.094 -26.297 1 93.69 727 PHE A CA 1
ATOM 5834 C C . PHE A 1 727 ? 14.609 -6.336 -25.906 1 93.69 727 PHE A C 1
ATOM 5836 O O . PHE A 1 727 ? 15.758 -6.496 -26.312 1 93.69 727 PHE A O 1
ATOM 5843 N N . PHE A 1 728 ? 13.992 -7.18 -25.141 1 87.94 728 PHE A N 1
ATOM 5844 C CA . PHE A 1 728 ? 14.68 -8.406 -24.766 1 87.94 728 PHE A CA 1
ATOM 5845 C C . PHE A 1 728 ? 14.961 -9.266 -25.984 1 87.94 728 PHE A C 1
ATOM 5847 O O . PHE A 1 728 ? 14.078 -9.492 -26.812 1 87.94 728 PHE A O 1
ATOM 5854 N N . GLY A 1 729 ? 16.109 -9.711 -26.188 1 80.62 729 GLY A N 1
ATOM 5855 C CA . GLY A 1 729 ? 16.469 -10.688 -27.203 1 80.62 729 GLY A CA 1
ATOM 5856 C C . GLY A 1 729 ? 16.766 -10.062 -28.562 1 80.62 729 GLY A C 1
ATOM 5857 O O . GLY A 1 729 ? 17.047 -10.773 -29.531 1 80.62 729 GLY A O 1
ATOM 5858 N N . ILE A 1 730 ? 16.703 -8.766 -28.641 1 81.94 730 ILE A N 1
ATOM 5859 C CA . ILE A 1 730 ? 16.984 -8.094 -29.906 1 81.94 730 ILE A CA 1
ATOM 5860 C C . ILE A 1 730 ? 18.438 -8.32 -30.312 1 81.94 730 ILE A C 1
ATOM 5862 O O . ILE A 1 730 ? 18.766 -8.336 -31.5 1 81.94 730 ILE A O 1
ATOM 5866 N N . GLU A 1 731 ? 19.281 -8.5 -29.266 1 79.88 731 GLU A N 1
ATOM 5867 C CA . GLU A 1 731 ? 20.688 -8.719 -29.531 1 79.88 731 GLU A CA 1
ATOM 5868 C C . GLU A 1 731 ? 20.906 -9.992 -30.344 1 79.88 731 GLU A C 1
ATOM 5870 O O . GLU A 1 731 ? 21.828 -10.07 -31.156 1 79.88 731 GLU A O 1
ATOM 5875 N N . LYS A 1 732 ? 20.062 -11.008 -30.078 1 76.69 732 LYS A N 1
ATOM 5876 C CA . LYS A 1 732 ? 20.203 -12.258 -30.828 1 76.69 732 LYS A CA 1
ATOM 5877 C C . LYS A 1 732 ? 19.938 -12.047 -32.312 1 76.69 732 LYS A C 1
ATOM 5879 O O . LYS A 1 732 ? 20.609 -12.641 -33.156 1 76.69 732 LYS A O 1
ATOM 5884 N N . VAL A 1 733 ? 19.125 -11.18 -32.562 1 75.94 733 VAL A N 1
ATOM 5885 C CA . VAL A 1 733 ? 18.781 -10.898 -33.969 1 75.94 733 VAL A CA 1
ATOM 5886 C C . VAL A 1 733 ? 19.875 -10.055 -34.594 1 75.94 733 VAL A C 1
ATOM 5888 O O . VAL A 1 733 ? 20.219 -10.273 -35.781 1 75.94 733 VAL A O 1
ATOM 5891 N N . LEU A 1 734 ? 20.469 -9.188 -33.812 1 75.44 734 LEU A N 1
ATOM 5892 C CA . LEU A 1 734 ? 21.469 -8.273 -34.344 1 75.44 734 LEU A CA 1
ATOM 5893 C C . LEU A 1 734 ? 22.797 -8.984 -34.562 1 75.44 734 LEU A C 1
ATOM 5895 O O . LEU A 1 734 ? 23.469 -8.758 -35.562 1 75.44 734 LEU A O 1
ATOM 5899 N N . VAL A 1 735 ? 23.203 -9.82 -33.625 1 74.38 735 VAL A N 1
ATOM 5900 C CA . VAL A 1 735 ? 24.5 -10.492 -33.688 1 74.38 735 VAL A CA 1
ATOM 5901 C C . VAL A 1 735 ? 24.453 -11.609 -34.719 1 74.38 735 VAL A C 1
ATOM 5903 O O . VAL A 1 735 ? 25.438 -11.867 -35.406 1 74.38 735 VAL A O 1
ATOM 5906 N N . ASN A 1 736 ? 23.359 -12.383 -34.781 1 63.56 736 ASN A N 1
ATOM 5907 C CA . ASN A 1 736 ? 23.266 -13.414 -35.812 1 63.56 736 ASN A CA 1
ATOM 5908 C C . ASN A 1 736 ? 23.359 -12.828 -37.219 1 63.56 736 ASN A C 1
ATOM 5910 O O . ASN A 1 736 ? 23.828 -13.484 -38.125 1 63.56 736 ASN A O 1
ATOM 5914 N N . LYS A 1 737 ? 23.109 -11.664 -37.375 1 56.16 737 LYS A N 1
ATOM 5915 C CA . LYS A 1 737 ? 23.25 -11 -38.656 1 56.16 737 LYS A CA 1
ATOM 5916 C C . LYS A 1 737 ? 24.703 -10.672 -38.969 1 56.16 737 LYS A C 1
ATOM 5918 O O . LYS A 1 737 ? 25.125 -10.664 -40.125 1 56.16 737 LYS A O 1
ATOM 5923 N N . TRP A 1 738 ? 25.344 -10.383 -37.875 1 50.09 738 TRP A N 1
ATOM 5924 C CA . TRP A 1 738 ? 26.734 -10.016 -38.094 1 50.09 738 TRP A CA 1
ATOM 5925 C C . TRP A 1 738 ? 27.594 -11.258 -38.281 1 50.09 738 TRP A C 1
ATOM 5927 O O . TRP A 1 738 ? 28.734 -11.164 -38.719 1 50.09 738 TRP A O 1
ATOM 5937 N N . LYS A 1 739 ? 27.094 -12.477 -38.219 1 44.56 739 LYS A N 1
ATOM 5938 C CA . LYS A 1 739 ? 27.844 -13.656 -38.656 1 44.56 739 LYS A CA 1
ATOM 5939 C C . LYS A 1 739 ? 27.594 -13.93 -40.156 1 44.56 739 LYS A C 1
ATOM 5941 O O . LYS A 1 739 ? 26.453 -13.867 -40.594 1 44.56 739 LYS A O 1
ATOM 5946 N N . MET B 1 1 ? -32.938 36.219 -29.688 1 21.05 1 MET B N 1
ATOM 5947 C CA . MET B 1 1 ? -31.547 36.344 -29.219 1 21.05 1 MET B CA 1
ATOM 5948 C C . MET B 1 1 ? -31.516 36.938 -27.797 1 21.05 1 MET B C 1
ATOM 5950 O O . MET B 1 1 ? -30.453 37.25 -27.281 1 21.05 1 MET B O 1
ATOM 5954 N N . THR B 1 2 ? -32.562 37.656 -27.406 1 19.31 2 THR B N 1
ATOM 5955 C CA . THR B 1 2 ? -32.969 38.438 -26.234 1 19.31 2 THR B CA 1
ATOM 5956 C C . THR B 1 2 ? -32.719 37.656 -24.953 1 19.31 2 THR B C 1
ATOM 5958 O O . THR B 1 2 ? -32.812 36.438 -24.922 1 19.31 2 THR B O 1
ATOM 5961 N N . THR B 1 3 ? -32.375 38.375 -23.859 1 18.86 3 THR B N 1
ATOM 5962 C CA . THR B 1 3 ? -31.438 38.344 -22.734 1 18.86 3 THR B CA 1
ATOM 5963 C C . THR B 1 3 ? -31.891 37.344 -21.688 1 18.86 3 THR B C 1
ATOM 5965 O O . THR B 1 3 ? -31.094 36.5 -21.234 1 18.86 3 THR B O 1
ATOM 5968 N N . LEU B 1 4 ? -32.719 37.75 -20.703 1 19.91 4 LEU B N 1
ATOM 5969 C CA . LEU B 1 4 ? -32.656 37.938 -19.25 1 19.91 4 LEU B CA 1
ATOM 5970 C C . LEU B 1 4 ? -33.125 36.688 -18.516 1 19.91 4 LEU B C 1
ATOM 5972 O O . LEU B 1 4 ? -34.188 36.094 -18.859 1 19.91 4 LEU B O 1
ATOM 5976 N N . ILE B 1 5 ? -32.25 35.969 -17.766 1 20.11 5 ILE B N 1
ATOM 5977 C CA . ILE B 1 5 ? -31.891 34.812 -16.969 1 20.11 5 ILE B CA 1
ATOM 5978 C C . ILE B 1 5 ? -32.781 34.719 -15.734 1 20.11 5 ILE B C 1
ATOM 5980 O O . ILE B 1 5 ? -32.625 35.5 -14.781 1 20.11 5 ILE B O 1
ATOM 5984 N N . GLU B 1 6 ? -34.062 34.844 -15.938 1 21.5 6 GLU B N 1
ATOM 5985 C CA . GLU B 1 6 ? -35 35 -14.82 1 21.5 6 GLU B CA 1
ATOM 5986 C C . GLU B 1 6 ? -34.75 33.938 -13.75 1 21.5 6 GLU B C 1
ATOM 5988 O O . GLU B 1 6 ? -34.469 32.75 -14.078 1 21.5 6 GLU B O 1
ATOM 5993 N N . GLY B 1 7 ? -34.219 34.312 -12.508 1 21.06 7 GLY B N 1
ATOM 5994 C CA . GLY B 1 7 ? -33.781 33.781 -11.219 1 21.06 7 GLY B CA 1
ATOM 5995 C C . GLY B 1 7 ? -34.781 32.781 -10.625 1 21.06 7 GLY B C 1
ATOM 5996 O O . GLY B 1 7 ? -35.938 32.719 -11.039 1 21.06 7 GLY B O 1
ATOM 5997 N N . PRO B 1 8 ? -34.281 31.719 -10.039 1 21.16 8 PRO B N 1
ATOM 5998 C CA . PRO B 1 8 ? -34.969 30.453 -9.734 1 21.16 8 PRO B CA 1
ATOM 5999 C C . PRO B 1 8 ? -36.125 30.625 -8.766 1 21.16 8 PRO B C 1
ATOM 6001 O O . PRO B 1 8 ? -36.031 31.406 -7.824 1 21.16 8 PRO B O 1
ATOM 6004 N N . SER B 1 9 ? -37.344 30.812 -9.219 1 18.58 9 SER B N 1
ATOM 6005 C CA . SER B 1 9 ? -38.5 31.047 -8.367 1 18.58 9 SER B CA 1
ATOM 6006 C C . SER B 1 9 ? -38.531 30.078 -7.188 1 18.58 9 SER B C 1
ATOM 6008 O O . SER B 1 9 ? -38.188 28.906 -7.336 1 18.58 9 SER B O 1
ATOM 6010 N N . PHE B 1 10 ? -38.406 30.609 -5.922 1 19.66 10 PHE B N 1
ATOM 6011 C CA . PHE B 1 10 ? -38.5 30.188 -4.523 1 19.66 10 PHE B CA 1
ATOM 6012 C C . PHE B 1 10 ? -39.781 29.438 -4.246 1 19.66 10 PHE B C 1
ATOM 6014 O O . PHE B 1 10 ? -40.875 30 -4.387 1 19.66 10 PHE B O 1
ATOM 6021 N N . SER B 1 11 ? -39.906 28.25 -4.898 1 17.88 11 SER B N 1
ATOM 6022 C CA . SER B 1 11 ? -41.156 27.5 -4.699 1 17.88 11 SER B CA 1
ATOM 6023 C C . SER B 1 11 ? -41.594 27.578 -3.248 1 17.88 11 SER B C 1
ATOM 6025 O O . SER B 1 11 ? -40.781 27.625 -2.332 1 17.88 11 SER B O 1
ATOM 6027 N N . PRO B 1 12 ? -42.938 27.781 -3.02 1 17.7 12 PRO B N 1
ATOM 6028 C CA . PRO B 1 12 ? -43.844 28.062 -1.894 1 17.7 12 PRO B CA 1
ATOM 6029 C C . PRO B 1 12 ? -43.688 27.031 -0.77 1 17.7 12 PRO B C 1
ATOM 6031 O O . PRO B 1 12 ? -43.219 25.922 -0.993 1 17.7 12 PRO B O 1
ATOM 6034 N N . CYS B 1 13 ? -44.031 27.453 0.529 1 18.45 13 CYS B N 1
ATOM 6035 C CA . CYS B 1 13 ? -44.094 27.125 1.95 1 18.45 13 CYS B CA 1
ATOM 6036 C C . CYS B 1 13 ? -45 25.938 2.199 1 18.45 13 CYS B C 1
ATOM 6038 O O . CYS B 1 13 ? -46.25 26.047 2.066 1 18.45 13 CYS B O 1
ATOM 6040 N N . ALA B 1 14 ? -44.875 24.797 1.443 1 18.2 14 ALA B N 1
ATOM 6041 C CA . ALA B 1 14 ? -45.812 23.703 1.671 1 18.2 14 ALA B CA 1
ATOM 6042 C C . ALA B 1 14 ? -46.156 23.562 3.154 1 18.2 14 ALA B C 1
ATOM 6044 O O . ALA B 1 14 ? -45.25 23.547 3.994 1 18.2 14 ALA B O 1
ATOM 6045 N N . VAL B 1 15 ? -47.406 23.844 3.494 1 18.08 15 VAL B N 1
ATOM 6046 C CA . VAL B 1 15 ? -48.312 23.891 4.656 1 18.08 15 VAL B CA 1
ATOM 6047 C C . VAL B 1 15 ? -48.219 22.562 5.41 1 18.08 15 VAL B C 1
ATOM 6049 O O . VAL B 1 15 ? -48.406 21.5 4.82 1 18.08 15 VAL B O 1
ATOM 6052 N N . ILE B 1 16 ? -47.562 22.516 6.512 1 17.83 16 ILE B N 1
ATOM 6053 C CA . ILE B 1 16 ? -47.312 21.531 7.551 1 17.83 16 ILE B CA 1
ATOM 6054 C C . ILE B 1 16 ? -48.625 20.938 8.055 1 17.83 16 ILE B C 1
ATOM 6056 O O . ILE B 1 16 ? -49.5 21.672 8.523 1 17.83 16 ILE B O 1
ATOM 6060 N N . ASN B 1 17 ? -49.219 20.031 7.223 1 16.95 17 ASN B N 1
ATOM 6061 C CA . ASN B 1 17 ? -50.406 19.406 7.766 1 16.95 17 ASN B CA 1
ATOM 6062 C C . ASN B 1 17 ? -50.281 19.109 9.258 1 16.95 17 ASN B C 1
ATOM 6064 O O . ASN B 1 17 ? -49.375 18.359 9.664 1 16.95 17 ASN B O 1
ATOM 6068 N N . ALA B 1 18 ? -50.844 19.906 10.102 1 17.53 18 ALA B N 1
ATOM 6069 C CA . ALA B 1 18 ? -51.031 20.125 11.539 1 17.53 18 ALA B CA 1
ATOM 6070 C C . ALA B 1 18 ? -51.781 18.969 12.18 1 17.53 18 ALA B C 1
ATOM 6072 O O . ALA B 1 18 ? -52.156 19.031 13.352 1 17.53 18 ALA B O 1
ATOM 6073 N N . LYS B 1 19 ? -52.188 17.906 11.477 1 18.14 19 LYS B N 1
ATOM 6074 C CA . LYS B 1 19 ? -53.375 17.328 12.109 1 18.14 19 LYS B CA 1
ATOM 6075 C C . LYS B 1 19 ? -53.125 17.078 13.594 1 18.14 19 LYS B C 1
ATOM 6077 O O . LYS B 1 19 ? -51.969 17.016 14.039 1 18.14 19 LYS B O 1
ATOM 6082 N N . GLU B 1 20 ? -54.031 16.141 14.25 1 17.84 20 GLU B N 1
ATOM 6083 C CA . GLU B 1 20 ? -54.719 16.094 15.539 1 17.84 20 GLU B CA 1
ATOM 6084 C C . GLU B 1 20 ? -53.75 15.703 16.656 1 17.84 20 GLU B C 1
ATOM 6086 O O . GLU B 1 20 ? -53.125 14.641 16.594 1 17.84 20 GLU B O 1
ATOM 6091 N N . ALA B 1 21 ? -53.094 16.547 17.25 1 17.31 21 ALA B N 1
ATOM 6092 C CA . ALA B 1 21 ? -52.406 16.438 18.531 1 17.31 21 ALA B CA 1
ATOM 6093 C C . ALA B 1 21 ? -53.375 15.953 19.609 1 17.31 21 ALA B C 1
ATOM 6095 O O . ALA B 1 21 ? -54.156 16.734 20.172 1 17.31 21 ALA B O 1
ATOM 6096 N N . THR B 1 22 ? -54.125 14.953 19.375 1 16.05 22 THR B N 1
ATOM 6097 C CA . THR B 1 22 ? -55.062 14.719 20.453 1 16.05 22 THR B CA 1
ATOM 6098 C C . THR B 1 22 ? -54.344 14.672 21.797 1 16.05 22 THR B C 1
ATOM 6100 O O . THR B 1 22 ? -53.25 14.094 21.922 1 16.05 22 THR B O 1
ATOM 6103 N N . LEU B 1 23 ? -54.781 15.508 22.781 1 16.78 23 LEU B N 1
ATOM 6104 C CA . LEU B 1 23 ? -54.656 15.883 24.188 1 16.78 23 LEU B CA 1
ATOM 6105 C C . LEU B 1 23 ? -55 14.703 25.094 1 16.78 23 LEU B C 1
ATOM 6107 O O . LEU B 1 23 ? -56.094 14.617 25.609 1 16.78 23 LEU B O 1
ATOM 6111 N N . GLY B 1 24 ? -54.938 13.492 24.781 1 16.17 24 GLY B N 1
ATOM 6112 C CA . GLY B 1 24 ? -55.75 12.734 25.719 1 16.17 24 GLY B CA 1
ATOM 6113 C C . GLY B 1 24 ? -55.5 13.109 27.172 1 16.17 24 GLY B C 1
ATOM 6114 O O . GLY B 1 24 ? -54.562 13.812 27.484 1 16.17 24 GLY B O 1
ATOM 6115 N N . SER B 1 25 ? -55.969 12.117 28.25 1 15.77 25 SER B N 1
ATOM 6116 C CA . SER B 1 25 ? -56.594 12.047 29.578 1 15.77 25 SER B CA 1
ATOM 6117 C C . SER B 1 25 ? -55.625 12.594 30.641 1 15.77 25 SER B C 1
ATOM 6119 O O . SER B 1 25 ? -54.438 12.664 30.438 1 15.77 25 SER B O 1
ATOM 6121 N N . LEU B 1 26 ? -56.219 12.945 31.984 1 15.79 26 LEU B N 1
ATOM 6122 C CA . LEU B 1 26 ? -56.688 13.43 33.281 1 15.79 26 LEU B CA 1
ATOM 6123 C C . LEU B 1 26 ? -55.812 12.859 34.406 1 15.79 26 LEU B C 1
ATOM 6125 O O . LEU B 1 26 ? -55.094 11.875 34.188 1 15.79 26 LEU B O 1
ATOM 6129 N N . TYR B 1 27 ? -56.219 13.086 35.719 1 16.52 27 TYR B N 1
ATOM 6130 C CA . TYR B 1 27 ? -55.938 13.289 37.125 1 16.52 27 TYR B CA 1
ATOM 6131 C C . TYR B 1 27 ? -55.719 11.961 37.844 1 16.52 27 TYR B C 1
ATOM 6133 O O . TYR B 1 27 ? -55.406 11.938 39.031 1 16.52 27 TYR B O 1
ATOM 6141 N N . PRO B 1 28 ? -55.656 10.82 37.531 1 16.16 28 PRO B N 1
ATOM 6142 C CA . PRO B 1 28 ? -56.344 10.047 38.562 1 16.16 28 PRO B CA 1
ATOM 6143 C C . PRO B 1 28 ? -55.656 10.086 39.938 1 16.16 28 PRO B C 1
ATOM 6145 O O . PRO B 1 28 ? -54.469 10.484 40 1 16.16 28 PRO B O 1
ATOM 6148 N N . ASN B 1 29 ? -55.812 8.984 40.812 1 15.88 29 ASN B N 1
ATOM 6149 C CA . ASN B 1 29 ? -56.156 8.711 42.219 1 15.88 29 ASN B CA 1
ATOM 6150 C C . ASN B 1 29 ? -54.906 8.773 43.094 1 15.88 29 ASN B C 1
ATOM 6152 O O . ASN B 1 29 ? -54.906 9.453 44.125 1 15.88 29 ASN B O 1
ATOM 6156 N N . SER B 1 30 ? -54.25 7.574 43.375 1 15.91 30 SER B N 1
ATOM 6157 C CA . SER B 1 30 ? -54.375 6.977 44.688 1 15.91 30 SER B CA 1
ATOM 6158 C C . SER B 1 30 ? -53.375 7.582 45.656 1 15.91 30 SER B C 1
ATOM 6160 O O . SER B 1 30 ? -52.344 8.156 45.25 1 15.91 30 SER B O 1
ATOM 6162 N N . PRO B 1 31 ? -53.438 7.117 47 1 16.64 31 PRO B N 1
ATOM 6163 C CA . PRO B 1 31 ? -53.438 7.516 48.406 1 16.64 31 PRO B CA 1
ATOM 6164 C C . PRO B 1 31 ? -52 7.664 48.969 1 16.64 31 PRO B C 1
ATOM 6166 O O . PRO B 1 31 ? -51.719 8.672 49.625 1 16.64 31 PRO B O 1
ATOM 6169 N N . ARG B 1 32 ? -51.344 6.496 49.281 1 16.78 32 ARG B N 1
ATOM 6170 C CA . ARG B 1 32 ? -51.156 6.172 50.688 1 16.78 32 ARG B CA 1
ATOM 6171 C C . ARG B 1 32 ? -49.969 6.957 51.25 1 16.78 32 ARG B C 1
ATOM 6173 O O . ARG B 1 32 ? -49.125 7.453 50.5 1 16.78 32 ARG B O 1
ATOM 6180 N N . SER B 1 33 ? -49.469 6.523 52.438 1 15.6 33 SER B N 1
ATOM 6181 C CA . SER B 1 33 ? -49.344 6.82 53.875 1 15.6 33 SER B CA 1
ATOM 6182 C C . SER B 1 33 ? -47.906 7.188 54.25 1 15.6 33 SER B C 1
ATOM 6184 O O . SER B 1 33 ? -47.625 7.531 55.375 1 15.6 33 SER B O 1
ATOM 6186 N N . VAL B 1 34 ? -46.938 7.164 53.25 1 17.45 34 VAL B N 1
ATOM 6187 C CA . VAL B 1 34 ? -45.875 6.918 54.219 1 17.45 34 VAL B CA 1
ATOM 6188 C C . VAL B 1 34 ? -45.812 8.055 55.219 1 17.45 34 VAL B C 1
ATOM 6190 O O . VAL B 1 34 ? -45.938 9.227 54.875 1 17.45 34 VAL B O 1
ATOM 6193 N N . PRO B 1 35 ? -45.812 7.797 56.562 1 15.63 35 PRO B N 1
ATOM 6194 C CA . PRO B 1 35 ? -45.969 8.477 57.844 1 15.63 35 PRO B CA 1
ATOM 6195 C C . PRO B 1 35 ? -45.062 9.68 58 1 15.63 35 PRO B C 1
ATOM 6197 O O . PRO B 1 35 ? -44.062 9.812 57.25 1 15.63 35 PRO B O 1
ATOM 6200 N N . PHE B 1 36 ? -45.281 10.43 59.156 1 15.7 36 PHE B N 1
ATOM 6201 C CA . PHE B 1 36 ? -45.375 11.656 59.906 1 15.7 36 PHE B CA 1
ATOM 6202 C C . PHE B 1 36 ? -44.031 12 60.562 1 15.7 36 PHE B C 1
ATOM 6204 O O . PHE B 1 36 ? -43.875 13.094 61.094 1 15.7 36 PHE B O 1
ATOM 6211 N N . CYS B 1 37 ? -42.844 11.352 60.375 1 15.89 37 CYS B N 1
ATOM 6212 C CA . CYS B 1 37 ? -42.25 11.641 61.688 1 15.89 37 CYS B CA 1
ATOM 6213 C C . CYS B 1 37 ? -42.062 13.148 61.875 1 15.89 37 CYS B C 1
ATOM 6215 O O . CYS B 1 37 ? -41.656 13.859 60.938 1 15.89 37 CYS B O 1
ATOM 6217 N N . ARG B 1 38 ? -42.5 13.781 63.031 1 15.61 38 ARG B N 1
ATOM 6218 C CA . ARG B 1 38 ? -42.781 14.898 63.938 1 15.61 38 ARG B CA 1
ATOM 6219 C C . ARG B 1 38 ? -41.562 15.781 64.125 1 15.61 38 ARG B C 1
ATOM 6221 O O . ARG B 1 38 ? -41.656 17 63.969 1 15.61 38 ARG B O 1
ATOM 6228 N N . LYS B 1 39 ? -40.594 15.344 64.938 1 15.68 39 LYS B N 1
ATOM 6229 C CA . LYS B 1 39 ? -40.469 16.062 66.188 1 15.68 39 LYS B CA 1
ATOM 6230 C C . LYS B 1 39 ? -39.656 17.344 66.062 1 15.68 39 LYS B C 1
ATOM 6232 O O . LYS B 1 39 ? -40.125 18.422 66.438 1 15.68 39 LYS B O 1
ATOM 6237 N N . TYR B 1 40 ? -38.344 17.469 66.625 1 15.98 40 TYR B N 1
ATOM 6238 C CA . TYR B 1 40 ? -38.031 18.344 67.75 1 15.98 40 TYR B CA 1
ATOM 6239 C C . TYR B 1 40 ? -37.469 19.672 67.25 1 15.98 40 TYR B C 1
ATOM 6241 O O . TYR B 1 40 ? -36.594 19.703 66.312 1 15.98 40 TYR B O 1
ATOM 6249 N N . LEU B 1 41 ? -38.125 20.891 67.375 1 15.8 41 LEU B N 1
ATOM 6250 C CA . LEU B 1 41 ? -38.219 22.328 67.188 1 15.8 41 LEU B CA 1
ATOM 6251 C C . LEU B 1 41 ? -37.031 23.047 67.812 1 15.8 41 LEU B C 1
ATOM 6253 O O . LEU B 1 41 ? -36.844 24.25 67.625 1 15.8 41 LEU B O 1
ATOM 6257 N N . GLY B 1 42 ? -36.156 22.531 68.688 1 16.3 42 GLY B N 1
ATOM 6258 C CA . GLY B 1 42 ? -35.906 23.453 69.812 1 16.3 42 GLY B CA 1
ATOM 6259 C C . GLY B 1 42 ? -35.25 24.734 69.375 1 16.3 42 GLY B C 1
ATOM 6260 O O . GLY B 1 42 ? -34.625 24.781 68.312 1 16.3 42 GLY B O 1
ATOM 6261 N N . TYR B 1 43 ? -35.344 26 70.125 1 16.66 43 TYR B N 1
ATOM 6262 C CA . TYR B 1 43 ? -35.438 27.453 70.25 1 16.66 43 TYR B CA 1
ATOM 6263 C C . TYR B 1 43 ? -34.062 28.094 70.375 1 16.66 43 TYR B C 1
ATOM 6265 O O . TYR B 1 43 ? -33.906 29.281 70.125 1 16.66 43 TYR B O 1
ATOM 6273 N N . GLY B 1 44 ? -32.875 27.516 70.75 1 16.97 44 GLY B N 1
ATOM 6274 C CA . GLY B 1 44 ? -32.219 28.344 71.75 1 16.97 44 GLY B CA 1
ATOM 6275 C C . GLY B 1 44 ? -31.703 29.656 71.188 1 16.97 44 GLY B C 1
ATOM 6276 O O . GLY B 1 44 ? -31.531 29.797 70 1 16.97 44 GLY B O 1
ATOM 6277 N N . ARG B 1 45 ? -31.438 30.828 72 1 18.2 45 ARG B N 1
ATOM 6278 C CA . ARG B 1 45 ? -31.422 32.25 72.312 1 18.2 45 ARG B CA 1
ATOM 6279 C C . ARG B 1 45 ? -30.078 32.875 71.938 1 18.2 45 ARG B C 1
ATOM 6281 O O . ARG B 1 45 ? -29.891 34.094 72 1 18.2 45 ARG B O 1
ATOM 6288 N N . PHE B 1 46 ? -29.078 32.281 71.188 1 18.05 46 PHE B N 1
ATOM 6289 C CA . PHE B 1 46 ? -27.781 32.781 71.562 1 18.05 46 PHE B CA 1
ATOM 6290 C C . PHE B 1 46 ? -27.641 34.281 71.25 1 18.05 46 PHE B C 1
ATOM 6292 O O . PHE B 1 46 ? -28.047 34.719 70.188 1 18.05 46 PHE B O 1
ATOM 6299 N N . ASP B 1 47 ? -27.328 35.188 72.188 1 16.86 47 ASP B N 1
ATOM 6300 C CA . ASP B 1 47 ? -27.344 36.594 72.562 1 16.86 47 ASP B CA 1
ATOM 6301 C C . ASP B 1 47 ? -26.359 37.406 71.75 1 16.86 47 ASP B C 1
ATOM 6303 O O . ASP B 1 47 ? -26.719 38.469 71.188 1 16.86 47 ASP B O 1
ATOM 6307 N N . ASN B 1 48 ? -24.969 37.156 71.875 1 17.5 48 ASN B N 1
ATOM 6308 C CA . ASN B 1 48 ? -24.125 38.188 72.438 1 17.5 48 ASN B CA 1
ATOM 6309 C C . ASN B 1 48 ? -23.781 39.25 71.375 1 17.5 48 ASN B C 1
ATOM 6311 O O . ASN B 1 48 ? -23.859 39 70.188 1 17.5 48 ASN B O 1
ATOM 6315 N N . GLN B 1 49 ? -23.141 40.5 71.75 1 18.27 49 GLN B N 1
ATOM 6316 C CA . GLN B 1 49 ? -23.078 41.938 71.625 1 18.27 49 GLN B CA 1
ATOM 6317 C C . GLN B 1 49 ? -22.031 42.375 70.625 1 18.27 49 GLN B C 1
ATOM 6319 O O . GLN B 1 49 ? -21.922 43.562 70.25 1 18.27 49 GLN B O 1
ATOM 6324 N N . LYS B 1 50 ? -21.234 41.469 69.938 1 18.92 50 LYS B N 1
ATOM 6325 C CA . LYS B 1 50 ? -19.891 42.062 69.812 1 18.92 50 LYS B CA 1
ATOM 6326 C C . LYS B 1 50 ? -19.922 43.312 69 1 18.92 50 LYS B C 1
ATOM 6328 O O . LYS B 1 50 ? -20.797 43.469 68.125 1 18.92 50 LYS B O 1
ATOM 6333 N N . LYS B 1 51 ? -18.859 44.25 69.188 1 19.61 51 LYS B N 1
ATOM 6334 C CA . LYS B 1 51 ? -18.391 45.625 69.188 1 19.61 51 LYS B CA 1
ATOM 6335 C C . LYS B 1 51 ? -17.984 46.031 67.75 1 19.61 51 LYS B C 1
ATOM 6337 O O . LYS B 1 51 ? -17.547 45.188 66.938 1 19.61 51 LYS B O 1
ATOM 6342 N N . THR B 1 52 ? -18.219 47.25 67.312 1 18.81 52 THR B N 1
ATOM 6343 C CA . THR B 1 52 ? -18.406 48.031 66.062 1 18.81 52 THR B CA 1
ATOM 6344 C C . THR B 1 52 ? -17.062 48.469 65.5 1 18.81 52 THR B C 1
ATOM 6346 O O . THR B 1 52 ? -17.016 49.125 64.5 1 18.81 52 THR B O 1
ATOM 6349 N N . PRO B 1 53 ? -15.797 47.781 65.75 1 20.23 53 PRO B N 1
ATOM 6350 C CA . PRO B 1 53 ? -14.742 48.781 65.688 1 20.23 53 PRO B CA 1
ATOM 6351 C C . PRO B 1 53 ? -14.562 49.375 64.312 1 20.23 53 PRO B C 1
ATOM 6353 O O . PRO B 1 53 ? -14.688 48.625 63.312 1 20.23 53 PRO B O 1
ATOM 6356 N N . ARG B 1 54 ? -14.609 50.688 64.125 1 20.67 54 ARG B N 1
ATOM 6357 C CA . ARG B 1 54 ? -14.688 51.625 63 1 20.67 54 ARG B CA 1
ATOM 6358 C C . ARG B 1 54 ? -13.344 51.75 62.312 1 20.67 54 ARG B C 1
ATOM 6360 O O . ARG B 1 54 ? -12.391 52.281 62.875 1 20.67 54 ARG B O 1
ATOM 6367 N N . VAL B 1 55 ? -12.688 50.656 61.75 1 18.83 55 VAL B N 1
ATOM 6368 C CA . VAL B 1 55 ? -11.32 50.781 61.25 1 18.83 55 VAL B CA 1
ATOM 6369 C C . VAL B 1 55 ? -11.242 51.812 60.156 1 18.83 55 VAL B C 1
ATOM 6371 O O . VAL B 1 55 ? -12.109 51.875 59.281 1 18.83 55 VAL B O 1
ATOM 6374 N N . CYS B 1 56 ? -10.391 52.844 60.375 1 18.97 56 CYS B N 1
ATOM 6375 C CA . CYS B 1 56 ? -10 54.094 59.75 1 18.97 56 CYS B CA 1
ATOM 6376 C C . CYS B 1 56 ? -9.359 53.875 58.375 1 18.97 56 CYS B C 1
ATOM 6378 O O . CYS B 1 56 ? -8.555 52.938 58.219 1 18.97 56 CYS B O 1
ATOM 6380 N N . LEU B 1 57 ? -9.875 54.406 57.25 1 19.27 57 LEU B N 1
ATOM 6381 C CA . LEU B 1 57 ? -9.789 54.281 55.812 1 19.27 57 LEU B CA 1
ATOM 6382 C C . LEU B 1 57 ? -8.469 54.844 55.281 1 19.27 57 LEU B C 1
ATOM 6384 O O . LEU B 1 57 ? -8.258 56.062 55.344 1 19.27 57 LEU B O 1
ATOM 6388 N N . PRO B 1 58 ? -7.238 54.188 55.781 1 20.55 58 PRO B N 1
ATOM 6389 C CA . PRO B 1 58 ? -6.082 55.031 55.438 1 20.55 58 PRO B CA 1
ATOM 6390 C C . PRO B 1 58 ? -5.961 55.281 53.938 1 20.55 58 PRO B C 1
ATOM 6392 O O . PRO B 1 58 ? -6.527 54.562 53.125 1 20.55 58 PRO B O 1
ATOM 6395 N N . HIS B 1 59 ? -5.062 56.25 53.469 1 21.48 59 HIS B N 1
ATOM 6396 C CA . HIS B 1 59 ? -4.816 57.156 52.344 1 21.48 59 HIS B CA 1
ATOM 6397 C C . HIS B 1 59 ? -4.164 56.406 51.188 1 21.48 59 HIS B C 1
ATOM 6399 O O . HIS B 1 59 ? -3.334 55.531 51.406 1 21.48 59 HIS B O 1
ATOM 6405 N N . PRO B 1 60 ? -4.543 56.438 49.75 1 20.69 60 PRO B N 1
ATOM 6406 C CA . PRO B 1 60 ? -4.492 55.656 48.531 1 20.69 60 PRO B CA 1
ATOM 6407 C C . PRO B 1 60 ? -3.072 55.531 47.969 1 20.69 60 PRO B C 1
ATOM 6409 O O . PRO B 1 60 ? -2.795 54.594 47.219 1 20.69 60 PRO B O 1
ATOM 6412 N N . ASN B 1 61 ? -2.035 56.438 48.094 1 20.36 61 ASN B N 1
ATOM 6413 C CA . ASN B 1 61 ? -1.071 56.75 47.062 1 20.36 61 ASN B CA 1
ATOM 6414 C C . ASN B 1 61 ? 0.099 55.781 47.031 1 20.36 61 ASN B C 1
ATOM 6416 O O . ASN B 1 61 ? 0.879 55.75 46.094 1 20.36 61 ASN B O 1
ATOM 6420 N N . ARG B 1 62 ? 0.7 55.281 48.156 1 21.56 62 ARG B N 1
ATOM 6421 C CA . ARG B 1 62 ? 2.098 54.906 48.375 1 21.56 62 ARG B CA 1
ATOM 6422 C C . ARG B 1 62 ? 2.379 53.531 47.812 1 21.56 62 ARG B C 1
ATOM 6424 O O . ARG B 1 62 ? 3.438 52.969 48.062 1 21.56 62 ARG B O 1
ATOM 6431 N N . LEU B 1 63 ? 1.488 52.75 47.25 1 19.81 63 LEU B N 1
ATOM 6432 C CA . LEU B 1 63 ? 1.685 51.312 47.281 1 19.81 63 LEU B CA 1
ATOM 6433 C C . LEU B 1 63 ? 2.676 50.844 46.219 1 19.81 63 LEU B C 1
ATOM 6435 O O . LEU B 1 63 ? 2.992 49.656 46.125 1 19.81 63 LEU B O 1
ATOM 6439 N N . LEU B 1 64 ? 3.123 51.625 45.25 1 19.77 64 LEU B N 1
ATOM 6440 C CA . LEU B 1 64 ? 3.693 51.031 44.062 1 19.77 64 LEU B CA 1
ATOM 6441 C C . LEU B 1 64 ? 5.109 50.531 44.312 1 19.77 64 LEU B C 1
ATOM 6443 O O . LEU B 1 64 ? 5.566 49.562 43.688 1 19.77 64 LEU B O 1
ATOM 6447 N N . LYS B 1 65 ? 5.953 51.062 45.281 1 20.22 65 LYS B N 1
ATOM 6448 C CA . LYS B 1 65 ? 7.41 50.969 45.312 1 20.22 65 LYS B CA 1
ATOM 6449 C C . LYS B 1 65 ? 7.875 49.594 45.75 1 20.22 65 LYS B C 1
ATOM 6451 O O . LYS B 1 65 ? 9.016 49.188 45.5 1 20.22 65 LYS B O 1
ATOM 6456 N N . ALA B 1 66 ? 7.242 48.875 46.625 1 21.22 66 ALA B N 1
ATOM 6457 C CA . ALA B 1 66 ? 7.926 47.938 47.5 1 21.22 66 ALA B CA 1
ATOM 6458 C C . ALA B 1 66 ? 8.289 46.656 46.75 1 21.22 66 ALA B C 1
ATOM 6460 O O . ALA B 1 66 ? 8.992 45.781 47.312 1 21.22 66 ALA B O 1
ATOM 6461 N N . ALA B 1 67 ? 7.73 46.312 45.688 1 21.34 67 ALA B N 1
ATOM 6462 C CA . ALA B 1 67 ? 7.836 44.906 45.312 1 21.34 67 ALA B CA 1
ATOM 6463 C C . ALA B 1 67 ? 9.227 44.594 44.781 1 21.34 67 ALA B C 1
ATOM 6465 O O . ALA B 1 67 ? 9.602 43.406 44.656 1 21.34 67 ALA B O 1
ATOM 6466 N N . ILE B 1 68 ? 10.102 45.5 44.312 1 21.75 68 ILE B N 1
ATOM 6467 C CA . ILE B 1 68 ? 11.234 45.156 43.5 1 21.75 68 ILE B CA 1
ATOM 6468 C C . ILE B 1 68 ? 12.391 44.656 44.375 1 21.75 68 ILE B C 1
ATOM 6470 O O . ILE B 1 68 ? 13.336 44.062 43.875 1 21.75 68 ILE B O 1
ATOM 6474 N N . LEU B 1 69 ? 12.477 44.938 45.75 1 19.91 69 LEU B N 1
ATOM 6475 C CA . LEU B 1 69 ? 13.75 44.969 46.469 1 19.91 69 LEU B CA 1
ATOM 6476 C C . LEU B 1 69 ? 14.219 43.562 46.812 1 19.91 69 LEU B C 1
ATOM 6478 O O . LEU B 1 69 ? 15.367 43.344 47.188 1 19.91 69 LEU B O 1
ATOM 6482 N N . SER B 1 70 ? 13.461 42.594 47.125 1 20.52 70 SER B N 1
ATOM 6483 C CA . SER B 1 70 ? 13.844 41.594 48.125 1 20.52 70 SER B CA 1
ATOM 6484 C C . SER B 1 70 ? 14.906 40.656 47.594 1 20.52 70 SER B C 1
ATOM 6486 O O . SER B 1 70 ? 15.266 39.656 48.281 1 20.52 70 SER B O 1
ATOM 6488 N N . THR B 1 71 ? 15.219 40.562 46.375 1 21.09 71 THR B N 1
ATOM 6489 C CA . THR B 1 71 ? 15.867 39.281 46.062 1 21.09 71 THR B CA 1
ATOM 6490 C C . THR B 1 71 ? 17.328 39.281 46.531 1 21.09 71 THR B C 1
ATOM 6492 O O . THR B 1 71 ? 18.047 38.312 46.312 1 21.09 71 THR B O 1
ATOM 6495 N N . TYR B 1 72 ? 17.953 40.406 47 1 19.27 72 TYR B N 1
ATOM 6496 C CA . TYR B 1 72 ? 19.406 40.375 47 1 19.27 72 TYR B CA 1
ATOM 6497 C C . TYR B 1 72 ? 19.953 39.688 48.25 1 19.27 72 TYR B C 1
ATOM 6499 O O . TYR B 1 72 ? 21.172 39.719 48.469 1 19.27 72 TYR B O 1
ATOM 6507 N N . ILE B 1 73 ? 19.203 39.469 49.406 1 19.27 73 ILE B N 1
ATOM 6508 C CA . ILE B 1 73 ? 19.922 39.5 50.688 1 19.27 73 ILE B CA 1
ATOM 6509 C C . ILE B 1 73 ? 20.625 38.156 50.906 1 19.27 73 ILE B C 1
ATOM 6511 O O . ILE B 1 73 ? 19.984 37.125 51.031 1 19.27 73 ILE B O 1
ATOM 6515 N N . GLY B 1 74 ? 21.875 38 50.625 1 18.75 74 GLY B N 1
ATOM 6516 C CA . GLY B 1 74 ? 22.719 36.812 50.719 1 18.75 74 GLY B CA 1
ATOM 6517 C C . GLY B 1 74 ? 22.891 36.344 52.156 1 18.75 74 GLY B C 1
ATOM 6518 O O . GLY B 1 74 ? 22.703 35.156 52.469 1 18.75 74 GLY B O 1
ATOM 6519 N N . ALA B 1 75 ? 23.719 36.969 53.125 1 19.84 75 ALA B N 1
ATOM 6520 C CA . ALA B 1 75 ? 24.828 36.312 53.812 1 19.84 75 ALA B CA 1
ATOM 6521 C C . ALA B 1 75 ? 24.391 35.75 55.156 1 19.84 75 ALA B C 1
ATOM 6523 O O . ALA B 1 75 ? 24.625 34.594 55.438 1 19.84 75 ALA B O 1
ATOM 6524 N N . SER B 1 76 ? 24.531 36.531 56.375 1 19.19 76 SER B N 1
ATOM 6525 C CA . SER B 1 76 ? 25.297 36.188 57.594 1 19.19 76 SER B CA 1
ATOM 6526 C C . SER B 1 76 ? 24.438 35.438 58.594 1 19.19 76 SER B C 1
ATOM 6528 O O . SER B 1 76 ? 23.219 35.344 58.438 1 19.19 76 SER B O 1
ATOM 6530 N N . ARG B 1 77 ? 24.609 35.688 60.125 1 22.39 77 ARG B N 1
ATOM 6531 C CA . ARG B 1 77 ? 24.703 34.875 61.344 1 22.39 77 ARG B CA 1
ATOM 6532 C C . ARG B 1 77 ? 23.312 34.594 61.906 1 22.39 77 ARG B C 1
ATOM 6534 O O . ARG B 1 77 ? 22.359 35.312 61.625 1 22.39 77 ARG B O 1
ATOM 6541 N N . PRO B 1 78 ? 23.188 33.844 63.219 1 22.83 78 PRO B N 1
ATOM 6542 C CA . PRO B 1 78 ? 22.156 32.969 63.812 1 22.83 78 PRO B CA 1
ATOM 6543 C C . PRO B 1 78 ? 21.031 33.75 64.5 1 22.83 78 PRO B C 1
ATOM 6545 O O . PRO B 1 78 ? 19.984 33.188 64.812 1 22.83 78 PRO B O 1
ATOM 6548 N N . GLY B 1 79 ? 21.188 35.094 64.812 1 20.73 79 GLY B N 1
ATOM 6549 C CA . GLY B 1 79 ? 20.703 35.438 66.188 1 20.73 79 GLY B CA 1
ATOM 6550 C C . GLY B 1 79 ? 19.203 35.312 66.312 1 20.73 79 GLY B C 1
ATOM 6551 O O . GLY B 1 79 ? 18.484 35.188 65.312 1 20.73 79 GLY B O 1
ATOM 6552 N N . ARG B 1 80 ? 18.578 35.656 67.625 1 21.78 80 ARG B N 1
ATOM 6553 C CA . ARG B 1 80 ? 17.453 35.312 68.438 1 21.78 80 ARG B CA 1
ATOM 6554 C C . ARG B 1 80 ? 16.156 35.969 68 1 21.78 80 ARG B C 1
ATOM 6556 O O . ARG B 1 80 ? 15.82 37.062 68.5 1 21.78 80 ARG B O 1
ATOM 6563 N N . LEU B 1 81 ? 15.914 36.219 66.75 1 19.84 81 LEU B N 1
ATOM 6564 C CA . LEU B 1 81 ? 14.969 37.281 66.375 1 19.84 81 LEU B CA 1
ATOM 6565 C C . LEU B 1 81 ? 13.578 36.938 66.938 1 19.84 81 LEU B C 1
ATOM 6567 O O . LEU B 1 81 ? 13.07 35.844 66.75 1 19.84 81 LEU B O 1
ATOM 6571 N N . SER B 1 82 ? 13.195 37.781 67.938 1 19.59 82 SER B N 1
ATOM 6572 C CA . SER B 1 82 ? 12.031 37.812 68.812 1 19.59 82 SER B CA 1
ATOM 6573 C C . SER B 1 82 ? 10.734 37.75 68.062 1 19.59 82 SER B C 1
ATOM 6575 O O . SER B 1 82 ? 10.656 38.312 66.938 1 19.59 82 SER B O 1
ATOM 6577 N N . ARG B 1 83 ? 9.789 36.906 68.5 1 20.69 83 ARG B N 1
ATOM 6578 C CA . ARG B 1 83 ? 8.633 36.219 67.938 1 20.69 83 ARG B CA 1
ATOM 6579 C C . ARG B 1 83 ? 7.469 37.188 67.688 1 20.69 83 ARG B C 1
ATOM 6581 O O . ARG B 1 83 ? 6.305 36.781 67.75 1 20.69 83 ARG B O 1
ATOM 6588 N N . ARG B 1 84 ? 7.844 38.594 67.875 1 20.19 84 ARG B N 1
ATOM 6589 C CA . ARG B 1 84 ? 6.625 39.312 68.188 1 20.19 84 ARG B CA 1
ATOM 6590 C C . ARG B 1 84 ? 5.555 39.094 67.125 1 20.19 84 ARG B C 1
ATOM 6592 O O . ARG B 1 84 ? 5.828 39.219 65.938 1 20.19 84 ARG B O 1
ATOM 6599 N N . CYS B 1 85 ? 4.496 38.5 67.625 1 18.17 85 CYS B N 1
ATOM 6600 C CA . CYS B 1 85 ? 3.326 37.906 67 1 18.17 85 CYS B CA 1
ATOM 6601 C C . CYS B 1 85 ? 2.633 38.875 66.062 1 18.17 85 CYS B C 1
ATOM 6603 O O . CYS B 1 85 ? 2.92 40.062 66.062 1 18.17 85 CYS B O 1
ATOM 6605 N N . TRP B 1 86 ? 1.313 38.844 65.875 1 17.02 86 TRP B N 1
ATOM 6606 C CA . TRP B 1 86 ? 0.448 38.656 64.75 1 17.02 86 TRP B CA 1
ATOM 6607 C C . TRP B 1 86 ? -0.033 40 64.188 1 17.02 86 TRP B C 1
ATOM 6609 O O . TRP B 1 86 ? -0.056 40.219 63 1 17.02 86 TRP B O 1
ATOM 6619 N N . THR B 1 87 ? -0.531 41.156 64.875 1 18.22 87 THR B N 1
ATOM 6620 C CA . THR B 1 87 ? -1.975 41.375 64.812 1 18.22 87 THR B CA 1
ATOM 6621 C C . THR B 1 87 ? -2.396 42.219 63.656 1 18.22 87 THR B C 1
ATOM 6623 O O . THR B 1 87 ? -1.989 43.375 63.531 1 18.22 87 THR B O 1
ATOM 6626 N N . ALA B 1 88 ? -2.594 41.688 62.5 1 18.62 88 ALA B N 1
ATOM 6627 C CA . ALA B 1 88 ? -2.826 42.281 61.156 1 18.62 88 ALA B CA 1
ATOM 6628 C C . ALA B 1 88 ? -4.156 43.031 61.125 1 18.62 88 ALA B C 1
ATOM 6630 O O . ALA B 1 88 ? -5.207 42.438 61.406 1 18.62 88 ALA B O 1
ATOM 6631 N N . ALA B 1 89 ? -4.211 44.312 61.562 1 19.56 89 ALA B N 1
ATOM 6632 C CA . ALA B 1 89 ? -5.402 45.156 61.656 1 19.56 89 ALA B CA 1
ATOM 6633 C C . ALA B 1 89 ? -6.211 45.094 60.344 1 19.56 89 ALA B C 1
ATOM 6635 O O . ALA B 1 89 ? -5.645 45.062 59.25 1 19.56 89 ALA B O 1
ATOM 6636 N N . ARG B 1 90 ? -7.531 44.656 60.406 1 21.44 90 ARG B N 1
ATOM 6637 C CA . ARG B 1 90 ? -8.664 44.375 59.531 1 21.44 90 ARG B CA 1
ATOM 6638 C C . ARG B 1 90 ? -9.148 45.656 58.844 1 21.44 90 ARG B C 1
ATOM 6640 O O . ARG B 1 90 ? -9.914 46.406 59.438 1 21.44 90 ARG B O 1
ATOM 6647 N N . VAL B 1 91 ? -8.344 46.594 58.375 1 19.8 91 VAL B N 1
ATOM 6648 C CA . VAL B 1 91 ? -8.969 47.844 58 1 19.8 91 VAL B CA 1
ATOM 6649 C C . VAL B 1 91 ? -9.977 47.594 56.875 1 19.8 91 VAL B C 1
ATOM 6651 O O . VAL B 1 91 ? -9.656 46.969 55.875 1 19.8 91 VAL B O 1
ATOM 6654 N N . PRO B 1 92 ? -11.328 47.719 57.156 1 21.53 92 PRO B N 1
ATOM 6655 C CA . PRO B 1 92 ? -12.453 47.5 56.25 1 21.53 92 PRO B CA 1
ATOM 6656 C C . PRO B 1 92 ? -12.445 48.406 55.031 1 21.53 92 PRO B C 1
ATOM 6658 O O . PRO B 1 92 ? -12.43 49.625 55.188 1 21.53 92 PRO B O 1
ATOM 6661 N N . VAL B 1 93 ? -11.617 48.312 54.125 1 19.98 93 VAL B N 1
ATOM 6662 C CA . VAL B 1 93 ? -11.477 49.25 53 1 19.98 93 VAL B CA 1
ATOM 6663 C C . VAL B 1 93 ? -12.797 49.344 52.219 1 19.98 93 VAL B C 1
ATOM 6665 O O . VAL B 1 93 ? -13.258 48.344 51.656 1 19.98 93 VAL B O 1
ATOM 6668 N N . GLN B 1 94 ? -13.703 50.156 52.719 1 20.59 94 GLN B N 1
ATOM 6669 C CA . GLN B 1 94 ? -14.984 50.375 52.062 1 20.59 94 GLN B CA 1
ATOM 6670 C C . GLN B 1 94 ? -14.781 51 50.688 1 20.59 94 GLN B C 1
ATOM 6672 O O . GLN B 1 94 ? -14.328 52.125 50.562 1 20.59 94 GLN B O 1
ATOM 6677 N N . VAL B 1 95 ? -14.297 50.344 49.75 1 20.17 95 VAL B N 1
ATOM 6678 C CA . VAL B 1 95 ? -14.117 50.812 48.406 1 20.17 95 VAL B CA 1
ATOM 6679 C C . VAL B 1 95 ? -15.445 51.312 47.844 1 20.17 95 VAL B C 1
ATOM 6681 O O . VAL B 1 95 ? -16.391 50.531 47.656 1 20.17 95 VAL B O 1
ATOM 6684 N N . ARG B 1 96 ? -15.82 52.469 48.281 1 20.5 96 ARG B N 1
ATOM 6685 C CA . ARG B 1 96 ? -17.047 53.031 47.719 1 20.5 96 ARG B CA 1
ATOM 6686 C C . ARG B 1 96 ? -16.953 53.188 46.219 1 20.5 96 ARG B C 1
ATOM 6688 O O . ARG B 1 96 ? -16.141 53.969 45.688 1 20.5 96 ARG B O 1
ATOM 6695 N N . LEU B 1 97 ? -17.141 52.156 45.531 1 20.38 97 LEU B N 1
ATOM 6696 C CA . LEU B 1 97 ? -17.328 52.188 44.094 1 20.38 97 LEU B CA 1
ATOM 6697 C C . LEU B 1 97 ? -18.406 53.219 43.719 1 20.38 97 LEU B C 1
ATOM 6699 O O . LEU B 1 97 ? -19.547 53.125 44.156 1 20.38 97 LEU B O 1
ATOM 6703 N N . GLN B 1 98 ? -18 54.469 43.781 1 20.27 98 GLN B N 1
ATOM 6704 C CA . GLN B 1 98 ? -19.016 55.438 43.375 1 20.27 98 GLN B CA 1
ATOM 6705 C C . GLN B 1 98 ? -19.766 54.969 42.125 1 20.27 98 GLN B C 1
ATOM 6707 O O . GLN B 1 98 ? -19.172 54.469 41.188 1 20.27 98 GLN B O 1
ATOM 6712 N N . PRO B 1 99 ? -21.031 54.844 42.312 1 21.62 99 PRO B N 1
ATOM 6713 C CA . PRO B 1 99 ? -21.938 54.406 41.25 1 21.62 99 PRO B CA 1
ATOM 6714 C C . PRO B 1 99 ? -21.844 55.281 40 1 21.62 99 PRO B C 1
ATOM 6716 O O . PRO B 1 99 ? -21.766 56.5 40.094 1 21.62 99 PRO B O 1
ATOM 6719 N N . CYS B 1 100 ? -20.938 54.938 39.125 1 23.02 100 CYS B N 1
ATOM 6720 C CA . CYS B 1 100 ? -20.906 55.719 37.906 1 23.02 100 CYS B CA 1
ATOM 6721 C C . CYS B 1 100 ? -22.281 56.25 37.562 1 23.02 100 CYS B C 1
ATOM 6723 O O . CYS B 1 100 ? -23.297 55.594 37.781 1 23.02 100 CYS B O 1
ATOM 6725 N N . ASN B 1 101 ? -22.516 57.469 37.656 1 20.83 101 ASN B N 1
ATOM 6726 C CA . ASN B 1 101 ? -23.766 58.156 37.375 1 20.83 101 ASN B CA 1
ATOM 6727 C C . ASN B 1 101 ? -24.484 57.5 36.188 1 20.83 101 ASN B C 1
ATOM 6729 O O . ASN B 1 101 ? -23.844 57 35.25 1 20.83 101 ASN B O 1
ATOM 6733 N N . PRO B 1 102 ? -25.812 57.156 36.406 1 23.03 102 PRO B N 1
ATOM 6734 C CA . PRO B 1 102 ? -26.812 56.594 35.5 1 23.03 102 PRO B CA 1
ATOM 6735 C C . PRO B 1 102 ? -26.875 57.312 34.156 1 23.03 102 PRO B C 1
ATOM 6737 O O . PRO B 1 102 ? -27.922 57.312 33.5 1 23.03 102 PRO B O 1
ATOM 6740 N N . LEU B 1 103 ? -25.922 58.062 33.75 1 22.33 103 LEU B N 1
ATOM 6741 C CA . LEU B 1 103 ? -26.266 58.812 32.562 1 22.33 103 LEU B CA 1
ATOM 6742 C C . LEU B 1 103 ? -26.875 57.906 31.5 1 22.33 103 LEU B C 1
ATOM 6744 O O . LEU B 1 103 ? -26.688 56.688 31.531 1 22.33 103 LEU B O 1
ATOM 6748 N N . GLY B 1 104 ? -27.438 58.5 30.312 1 20.75 104 GLY B N 1
ATOM 6749 C CA . GLY B 1 104 ? -28.453 57.969 29.422 1 20.75 104 GLY B CA 1
ATOM 6750 C C . GLY B 1 104 ? -28.125 56.594 28.875 1 20.75 104 GLY B C 1
ATOM 6751 O O . GLY B 1 104 ? -26.953 56.25 28.719 1 20.75 104 GLY B O 1
ATOM 6752 N N . ARG B 1 105 ? -28.906 55.531 29.156 1 26.41 105 ARG B N 1
ATOM 6753 C CA . ARG B 1 105 ? -29.25 54.156 28.781 1 26.41 105 ARG B CA 1
ATOM 6754 C C . ARG B 1 105 ? -28.969 53.938 27.312 1 26.41 105 ARG B C 1
ATOM 6756 O O . ARG B 1 105 ? -28.984 52.781 26.844 1 26.41 105 ARG B O 1
ATOM 6763 N N . ALA B 1 106 ? -29.094 54.969 26.531 1 24.17 106 ALA B N 1
ATOM 6764 C CA . ALA B 1 106 ? -29.188 54.906 25.078 1 24.17 106 ALA B CA 1
ATOM 6765 C C . ALA B 1 106 ? -27.828 54.625 24.438 1 24.17 106 ALA B C 1
ATOM 6767 O O . ALA B 1 106 ? -27.75 53.969 23.391 1 24.17 106 ALA B O 1
ATOM 6768 N N . ALA B 1 107 ? -26.859 55.25 25 1 25.06 107 ALA B N 1
ATOM 6769 C CA . ALA B 1 107 ? -25.656 55.312 24.188 1 25.06 107 ALA B CA 1
ATOM 6770 C C . ALA B 1 107 ? -24.859 54 24.266 1 25.06 107 ALA B C 1
ATOM 6772 O O . ALA B 1 107 ? -24.031 53.75 23.391 1 25.06 107 ALA B O 1
ATOM 6773 N N . SER B 1 108 ? -24.875 53.469 25.438 1 26.03 108 SER B N 1
ATOM 6774 C CA . SER B 1 108 ? -24 52.312 25.531 1 26.03 108 SER B CA 1
ATOM 6775 C C . SER B 1 108 ? -24.484 51.188 24.656 1 26.03 108 SER B C 1
ATOM 6777 O O . SER B 1 108 ? -23.75 50.219 24.422 1 26.03 108 SER B O 1
ATOM 67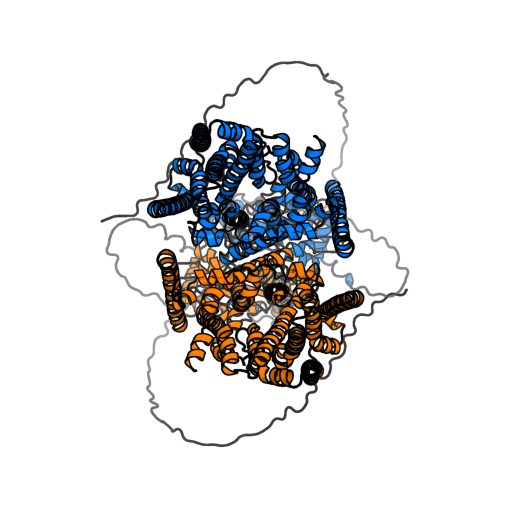79 N N . ARG B 1 109 ? -25.766 51.156 24.547 1 27.95 109 ARG B N 1
ATOM 6780 C CA . ARG B 1 109 ? -26.438 50.25 23.594 1 27.95 109 ARG B CA 1
ATOM 6781 C C . ARG B 1 109 ? -26.016 50.562 22.172 1 27.95 109 ARG B C 1
ATOM 6783 O O . ARG B 1 109 ? -26.234 49.781 21.266 1 27.95 109 ARG B O 1
ATOM 6790 N N . SER B 1 110 ? -25.672 51.875 22.016 1 24.36 110 SER B N 1
ATOM 6791 C CA . SER B 1 110 ? -25.375 52.312 20.656 1 24.36 110 SER B CA 1
ATOM 6792 C C . SER B 1 110 ? -24 51.844 20.203 1 24.36 110 SER B C 1
ATOM 6794 O O . SER B 1 110 ? -23.781 51.594 19.031 1 24.36 110 SER B O 1
ATOM 6796 N N . CYS B 1 111 ? -23.078 51.938 21.188 1 24.47 111 CYS B N 1
ATOM 6797 C CA . CYS B 1 111 ? -21.75 51.656 20.656 1 24.47 111 CYS B CA 1
ATOM 6798 C C . CYS B 1 111 ? -21.609 50.188 20.281 1 24.47 111 CYS B C 1
ATOM 6800 O O . CYS B 1 111 ? -20.969 49.844 19.281 1 24.47 111 CYS B O 1
ATOM 6802 N N . VAL B 1 112 ? -22.062 49.312 21.219 1 27.41 112 VAL B N 1
ATOM 6803 C CA . VAL B 1 112 ? -22.078 47.938 20.812 1 27.41 112 VAL B CA 1
ATOM 6804 C C . VAL B 1 112 ? -23.031 47.75 19.625 1 27.41 112 VAL B C 1
ATOM 6806 O O . VAL B 1 112 ? -22.734 47 18.703 1 27.41 112 VAL B O 1
ATOM 6809 N N . LEU B 1 113 ? -24.188 48.5 19.656 1 26.98 113 LEU B N 1
ATOM 6810 C CA . LEU B 1 113 ? -25.125 48.531 18.531 1 26.98 113 LEU B CA 1
ATOM 6811 C C . LEU B 1 113 ? -24.516 49.25 17.344 1 26.98 113 LEU B C 1
ATOM 6813 O O . LEU B 1 113 ? -24.797 48.906 16.188 1 26.98 113 LEU B O 1
ATOM 6817 N N . GLN B 1 114 ? -23.781 50.344 17.594 1 25.45 114 GLN B N 1
ATOM 6818 C CA . GLN B 1 114 ? -23.234 51.094 16.469 1 25.45 114 GLN B CA 1
ATOM 6819 C C . GLN B 1 114 ? -22.016 50.375 15.875 1 25.45 114 GLN B C 1
ATOM 6821 O O . GLN B 1 114 ? -21.75 50.5 14.68 1 25.45 114 GLN B O 1
ATOM 6826 N N . LEU B 1 115 ? -21.078 49.844 16.734 1 27.7 115 LEU B N 1
ATOM 6827 C CA . LEU B 1 115 ? -20.094 49 16.062 1 27.7 115 LEU B CA 1
ATOM 6828 C C . LEU B 1 115 ? -20.781 47.812 15.367 1 27.7 115 LEU B C 1
ATOM 6830 O O . LEU B 1 115 ? -20.266 47.312 14.367 1 27.7 115 LEU B O 1
ATOM 6834 N N . HIS B 1 116 ? -21.812 47.281 15.891 1 30.72 116 HIS B N 1
ATOM 6835 C CA . HIS B 1 116 ? -22.641 46.312 15.148 1 30.72 116 HIS B CA 1
ATOM 6836 C C . HIS B 1 116 ? -23.141 46.938 13.852 1 30.72 116 HIS B C 1
ATOM 6838 O O . HIS B 1 116 ? -23.5 46.188 12.914 1 30.72 116 HIS B O 1
ATOM 6844 N N . LYS B 1 117 ? -23.594 48.156 13.938 1 31.12 117 LYS B N 1
ATOM 6845 C CA . LYS B 1 117 ? -24.203 48.75 12.766 1 31.12 117 LYS B CA 1
ATOM 6846 C C . LYS B 1 117 ? -23.156 49.125 11.719 1 31.12 117 LYS B C 1
ATOM 6848 O O . LYS B 1 117 ? -23.438 49.125 10.523 1 31.12 117 LYS B O 1
ATOM 6853 N N . THR B 1 118 ? -22.172 49.875 12.109 1 28.69 118 THR B N 1
ATOM 6854 C CA . THR B 1 118 ? -21.344 50.375 11.039 1 28.69 118 THR B CA 1
ATOM 6855 C C . THR B 1 118 ? -20.422 49.312 10.484 1 28.69 118 THR B C 1
ATOM 6857 O O . THR B 1 118 ? -20 49.375 9.328 1 28.69 118 THR B O 1
ATOM 6860 N N . VAL B 1 119 ? -19.594 48.656 11.453 1 31.45 119 VAL B N 1
ATOM 6861 C CA . VAL B 1 119 ? -18.719 47.75 10.742 1 31.45 119 VAL B CA 1
ATOM 6862 C C . VAL B 1 119 ? -19.516 46.5 10.32 1 31.45 119 VAL B C 1
ATOM 6864 O O . VAL B 1 119 ? -19.844 45.656 11.164 1 31.45 119 VAL B O 1
ATOM 6867 N N . LYS B 1 120 ? -20.266 46.562 9.492 1 32.69 120 LYS B N 1
ATOM 6868 C CA . LYS B 1 120 ? -21.047 45.5 8.891 1 32.69 120 LYS B CA 1
ATOM 6869 C C . LYS B 1 120 ? -20.266 44.188 8.844 1 32.69 120 LYS B C 1
ATOM 6871 O O . LYS B 1 120 ? -20.844 43.125 8.906 1 32.69 120 LYS B O 1
ATOM 6876 N N . ASN B 1 121 ? -19.141 43.969 8.023 1 33.06 121 ASN B N 1
ATOM 6877 C CA . ASN B 1 121 ? -18.625 42.656 7.652 1 33.06 121 ASN B CA 1
ATOM 6878 C C . ASN B 1 121 ? -17.609 42.125 8.672 1 33.06 121 ASN B C 1
ATOM 6880 O O . ASN B 1 121 ? -16.422 42.094 8.383 1 33.06 121 ASN B O 1
ATOM 6884 N N . PRO B 1 122 ? -17.734 42.312 10.023 1 36.59 122 PRO B N 1
ATOM 6885 C CA . PRO B 1 122 ? -16.875 42.031 11.172 1 36.59 122 PRO B CA 1
ATOM 6886 C C . PRO B 1 122 ? -16.703 40.531 11.391 1 36.59 122 PRO B C 1
ATOM 6888 O O . PRO B 1 122 ? -15.922 40.125 12.258 1 36.59 122 PRO B O 1
ATOM 6891 N N . THR B 1 123 ? -17.375 39.75 10.742 1 40.81 123 THR B N 1
ATOM 6892 C CA . THR B 1 123 ? -17.562 38.406 11.297 1 40.81 123 THR B CA 1
ATOM 6893 C C . THR B 1 123 ? -16.281 37.594 11.18 1 40.81 123 THR B C 1
ATOM 6895 O O . THR B 1 123 ? -15.891 36.906 12.125 1 40.81 123 THR B O 1
ATOM 6898 N N . TRP B 1 124 ? -15.617 37.625 10.133 1 42.56 124 TRP B N 1
ATOM 6899 C CA . TRP B 1 124 ? -14.398 36.844 9.961 1 42.56 124 TRP B CA 1
ATOM 6900 C C . TRP B 1 124 ? -13.289 37.375 10.867 1 42.56 124 TRP B C 1
ATOM 6902 O O . TRP B 1 124 ? -12.578 36.562 11.492 1 42.56 124 TRP B O 1
ATOM 6912 N N . LEU B 1 125 ? -13.172 38.656 10.977 1 39.5 125 LEU B N 1
ATOM 6913 C CA . LEU B 1 125 ? -12.156 39.25 11.828 1 39.5 125 LEU B CA 1
ATOM 6914 C C . LEU B 1 125 ? -12.406 38.906 13.297 1 39.5 125 LEU B C 1
ATOM 6916 O O . LEU B 1 125 ? -11.453 38.719 14.062 1 39.5 125 LEU B O 1
ATOM 6920 N N . LEU B 1 126 ? -13.68 38.75 13.469 1 40.44 126 LEU B N 1
ATOM 6921 C CA . LEU B 1 126 ? -14.039 38.344 14.828 1 40.44 126 LEU B CA 1
ATOM 6922 C C . LEU B 1 126 ? -13.555 36.938 15.133 1 40.44 126 LEU B C 1
ATOM 6924 O O . LEU B 1 126 ? -13.039 36.656 16.219 1 40.44 126 LEU B O 1
ATOM 6928 N N . LEU B 1 127 ? -13.648 36.156 14.125 1 43.44 127 LEU B N 1
ATOM 6929 C CA . LEU B 1 127 ? -13.188 34.781 14.305 1 43.44 127 LEU B CA 1
ATOM 6930 C C . LEU B 1 127 ? -11.672 34.75 14.5 1 43.44 127 LEU B C 1
ATOM 6932 O O . LEU B 1 127 ? -11.172 34.062 15.398 1 43.44 127 LEU B O 1
ATOM 6936 N N . VAL B 1 128 ? -11.078 35.438 13.656 1 43.47 128 VAL B N 1
ATOM 6937 C CA . VAL B 1 128 ? -9.625 35.469 13.719 1 43.47 128 VAL B CA 1
ATOM 6938 C C . VAL B 1 128 ? -9.18 36.125 15.039 1 43.47 128 VAL B C 1
ATOM 6940 O O . VAL B 1 128 ? -8.25 35.625 15.68 1 43.47 128 VAL B O 1
ATOM 6943 N N . SER B 1 129 ? -9.836 37.219 15.359 1 40.44 129 SER B N 1
ATOM 6944 C CA . SER B 1 129 ? -9.508 37.875 16.609 1 40.44 129 SER B CA 1
ATOM 6945 C C . SER B 1 129 ? -9.805 37 17.812 1 40.44 129 SER B C 1
ATOM 6947 O O . SER B 1 129 ? -9.07 37 18.797 1 40.44 129 SER B O 1
ATOM 6949 N N . CYS B 1 130 ? -10.805 36.25 17.656 1 40.91 130 CYS B N 1
ATOM 6950 C CA . CYS B 1 130 ? -11.227 35.344 18.734 1 40.91 130 CYS B CA 1
ATOM 6951 C C . CYS B 1 130 ? -10.219 34.219 18.922 1 40.91 130 CYS B C 1
ATOM 6953 O O . CYS B 1 130 ? -9.93 33.812 20.047 1 40.91 130 CYS B O 1
ATOM 6955 N N . MET B 1 131 ? -9.812 33.781 17.828 1 41.59 131 MET B N 1
ATOM 6956 C CA . MET B 1 131 ? -8.984 32.594 17.906 1 41.59 131 MET B CA 1
ATOM 6957 C C . MET B 1 131 ? -7.52 32.969 18.125 1 41.59 131 MET B C 1
ATOM 6959 O O . MET B 1 131 ? -6.73 32.125 18.578 1 41.59 131 MET B O 1
ATOM 6963 N N . HIS B 1 132 ? -7.086 34.219 17.656 1 41.88 132 HIS B N 1
ATOM 6964 C CA . HIS B 1 132 ? -5.68 34.594 17.75 1 41.88 132 HIS B CA 1
ATOM 6965 C C . HIS B 1 132 ? -5.379 35.312 19.062 1 41.88 132 HIS B C 1
ATOM 6967 O O . HIS B 1 132 ? -4.215 35.5 19.422 1 41.88 132 HIS B O 1
ATOM 6973 N N . GLN B 1 133 ? -6.324 36.156 19.609 1 35.47 133 GLN B N 1
ATOM 6974 C CA . GLN B 1 133 ? -5.922 36.906 20.797 1 35.47 133 GLN B CA 1
ATOM 6975 C C . GLN B 1 133 ? -5.418 35.969 21.891 1 35.47 133 GLN B C 1
ATOM 6977 O O . GLN B 1 133 ? -6.047 34.969 22.203 1 35.47 133 GLN B O 1
ATOM 6982 N N . PRO B 1 134 ? -4.199 36.031 22.047 1 35.06 134 PRO B N 1
ATOM 6983 C CA . PRO B 1 134 ? -3.857 35.344 23.281 1 35.06 134 PRO B CA 1
ATOM 6984 C C . PRO B 1 134 ? -4.906 35.531 24.375 1 35.06 134 PRO B C 1
ATOM 6986 O O . PRO B 1 134 ? -5.59 36.562 24.406 1 35.06 134 PRO B O 1
ATOM 6989 N N . PRO B 1 135 ? -5.426 34.562 24.906 1 32.81 135 PRO B N 1
ATOM 6990 C CA . PRO B 1 135 ? -6.316 34.875 26.031 1 32.81 135 PRO B CA 1
ATOM 6991 C C . PRO B 1 135 ? -5.781 36 26.906 1 32.81 135 PRO B C 1
ATOM 6993 O O . PRO B 1 135 ? -5.941 35.969 28.125 1 32.81 135 PRO B O 1
ATOM 6996 N N . GLN B 1 136 ? -5.191 36.875 26.5 1 31.92 136 GLN B N 1
ATOM 6997 C CA . GLN B 1 136 ? -4.945 37.875 27.516 1 31.92 136 GLN B CA 1
ATOM 6998 C C . GLN B 1 136 ? -6.238 38.281 28.234 1 31.92 136 GLN B C 1
ATOM 7000 O O . GLN B 1 136 ? -6.25 38.438 29.453 1 31.92 136 GLN B O 1
ATOM 7005 N N . SER B 1 137 ? -7.254 38.625 27.453 1 32.19 137 SER B N 1
ATOM 7006 C CA . SER B 1 137 ? -8.531 38.781 28.141 1 32.19 137 SER B CA 1
ATOM 7007 C C . SER B 1 137 ? -9.039 37.438 28.656 1 32.19 137 SER B C 1
ATOM 7009 O O . SER B 1 137 ? -9.695 37.375 29.703 1 32.19 137 SER B O 1
ATOM 7011 N N . PHE B 1 138 ? -8.906 36.438 27.906 1 33.19 138 PHE B N 1
ATOM 7012 C CA . PHE B 1 138 ? -9.164 35.156 28.547 1 33.19 138 PHE B CA 1
ATOM 7013 C C . PHE B 1 138 ? -8.211 34.938 29.719 1 33.19 138 PHE B C 1
ATOM 7015 O O . PHE B 1 138 ? -8.625 34.469 30.781 1 33.19 138 PHE B O 1
ATOM 7022 N N . ILE B 1 139 ? -6.945 35.312 29.422 1 33.53 139 ILE B N 1
ATOM 7023 C CA . ILE B 1 139 ? -6.008 35.312 30.547 1 33.53 139 ILE B CA 1
ATOM 7024 C C . ILE B 1 139 ? -6.23 36.562 31.406 1 33.53 139 ILE B C 1
ATOM 7026 O O . ILE B 1 139 ? -6.195 36.469 32.625 1 33.53 139 ILE B O 1
ATOM 7030 N N . ASN B 1 140 ? -6.363 37.719 30.828 1 31.59 140 ASN B N 1
ATOM 7031 C CA . ASN B 1 140 ? -6.598 38.875 31.672 1 31.59 140 ASN B CA 1
ATOM 7032 C C . ASN B 1 140 ? -8 38.875 32.25 1 31.59 140 ASN B C 1
ATOM 7034 O O . ASN B 1 140 ? -8.195 39.25 33.406 1 31.59 140 ASN B O 1
ATOM 7038 N N . ARG B 1 141 ? -9.078 38.875 31.422 1 32.16 141 ARG B N 1
ATOM 7039 C CA . ARG B 1 141 ? -10.406 38.844 32.031 1 32.16 141 ARG B CA 1
ATOM 7040 C C . ARG B 1 141 ? -10.758 37.438 32.5 1 32.16 141 ARG B C 1
ATOM 7042 O O . ARG B 1 141 ? -11.82 37.219 33.094 1 32.16 141 ARG B O 1
ATOM 7049 N N . ALA B 1 142 ? -10.57 36.469 31.75 1 31.53 142 ALA B N 1
ATOM 7050 C CA . ALA B 1 142 ? -10.656 35.344 32.656 1 31.53 142 ALA B CA 1
ATOM 7051 C C . ALA B 1 142 ? -9.805 35.531 33.906 1 31.53 142 ALA B C 1
ATOM 7053 O O . ALA B 1 142 ? -8.578 35.688 33.812 1 31.53 142 ALA B O 1
ATOM 7054 N N . ASP B 1 143 ? -10.281 36.375 34.75 1 29.08 143 ASP B N 1
ATOM 7055 C CA . ASP B 1 143 ? -9.969 36.781 36.125 1 29.08 143 ASP B CA 1
ATOM 7056 C C . ASP B 1 143 ? -9.148 35.688 36.844 1 29.08 143 ASP B C 1
ATOM 7058 O O . ASP B 1 143 ? -9.531 34.531 36.844 1 29.08 143 ASP B O 1
ATOM 7062 N N . ALA B 1 144 ? -7.891 35.875 36.938 1 31.5 144 ALA B N 1
ATOM 7063 C CA . ALA B 1 144 ? -7.074 35.281 38 1 31.5 144 ALA B CA 1
ATOM 7064 C C . ALA B 1 144 ? -7.938 34.844 39.188 1 31.5 144 ALA B C 1
ATOM 7066 O O . ALA B 1 144 ? -7.617 33.875 39.875 1 31.5 144 ALA B O 1
ATOM 7067 N N . VAL B 1 145 ? -8.914 35.688 39.531 1 28.25 145 VAL B N 1
ATOM 7068 C CA . VAL B 1 145 ? -9.883 35.594 40.625 1 28.25 145 VAL B CA 1
ATOM 7069 C C . VAL B 1 145 ? -10.883 34.5 40.312 1 28.25 145 VAL B C 1
ATOM 7071 O O . VAL B 1 145 ? -11.242 33.719 41.219 1 28.25 145 VAL B O 1
ATOM 7074 N N . PHE B 1 146 ? -11.531 34.5 39.125 1 28.89 146 PHE B N 1
ATOM 7075 C CA . PHE B 1 146 ? -12.586 33.5 39 1 28.89 146 PHE B CA 1
ATOM 7076 C C . PHE B 1 146 ? -11.984 32.125 38.875 1 28.89 146 PHE B C 1
ATOM 7078 O O . PHE B 1 146 ? -12.539 31.141 39.375 1 28.89 146 PHE B O 1
ATOM 7085 N N . LEU B 1 147 ? -10.977 31.922 38 1 32.44 147 LEU B N 1
ATOM 7086 C CA . LEU B 1 147 ? -10.352 30.594 38.031 1 32.44 147 LEU B CA 1
ATOM 7087 C C . LEU B 1 147 ? -9.773 30.312 39.438 1 32.44 147 LEU B C 1
ATOM 7089 O O . LEU B 1 147 ? -9.398 29.172 39.719 1 32.44 147 LEU B O 1
ATOM 7093 N N . CYS B 1 148 ? -9.297 31.312 40.062 1 29.94 148 CYS B N 1
ATOM 7094 C CA . CYS B 1 148 ? -8.875 31.172 41.469 1 29.94 148 CYS B CA 1
ATOM 7095 C C . CYS B 1 148 ? -10.016 30.625 42.312 1 29.94 148 CYS B C 1
ATOM 7097 O O . CYS B 1 148 ? -9.781 29.906 43.281 1 29.94 148 CYS B O 1
ATOM 7099 N N . HIS B 1 149 ? -11.109 31.219 42.188 1 28.66 149 HIS B N 1
ATOM 7100 C CA . HIS B 1 149 ? -12.102 30.828 43.188 1 28.66 149 HIS B CA 1
ATOM 7101 C C . HIS B 1 149 ? -12.633 29.438 42.906 1 28.66 149 HIS B C 1
ATOM 7103 O O . HIS B 1 149 ? -13.516 28.938 43.625 1 28.66 149 HIS B O 1
ATOM 7109 N N . VAL B 1 150 ? -12.781 29.047 41.625 1 30.34 150 VAL B N 1
ATOM 7110 C CA . VAL B 1 150 ? -13.547 27.812 41.75 1 30.34 150 VAL B CA 1
ATOM 7111 C C . VAL B 1 150 ? -12.719 26.75 42.469 1 30.34 150 VAL B C 1
ATOM 7113 O O . VAL B 1 150 ? -11.508 26.922 42.656 1 30.34 150 VAL B O 1
ATOM 7116 N N . SER B 1 151 ? -12.977 25.25 42.25 1 33.34 151 SER B N 1
ATOM 7117 C CA . SER B 1 151 ? -12.57 24.219 43.219 1 33.34 151 SER B CA 1
ATOM 7118 C C . SER B 1 151 ? -11.047 24.188 43.344 1 33.34 151 SER B C 1
ATOM 7120 O O . SER B 1 151 ? -10.32 24.609 42.438 1 33.34 151 SER B O 1
ATOM 7122 N N . SER B 1 152 ? -10.398 23.922 44.469 1 36.81 152 SER B N 1
ATOM 7123 C CA . SER B 1 152 ? -9.078 23.875 45.094 1 36.81 152 SER B CA 1
ATOM 7124 C C . SER B 1 152 ? -8.039 23.312 44.125 1 36.81 152 SER B C 1
ATOM 7126 O O . SER B 1 152 ? -6.914 23.797 44.062 1 36.81 152 SER B O 1
ATOM 7128 N N . SER B 1 153 ? -8.195 22.125 43.531 1 40.34 153 SER B N 1
ATOM 7129 C CA . SER B 1 153 ? -7.074 21.438 42.906 1 40.34 153 SER B CA 1
ATOM 7130 C C . SER B 1 153 ? -6.75 22 41.531 1 40.34 153 SER B C 1
ATOM 7132 O O . SER B 1 153 ? -5.582 22.078 41.156 1 40.34 153 SER B O 1
ATOM 7134 N N . CYS B 1 154 ? -7.652 22.141 40.625 1 46 154 CYS B N 1
ATOM 7135 C CA . CYS B 1 154 ? -7.34 22.625 39.281 1 46 154 CYS B CA 1
ATOM 7136 C C . CYS B 1 154 ? -7.047 24.125 39.281 1 46 154 CYS B C 1
ATOM 7138 O O . CYS B 1 154 ? -6.285 24.609 38.469 1 46 154 CYS B O 1
ATOM 7140 N N . THR B 1 155 ? -7.727 24.922 40.125 1 41.31 155 THR B N 1
ATOM 7141 C CA . THR B 1 155 ? -7.664 26.375 40.094 1 41.31 155 THR B CA 1
ATOM 7142 C C . THR B 1 155 ? -6.332 26.875 40.656 1 41.31 155 THR B C 1
ATOM 7144 O O . THR B 1 155 ? -5.84 27.922 40.25 1 41.31 155 THR B O 1
ATOM 7147 N N . CYS B 1 156 ? -5.918 26.266 41.812 1 36.81 156 CYS B N 1
ATOM 7148 C CA . CYS B 1 156 ? -4.652 26.734 42.375 1 36.81 156 CYS B CA 1
ATOM 7149 C C . CYS B 1 156 ? -3.518 26.531 41.375 1 36.81 156 CYS B C 1
ATOM 7151 O O . CYS B 1 156 ? -2.51 27.234 41.406 1 36.81 156 CYS B O 1
ATOM 7153 N N . THR B 1 157 ? -3.615 25.469 40.625 1 36.88 157 THR B N 1
ATOM 7154 C CA . THR B 1 157 ? -2.49 25.234 39.75 1 36.88 157 THR B CA 1
ATOM 7155 C C . THR B 1 157 ? -2.475 26.266 38.625 1 36.88 157 THR B C 1
ATOM 7157 O O . THR B 1 157 ? -1.427 26.531 38 1 36.88 157 THR B O 1
ATOM 7160 N N . ARG B 1 158 ? -3.531 26.844 38.312 1 41.06 158 ARG B N 1
ATOM 7161 C CA . ARG B 1 158 ? -3.562 27.844 37.219 1 41.06 158 ARG B CA 1
ATOM 7162 C C . ARG B 1 158 ? -2.9 29.141 37.688 1 41.06 158 ARG B C 1
ATOM 7164 O O . ARG B 1 158 ? -2.211 29.797 36.875 1 41.06 158 ARG B O 1
ATOM 7171 N N . ILE B 1 159 ? -3.336 29.547 38.938 1 36.72 159 ILE B N 1
ATOM 7172 C CA . ILE B 1 159 ? -2.84 30.812 39.5 1 36.72 159 ILE B CA 1
ATOM 7173 C C . ILE B 1 159 ? -1.316 30.766 39.594 1 36.72 159 ILE B C 1
ATOM 7175 O O . ILE B 1 159 ? -0.643 31.766 39.312 1 36.72 159 ILE B O 1
ATOM 7179 N N . GLU B 1 160 ? -0.96 29.625 40.062 1 36.72 160 GLU B N 1
ATOM 7180 C CA . GLU B 1 160 ? 0.499 29.578 40.031 1 36.72 160 GLU B CA 1
ATOM 7181 C C . GLU B 1 160 ? 1.017 29.625 38.594 1 36.72 160 GLU B C 1
ATOM 7183 O O . GLU B 1 160 ? 2.104 30.141 38.344 1 36.72 160 GLU B O 1
ATOM 7188 N N . ILE B 1 161 ? 0.157 29.219 37.656 1 37.53 161 ILE B N 1
ATOM 7189 C CA . ILE B 1 161 ? 0.598 29.328 36.281 1 37.53 161 ILE B CA 1
ATOM 7190 C C . ILE B 1 161 ? 0.469 30.781 35.812 1 37.53 161 ILE B C 1
ATOM 7192 O O . ILE B 1 161 ? 1.36 31.297 35.156 1 37.53 161 ILE B O 1
ATOM 7196 N N . SER B 1 162 ? -0.725 31.516 36.062 1 35.19 162 SER B N 1
ATOM 7197 C CA . SER B 1 162 ? -0.886 32.875 35.594 1 35.19 162 SER B CA 1
ATOM 7198 C C . SER B 1 162 ? -0.008 33.844 36.375 1 35.19 162 SER B C 1
ATOM 7200 O O . SER B 1 162 ? 0.542 34.812 35.812 1 35.19 162 SER B O 1
ATOM 7202 N N . SER B 1 163 ? -0.2 34.031 37.688 1 33.97 163 SER B N 1
ATOM 7203 C CA . SER B 1 163 ? 0.64 34.969 38.438 1 33.97 163 SER B CA 1
ATOM 7204 C C . SER B 1 163 ? 2.119 34.656 38.25 1 33.97 163 SER B C 1
ATOM 7206 O O . SER B 1 163 ? 2.965 35.531 38.281 1 33.97 163 SER B O 1
ATOM 7208 N N . ARG B 1 164 ? 2.467 33.438 38.344 1 34.47 164 ARG B N 1
ATOM 7209 C CA . ARG B 1 164 ? 3.822 32.969 38.062 1 34.47 164 ARG B CA 1
ATOM 7210 C C . ARG B 1 164 ? 4.008 32.75 36.562 1 34.47 164 ARG B C 1
ATOM 7212 O O . ARG B 1 164 ? 4.988 32.125 36.125 1 34.47 164 ARG B O 1
ATOM 7219 N N . CYS B 1 165 ? 3.068 32.75 35.812 1 35.53 165 CYS B N 1
ATOM 7220 C CA . CYS B 1 165 ? 3.266 32.938 34.406 1 35.53 165 CYS B CA 1
ATOM 7221 C C . CYS B 1 165 ? 4.156 34.156 34.125 1 35.53 165 CYS B C 1
ATOM 7223 O O . CYS B 1 165 ? 3.721 35.125 33.531 1 35.53 165 CYS B O 1
ATOM 7225 N N . LEU B 1 166 ? 4.75 34.656 35.062 1 31.28 166 LEU B N 1
ATOM 7226 C CA . LEU B 1 166 ? 5.938 35.469 34.812 1 31.28 166 LEU B CA 1
ATOM 7227 C C . LEU B 1 166 ? 6.656 34.969 33.562 1 31.28 166 LEU B C 1
ATOM 7229 O O . LEU B 1 166 ? 6.691 33.781 33.281 1 31.28 166 LEU B O 1
ATOM 7233 N N . PRO B 1 167 ? 6.824 35.906 32.562 1 36.62 167 PRO B N 1
ATOM 7234 C CA . PRO B 1 167 ? 7.477 35.656 31.281 1 36.62 167 PRO B CA 1
ATOM 7235 C C . PRO B 1 167 ? 8.391 34.438 31.281 1 36.62 167 PRO B C 1
ATOM 7237 O O . PRO B 1 167 ? 8.664 33.875 30.234 1 36.62 167 PRO B O 1
ATOM 7240 N N . GLY B 1 168 ? 8.977 34.062 32.375 1 37.38 168 GLY B N 1
ATOM 7241 C CA . GLY B 1 168 ? 10.148 33.188 32.344 1 37.38 168 GLY B CA 1
ATOM 7242 C C . GLY B 1 168 ? 9.805 31.719 32.312 1 37.38 168 GLY B C 1
ATOM 7243 O O . GLY B 1 168 ? 10.688 30.875 32.156 1 37.38 168 GLY B O 1
ATOM 7244 N N . LYS B 1 169 ? 8.555 31.266 32.719 1 46.03 169 LYS B N 1
ATOM 7245 C CA . LYS B 1 169 ? 8.57 29.844 33 1 46.03 169 LYS B CA 1
ATOM 7246 C C . LYS B 1 169 ? 8.102 29.047 31.781 1 46.03 169 LYS B C 1
ATOM 7248 O O . LYS B 1 169 ? 7.074 29.359 31.188 1 46.03 169 LYS B O 1
ATOM 7253 N N . THR B 1 170 ? 8.844 28.125 31.219 1 55.34 170 THR B N 1
ATOM 7254 C CA . THR B 1 170 ? 8.922 27.266 30.047 1 55.34 170 THR B CA 1
ATOM 7255 C C . THR B 1 170 ? 7.652 26.438 29.891 1 55.34 170 THR B C 1
ATOM 7257 O O . THR B 1 170 ? 7.176 26.219 28.781 1 55.34 170 THR B O 1
ATOM 7260 N N . VAL B 1 171 ? 6.816 26.203 31 1 56.91 171 VAL B N 1
ATOM 7261 C CA . VAL B 1 171 ? 5.711 25.25 30.891 1 56.91 171 VAL B CA 1
ATOM 7262 C C . VAL B 1 171 ? 4.477 25.969 30.328 1 56.91 171 VAL B C 1
ATOM 7264 O O . VAL B 1 171 ? 3.764 25.422 29.484 1 56.91 171 VAL B O 1
ATOM 7267 N N . VAL B 1 172 ? 4.145 27.203 30.828 1 61.16 172 VAL B N 1
ATOM 7268 C CA . VAL B 1 172 ? 2.98 27.938 30.344 1 61.16 172 VAL B CA 1
ATOM 7269 C C . VAL B 1 172 ? 3.121 28.219 28.844 1 61.16 172 VAL B C 1
ATOM 7271 O O . VAL B 1 172 ? 2.145 28.125 28.094 1 61.16 172 VAL B O 1
ATOM 7274 N N . LYS B 1 173 ? 4.312 28.328 28.469 1 68.06 173 LYS B N 1
ATOM 7275 C CA . LYS B 1 173 ? 4.566 28.547 27.062 1 68.06 173 LYS B CA 1
ATOM 7276 C C . LYS B 1 173 ? 4.246 27.312 26.234 1 68.06 173 LYS B C 1
ATOM 7278 O O . LYS B 1 173 ? 3.662 27.406 25.156 1 68.06 173 LYS B O 1
ATOM 7283 N N . THR B 1 174 ? 4.523 26.234 26.828 1 77.94 174 THR B N 1
ATOM 7284 C CA . THR B 1 174 ? 4.32 24.984 26.109 1 77.94 174 THR B CA 1
ATOM 7285 C C . THR B 1 174 ? 2.832 24.672 26 1 77.94 174 THR B C 1
ATOM 7287 O O . THR B 1 174 ? 2.377 24.156 24.969 1 77.94 174 THR B O 1
ATOM 7290 N N . ILE B 1 175 ? 2.129 24.984 27.047 1 78.75 175 ILE B N 1
ATOM 7291 C CA . ILE B 1 175 ? 0.698 24.703 27.047 1 78.75 175 ILE B CA 1
ATOM 7292 C C . ILE B 1 175 ? -0.012 25.578 26.016 1 78.75 175 ILE B C 1
ATOM 7294 O O . ILE B 1 175 ? -0.781 25.062 25.203 1 78.75 175 ILE B O 1
ATOM 7298 N N . TYR B 1 176 ? 0.339 26.812 26.016 1 75.94 176 TYR B N 1
ATOM 7299 C CA . TYR B 1 176 ? -0.306 27.703 25.062 1 75.94 176 TYR B CA 1
ATOM 7300 C C . TYR B 1 176 ? 0.164 27.422 23.641 1 75.94 176 TYR B C 1
ATOM 7302 O O . TYR B 1 176 ? -0.61 27.547 22.688 1 75.94 176 TYR B O 1
ATOM 7310 N N . ASP B 1 177 ? 1.396 27.094 23.547 1 84.62 177 ASP B N 1
ATOM 7311 C CA . ASP B 1 177 ? 1.953 26.766 22.25 1 84.62 177 ASP B CA 1
ATOM 7312 C C . ASP B 1 177 ? 1.216 25.578 21.609 1 84.62 177 ASP B C 1
ATOM 7314 O O . ASP B 1 177 ? 1.104 25.484 20.391 1 84.62 177 ASP B O 1
ATOM 7318 N N . SER B 1 178 ? 0.642 24.781 22.422 1 90 178 SER B N 1
ATOM 7319 C CA . SER B 1 178 ? -0.004 23.562 21.938 1 90 178 SER B CA 1
ATOM 7320 C C . SER B 1 178 ? -1.456 23.828 21.547 1 90 178 SER B C 1
ATOM 7322 O O . SER B 1 178 ? -2.092 23 20.891 1 90 178 SER B O 1
ATOM 7324 N N . TRP B 1 179 ? -2.014 25.031 21.875 1 88.5 179 TRP B N 1
ATOM 7325 C CA . TRP B 1 179 ? -3.396 25.375 21.547 1 88.5 179 TRP B CA 1
ATOM 7326 C C . TRP B 1 179 ? -3.594 25.469 20.047 1 88.5 179 TRP B C 1
ATOM 7328 O O . TRP B 1 179 ? -2.652 25.766 19.297 1 88.5 179 TRP B O 1
ATOM 7338 N N . GLY B 1 180 ? -4.789 25.141 19.656 1 88.62 180 GLY B N 1
ATOM 7339 C CA . GLY B 1 180 ? -5.145 25.453 18.281 1 88.62 180 GLY B CA 1
ATOM 7340 C C . GLY B 1 180 ? -5.062 26.938 17.953 1 88.62 180 GLY B C 1
ATOM 7341 O O . GLY B 1 180 ? -5.086 27.781 18.859 1 88.62 180 GLY B O 1
ATOM 7342 N N . LYS B 1 181 ? -4.844 27.234 16.719 1 87.12 181 LYS B N 1
ATOM 7343 C CA . LYS B 1 181 ? -4.828 28.594 16.203 1 87.12 181 LYS B CA 1
ATOM 7344 C C . LYS B 1 181 ? -5.945 28.812 15.18 1 87.12 181 LYS B C 1
ATOM 7346 O O . LYS B 1 181 ? -6.93 28.062 15.164 1 87.12 181 LYS B O 1
ATOM 7351 N N . VAL B 1 182 ? -5.895 29.891 14.414 1 82.62 182 VAL B N 1
ATOM 7352 C CA . VAL B 1 182 ? -6.875 30.125 13.359 1 82.62 182 VAL B CA 1
ATOM 7353 C C . VAL B 1 182 ? -6.551 29.219 12.164 1 82.62 182 VAL B C 1
ATOM 7355 O O . VAL B 1 182 ? -5.422 29.219 11.672 1 82.62 182 VAL B O 1
ATOM 7358 N N . PRO B 1 183 ? -7.508 28.453 11.805 1 88.06 183 PRO B N 1
ATOM 7359 C CA . PRO B 1 183 ? -7.234 27.625 10.625 1 88.06 183 PRO B CA 1
ATOM 7360 C C . PRO B 1 183 ? -7.008 28.453 9.359 1 88.06 183 PRO B C 1
ATOM 7362 O O . PRO B 1 183 ? -7.672 29.469 9.156 1 88.06 183 PRO B O 1
ATOM 7365 N N . ALA B 1 184 ? -6.043 28.078 8.633 1 89.81 184 ALA B N 1
ATOM 7366 C CA . ALA B 1 184 ? -5.82 28.734 7.344 1 89.81 184 ALA B CA 1
ATOM 7367 C C . ALA B 1 184 ? -6.781 28.188 6.289 1 89.81 184 ALA B C 1
ATOM 7369 O O . ALA B 1 184 ? -6.809 26.984 6.023 1 89.81 184 ALA B O 1
ATOM 7370 N N . GLY B 1 185 ? -7.59 29.016 5.715 1 91.06 185 GLY B N 1
ATOM 7371 C CA . GLY B 1 185 ? -8.516 28.625 4.668 1 91.06 185 GLY B CA 1
ATOM 7372 C C . GLY B 1 185 ? -9.852 28.141 5.199 1 91.06 185 GLY B C 1
ATOM 7373 O O . GLY B 1 185 ? -10.359 27.109 4.777 1 91.06 185 GLY B O 1
ATOM 7374 N N . VAL B 1 186 ? -10.344 28.828 6.191 1 88.81 186 VAL B N 1
ATOM 7375 C CA . VAL B 1 186 ? -11.633 28.484 6.781 1 88.81 186 VAL B CA 1
ATOM 7376 C C . VAL B 1 186 ? -12.727 28.609 5.727 1 88.81 186 VAL B C 1
ATOM 7378 O O . VAL B 1 186 ? -13.633 27.766 5.668 1 88.81 186 VAL B O 1
ATOM 7381 N N . LEU B 1 187 ? -12.609 29.594 4.848 1 86.88 187 LEU B N 1
ATOM 7382 C CA . LEU B 1 187 ? -13.609 29.828 3.809 1 86.88 187 LEU B CA 1
ATOM 7383 C C . LEU B 1 187 ? -13.477 28.797 2.691 1 86.88 187 LEU B C 1
ATOM 7385 O O . LEU B 1 187 ? -14.344 28.688 1.826 1 86.88 187 LEU B O 1
ATOM 7389 N N . PHE B 1 188 ? -12.398 28.078 2.773 1 90.06 188 PHE B N 1
ATOM 7390 C CA . PHE B 1 188 ? -12.164 27.016 1.79 1 90.06 188 PHE B CA 1
ATOM 7391 C C . PHE B 1 188 ? -12.43 25.641 2.395 1 90.06 188 PHE B C 1
ATOM 7393 O O . PHE B 1 188 ? -11.961 24.625 1.869 1 90.06 188 PHE B O 1
ATOM 7400 N N . GLY B 1 189 ? -13.086 25.625 3.537 1 90.12 189 GLY B N 1
ATOM 7401 C CA . GLY B 1 189 ? -13.586 24.391 4.113 1 90.12 189 GLY B CA 1
ATOM 7402 C C . GLY B 1 189 ? -12.68 23.828 5.195 1 90.12 189 GLY B C 1
ATOM 7403 O O . GLY B 1 189 ? -12.977 22.781 5.781 1 90.12 189 GLY B O 1
ATOM 7404 N N . ASN B 1 190 ? -11.539 24.469 5.477 1 92.88 190 ASN B N 1
ATOM 7405 C CA . ASN B 1 190 ? -10.672 24.016 6.562 1 92.88 190 ASN B CA 1
ATOM 7406 C C . ASN B 1 190 ? -11.18 24.516 7.918 1 92.88 190 ASN B C 1
ATOM 7408 O O . ASN B 1 190 ? -10.852 25.609 8.344 1 92.88 190 ASN B O 1
ATOM 7412 N N . THR B 1 191 ? -11.914 23.656 8.617 1 91.56 191 THR B N 1
ATOM 7413 C CA . THR B 1 191 ? -12.516 24.094 9.867 1 91.56 191 THR B CA 1
ATOM 7414 C C . THR B 1 191 ? -11.906 23.344 11.055 1 91.56 191 THR B C 1
ATOM 7416 O O . THR B 1 191 ? -12.477 23.328 12.141 1 91.56 191 THR B O 1
ATOM 7419 N N . TYR B 1 192 ? -10.773 22.766 10.844 1 90.31 192 TYR B N 1
ATOM 7420 C CA . TYR B 1 192 ? -10.18 21.984 11.922 1 90.31 192 TYR B CA 1
ATOM 7421 C C . TYR B 1 192 ? -8.836 22.578 12.344 1 90.31 192 TYR B C 1
ATOM 7423 O O . TYR B 1 192 ? -7.926 22.719 11.516 1 90.31 192 TYR B O 1
ATOM 7431 N N . GLU B 1 193 ? -8.68 22.984 13.461 1 90.06 193 GLU B N 1
ATOM 7432 C CA . GLU B 1 193 ? -7.441 23.406 14.109 1 90.06 193 GLU B CA 1
ATOM 7433 C C . GLU B 1 193 ? -7.375 22.938 15.555 1 90.06 193 GLU B C 1
ATOM 7435 O O . GLU B 1 193 ? -7.551 23.719 16.484 1 90.06 193 GLU B O 1
ATOM 7440 N N . VAL B 1 194 ? -6.965 21.719 15.758 1 88.44 194 VAL B N 1
ATOM 7441 C CA . VAL B 1 194 ? -7.066 21.078 17.062 1 88.44 194 VAL B CA 1
ATOM 7442 C C . VAL B 1 194 ? -5.738 21.219 17.812 1 88.44 194 VAL B C 1
ATOM 7444 O O . VAL B 1 194 ? -5.527 20.562 18.828 1 88.44 194 VAL B O 1
ATOM 7447 N N . GLY B 1 195 ? -4.906 22.078 17.359 1 90.69 195 GLY B N 1
ATOM 7448 C CA . GLY B 1 195 ? -3.652 22.328 18.062 1 90.69 195 GLY B CA 1
ATOM 7449 C C . GLY B 1 195 ? -2.703 21.141 18 1 90.69 195 GLY B C 1
ATOM 7450 O O . GLY B 1 195 ? -2.797 20.312 17.094 1 90.69 195 GLY B O 1
ATOM 7451 N N . ASN B 1 196 ? -1.685 21.141 18.875 1 91.56 196 ASN B N 1
ATOM 7452 C CA . ASN B 1 196 ? -0.701 20.078 18.922 1 91.56 196 ASN B CA 1
ATOM 7453 C C . ASN B 1 196 ? -0.984 19.109 20.062 1 91.56 196 ASN B C 1
ATOM 7455 O O . ASN B 1 196 ? -0.562 19.344 21.203 1 91.56 196 ASN B O 1
ATOM 7459 N N . TYR B 1 197 ? -1.595 18.031 19.766 1 89.44 197 TYR B N 1
ATOM 7460 C CA . TYR B 1 197 ? -2.055 17.031 20.734 1 89.44 197 TYR B CA 1
ATOM 7461 C C . TYR B 1 197 ? -0.883 16.453 21.516 1 89.44 197 TYR B C 1
ATOM 7463 O O . TYR B 1 197 ? -0.943 16.344 22.734 1 89.44 197 TYR B O 1
ATOM 7471 N N . ASP B 1 198 ? 0.197 16.078 20.891 1 90.12 198 ASP B N 1
ATOM 7472 C CA . ASP B 1 198 ? 1.338 15.414 21.516 1 90.12 198 ASP B CA 1
ATOM 7473 C C . ASP B 1 198 ? 2.072 16.359 22.453 1 90.12 198 ASP B C 1
ATOM 7475 O O . ASP B 1 198 ? 2.535 15.938 23.516 1 90.12 198 ASP B O 1
ATOM 7479 N N . GLN B 1 199 ? 2.221 17.594 22.047 1 91.06 199 GLN B N 1
ATOM 7480 C CA . GLN B 1 199 ? 2.859 18.578 22.922 1 91.06 199 GLN B CA 1
ATOM 7481 C C . GLN B 1 199 ? 2.066 18.766 24.203 1 91.06 199 GLN B C 1
ATOM 7483 O O . GLN B 1 199 ? 2.646 18.859 25.297 1 91.06 199 GLN B O 1
ATOM 7488 N N . CYS B 1 200 ? 0.773 18.828 24.031 1 89.38 200 CYS B N 1
ATOM 7489 C CA . CYS B 1 200 ? -0.09 19 25.188 1 89.38 200 CYS B CA 1
ATOM 7490 C C . CYS B 1 200 ? 0.042 17.812 26.141 1 89.38 200 CYS B C 1
ATOM 7492 O O . CYS B 1 200 ? 0.158 18 27.359 1 89.38 200 CYS B O 1
ATOM 7494 N N . ARG B 1 201 ? 0.021 16.672 25.641 1 86.62 201 ARG B N 1
ATOM 7495 C CA . ARG B 1 201 ? 0.078 15.469 26.453 1 86.62 201 ARG B CA 1
ATOM 7496 C C . ARG B 1 201 ? 1.411 15.359 27.188 1 86.62 201 ARG B C 1
ATOM 7498 O O . ARG B 1 201 ? 1.474 14.828 28.297 1 86.62 201 ARG B O 1
ATOM 7505 N N . ARG B 1 202 ? 2.428 15.859 26.594 1 87.19 202 ARG B N 1
ATOM 7506 C CA . ARG B 1 202 ? 3.76 15.727 27.172 1 87.19 202 ARG B CA 1
ATOM 7507 C C . ARG B 1 202 ? 4.09 16.922 28.062 1 87.19 202 ARG B C 1
ATOM 7509 O O . ARG B 1 202 ? 5.105 16.906 28.766 1 87.19 202 ARG B O 1
ATOM 7516 N N . ALA B 1 203 ? 3.268 17.891 28 1 82.44 203 ALA B N 1
ATOM 7517 C CA . ALA B 1 203 ? 3.496 19.062 28.828 1 82.44 203 ALA B CA 1
ATOM 7518 C C . ALA B 1 203 ? 3.406 18.719 30.312 1 82.44 203 ALA B C 1
ATOM 7520 O O . ALA B 1 203 ? 2.445 18.078 30.75 1 82.44 203 ALA B O 1
ATOM 7521 N N . ARG B 1 204 ? 4.574 18.828 31.016 1 76.5 204 ARG B N 1
ATOM 7522 C CA . ARG B 1 204 ? 4.605 18.531 32.438 1 76.5 204 ARG B CA 1
ATOM 7523 C C . ARG B 1 204 ? 5.141 19.719 33.219 1 76.5 204 ARG B C 1
ATOM 7525 O O . ARG B 1 204 ? 6.078 20.391 32.812 1 76.5 204 ARG B O 1
ATOM 7532 N N . TYR B 1 205 ? 4.418 20.172 34.031 1 62.44 205 TYR B N 1
ATOM 7533 C CA . TYR B 1 205 ? 4.895 21.109 35.062 1 62.44 205 TYR B CA 1
ATOM 7534 C C . TYR B 1 205 ? 4.688 20.562 36.469 1 62.44 205 TYR B C 1
ATOM 7536 O O . TYR B 1 205 ? 3.562 20.531 36.969 1 62.44 205 TYR B O 1
ATOM 7544 N N . HIS B 1 206 ? 5.805 20.109 36.969 1 58.88 206 HIS B N 1
ATOM 7545 C CA . HIS B 1 206 ? 5.73 19.422 38.25 1 58.88 206 HIS B CA 1
ATOM 7546 C C . HIS B 1 206 ? 4.785 18.219 38.188 1 58.88 206 HIS B C 1
ATOM 7548 O O . HIS B 1 206 ? 4.98 17.312 37.375 1 58.88 206 HIS B O 1
ATOM 7554 N N . ALA B 1 207 ? 3.812 18.344 38.938 1 57.56 207 ALA B N 1
ATOM 7555 C CA . ALA B 1 207 ? 2.879 17.234 39 1 57.56 207 ALA B CA 1
ATOM 7556 C C . ALA B 1 207 ? 1.705 17.438 38.062 1 57.56 207 ALA B C 1
ATOM 7558 O O . ALA B 1 207 ? 0.851 16.562 37.906 1 57.56 207 ALA B O 1
ATOM 7559 N N . ILE B 1 208 ? 1.775 18.562 37.312 1 66.38 208 ILE B N 1
ATOM 7560 C CA . ILE B 1 208 ? 0.609 18.859 36.5 1 66.38 208 ILE B CA 1
ATOM 7561 C C . ILE B 1 208 ? 0.864 18.406 35.062 1 66.38 208 ILE B C 1
ATOM 7563 O O . ILE B 1 208 ? 1.867 18.781 34.438 1 66.38 208 ILE B O 1
ATOM 7567 N N . ALA B 1 209 ? 0 17.5 34.594 1 78.75 209 ALA B N 1
ATOM 7568 C CA . ALA B 1 209 ? 0.036 17 33.219 1 78.75 209 ALA B CA 1
ATOM 7569 C C . ALA B 1 209 ? -0.963 17.734 32.344 1 78.75 209 ALA B C 1
ATOM 7571 O O . ALA B 1 209 ? -1.9 18.359 32.844 1 78.75 209 ALA B O 1
ATOM 7572 N N . GLY B 1 210 ? -0.73 17.844 31.078 1 83.31 210 GLY B N 1
ATOM 7573 C CA . GLY B 1 210 ? -1.636 18.5 30.141 1 83.31 210 GLY B CA 1
ATOM 7574 C C . GLY B 1 210 ? -2.826 17.641 29.766 1 83.31 210 GLY B C 1
ATOM 7575 O O . GLY B 1 210 ? -2.725 16.422 29.734 1 83.31 210 GLY B O 1
ATOM 7576 N N . GLN B 1 211 ? -3.938 18.328 29.609 1 86.5 211 GLN B N 1
ATOM 7577 C CA . GLN B 1 211 ? -5.164 17.734 29.078 1 86.5 211 GLN B CA 1
ATOM 7578 C C . GLN B 1 211 ? -5.605 18.422 27.797 1 86.5 211 GLN B C 1
ATOM 7580 O O . GLN B 1 211 ? -5.77 19.641 27.766 1 86.5 211 GLN B O 1
ATOM 7585 N N . HIS B 1 212 ? -5.688 17.562 26.781 1 89.88 212 HIS B N 1
ATOM 7586 C CA . HIS B 1 212 ? -6.09 18.109 25.5 1 89.88 212 HIS B CA 1
ATOM 7587 C C . HIS B 1 212 ? -7.594 17.984 25.281 1 89.88 212 HIS B C 1
ATOM 7589 O O . HIS B 1 212 ? -8.156 16.891 25.422 1 89.88 212 HIS B O 1
ATOM 7595 N N . CYS B 1 213 ? -8.289 19.062 25 1 88.94 213 CYS B N 1
ATOM 7596 C CA . CYS B 1 213 ? -9.719 19.062 24.734 1 88.94 213 CYS B CA 1
ATOM 7597 C C . CYS B 1 213 ? -10.023 19.641 23.359 1 88.94 213 CYS B C 1
ATOM 7599 O O . CYS B 1 213 ? -9.492 20.672 22.984 1 88.94 213 CYS B O 1
ATOM 7601 N N . SER B 1 214 ? -10.805 18.953 22.578 1 89.31 214 SER B N 1
ATOM 7602 C CA . SER B 1 214 ? -11.25 19.422 21.266 1 89.31 214 SER B CA 1
ATOM 7603 C C . SER B 1 214 ? -12.656 20.016 21.344 1 89.31 214 SER B C 1
ATOM 7605 O O . SER B 1 214 ? -13.625 19.297 21.594 1 89.31 214 SER B O 1
ATOM 7607 N N . LEU B 1 215 ? -12.75 21.297 21.062 1 90 215 LEU B N 1
ATOM 7608 C CA . LEU B 1 215 ? -14.016 22.031 21.141 1 90 215 LEU B CA 1
ATOM 7609 C C . LEU B 1 215 ? -14.648 22.172 19.766 1 90 215 LEU B C 1
ATOM 7611 O O . LEU B 1 215 ? -13.961 22.484 18.781 1 90 215 LEU B O 1
ATOM 7615 N N . GLU B 1 216 ? -15.883 21.797 19.672 1 90.94 216 GLU B N 1
ATOM 7616 C CA . GLU B 1 216 ? -16.688 22.125 18.5 1 90.94 216 GLU B CA 1
ATOM 7617 C C . GLU B 1 216 ? -17.422 23.438 18.672 1 90.94 216 GLU B C 1
ATOM 7619 O O . GLU B 1 216 ? -18.375 23.516 19.453 1 90.94 216 GLU B O 1
ATOM 7624 N N . ILE B 1 217 ? -17.031 24.484 17.984 1 90.44 217 ILE B N 1
ATOM 7625 C CA . ILE B 1 217 ? -17.531 25.828 18.203 1 90.44 217 ILE B CA 1
ATOM 7626 C C . ILE B 1 217 ? -18.516 26.203 17.094 1 90.44 217 ILE B C 1
ATOM 7628 O O . ILE B 1 217 ? -18.172 26.094 15.914 1 90.44 217 ILE B O 1
ATOM 7632 N N . ASP B 1 218 ? -19.609 26.547 17.453 1 89.25 218 ASP B N 1
ATOM 7633 C CA . ASP B 1 218 ? -20.609 27.062 16.516 1 89.25 218 ASP B CA 1
ATOM 7634 C C . ASP B 1 218 ? -20.281 28.484 16.078 1 89.25 218 ASP B C 1
ATOM 7636 O O . ASP B 1 218 ? -20.297 29.406 16.906 1 89.25 218 ASP B O 1
ATOM 7640 N N . VAL B 1 219 ? -20.016 28.656 14.773 1 80 219 VAL B N 1
ATOM 7641 C CA . VAL B 1 219 ? -19.656 29.969 14.25 1 80 219 VAL B CA 1
ATOM 7642 C C . VAL B 1 219 ? -20.766 30.5 13.352 1 80 219 VAL B C 1
ATOM 7644 O O . VAL B 1 219 ? -20.531 31.344 12.484 1 80 219 VAL B O 1
ATOM 7647 N N . GLY B 1 220 ? -21.953 29.938 13.438 1 71.12 220 GLY B N 1
ATOM 7648 C CA . GLY B 1 220 ? -23.078 30.328 12.602 1 71.12 220 GLY B CA 1
ATOM 7649 C C . GLY B 1 220 ? -23.391 31.812 12.672 1 71.12 220 GLY B C 1
ATOM 7650 O O . GLY B 1 220 ? -23.875 32.406 11.703 1 71.12 220 GLY B O 1
ATOM 7651 N N . VAL B 1 221 ? -23.094 32.438 13.75 1 64.81 221 VAL B N 1
ATOM 7652 C CA . VAL B 1 221 ? -23.422 33.844 13.977 1 64.81 221 VAL B CA 1
ATOM 7653 C C . VAL B 1 221 ? -22.609 34.719 13.016 1 64.81 221 VAL B C 1
ATOM 7655 O O . VAL B 1 221 ? -23.047 35.812 12.648 1 64.81 221 VAL B O 1
ATOM 7658 N N . LEU B 1 222 ? -21.5 34.156 12.578 1 66.25 222 LEU B N 1
ATOM 7659 C CA . LEU B 1 222 ? -20.625 34.906 11.68 1 66.25 222 LEU B CA 1
ATOM 7660 C C . LEU B 1 222 ? -21.156 34.875 10.25 1 66.25 222 LEU B C 1
ATOM 7662 O O . LEU B 1 222 ? -20.656 35.594 9.383 1 66.25 222 LEU B O 1
ATOM 7666 N N . GLU B 1 223 ? -22.297 34.219 10 1 63.94 223 GLU B N 1
ATOM 7667 C CA . GLU B 1 223 ? -22.938 34.094 8.695 1 63.94 223 GLU B CA 1
ATOM 7668 C C . GLU B 1 223 ? -21.953 33.656 7.625 1 63.94 223 GLU B C 1
ATOM 7670 O O . GLU B 1 223 ? -21.922 34.188 6.52 1 63.94 223 GLU B O 1
ATOM 7675 N N . LEU B 1 224 ? -20.969 33 8.125 1 71.56 224 LEU B N 1
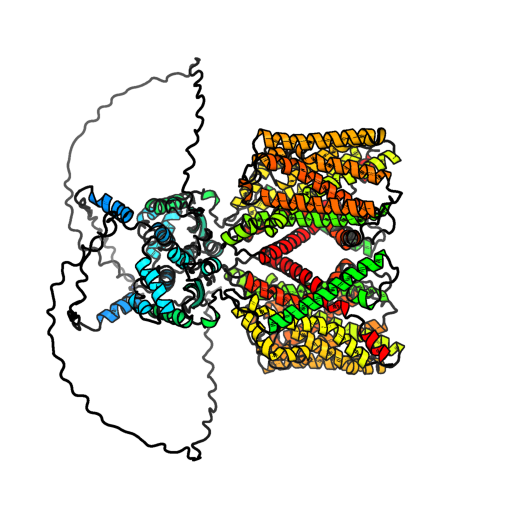ATOM 7676 C CA . LEU B 1 224 ? -20.078 32.344 7.176 1 71.56 224 LEU B CA 1
ATOM 7677 C C . LEU B 1 224 ? -20.609 30.984 6.777 1 71.56 224 LEU B C 1
ATOM 7679 O O . LEU B 1 224 ? -21.281 30.328 7.57 1 71.56 224 LEU B O 1
ATOM 7683 N N . ASN B 1 225 ? -20.703 30.672 5.594 1 76.25 225 ASN B N 1
ATOM 7684 C CA . ASN B 1 225 ? -21.141 29.359 5.125 1 76.25 225 ASN B CA 1
ATOM 7685 C C . ASN B 1 225 ? -20.078 28.297 5.383 1 76.25 225 ASN B C 1
ATOM 7687 O O . ASN B 1 225 ? -19.547 27.703 4.445 1 76.25 225 ASN B O 1
ATOM 7691 N N . VAL B 1 226 ? -19.734 28.25 6.723 1 82.94 226 VAL B N 1
ATOM 7692 C CA . VAL B 1 226 ? -18.703 27.266 7.094 1 82.94 226 VAL B CA 1
ATOM 7693 C C . VAL B 1 226 ? -19.234 26.359 8.203 1 82.94 226 VAL B C 1
ATOM 7695 O O . VAL B 1 226 ? -20.109 26.766 8.977 1 82.94 226 VAL B O 1
ATOM 7698 N N . ASP B 1 227 ? -18.812 25.156 8.266 1 86.25 227 ASP B N 1
ATOM 7699 C CA . ASP B 1 227 ? -19.125 24.188 9.32 1 86.25 227 ASP B CA 1
ATOM 7700 C C . ASP B 1 227 ? -18.531 24.641 10.656 1 86.25 227 ASP B C 1
ATOM 7702 O O . ASP B 1 227 ? -17.688 25.531 10.695 1 86.25 227 ASP B O 1
ATOM 7706 N N . PRO B 1 228 ? -19.109 24.109 11.742 1 89.88 228 PRO B N 1
ATOM 7707 C CA . PRO B 1 228 ? -18.516 24.438 13.039 1 89.88 228 PRO B CA 1
ATOM 7708 C C . PRO B 1 228 ? -17 24.188 13.062 1 89.88 228 PRO B C 1
ATOM 7710 O O . PRO B 1 228 ? -16.516 23.234 12.453 1 89.88 228 PRO B O 1
ATOM 7713 N N . VAL B 1 229 ? -16.359 25.047 13.719 1 90.38 229 VAL B N 1
ATOM 7714 C CA . VAL B 1 229 ? -14.898 24.984 13.75 1 90.38 229 VAL B CA 1
ATOM 7715 C C . VAL B 1 229 ? -14.445 24.125 14.93 1 90.38 229 VAL B C 1
ATOM 7717 O O . VAL B 1 229 ? -14.914 24.312 16.062 1 90.38 229 VAL B O 1
ATOM 7720 N N . TRP B 1 230 ? -13.648 23.188 14.672 1 90 230 TRP B N 1
ATOM 7721 C CA . TRP B 1 230 ? -13.039 22.375 15.711 1 90 230 TRP B CA 1
ATOM 7722 C C . TRP B 1 230 ? -11.75 23 16.219 1 90 230 TRP B C 1
ATOM 7724 O O . TRP B 1 230 ? -10.844 23.281 15.445 1 90 230 TRP B O 1
ATOM 7734 N N . TYR B 1 231 ? -11.703 23.297 17.5 1 90.31 231 TYR B N 1
ATOM 7735 C CA . TYR B 1 231 ? -10.609 24.031 18.125 1 90.31 231 TYR B CA 1
ATOM 7736 C C . TYR B 1 231 ? -10.047 23.266 19.312 1 90.31 231 TYR B C 1
ATOM 7738 O O . TYR B 1 231 ? -10.797 22.859 20.203 1 90.31 231 TYR B O 1
ATOM 7746 N N . GLY B 1 232 ? -8.727 23.016 19.266 1 90 232 GLY B N 1
ATOM 7747 C CA . GLY B 1 232 ? -8.102 22.281 20.359 1 90 232 GLY B CA 1
ATOM 7748 C C . GLY B 1 232 ? -7.512 23.188 21.422 1 90 232 GLY B C 1
ATOM 7749 O O . GLY B 1 232 ? -6.938 24.234 21.109 1 90 232 GLY B O 1
ATOM 7750 N N . VAL B 1 233 ? -7.727 22.844 22.734 1 88.06 233 VAL B N 1
ATOM 7751 C CA . VAL B 1 233 ? -7.133 23.562 23.859 1 88.06 233 VAL B CA 1
ATOM 7752 C C . VAL B 1 233 ? -6.406 22.578 24.766 1 88.06 233 VAL B C 1
ATOM 7754 O O . VAL B 1 233 ? -6.766 21.391 24.844 1 88.06 233 VAL B O 1
ATOM 7757 N N . CYS B 1 234 ? -5.336 23.031 25.281 1 88.5 234 CYS B N 1
ATOM 7758 C CA . CYS B 1 234 ? -4.582 22.266 26.266 1 88.5 234 CYS B CA 1
ATOM 7759 C C . CYS B 1 234 ? -4.719 22.875 27.656 1 88.5 234 CYS B C 1
ATOM 7761 O O . CYS B 1 234 ? -4.414 24.047 27.859 1 88.5 234 CYS B O 1
ATOM 7763 N N . MET B 1 235 ? -5.285 22.109 28.594 1 84.25 235 MET B N 1
ATOM 7764 C CA . MET B 1 235 ? -5.488 22.547 29.969 1 84.25 235 MET B CA 1
ATOM 7765 C C . MET B 1 235 ? -4.863 21.562 30.953 1 84.25 235 MET B C 1
ATOM 7767 O O . MET B 1 235 ? -4.586 20.422 30.594 1 84.25 235 MET B O 1
ATOM 7771 N N . PRO B 1 236 ? -4.566 22.016 32.125 1 79.31 236 PRO B N 1
ATOM 7772 C CA . PRO B 1 236 ? -4.066 21.062 33.125 1 79.31 236 PRO B CA 1
ATOM 7773 C C . PRO B 1 236 ? -5.031 19.906 33.344 1 79.31 236 PRO B C 1
ATOM 7775 O O . PRO B 1 236 ? -6.246 20.109 33.375 1 79.31 236 PRO B O 1
ATOM 7778 N N . ALA B 1 237 ? -4.457 18.797 33.531 1 81.81 237 ALA B N 1
ATOM 7779 C CA . ALA B 1 237 ? -5.234 17.562 33.656 1 81.81 237 ALA B CA 1
ATOM 7780 C C . ALA B 1 237 ? -6.137 17.609 34.875 1 81.81 237 ALA B C 1
ATOM 7782 O O . ALA B 1 237 ? -7.141 16.891 34.938 1 81.81 237 ALA B O 1
ATOM 7783 N N . VAL B 1 238 ? -5.816 18.391 35.812 1 75.62 238 VAL B N 1
ATOM 7784 C CA . VAL B 1 238 ? -6.578 18.469 37.062 1 75.62 238 VAL B CA 1
ATOM 7785 C C . VAL B 1 238 ? -7.914 19.172 36.812 1 75.62 238 VAL B C 1
ATOM 7787 O O . VAL B 1 238 ? -8.859 19 37.594 1 75.62 238 VAL B O 1
ATOM 7790 N N . CYS B 1 239 ? -7.957 19.906 35.656 1 79.06 239 CYS B N 1
ATOM 7791 C CA . CYS B 1 239 ? -9.195 20.609 35.312 1 79.06 239 CYS B CA 1
ATOM 7792 C C . CYS B 1 239 ? -10.227 19.641 34.75 1 79.06 239 CYS B C 1
ATOM 7794 O O . CYS B 1 239 ? -9.977 19 33.719 1 79.06 239 CYS B O 1
ATOM 7796 N N . ARG B 1 240 ? -11.352 19.594 35.375 1 82.56 240 ARG B N 1
ATOM 7797 C CA . ARG B 1 240 ? -12.43 18.766 34.844 1 82.56 240 ARG B CA 1
ATOM 7798 C C . ARG B 1 240 ? -12.945 19.328 33.531 1 82.56 240 ARG B C 1
ATOM 7800 O O . ARG B 1 240 ? -13.031 20.531 33.344 1 82.56 240 ARG B O 1
ATOM 7807 N N . PRO B 1 241 ? -13.367 18.531 32.594 1 88.06 241 PRO B N 1
ATOM 7808 C CA . PRO B 1 241 ? -13.859 18.969 31.297 1 88.06 241 PRO B CA 1
ATOM 7809 C C . PRO B 1 241 ? -15.047 19.922 31.391 1 88.06 241 PRO B C 1
ATOM 7811 O O . PRO B 1 241 ? -15.172 20.859 30.594 1 88.06 241 PRO B O 1
ATOM 7814 N N . LEU B 1 242 ? -15.945 19.719 32.375 1 86.69 242 LEU B N 1
ATOM 7815 C CA . LEU B 1 242 ? -17.094 20.594 32.531 1 86.69 242 LEU B CA 1
ATOM 7816 C C . LEU B 1 242 ? -16.656 22.031 32.844 1 86.69 242 LEU B C 1
ATOM 7818 O O . LEU B 1 242 ? -17.281 22.984 32.375 1 86.69 242 LEU B O 1
ATOM 7822 N N . LEU B 1 243 ? -15.656 22.109 33.594 1 82.69 243 LEU B N 1
ATOM 7823 C CA . LEU B 1 243 ? -15.117 23.438 33.906 1 82.69 243 LEU B CA 1
ATOM 7824 C C . LEU B 1 243 ? -14.555 24.094 32.656 1 82.69 243 LEU B C 1
ATOM 7826 O O . LEU B 1 243 ? -14.727 25.297 32.438 1 82.69 243 LEU B O 1
ATOM 7830 N N . ILE B 1 244 ? -13.859 23.328 31.906 1 86.75 244 ILE B N 1
ATOM 7831 C CA . ILE B 1 244 ? -13.281 23.844 30.672 1 86.75 244 ILE B CA 1
ATOM 7832 C C . ILE B 1 244 ? -14.398 24.328 29.75 1 86.75 244 ILE B C 1
ATOM 7834 O O . ILE B 1 244 ? -14.273 25.359 29.094 1 86.75 244 ILE B O 1
ATOM 7838 N N . GLU B 1 245 ? -15.453 23.562 29.641 1 88.31 245 GLU B N 1
ATOM 7839 C CA . GLU B 1 245 ? -16.609 23.938 28.828 1 88.31 245 GLU B CA 1
ATOM 7840 C C . GLU B 1 245 ? -17.219 25.25 29.297 1 88.31 245 GLU B C 1
ATOM 7842 O O . GLU B 1 245 ? -17.562 26.109 28.484 1 88.31 245 GLU B O 1
ATOM 7847 N N . GLN B 1 246 ? -17.359 25.406 30.578 1 82.31 246 GLN B N 1
ATOM 7848 C CA . GLN B 1 246 ? -17.922 26.625 31.156 1 82.31 246 GLN B CA 1
ATOM 7849 C C . GLN B 1 246 ? -17.031 27.828 30.891 1 82.31 246 GLN B C 1
ATOM 7851 O O . GLN B 1 246 ? -17.516 28.906 30.531 1 82.31 246 GLN B O 1
ATOM 7856 N N . LEU B 1 247 ? -15.766 27.578 31.047 1 78.88 247 LEU B N 1
ATOM 7857 C CA . LEU B 1 247 ? -14.812 28.641 30.797 1 78.88 247 LEU B CA 1
ATOM 7858 C C . LEU B 1 247 ? -14.828 29.047 29.328 1 78.88 247 LEU B C 1
ATOM 7860 O O . LEU B 1 247 ? -14.828 30.234 29 1 78.88 247 LEU B O 1
ATOM 7864 N N . ALA B 1 248 ? -14.797 28.078 28.5 1 85.25 248 ALA B N 1
ATOM 7865 C CA . ALA B 1 248 ? -14.828 28.344 27.062 1 85.25 248 ALA B CA 1
ATOM 7866 C C . ALA B 1 248 ? -16.109 29.062 26.656 1 85.25 248 ALA B C 1
ATOM 7868 O O . ALA B 1 248 ? -16.078 30.031 25.891 1 85.25 248 ALA B O 1
ATOM 7869 N N . ASN B 1 249 ? -17.203 28.656 27.188 1 85.56 249 ASN B N 1
ATOM 7870 C CA . ASN B 1 249 ? -18.484 29.281 26.859 1 85.56 249 ASN B CA 1
ATOM 7871 C C . ASN B 1 249 ? -18.578 30.703 27.406 1 85.56 249 ASN B C 1
ATOM 7873 O O . ASN B 1 249 ? -19.188 31.562 26.781 1 85.56 249 ASN B O 1
ATOM 7877 N N . SER B 1 250 ? -18.031 30.922 28.516 1 74.69 250 SER B N 1
ATOM 7878 C CA . SER B 1 250 ? -18 32.281 29.047 1 74.69 250 SER B CA 1
ATOM 7879 C C . SER B 1 250 ? -17.234 33.219 28.125 1 74.69 250 SER B C 1
ATOM 7881 O O . SER B 1 250 ? -17.625 34.375 27.953 1 74.69 250 SER B O 1
ATOM 7883 N N . PHE B 1 251 ? -16.234 32.688 27.578 1 75.06 251 PHE B N 1
ATOM 7884 C CA . PHE B 1 251 ? -15.445 33.469 26.625 1 75.06 251 PHE B CA 1
ATOM 7885 C C . PHE B 1 251 ? -16.188 33.625 25.312 1 75.06 251 PHE B C 1
ATOM 7887 O O . PHE B 1 251 ? -16.234 34.719 24.75 1 75.06 251 PHE B O 1
ATOM 7894 N N . LEU B 1 252 ? -16.797 32.594 24.859 1 81.75 252 LEU B N 1
ATOM 7895 C CA . LEU B 1 252 ? -17.406 32.562 23.531 1 81.75 252 LEU B CA 1
ATOM 7896 C C . LEU B 1 252 ? -18.766 33.281 23.547 1 81.75 252 LEU B C 1
ATOM 7898 O O . LEU B 1 252 ? -19.203 33.812 22.516 1 81.75 252 LEU B O 1
ATOM 7902 N N . ARG B 1 253 ? -19.406 33.344 24.625 1 76.25 253 ARG B N 1
ATOM 7903 C CA . ARG B 1 253 ? -20.703 33.969 24.734 1 76.25 253 ARG B CA 1
ATOM 7904 C C . ARG B 1 253 ? -20.625 35.469 24.375 1 76.25 253 ARG B C 1
ATOM 7906 O O . ARG B 1 253 ? -21.531 36 23.766 1 76.25 253 ARG B O 1
ATOM 7913 N N . THR B 1 254 ? -19.484 36.062 24.672 1 63.34 254 THR B N 1
ATOM 7914 C CA . THR B 1 254 ? -19.281 37.469 24.375 1 63.34 254 THR B CA 1
ATOM 7915 C C . THR B 1 254 ? -19.156 37.688 22.859 1 63.34 254 THR B C 1
ATOM 7917 O O . THR B 1 254 ? -19.312 38.812 22.391 1 63.34 254 THR B O 1
ATOM 7920 N N . ARG B 1 255 ? -19.062 36.656 22.203 1 70 255 ARG B N 1
ATOM 7921 C CA . ARG B 1 255 ? -18.875 36.719 20.75 1 70 255 ARG B CA 1
ATOM 7922 C C . ARG B 1 255 ? -20 35.969 20.031 1 70 255 ARG B C 1
ATOM 7924 O O . ARG B 1 255 ? -19.859 35.625 18.859 1 70 255 ARG B O 1
ATOM 7931 N N . TRP B 1 256 ? -21.047 35.531 20.75 1 77.31 256 TRP B N 1
ATOM 7932 C CA . TRP B 1 256 ? -22.25 34.875 20.25 1 77.31 256 TRP B CA 1
ATOM 7933 C C . TRP B 1 256 ? -21.906 33.5 19.688 1 77.31 256 TRP B C 1
ATOM 7935 O O . TRP B 1 256 ? -22.438 33.094 18.641 1 77.31 256 TRP B O 1
ATOM 7945 N N . MET B 1 257 ? -20.859 32.969 20.219 1 85.19 257 MET B N 1
ATOM 7946 C CA . MET B 1 257 ? -20.469 31.609 19.859 1 85.19 257 MET B CA 1
ATOM 7947 C C . MET B 1 257 ? -20.641 30.688 21.047 1 85.19 257 MET B C 1
ATOM 7949 O O . MET B 1 257 ? -20.859 31.125 22.172 1 85.19 257 MET B O 1
ATOM 7953 N N . ARG B 1 258 ? -20.688 29.406 20.766 1 88.12 258 ARG B N 1
ATOM 7954 C CA . ARG B 1 258 ? -20.844 28.453 21.844 1 88.12 258 ARG B CA 1
ATOM 7955 C C . ARG B 1 258 ? -20.203 27.109 21.484 1 88.12 258 ARG B C 1
ATOM 7957 O O . ARG B 1 258 ? -20.031 26.797 20.312 1 88.12 258 ARG B O 1
ATOM 7964 N N . VAL B 1 259 ? -19.828 26.469 22.531 1 91.94 259 VAL B N 1
ATOM 7965 C CA . VAL B 1 259 ? -19.359 25.094 22.391 1 91.94 259 VAL B CA 1
ATOM 7966 C C . VAL B 1 259 ? -20.547 24.156 22.203 1 91.94 259 VAL B C 1
ATOM 7968 O O . VAL B 1 259 ? -21.516 24.234 22.969 1 91.94 259 VAL B O 1
ATOM 7971 N N . MET B 1 260 ? -20.453 23.266 21.188 1 91.25 260 MET B N 1
ATOM 7972 C CA . MET B 1 260 ? -21.594 22.422 20.844 1 91.25 260 MET B CA 1
ATOM 7973 C C . MET B 1 260 ? -21.406 21 21.344 1 91.25 260 MET B C 1
ATOM 7975 O O . MET B 1 260 ? -22.391 20.297 21.625 1 91.25 260 MET B O 1
ATOM 7979 N N . ASN B 1 261 ? -20.203 20.547 21.484 1 87.5 261 ASN B N 1
ATOM 7980 C CA . ASN B 1 261 ? -19.969 19.141 21.828 1 87.5 261 ASN B CA 1
ATOM 7981 C C . ASN B 1 261 ? -19.781 18.953 23.328 1 87.5 261 ASN B C 1
ATOM 7983 O O . ASN B 1 261 ? -19.609 19.922 24.062 1 87.5 261 ASN B O 1
ATOM 7987 N N . ASP B 1 262 ? -19.922 17.656 23.703 1 85.94 262 ASP B N 1
ATOM 7988 C CA . ASP B 1 262 ? -19.688 17.234 25.078 1 85.94 262 ASP B CA 1
ATOM 7989 C C . ASP B 1 262 ? -18.203 17.031 25.359 1 85.94 262 ASP B C 1
ATOM 7991 O O . ASP B 1 262 ? -17.625 16.031 24.906 1 85.94 262 ASP B O 1
ATOM 7995 N N . LEU B 1 263 ? -17.625 17.875 26.156 1 88.06 263 LEU B N 1
ATOM 7996 C CA . LEU B 1 263 ? -16.188 17.859 26.344 1 88.06 263 LEU B CA 1
ATOM 7997 C C . LEU B 1 263 ? -15.758 16.672 27.203 1 88.06 263 LEU B C 1
ATOM 7999 O O . LEU B 1 263 ? -14.578 16.328 27.266 1 88.06 263 LEU B O 1
ATOM 8003 N N . GLU B 1 264 ? -16.688 16.062 27.938 1 82.06 264 GLU B N 1
ATOM 8004 C CA . GLU B 1 264 ? -16.328 14.867 28.688 1 82.06 264 GLU B CA 1
ATOM 8005 C C . GLU B 1 264 ? -15.852 13.75 27.766 1 82.06 264 GLU B C 1
ATOM 8007 O O . GLU B 1 264 ? -15.016 12.938 28.156 1 82.06 264 GLU B O 1
ATOM 8012 N N . LEU B 1 265 ? -16.328 13.883 26.547 1 79.19 265 LEU B N 1
ATOM 8013 C CA . LEU B 1 265 ? -15.984 12.844 25.578 1 79.19 265 LEU B CA 1
ATOM 8014 C C . LEU B 1 265 ? -14.812 13.273 24.703 1 79.19 265 LEU B C 1
ATOM 8016 O O . LEU B 1 265 ? -14.172 12.438 24.062 1 79.19 265 LEU B O 1
ATOM 8020 N N . TYR B 1 266 ? -14.523 14.531 24.656 1 85.06 266 TYR B N 1
ATOM 8021 C CA . TYR B 1 266 ? -13.562 15.016 23.672 1 85.06 266 TYR B CA 1
ATOM 8022 C C . TYR B 1 266 ? -12.328 15.594 24.359 1 85.06 266 TYR B C 1
ATOM 8024 O O . TYR B 1 266 ? -11.539 16.312 23.734 1 85.06 266 TYR B O 1
ATOM 8032 N N . CYS B 1 267 ? -12.172 15.375 25.656 1 85.5 267 CYS B N 1
ATOM 8033 C CA . CYS B 1 267 ? -10.945 15.711 26.359 1 85.5 267 CYS B CA 1
ATOM 8034 C C . CYS B 1 267 ? -10.148 14.461 26.703 1 85.5 267 CYS B C 1
ATOM 8036 O O . CYS B 1 267 ? -10.727 13.43 27.062 1 85.5 267 CYS B O 1
ATOM 8038 N N . PHE B 1 268 ? -8.867 14.547 26.547 1 82.88 268 PHE B N 1
ATOM 8039 C CA . PHE B 1 268 ? -8 13.398 26.797 1 82.88 268 PHE B CA 1
ATOM 8040 C C . PHE B 1 268 ? -6.895 13.766 27.781 1 82.88 268 PHE B C 1
ATOM 8042 O O . PHE B 1 268 ? -6.25 14.805 27.641 1 82.88 268 PHE B O 1
ATOM 8049 N N . ARG B 1 269 ? -6.754 13.023 28.812 1 79.69 269 ARG B N 1
ATOM 8050 C CA . ARG B 1 269 ? -5.656 13.133 29.766 1 79.69 269 ARG B CA 1
ATOM 8051 C C . ARG B 1 269 ? -4.961 11.797 29.953 1 79.69 269 ARG B C 1
ATOM 8053 O O . ARG B 1 269 ? -5.594 10.742 29.859 1 79.69 269 ARG B O 1
ATOM 8060 N N . ASP B 1 270 ? -3.637 11.82 30 1 77.06 270 ASP B N 1
ATOM 8061 C CA . ASP B 1 270 ? -2.873 10.586 30.188 1 77.06 270 ASP B CA 1
ATOM 8062 C C . ASP B 1 270 ? -3.137 9.984 31.562 1 77.06 270 ASP B C 1
ATOM 8064 O O . ASP B 1 270 ? -2.773 10.57 32.594 1 77.06 270 ASP B O 1
ATOM 8068 N N . GLU B 1 271 ? -4.082 9.219 31.672 1 70.56 271 GLU B N 1
ATOM 8069 C CA . GLU B 1 271 ? -4.328 8.523 32.938 1 70.56 271 GLU B CA 1
ATOM 8070 C C . GLU B 1 271 ? -3.951 7.047 32.812 1 70.56 271 GLU B C 1
ATOM 8072 O O . GLU B 1 271 ? -4.078 6.441 31.766 1 70.56 271 GLU B O 1
ATOM 8077 N N . GLU B 1 272 ? -3.135 6.719 33.719 1 69.12 272 GLU B N 1
ATOM 8078 C CA . GLU B 1 272 ? -2.822 5.293 33.75 1 69.12 272 GLU B CA 1
ATOM 8079 C C . GLU B 1 272 ? -4.082 4.461 33.969 1 69.12 272 GLU B C 1
ATOM 8081 O O . GLU B 1 272 ? -4.684 4.484 35.031 1 69.12 272 GLU B O 1
ATOM 8086 N N . LYS B 1 273 ? -4.676 4.117 32.969 1 69.62 273 LYS B N 1
ATOM 8087 C CA . LYS B 1 273 ? -5.855 3.264 33.062 1 69.62 273 LYS B CA 1
ATOM 8088 C C . LYS B 1 273 ? -5.457 1.799 33.25 1 69.62 273 LYS B C 1
ATOM 8090 O O . LYS B 1 273 ? -4.586 1.303 32.531 1 69.62 273 LYS B O 1
ATOM 8095 N N . SER B 1 274 ? -5.965 1.309 34.344 1 82 274 SER B N 1
ATOM 8096 C CA . SER B 1 274 ? -5.797 -0.13 34.531 1 82 274 SER B CA 1
ATOM 8097 C C . SER B 1 274 ? -6.578 -0.909 33.469 1 82 274 SER B C 1
ATOM 8099 O O . SER B 1 274 ? -7.562 -0.408 32.938 1 82 274 SER B O 1
ATOM 8101 N N . PHE B 1 275 ? -6.082 -1.986 33.125 1 87 275 PHE B N 1
ATOM 8102 C CA . PHE B 1 275 ? -6.762 -2.85 32.156 1 87 275 PHE B CA 1
ATOM 8103 C C . PHE B 1 275 ? -8.086 -3.346 32.719 1 87 275 PHE B C 1
ATOM 8105 O O . PHE B 1 275 ? -8.18 -3.688 33.906 1 87 275 PHE B O 1
ATOM 8112 N N . SER B 1 276 ? -9.18 -3.281 32.031 1 87.38 276 SER B N 1
ATOM 8113 C CA . SER B 1 276 ? -10.461 -3.867 32.406 1 87.38 276 SER B CA 1
ATOM 8114 C C . SER B 1 276 ? -10.359 -5.383 32.531 1 87.38 276 SER B C 1
ATOM 8116 O O . SER B 1 276 ? -9.406 -5.988 32.031 1 87.38 276 SER B O 1
ATOM 8118 N N . THR B 1 277 ? -11.281 -5.957 33.219 1 92.69 277 THR B N 1
ATOM 8119 C CA . THR B 1 277 ? -11.32 -7.41 33.344 1 92.69 277 THR B CA 1
ATOM 8120 C C . THR B 1 277 ? -11.43 -8.086 31.984 1 92.69 277 THR B C 1
ATOM 8122 O O . THR B 1 277 ? -10.781 -9.102 31.75 1 92.69 277 THR B O 1
ATOM 8125 N N . LEU B 1 278 ? -12.18 -7.488 31.156 1 92.31 278 LEU B N 1
ATOM 8126 C CA . LEU B 1 278 ? -12.336 -8.039 29.812 1 92.31 278 LEU B CA 1
ATOM 8127 C C . LEU B 1 278 ? -11.016 -8.008 29.062 1 92.31 278 LEU B C 1
ATOM 8129 O O . LEU B 1 278 ? -10.672 -8.961 28.359 1 92.31 278 LEU B O 1
ATOM 8133 N N . THR B 1 279 ? -10.297 -6.961 29.141 1 93 279 THR B N 1
ATOM 8134 C CA . THR B 1 279 ? -9.023 -6.816 28.453 1 93 279 THR B CA 1
ATOM 8135 C C . THR B 1 279 ? -8 -7.812 29 1 93 279 THR B C 1
ATOM 8137 O O . THR B 1 279 ? -7.254 -8.422 28.234 1 93 279 THR B O 1
ATOM 8140 N N . ILE B 1 280 ? -8.016 -8 30.297 1 95.38 280 ILE B N 1
ATOM 8141 C CA . ILE B 1 280 ? -7.082 -8.938 30.922 1 95.38 280 ILE B CA 1
ATOM 8142 C C . ILE B 1 280 ? -7.398 -10.359 30.453 1 95.38 280 ILE B C 1
ATOM 8144 O O . ILE B 1 280 ? -6.496 -11.109 30.062 1 95.38 280 ILE B O 1
ATOM 8148 N N . VAL B 1 281 ? -8.688 -10.641 30.531 1 96.12 281 VAL B N 1
ATOM 8149 C CA . VAL B 1 281 ? -9.102 -11.969 30.094 1 96.12 281 VAL B CA 1
ATOM 8150 C C . VAL B 1 281 ? -8.719 -12.188 28.641 1 96.12 281 VAL B C 1
ATOM 8152 O O . VAL B 1 281 ? -8.227 -13.258 28.266 1 96.12 281 VAL B O 1
ATOM 8155 N N . ALA B 1 282 ? -8.992 -11.203 27.859 1 96.19 282 ALA B N 1
ATOM 8156 C CA . ALA B 1 282 ? -8.656 -11.312 26.438 1 96.19 282 ALA B CA 1
ATOM 8157 C C . ALA B 1 282 ? -7.152 -11.484 26.25 1 96.19 282 ALA B C 1
ATOM 8159 O O . ALA B 1 282 ? -6.715 -12.289 25.422 1 96.19 282 ALA B O 1
ATOM 8160 N N . ILE B 1 283 ? -6.324 -10.734 26.953 1 96 283 ILE B N 1
ATOM 8161 C CA . ILE B 1 283 ? -4.875 -10.836 26.859 1 96 283 ILE B CA 1
ATOM 8162 C C . ILE B 1 283 ? -4.43 -12.25 27.234 1 96 283 ILE B C 1
ATOM 8164 O O . ILE B 1 283 ? -3.604 -12.852 26.547 1 96 283 ILE B O 1
ATOM 8168 N N . VAL B 1 284 ? -5.016 -12.781 28.312 1 97.25 284 VAL B N 1
ATOM 8169 C CA . VAL B 1 284 ? -4.652 -14.117 28.766 1 97.25 284 VAL B CA 1
ATOM 8170 C C . VAL B 1 284 ? -5.074 -15.148 27.734 1 97.25 284 VAL B C 1
ATOM 8172 O O . VAL B 1 284 ? -4.289 -16.031 27.375 1 97.25 284 VAL B O 1
ATOM 8175 N N . LEU B 1 285 ? -6.285 -15 27.219 1 97.5 285 LEU B N 1
ATOM 8176 C CA . LEU B 1 285 ? -6.805 -15.953 26.25 1 97.5 285 LEU B CA 1
ATOM 8177 C C . LEU B 1 285 ? -5.988 -15.922 24.969 1 97.5 285 LEU B C 1
ATOM 8179 O O . LEU B 1 285 ? -5.605 -16.969 24.438 1 97.5 285 LEU B O 1
ATOM 8183 N N . PHE B 1 286 ? -5.68 -14.781 24.469 1 97.5 286 PHE B N 1
ATOM 8184 C CA . PHE B 1 286 ? -4.91 -14.656 23.234 1 97.5 286 PHE B CA 1
ATOM 8185 C C . PHE B 1 286 ? -3.473 -15.109 23.453 1 97.5 286 PHE B C 1
ATOM 8187 O O . PHE B 1 286 ? -2.857 -15.688 22.547 1 97.5 286 PHE B O 1
ATOM 8194 N N . SER B 1 287 ? -2.943 -14.859 24.625 1 97.69 287 SER B N 1
ATOM 8195 C CA . SER B 1 287 ? -1.583 -15.305 24.922 1 97.69 287 SER B CA 1
ATOM 8196 C C . SER B 1 287 ? -1.505 -16.828 25.016 1 97.69 287 SER B C 1
ATOM 8198 O O . SER B 1 287 ? -0.563 -17.438 24.516 1 97.69 287 SER B O 1
ATOM 8200 N N . CYS B 1 288 ? -2.475 -17.391 25.703 1 97.44 288 CYS B N 1
ATOM 8201 C CA . CYS B 1 288 ? -2.527 -18.844 25.797 1 97.44 288 CYS B CA 1
ATOM 8202 C C . CYS B 1 288 ? -2.686 -19.469 24.422 1 97.44 288 CYS B C 1
ATOM 8204 O O . CYS B 1 288 ? -2.008 -20.453 24.109 1 97.44 288 CYS B O 1
ATOM 8206 N N . TYR B 1 289 ? -3.568 -18.922 23.672 1 97.56 289 TYR B N 1
ATOM 8207 C CA . TYR B 1 289 ? -3.77 -19.438 22.328 1 97.56 289 TYR B CA 1
ATOM 8208 C C . TYR B 1 289 ? -2.512 -19.266 21.484 1 97.56 289 TYR B C 1
ATOM 8210 O O . TYR B 1 289 ? -2.15 -20.156 20.703 1 97.56 289 TYR B O 1
ATOM 8218 N N . GLY B 1 290 ? -1.865 -18.094 21.609 1 97.69 290 GLY B N 1
ATOM 8219 C CA . GLY B 1 290 ? -0.592 -17.875 20.938 1 97.69 290 GLY B CA 1
ATOM 8220 C C . GLY B 1 290 ? 0.469 -18.875 21.328 1 97.69 290 GLY B C 1
ATOM 8221 O O . GLY B 1 290 ? 1.244 -19.328 20.484 1 97.69 290 GLY B O 1
ATOM 8222 N N . ALA B 1 291 ? 0.469 -19.281 22.578 1 97.56 291 ALA B N 1
ATOM 8223 C CA . ALA B 1 291 ? 1.408 -20.281 23.062 1 97.56 291 ALA B CA 1
ATOM 8224 C C . ALA B 1 291 ? 1.121 -21.641 22.453 1 97.56 291 ALA B C 1
ATOM 8226 O O . ALA B 1 291 ? 2.045 -22.406 22.141 1 97.56 291 ALA B O 1
ATOM 8227 N N . VAL B 1 292 ? -0.142 -21.922 22.281 1 96.81 292 VAL B N 1
ATOM 8228 C CA . VAL B 1 292 ? -0.529 -23.172 21.641 1 96.81 292 VAL B CA 1
ATOM 8229 C C . VAL B 1 292 ? -0.035 -23.188 20.203 1 96.81 292 VAL B C 1
ATOM 8231 O O . VAL B 1 292 ? 0.52 -24.188 19.734 1 96.81 292 VAL B O 1
ATOM 8234 N N . LEU B 1 293 ? -0.235 -22.141 19.469 1 97.38 293 LEU B N 1
ATOM 8235 C CA . LEU B 1 293 ? 0.216 -22.047 18.078 1 97.38 293 LEU B CA 1
ATOM 8236 C C . LEU B 1 293 ? 1.734 -22.172 18 1 97.38 293 LEU B C 1
ATOM 8238 O O . LEU B 1 293 ? 2.26 -22.859 17.109 1 97.38 293 LEU B O 1
ATOM 8242 N N . LEU B 1 294 ? 2.412 -21.516 18.922 1 96.75 294 LEU B N 1
ATOM 8243 C CA . LEU B 1 294 ? 3.871 -21.531 18.938 1 96.75 294 LEU B CA 1
ATOM 8244 C C . LEU B 1 294 ? 4.387 -22.938 19.234 1 96.75 294 LEU B C 1
ATOM 8246 O O . LEU B 1 294 ? 5.309 -23.422 18.578 1 96.75 294 LEU B O 1
ATOM 8250 N N . THR B 1 295 ? 3.822 -23.641 20.281 1 96.19 295 THR B N 1
ATOM 8251 C CA . THR B 1 295 ? 4.25 -24.984 20.656 1 96.19 295 THR B CA 1
ATOM 8252 C C . THR B 1 295 ? 3.973 -25.969 19.516 1 96.19 295 THR B C 1
ATOM 8254 O O . THR B 1 295 ? 4.797 -26.844 19.234 1 96.19 295 THR B O 1
ATOM 8257 N N . ALA B 1 296 ? 2.807 -25.797 18.891 1 96.12 296 ALA B N 1
ATOM 8258 C CA . ALA B 1 296 ? 2.48 -26.672 17.766 1 96.12 296 ALA B CA 1
ATOM 8259 C C . ALA B 1 296 ? 3.441 -26.438 16.594 1 96.12 296 ALA B C 1
ATOM 8261 O O . ALA B 1 296 ? 3.816 -27.391 15.898 1 96.12 296 ALA B O 1
ATOM 8262 N N . THR B 1 297 ? 3.811 -25.25 16.344 1 94.94 297 THR B N 1
ATOM 8263 C CA . THR B 1 297 ? 4.73 -24.922 15.266 1 94.94 297 THR B CA 1
ATOM 8264 C C . THR B 1 297 ? 6.117 -25.5 15.539 1 94.94 297 THR B C 1
ATOM 8266 O O . THR B 1 297 ? 6.738 -26.078 14.648 1 94.94 297 THR B O 1
ATOM 8269 N N . VAL B 1 298 ? 6.598 -25.375 16.781 1 93.06 298 VAL B N 1
ATOM 8270 C CA . VAL B 1 298 ? 7.902 -25.906 17.156 1 93.06 298 VAL B CA 1
ATOM 8271 C C . VAL B 1 298 ? 7.883 -27.438 17.047 1 93.06 298 VAL B C 1
ATOM 8273 O O . VAL B 1 298 ? 8.828 -28.047 16.531 1 93.06 298 VAL B O 1
ATOM 8276 N N . ALA B 1 299 ? 6.805 -28.047 17.516 1 92.5 299 ALA B N 1
ATOM 8277 C CA . ALA B 1 299 ? 6.66 -29.5 17.422 1 92.5 299 ALA B CA 1
ATOM 8278 C C . ALA B 1 299 ? 6.648 -29.953 15.969 1 92.5 299 ALA B C 1
ATOM 8280 O O . ALA B 1 299 ? 7.258 -30.969 15.625 1 92.5 299 ALA B O 1
ATOM 8281 N N . ASP B 1 300 ? 5.938 -29.203 15.148 1 91.06 300 ASP B N 1
ATOM 8282 C CA . ASP B 1 300 ? 5.871 -29.516 13.727 1 91.06 300 ASP B CA 1
ATOM 8283 C C . ASP B 1 300 ? 7.254 -29.453 13.086 1 91.06 300 ASP B C 1
ATOM 8285 O O . ASP B 1 300 ? 7.617 -30.328 12.297 1 91.06 300 ASP B O 1
ATOM 8289 N N . LEU B 1 301 ? 8.062 -28.484 13.414 1 85.44 301 LEU B N 1
ATOM 8290 C CA . LEU B 1 301 ? 9.398 -28.312 12.844 1 85.44 301 LEU B CA 1
ATOM 8291 C C . LEU B 1 301 ? 10.352 -29.391 13.344 1 85.44 301 LEU B C 1
ATOM 8293 O O . LEU B 1 301 ? 11.203 -29.859 12.594 1 85.44 301 LEU B O 1
ATOM 8297 N N . ILE B 1 302 ? 10.203 -29.797 14.617 1 84.12 302 ILE B N 1
ATOM 8298 C CA . ILE B 1 302 ? 11.07 -30.812 15.211 1 84.12 302 ILE B CA 1
ATOM 8299 C C . ILE B 1 302 ? 10.727 -32.188 14.633 1 84.12 302 ILE B C 1
ATOM 8301 O O . ILE B 1 302 ? 11.617 -32.938 14.266 1 84.12 302 ILE B O 1
ATOM 8305 N N . PHE B 1 303 ? 9.469 -32.5 14.531 1 82.12 303 PHE B N 1
ATOM 8306 C CA . PHE B 1 303 ? 9.031 -33.781 14.016 1 82.12 303 PHE B CA 1
ATOM 8307 C C . PHE B 1 303 ? 9.406 -33.938 12.547 1 82.12 303 PHE B C 1
ATOM 8309 O O . PHE B 1 303 ? 9.781 -35.031 12.109 1 82.12 303 PHE B O 1
ATOM 8316 N N . ASN B 1 304 ? 9.156 -32.938 11.773 1 73.12 304 ASN B N 1
ATOM 8317 C CA . ASN B 1 304 ? 9.508 -33 10.359 1 73.12 304 ASN B CA 1
ATOM 8318 C C . ASN B 1 304 ? 10.992 -33.281 10.156 1 73.12 304 ASN B C 1
ATOM 8320 O O . ASN B 1 304 ? 11.375 -33.875 9.164 1 73.12 304 ASN B O 1
ATOM 8324 N N . GLY B 1 305 ? 11.875 -32.844 11.016 1 64.44 305 GLY B N 1
ATOM 8325 C CA . GLY B 1 305 ? 13.297 -33.125 10.945 1 64.44 305 GLY B CA 1
ATOM 8326 C C . GLY B 1 305 ? 13.641 -34.531 11.359 1 64.44 305 GLY B C 1
ATOM 8327 O O . GLY B 1 305 ? 14.539 -35.156 10.789 1 64.44 305 GLY B O 1
ATOM 8328 N N . PHE B 1 306 ? 12.82 -35.031 12.359 1 60.72 306 PHE B N 1
ATOM 8329 C CA . PHE B 1 306 ? 13.219 -36.281 12.961 1 60.72 306 PHE B CA 1
ATOM 8330 C C . PHE B 1 306 ? 12.289 -37.406 12.516 1 60.72 306 PHE B C 1
ATOM 8332 O O . PHE B 1 306 ? 12.711 -38.562 12.391 1 60.72 306 PHE B O 1
ATOM 8339 N N . LEU B 1 307 ? 10.953 -37 12.516 1 61.28 307 LEU B N 1
ATOM 8340 C CA . LEU B 1 307 ? 9.969 -38.062 12.312 1 61.28 307 LEU B CA 1
ATOM 8341 C C . LEU B 1 307 ? 9.203 -37.844 11.008 1 61.28 307 LEU B C 1
ATOM 8343 O O . LEU B 1 307 ? 9.062 -36.719 10.547 1 61.28 307 LEU B O 1
ATOM 8347 N N . GLU B 1 308 ? 8.93 -38.812 10.266 1 65.31 308 GLU B N 1
ATOM 8348 C CA . GLU B 1 308 ? 8.297 -38.812 8.953 1 65.31 308 GLU B CA 1
ATOM 8349 C C . GLU B 1 308 ? 6.84 -38.375 9.039 1 65.31 308 GLU B C 1
ATOM 8351 O O . GLU B 1 308 ? 6.316 -37.75 8.117 1 65.31 308 GLU B O 1
ATOM 8356 N N . ASP B 1 309 ? 6.082 -38.594 10.227 1 75.38 309 ASP B N 1
ATOM 8357 C CA . ASP B 1 309 ? 4.656 -38.281 10.172 1 75.38 309 ASP B CA 1
ATOM 8358 C C . ASP B 1 309 ? 4.227 -37.406 11.352 1 75.38 309 ASP B C 1
ATOM 8360 O O . ASP B 1 309 ? 4.293 -37.844 12.5 1 75.38 309 ASP B O 1
ATOM 8364 N N . VAL B 1 310 ? 4.031 -36.156 11.297 1 83.88 310 VAL B N 1
ATOM 8365 C CA . VAL B 1 310 ? 3.51 -35.25 12.305 1 83.88 310 VAL B CA 1
ATOM 8366 C C . VAL B 1 310 ? 2.018 -35.5 12.516 1 83.88 310 VAL B C 1
ATOM 8368 O O . VAL B 1 310 ? 1.26 -35.594 11.547 1 83.88 310 VAL B O 1
ATOM 8371 N N . PRO B 1 311 ? 1.592 -35.719 13.758 1 86.88 311 PRO B N 1
ATOM 8372 C CA . PRO B 1 311 ? 0.163 -35.906 14.016 1 86.88 311 PRO B CA 1
ATOM 8373 C C . PRO B 1 311 ? -0.693 -34.781 13.453 1 86.88 311 PRO B C 1
ATOM 8375 O O . PRO B 1 311 ? -0.284 -33.625 13.492 1 86.88 311 PRO B O 1
ATOM 8378 N N . PRO B 1 312 ? -1.858 -35.125 12.992 1 86.94 312 PRO B N 1
ATOM 8379 C CA . PRO B 1 312 ? -2.73 -34.156 12.359 1 86.94 312 PRO B CA 1
ATOM 8380 C C . PRO B 1 312 ? -3.168 -33.062 13.328 1 86.94 312 PRO B C 1
ATOM 8382 O O . PRO B 1 312 ? -3.393 -31.906 12.914 1 86.94 312 PRO B O 1
ATOM 8385 N N . CYS B 1 313 ? -3.285 -33.375 14.594 1 86.62 313 CYS B N 1
ATOM 8386 C CA . CYS B 1 313 ? -3.701 -32.375 15.586 1 86.62 313 CYS B CA 1
ATOM 8387 C C . CYS B 1 313 ? -2.65 -31.281 15.734 1 86.62 313 CYS B C 1
ATOM 8389 O O . CYS B 1 313 ? -2.988 -30.125 15.992 1 86.62 313 CYS B O 1
ATOM 8391 N N . ILE B 1 314 ? -1.435 -31.609 15.602 1 90.62 314 ILE B N 1
ATOM 8392 C CA . ILE B 1 314 ? -0.343 -30.641 15.688 1 90.62 314 ILE B CA 1
ATOM 8393 C C . ILE B 1 314 ? -0.258 -29.844 14.398 1 90.62 314 ILE B C 1
ATOM 8395 O O . ILE B 1 314 ? -0.118 -28.609 14.43 1 90.62 314 ILE B O 1
ATOM 8399 N N . LYS B 1 315 ? -0.424 -30.438 13.273 1 90.81 315 LYS B N 1
ATOM 8400 C CA . LYS B 1 315 ? -0.327 -29.781 11.969 1 90.81 315 LYS B CA 1
ATOM 8401 C C . LYS B 1 315 ? -1.412 -28.719 11.805 1 90.81 315 LYS B C 1
ATOM 8403 O O . LYS B 1 315 ? -1.188 -27.688 11.172 1 90.81 315 LYS B O 1
ATOM 8408 N N . ARG B 1 316 ? -2.467 -29 12.422 1 92.56 316 ARG B N 1
ATOM 8409 C CA . ARG B 1 316 ? -3.607 -28.094 12.305 1 92.56 316 ARG B CA 1
ATOM 8410 C C . ARG B 1 316 ? -3.307 -26.75 12.961 1 92.56 316 ARG B C 1
ATOM 8412 O O . ARG B 1 316 ? -3.748 -25.703 12.469 1 92.56 316 ARG B O 1
ATOM 8419 N N . PHE B 1 317 ? -2.533 -26.781 14.016 1 95.31 317 PHE B N 1
ATOM 8420 C CA . PHE B 1 317 ? -2.285 -25.547 14.766 1 95.31 317 PHE B CA 1
ATOM 8421 C C . PHE B 1 317 ? -0.882 -25.016 14.492 1 95.31 317 PHE B C 1
ATOM 8423 O O . PHE B 1 317 ? -0.433 -24.078 15.133 1 95.31 317 PHE B O 1
ATOM 8430 N N . SER B 1 318 ? -0.212 -25.656 13.516 1 95.75 318 SER B N 1
ATOM 8431 C CA . SER B 1 318 ? 1.117 -25.188 13.148 1 95.75 318 SER B CA 1
ATOM 8432 C C . SER B 1 318 ? 1.032 -23.984 12.211 1 95.75 318 SER B C 1
ATOM 8434 O O . SER B 1 318 ? 0.459 -24.078 11.125 1 95.75 318 SER B O 1
ATOM 8436 N N . VAL B 1 319 ? 1.648 -22.906 12.578 1 95.75 319 VAL B N 1
ATOM 8437 C CA . VAL B 1 319 ? 1.65 -21.688 11.781 1 95.75 319 VAL B CA 1
ATOM 8438 C C . VAL B 1 319 ? 2.385 -21.922 10.461 1 95.75 319 VAL B C 1
ATOM 8440 O O . VAL B 1 319 ? 1.971 -21.438 9.414 1 95.75 319 VAL B O 1
ATOM 8443 N N . ASN B 1 320 ? 3.402 -22.719 10.492 1 92.75 320 ASN B N 1
ATOM 8444 C CA . ASN B 1 320 ? 4.184 -23.031 9.297 1 92.75 320 ASN B CA 1
ATOM 8445 C C . ASN B 1 320 ? 3.352 -23.781 8.266 1 92.75 320 ASN B C 1
ATOM 8447 O O . ASN B 1 320 ? 3.357 -23.438 7.082 1 92.75 320 ASN B O 1
ATOM 8451 N N . THR B 1 321 ? 2.672 -24.75 8.688 1 93.19 321 THR B N 1
ATOM 8452 C CA . THR B 1 321 ? 1.844 -25.547 7.789 1 93.19 321 THR B CA 1
ATOM 8453 C C . THR B 1 321 ? 0.705 -24.719 7.215 1 93.19 321 THR B C 1
ATOM 8455 O O . THR B 1 321 ? 0.403 -24.797 6.023 1 93.19 321 THR B O 1
ATOM 8458 N N . ASN B 1 322 ? 0.12 -23.906 8.078 1 96.12 322 ASN B N 1
ATOM 8459 C CA . ASN B 1 322 ? -1.001 -23.078 7.633 1 96.12 322 ASN B CA 1
ATOM 8460 C C . ASN B 1 322 ? -0.547 -21.984 6.676 1 96.12 322 ASN B C 1
ATOM 8462 O O . ASN B 1 322 ? -1.28 -21.609 5.758 1 96.12 322 ASN B O 1
ATOM 8466 N N . MET B 1 323 ? 0.65 -21.516 6.895 1 95.38 323 MET B N 1
ATOM 8467 C CA . MET B 1 323 ? 1.212 -20.531 5.965 1 95.38 323 MET B CA 1
ATOM 8468 C C . MET B 1 323 ? 1.431 -21.156 4.59 1 95.38 323 MET B C 1
ATOM 8470 O O . MET B 1 323 ? 1.173 -20.531 3.568 1 95.38 323 MET B O 1
ATOM 8474 N N . LYS B 1 324 ? 1.842 -22.391 4.59 1 93.12 324 LYS B N 1
ATOM 8475 C CA . LYS B 1 324 ? 2.051 -23.109 3.334 1 93.12 324 LYS B CA 1
ATOM 8476 C C . LYS B 1 324 ? 0.735 -23.297 2.588 1 93.12 324 LYS B C 1
ATOM 8478 O O . LYS B 1 324 ? 0.67 -23.109 1.372 1 93.12 324 LYS B O 1
ATOM 8483 N N . LYS B 1 325 ? -0.239 -23.594 3.326 1 94.38 325 LYS B N 1
ATOM 8484 C CA . LYS B 1 325 ? -1.549 -23.812 2.717 1 94.38 325 LYS B CA 1
ATOM 8485 C C . LYS B 1 325 ? -2.104 -22.5 2.15 1 94.38 325 LYS B C 1
ATOM 8487 O O . LYS B 1 325 ? -2.658 -22.484 1.051 1 94.38 325 LYS B O 1
ATOM 8492 N N . LEU B 1 326 ? -1.918 -21.484 2.889 1 95.94 326 LEU B N 1
ATOM 8493 C CA . LEU B 1 326 ? -2.438 -20.172 2.492 1 95.94 326 LEU B CA 1
ATOM 8494 C C . LEU B 1 326 ? -1.771 -19.688 1.209 1 95.94 326 LEU B C 1
ATOM 8496 O O . LEU B 1 326 ? -2.434 -19.125 0.333 1 95.94 326 LEU B O 1
ATOM 8500 N N . PHE B 1 327 ? -0.464 -19.984 1.039 1 95 327 PHE B N 1
ATOM 8501 C CA . PHE B 1 327 ? 0.28 -19.406 -0.08 1 95 327 PHE B CA 1
ATOM 8502 C C . PHE B 1 327 ? 0.508 -20.453 -1.164 1 95 327 PHE B C 1
ATOM 8504 O O . PHE B 1 327 ? 1.233 -20.219 -2.129 1 95 327 PHE B O 1
ATOM 8511 N N . GLU B 1 328 ? -0.1 -21.578 -0.999 1 92.56 328 GLU B N 1
ATOM 8512 C CA . GLU B 1 328 ? -0.013 -22.609 -2.025 1 92.56 328 GLU B CA 1
ATOM 8513 C C . GLU B 1 328 ? -0.704 -22.172 -3.312 1 92.56 328 GLU B C 1
ATOM 8515 O O . GLU B 1 328 ? -1.797 -21.609 -3.273 1 92.56 328 GLU B O 1
ATOM 8520 N N . MET B 1 329 ? -0.044 -22.344 -4.414 1 90.31 329 MET B N 1
ATOM 8521 C CA . MET B 1 329 ? -0.582 -21.984 -5.723 1 90.31 329 MET B CA 1
ATOM 8522 C C . MET B 1 329 ? -0.58 -23.188 -6.664 1 90.31 329 MET B C 1
ATOM 8524 O O . MET B 1 329 ? 0.42 -23.906 -6.766 1 90.31 329 MET B O 1
ATOM 8528 N N . THR B 1 330 ? -1.696 -23.469 -7.184 1 87.31 330 THR B N 1
ATOM 8529 C CA . THR B 1 330 ? -1.832 -24.547 -8.156 1 87.31 330 THR B CA 1
ATOM 8530 C C . THR B 1 330 ? -1.871 -23.984 -9.578 1 87.31 330 THR B C 1
ATOM 8532 O O . THR B 1 330 ? -2.475 -22.938 -9.828 1 87.31 330 THR B O 1
ATOM 8535 N N . PRO B 1 331 ? -1.123 -24.609 -10.398 1 83.12 331 PRO B N 1
ATOM 8536 C CA . PRO B 1 331 ? -1.164 -24.156 -11.781 1 83.12 331 PRO B CA 1
ATOM 8537 C C . PRO B 1 331 ? -2.561 -24.234 -12.391 1 83.12 331 PRO B C 1
ATOM 8539 O O . PRO B 1 331 ? -3.416 -24.969 -11.883 1 83.12 331 PRO B O 1
ATOM 8542 N N . LYS B 1 332 ? -2.725 -23.484 -13.438 1 79.81 332 LYS B N 1
ATOM 8543 C CA . LYS B 1 332 ? -4.016 -23.438 -14.117 1 79.81 332 LYS B CA 1
ATOM 8544 C C . LYS B 1 332 ? -4.41 -24.812 -14.656 1 79.81 332 LYS B C 1
ATOM 8546 O O . LYS B 1 332 ? -3.574 -25.531 -15.211 1 79.81 332 LYS B O 1
ATOM 8551 N N . SER B 1 333 ? -5.609 -25.141 -14.227 1 71.31 333 SER B N 1
ATOM 8552 C CA . SER B 1 333 ? -6.121 -26.422 -14.68 1 71.31 333 SER B CA 1
ATOM 8553 C C . SER B 1 333 ? -6.406 -26.406 -16.172 1 71.31 333 SER B C 1
ATOM 8555 O O . SER B 1 333 ? -6.852 -25.406 -16.719 1 71.31 333 SER B O 1
ATOM 8557 N N . THR B 1 334 ? -6.004 -27.438 -16.844 1 65.81 334 THR B N 1
ATOM 8558 C CA . THR B 1 334 ? -6.289 -27.562 -18.266 1 65.81 334 THR B CA 1
ATOM 8559 C C . THR B 1 334 ? -7.688 -28.125 -18.484 1 65.81 334 THR B C 1
ATOM 8561 O O . THR B 1 334 ? -8.242 -28 -19.578 1 65.81 334 THR B O 1
ATOM 8564 N N . THR B 1 335 ? -8.312 -28.812 -17.359 1 62 335 THR B N 1
ATOM 8565 C CA . THR B 1 335 ? -9.641 -29.406 -17.531 1 62 335 THR B CA 1
ATOM 8566 C C . THR B 1 335 ? -10.727 -28.438 -17.094 1 62 335 THR B C 1
ATOM 8568 O O . THR B 1 335 ? -10.492 -27.594 -16.219 1 62 335 THR B O 1
ATOM 8571 N N . LYS B 1 336 ? -11.906 -28.438 -17.812 1 59.59 336 LYS B N 1
ATOM 8572 C CA . LYS B 1 336 ? -13.047 -27.594 -17.5 1 59.59 336 LYS B CA 1
ATOM 8573 C C . LYS B 1 336 ? -13.414 -27.672 -16.031 1 59.59 336 LYS B C 1
ATOM 8575 O O . LYS B 1 336 ? -13.734 -26.656 -15.398 1 59.59 336 LYS B O 1
ATOM 8580 N N . SER B 1 337 ? -13.586 -28.922 -15.492 1 52.91 337 SER B N 1
ATOM 8581 C CA . SER B 1 337 ? -14.031 -29.141 -14.117 1 52.91 337 SER B CA 1
ATOM 8582 C C . SER B 1 337 ? -13.125 -28.422 -13.117 1 52.91 337 SER B C 1
ATOM 8584 O O . SER B 1 337 ? -13.602 -27.922 -12.094 1 52.91 337 SER B O 1
ATOM 8586 N N . GLY B 1 338 ? -11.859 -28.359 -13.422 1 55.72 338 GLY B N 1
ATOM 8587 C CA . GLY B 1 338 ? -10.828 -27.766 -12.586 1 55.72 338 GLY B CA 1
ATOM 8588 C C . GLY B 1 338 ? -10.648 -26.281 -12.805 1 55.72 338 GLY B C 1
ATOM 8589 O O . GLY B 1 338 ? -9.836 -25.641 -12.133 1 55.72 338 GLY B O 1
ATOM 8590 N N . THR B 1 339 ? -11.562 -25.734 -13.695 1 60.81 339 THR B N 1
ATOM 8591 C CA . THR B 1 339 ? -11.328 -24.469 -14.359 1 60.81 339 THR B CA 1
ATOM 8592 C C . THR B 1 339 ? -11.992 -23.328 -13.586 1 60.81 339 THR B C 1
ATOM 8594 O O . THR B 1 339 ? -12.203 -22.234 -14.133 1 60.81 339 THR B O 1
ATOM 8597 N N . MET B 1 340 ? -12.328 -23.453 -12.375 1 83.12 340 MET B N 1
ATOM 8598 C CA . MET B 1 340 ? -12.898 -22.266 -11.766 1 83.12 340 MET B CA 1
ATOM 8599 C C . MET B 1 340 ? -11.797 -21.328 -11.281 1 83.12 340 MET B C 1
ATOM 8601 O O . MET B 1 340 ? -11.938 -20.688 -10.227 1 83.12 340 MET B O 1
ATOM 8605 N N . ASP B 1 341 ? -10.781 -21.328 -12.102 1 90.56 341 ASP B N 1
ATOM 8606 C CA . ASP B 1 341 ? -9.633 -20.516 -11.727 1 90.56 341 ASP B CA 1
ATOM 8607 C C . ASP B 1 341 ? -9.969 -19.016 -11.797 1 90.56 341 ASP B C 1
ATOM 8609 O O . ASP B 1 341 ? -9.477 -18.234 -10.992 1 90.56 341 ASP B O 1
ATOM 8613 N N . CYS B 1 342 ? -10.859 -18.703 -12.766 1 94.38 342 CYS B N 1
ATOM 8614 C CA . CYS B 1 342 ? -11.203 -17.297 -12.945 1 94.38 342 CYS B CA 1
ATOM 8615 C C . CYS B 1 342 ? -11.953 -16.75 -11.727 1 94.38 342 CYS B C 1
ATOM 8617 O O . CYS B 1 342 ? -11.922 -15.555 -11.453 1 94.38 342 CYS B O 1
ATOM 8619 N N . VAL B 1 343 ? -12.578 -17.625 -10.969 1 96 343 VAL B N 1
ATOM 8620 C CA . VAL B 1 343 ? -13.328 -17.234 -9.789 1 96 343 VAL B CA 1
ATOM 8621 C C . VAL B 1 343 ? -12.375 -16.688 -8.734 1 96 343 VAL B C 1
ATOM 8623 O O . VAL B 1 343 ? -12.734 -15.781 -7.965 1 96 343 VAL B O 1
ATOM 8626 N N . ASN B 1 344 ? -11.125 -17.203 -8.734 1 95.88 344 ASN B N 1
ATOM 8627 C CA . ASN B 1 344 ? -10.133 -16.688 -7.805 1 95.88 344 ASN B CA 1
ATOM 8628 C C . ASN B 1 344 ? -9.836 -15.211 -8.07 1 95.88 344 ASN B C 1
ATOM 8630 O O . ASN B 1 344 ? -9.727 -14.414 -7.129 1 95.88 344 ASN B O 1
ATOM 8634 N N . GLY B 1 345 ? -9.734 -14.883 -9.32 1 97 345 GLY B N 1
ATOM 8635 C CA . GLY B 1 345 ? -9.523 -13.484 -9.664 1 97 345 GLY B CA 1
ATOM 8636 C C . GLY B 1 345 ? -10.695 -12.594 -9.312 1 97 345 GLY B C 1
ATOM 8637 O O . GLY B 1 345 ? -10.516 -11.484 -8.805 1 97 345 GLY B O 1
ATOM 8638 N N . VAL B 1 346 ? -11.883 -13.086 -9.531 1 97.75 346 VAL B N 1
ATOM 8639 C CA . VAL B 1 346 ? -13.102 -12.336 -9.227 1 97.75 346 VAL B CA 1
ATOM 8640 C C . VAL B 1 346 ? -13.18 -12.07 -7.723 1 97.75 346 VAL B C 1
ATOM 8642 O O . VAL B 1 346 ? -13.469 -10.953 -7.297 1 97.75 346 VAL B O 1
ATOM 8645 N N . ARG B 1 347 ? -12.875 -13.07 -6.926 1 97.5 347 ARG B N 1
ATOM 8646 C CA . ARG B 1 347 ? -12.93 -12.945 -5.473 1 97.5 347 ARG B CA 1
ATOM 8647 C C . ARG B 1 347 ? -11.898 -11.938 -4.973 1 97.5 347 ARG B C 1
ATOM 8649 O O . ARG B 1 347 ? -12.227 -11.055 -4.18 1 97.5 347 ARG B O 1
ATOM 8656 N N . ALA B 1 348 ? -10.688 -12.117 -5.453 1 97.81 348 ALA B N 1
ATOM 8657 C CA . ALA B 1 348 ? -9.594 -11.25 -5.012 1 97.81 348 ALA B CA 1
ATOM 8658 C C . ALA B 1 348 ? -9.883 -9.789 -5.359 1 97.81 348 ALA B C 1
ATOM 8660 O O . ALA B 1 348 ? -9.789 -8.906 -4.5 1 97.81 348 ALA B O 1
ATOM 8661 N N . LEU B 1 349 ? -10.266 -9.523 -6.574 1 98 349 LEU B N 1
ATOM 8662 C CA . LEU B 1 349 ? -10.516 -8.156 -7.035 1 98 349 LEU B CA 1
ATOM 8663 C C . LEU B 1 349 ? -11.719 -7.559 -6.32 1 98 349 LEU B C 1
ATOM 8665 O O . LEU B 1 349 ? -11.742 -6.355 -6.043 1 98 349 LEU B O 1
ATOM 8669 N N . SER B 1 350 ? -12.688 -8.383 -6.074 1 98.38 350 SER B N 1
ATOM 8670 C CA . SER B 1 350 ? -13.859 -7.902 -5.352 1 98.38 350 SER B CA 1
ATOM 8671 C C . SER B 1 350 ? -13.5 -7.492 -3.926 1 98.38 350 SER B C 1
ATOM 8673 O O . SER B 1 350 ? -14.023 -6.504 -3.408 1 98.38 350 SER B O 1
ATOM 8675 N N . MET B 1 351 ? -12.617 -8.234 -3.301 1 98.38 351 MET B N 1
ATOM 8676 C CA . MET B 1 351 ? -12.188 -7.855 -1.956 1 98.38 351 MET B CA 1
ATOM 8677 C C . MET B 1 351 ? -11.422 -6.539 -1.978 1 98.38 351 MET B C 1
ATOM 8679 O O . MET B 1 351 ? -11.578 -5.707 -1.083 1 98.38 351 MET B O 1
ATOM 8683 N N . PHE B 1 352 ? -10.602 -6.328 -3 1 98.38 352 PHE B N 1
ATOM 8684 C CA . PHE B 1 352 ? -9.922 -5.051 -3.152 1 98.38 352 PHE B CA 1
ATOM 8685 C C . PHE B 1 352 ? -10.922 -3.914 -3.299 1 98.38 352 PHE B C 1
ATOM 8687 O O . PHE B 1 352 ? -10.758 -2.852 -2.697 1 98.38 352 PHE B O 1
ATOM 8694 N N . CYS B 1 353 ? -11.938 -4.207 -4.074 1 98.25 353 CYS B N 1
ATOM 8695 C CA . CYS B 1 353 ? -12.969 -3.191 -4.297 1 98.25 353 CYS B CA 1
ATOM 8696 C C . CYS B 1 353 ? -13.672 -2.83 -2.996 1 98.25 353 CYS B C 1
ATOM 8698 O O . CYS B 1 353 ? -13.984 -1.662 -2.758 1 98.25 353 CYS B O 1
ATOM 8700 N N . ILE B 1 354 ? -13.914 -3.811 -2.172 1 98.31 354 ILE B N 1
ATOM 8701 C CA . ILE B 1 354 ? -14.555 -3.549 -0.886 1 98.31 354 ILE B CA 1
ATOM 8702 C C . ILE B 1 354 ? -13.664 -2.639 -0.043 1 98.31 354 ILE B C 1
ATOM 8704 O O . ILE B 1 354 ? -14.141 -1.677 0.561 1 98.31 354 ILE B O 1
ATOM 8708 N N . ILE B 1 355 ? -12.406 -2.875 -0.025 1 98.38 355 ILE B N 1
ATOM 8709 C CA . ILE B 1 355 ? -11.484 -2.051 0.746 1 98.38 355 ILE B CA 1
ATOM 8710 C C . ILE B 1 355 ? -11.43 -0.646 0.151 1 98.38 355 ILE B C 1
ATOM 8712 O O . ILE B 1 355 ? -11.43 0.346 0.884 1 98.38 355 ILE B O 1
ATOM 8716 N N . VAL B 1 356 ? -11.438 -0.558 -1.19 1 98.12 356 VAL B N 1
ATOM 8717 C CA . VAL B 1 356 ? -11.422 0.729 -1.877 1 98.12 356 VAL B CA 1
ATOM 8718 C C . VAL B 1 356 ? -12.648 1.55 -1.465 1 98.12 356 VAL B C 1
ATOM 8720 O O . VAL B 1 356 ? -12.531 2.748 -1.199 1 98.12 356 VAL B O 1
ATOM 8723 N N . TYR B 1 357 ? -13.781 0.907 -1.415 1 97.56 357 TYR B N 1
ATOM 8724 C CA . TYR B 1 357 ? -15.016 1.576 -1.019 1 97.56 357 TYR B CA 1
ATOM 8725 C C . TYR B 1 357 ? -14.883 2.186 0.372 1 97.56 357 TYR B C 1
ATOM 8727 O O . TYR B 1 357 ? -15.195 3.361 0.574 1 97.56 357 TYR B O 1
ATOM 8735 N N . HIS B 1 358 ? -14.391 1.454 1.27 1 96.69 358 HIS B N 1
ATOM 8736 C CA . HIS B 1 358 ? -14.344 1.916 2.652 1 96.69 358 HIS B CA 1
ATOM 8737 C C . HIS B 1 358 ? -13.195 2.891 2.871 1 96.69 358 HIS B C 1
ATOM 8739 O O . HIS B 1 358 ? -13.258 3.752 3.752 1 96.69 358 HIS B O 1
ATOM 8745 N N . VAL B 1 359 ? -12.148 2.777 2.09 1 97.06 359 VAL B N 1
ATOM 8746 C CA . VAL B 1 359 ? -11.109 3.799 2.135 1 97.06 359 VAL B CA 1
ATOM 8747 C C . VAL B 1 359 ? -11.688 5.148 1.715 1 97.06 359 VAL B C 1
ATOM 8749 O O . VAL B 1 359 ? -11.32 6.188 2.268 1 97.06 359 VAL B O 1
ATOM 8752 N N . HIS B 1 360 ? -12.586 5.102 0.734 1 96.56 360 HIS B N 1
ATOM 8753 C CA . HIS B 1 360 ? -13.266 6.324 0.321 1 96.56 360 HIS B CA 1
ATOM 8754 C C . HIS B 1 360 ? -14.125 6.887 1.45 1 96.56 360 HIS B C 1
ATOM 8756 O O . HIS B 1 360 ? -14.148 8.094 1.678 1 96.56 360 HIS B O 1
ATOM 8762 N N . ASP B 1 361 ? -14.789 5.992 2.178 1 92 361 ASP B N 1
ATOM 8763 C CA . ASP B 1 361 ? -15.586 6.438 3.318 1 92 361 ASP B CA 1
ATOM 8764 C C . ASP B 1 361 ? -14.719 7.176 4.34 1 92 361 ASP B C 1
ATOM 8766 O O . ASP B 1 361 ? -15.094 8.25 4.809 1 92 361 ASP B O 1
ATOM 8770 N N . VAL B 1 362 ? -13.617 6.625 4.609 1 89 362 VAL B N 1
ATOM 8771 C CA . VAL B 1 362 ? -12.703 7.203 5.59 1 89 362 VAL B CA 1
ATOM 8772 C C . VAL B 1 362 ? -12.148 8.523 5.066 1 89 362 VAL B C 1
ATOM 8774 O O . VAL B 1 362 ? -12.047 9.5 5.809 1 89 362 VAL B O 1
ATOM 8777 N N . THR B 1 363 ? -11.805 8.547 3.816 1 92.38 363 THR B N 1
ATOM 8778 C CA . THR B 1 363 ? -11.227 9.742 3.213 1 92.38 363 THR B CA 1
ATOM 8779 C C . THR B 1 363 ? -12.234 10.891 3.217 1 92.38 363 THR B C 1
ATOM 8781 O O . THR B 1 363 ? -11.875 12.031 3.51 1 92.38 363 THR B O 1
ATOM 8784 N N . LEU B 1 364 ? -13.469 10.617 2.965 1 89.62 364 LEU B N 1
ATOM 8785 C CA . LEU B 1 364 ? -14.508 11.641 2.9 1 89.62 364 LEU B CA 1
ATOM 8786 C C . LEU B 1 364 ? -14.875 12.133 4.297 1 89.62 364 LEU B C 1
ATOM 8788 O O . LEU B 1 364 ? -15.328 13.266 4.465 1 89.62 364 LEU B O 1
ATOM 8792 N N . ALA B 1 365 ? -14.602 11.281 5.301 1 83.12 365 ALA B N 1
ATOM 8793 C CA . ALA B 1 365 ? -14.953 11.641 6.672 1 83.12 365 ALA B CA 1
ATOM 8794 C C . ALA B 1 365 ? -13.773 12.281 7.395 1 83.12 365 ALA B C 1
ATOM 8796 O O . ALA B 1 365 ? -13.938 12.883 8.461 1 83.12 365 ALA B O 1
ATOM 8797 N N . THR B 1 366 ? -12.602 12.227 6.848 1 86.69 366 THR B N 1
ATOM 8798 C CA . THR B 1 366 ? -11.391 12.742 7.473 1 86.69 366 THR B CA 1
ATOM 8799 C C . THR B 1 366 ? -11.297 14.258 7.309 1 86.69 366 THR B C 1
ATOM 8801 O O . THR B 1 366 ? -11.594 14.789 6.234 1 86.69 366 THR B O 1
ATOM 8804 N N . PRO B 1 367 ? -10.961 14.992 8.469 1 88.75 367 PRO B N 1
ATOM 8805 C CA . PRO B 1 367 ? -10.719 16.438 8.336 1 88.75 367 PRO B CA 1
ATOM 8806 C C . PRO B 1 367 ? -9.695 16.766 7.258 1 88.75 367 PRO B C 1
ATOM 8808 O O . PRO B 1 367 ? -8.609 16.188 7.23 1 88.75 367 PRO B O 1
ATOM 8811 N N . THR B 1 368 ? -10.07 17.656 6.398 1 91.44 368 THR B N 1
ATOM 8812 C CA . THR B 1 368 ? -9.242 17.969 5.242 1 91.44 368 THR B CA 1
ATOM 8813 C C . THR B 1 368 ? -9.07 19.484 5.102 1 91.44 368 THR B C 1
ATOM 8815 O O . THR B 1 368 ? -10.016 20.25 5.316 1 91.44 368 THR B O 1
ATOM 8818 N N . VAL B 1 369 ? -7.867 19.922 4.676 1 91.88 369 VAL B N 1
ATOM 8819 C CA . VAL B 1 369 ? -7.543 21.344 4.566 1 91.88 369 VAL B CA 1
ATOM 8820 C C . VAL B 1 369 ? -8.188 21.922 3.309 1 91.88 369 VAL B C 1
ATOM 8822 O O . VAL B 1 369 ? -8.531 23.094 3.268 1 91.88 369 VAL B O 1
ATOM 8825 N N . ASN B 1 370 ? -8.258 21.125 2.279 1 92.19 370 ASN B N 1
ATOM 8826 C CA . ASN B 1 370 ? -8.836 21.562 1.012 1 92.19 370 ASN B CA 1
ATOM 8827 C C . ASN B 1 370 ? -10.133 20.812 0.705 1 92.19 370 ASN B C 1
ATOM 8829 O O . ASN B 1 370 ? -10.258 20.188 -0.347 1 92.19 370 ASN B O 1
ATOM 8833 N N . GLN B 1 371 ? -11.086 21.062 1.527 1 93.44 371 GLN B N 1
ATOM 8834 C CA . GLN B 1 371 ? -12.375 20.391 1.461 1 93.44 371 GLN B CA 1
ATOM 8835 C C . GLN B 1 371 ? -13.047 20.609 0.11 1 93.44 371 GLN B C 1
ATOM 8837 O O . GLN B 1 371 ? -13.742 19.734 -0.4 1 93.44 371 GLN B O 1
ATOM 8842 N N . VAL B 1 372 ? -12.836 21.75 -0.472 1 92.88 372 VAL B N 1
ATOM 8843 C CA . VAL B 1 372 ? -13.438 22.078 -1.759 1 92.88 372 VAL B CA 1
ATOM 8844 C C . VAL B 1 372 ? -12.961 21.094 -2.824 1 92.88 372 VAL B C 1
ATOM 8846 O O . VAL B 1 372 ? -13.75 20.625 -3.641 1 92.88 372 VAL B O 1
ATOM 8849 N N . MET B 1 373 ? -11.672 20.828 -2.766 1 92.94 373 MET B N 1
ATOM 8850 C CA . MET B 1 373 ? -11.117 19.875 -3.732 1 92.94 373 MET B CA 1
ATOM 8851 C C . MET B 1 373 ? -11.672 18.484 -3.508 1 92.94 373 MET B C 1
ATOM 8853 O O . MET B 1 373 ? -11.914 17.734 -4.465 1 92.94 373 MET B O 1
ATOM 8857 N N . LEU B 1 374 ? -11.828 18.094 -2.314 1 94.56 374 LEU B N 1
ATOM 8858 C CA . LEU B 1 374 ? -12.398 16.797 -1.969 1 94.56 374 LEU B CA 1
ATOM 8859 C C . LEU B 1 374 ? -13.828 16.688 -2.482 1 94.56 374 LEU B C 1
ATOM 8861 O O . LEU B 1 374 ? -14.219 15.648 -3.023 1 94.56 374 LEU B O 1
ATOM 8865 N N . VAL B 1 375 ? -14.617 17.75 -2.314 1 93.06 375 VAL B N 1
ATOM 8866 C CA . VAL B 1 375 ? -16 17.766 -2.777 1 93.06 375 VAL B CA 1
ATOM 8867 C C . VAL B 1 375 ? -16.031 17.688 -4.301 1 93.06 375 VAL B C 1
ATOM 8869 O O . VAL B 1 375 ? -16.875 16.984 -4.875 1 93.06 375 VAL B O 1
ATOM 8872 N N . GLU B 1 376 ? -15.109 18.359 -4.941 1 93.88 376 GLU B N 1
ATOM 8873 C CA . GLU B 1 376 ? -15.016 18.297 -6.398 1 93.88 376 GLU B CA 1
ATOM 8874 C C . GLU B 1 376 ? -14.711 16.875 -6.867 1 93.88 376 GLU B C 1
ATOM 8876 O O . GLU B 1 376 ? -15.281 16.391 -7.848 1 93.88 376 GLU B O 1
ATOM 8881 N N . TYR B 1 377 ? -13.828 16.25 -6.191 1 95.56 377 TYR B N 1
ATOM 8882 C CA . TYR B 1 377 ? -13.508 14.867 -6.512 1 95.56 377 TYR B CA 1
ATOM 8883 C C . TYR B 1 377 ? -14.719 13.969 -6.332 1 95.56 377 TYR B C 1
ATOM 8885 O O . TYR B 1 377 ? -15.031 13.148 -7.199 1 95.56 377 TYR B O 1
ATOM 8893 N N . ARG B 1 378 ? -15.406 14.164 -5.238 1 93.06 378 ARG B N 1
ATOM 8894 C CA . ARG B 1 378 ? -16.578 13.352 -4.918 1 93.06 378 ARG B CA 1
ATOM 8895 C C . ARG B 1 378 ? -17.656 13.492 -5.988 1 93.06 378 ARG B C 1
ATOM 8897 O O . ARG B 1 378 ? -18.391 12.547 -6.262 1 93.06 378 ARG B O 1
ATOM 8904 N N . ASN B 1 379 ? -17.656 14.641 -6.66 1 92.94 379 ASN B N 1
ATOM 8905 C CA . ASN B 1 379 ? -18.688 14.914 -7.648 1 92.94 379 ASN B CA 1
ATOM 8906 C C . ASN B 1 379 ? -18.188 14.641 -9.07 1 92.94 379 ASN B C 1
ATOM 8908 O O . ASN B 1 379 ? -18.953 14.75 -10.031 1 92.94 379 ASN B O 1
ATOM 8912 N N . SER B 1 380 ? -16.953 14.297 -9.164 1 94.56 380 SER B N 1
ATOM 8913 C CA . SER B 1 380 ? -16.422 13.977 -10.477 1 94.56 380 SER B CA 1
ATOM 8914 C C . SER B 1 380 ? -16.844 12.578 -10.922 1 94.56 380 SER B C 1
ATOM 8916 O O . SER B 1 380 ? -17.219 11.75 -10.094 1 94.56 380 SER B O 1
ATOM 8918 N N . ILE B 1 381 ? -16.812 12.32 -12.172 1 93.5 381 ILE B N 1
ATOM 8919 C CA . ILE B 1 381 ? -17.172 11.023 -12.727 1 93.5 381 ILE B CA 1
ATOM 8920 C C . ILE B 1 381 ? -16.203 9.953 -12.211 1 93.5 381 ILE B C 1
ATOM 8922 O O . ILE B 1 381 ? -16.641 8.883 -11.766 1 93.5 381 ILE B O 1
ATOM 8926 N N . PHE B 1 382 ? -14.984 10.266 -12.234 1 95.25 382 PHE B N 1
ATOM 8927 C CA . PHE B 1 382 ? -13.961 9.312 -11.805 1 95.25 382 PHE B CA 1
ATOM 8928 C C . PHE B 1 382 ? -14.133 8.969 -10.328 1 95.25 382 PHE B C 1
ATOM 8930 O O . PHE B 1 382 ? -14.102 7.797 -9.953 1 95.25 382 PHE B O 1
ATOM 8937 N N . GLY B 1 383 ? -14.297 10.031 -9.523 1 96.19 383 GLY B N 1
ATOM 8938 C CA . GLY B 1 383 ? -14.43 9.828 -8.094 1 96.19 383 GLY B CA 1
ATOM 8939 C C . GLY B 1 383 ? -15.664 9.023 -7.715 1 96.19 383 GLY B C 1
ATOM 8940 O O . GLY B 1 383 ? -15.57 8.086 -6.922 1 96.19 383 GLY B O 1
ATOM 8941 N N . VAL B 1 384 ? -16.781 9.305 -8.352 1 94.88 384 VAL B N 1
ATOM 8942 C CA . VAL B 1 384 ? -18.031 8.633 -8.008 1 94.88 384 VAL B CA 1
ATOM 8943 C C . VAL B 1 384 ? -17.969 7.176 -8.461 1 94.88 384 VAL B C 1
ATOM 8945 O O . VAL B 1 384 ? -18.422 6.281 -7.734 1 94.88 384 VAL B O 1
ATOM 8948 N N . LEU B 1 385 ? -17.406 6.93 -9.57 1 96.25 385 LEU B N 1
ATOM 8949 C CA . LEU B 1 385 ? -17.359 5.566 -10.078 1 96.25 385 LEU B CA 1
ATOM 8950 C C . LEU B 1 385 ? -16.391 4.719 -9.258 1 96.25 385 LEU B C 1
ATOM 8952 O O . LEU B 1 385 ? -16.703 3.58 -8.906 1 96.25 385 LEU B O 1
ATOM 8956 N N . LEU B 1 386 ? -15.227 5.246 -8.969 1 96.94 386 LEU B N 1
ATOM 8957 C CA . LEU B 1 386 ? -14.266 4.492 -8.164 1 96.94 386 LEU B CA 1
ATOM 8958 C C . LEU B 1 386 ? -14.836 4.184 -6.785 1 96.94 386 LEU B C 1
ATOM 8960 O O . LEU B 1 386 ? -14.602 3.102 -6.238 1 96.94 386 LEU B O 1
ATOM 8964 N N . TYR B 1 387 ? -15.602 5.078 -6.277 1 96.62 387 TYR B N 1
ATOM 8965 C CA . TYR B 1 387 ? -16.172 4.953 -4.941 1 96.62 387 TYR B CA 1
ATOM 8966 C C . TYR B 1 387 ? -17.406 4.055 -4.961 1 96.62 387 TYR B C 1
ATOM 8968 O O . TYR B 1 387 ? -17.375 2.941 -4.426 1 96.62 387 TYR B O 1
ATOM 8976 N N . LYS B 1 388 ? -18.344 4.348 -5.773 1 95.5 388 LYS B N 1
ATOM 8977 C CA . LYS B 1 388 ? -19.672 3.742 -5.648 1 95.5 388 LYS B CA 1
ATOM 8978 C C . LYS B 1 388 ? -19.75 2.439 -6.438 1 95.5 388 LYS B C 1
ATOM 8980 O O . LYS B 1 388 ? -20.516 1.537 -6.078 1 95.5 388 LYS B O 1
ATOM 8985 N N . LEU B 1 389 ? -19.031 2.258 -7.465 1 95.44 389 LEU B N 1
ATOM 8986 C CA . LEU B 1 389 ? -19.047 0.982 -8.172 1 95.44 389 LEU B CA 1
ATOM 8987 C C . LEU B 1 389 ? -18.328 -0.095 -7.363 1 95.44 389 LEU B C 1
ATOM 8989 O O . LEU B 1 389 ? -18.609 -1.286 -7.527 1 95.44 389 LEU B O 1
ATOM 8993 N N . SER B 1 390 ? -17.375 0.362 -6.527 1 96.5 390 SER B N 1
ATOM 8994 C CA . SER B 1 390 ? -16.656 -0.587 -5.691 1 96.5 390 SER B CA 1
ATOM 8995 C C . SER B 1 390 ? -17.578 -1.246 -4.676 1 96.5 390 SER B C 1
ATOM 8997 O O . SER B 1 390 ? -17.312 -2.365 -4.227 1 96.5 390 SER B O 1
ATOM 8999 N N . GLU B 1 391 ? -18.641 -0.639 -4.383 1 94.44 391 GLU B N 1
ATOM 9000 C CA . GLU B 1 391 ? -19.609 -1.183 -3.439 1 94.44 391 GLU B CA 1
ATOM 9001 C C . GLU B 1 391 ? -20.297 -2.418 -4.008 1 94.44 391 GLU B C 1
ATOM 9003 O O . GLU B 1 391 ? -20.781 -3.264 -3.258 1 94.44 391 GLU B O 1
ATOM 9008 N N . LYS B 1 392 ? -20.312 -2.549 -5.301 1 95.88 392 LYS B N 1
ATOM 9009 C CA . LYS B 1 392 ? -21.016 -3.645 -5.969 1 95.88 392 LYS B CA 1
ATOM 9010 C C . LYS B 1 392 ? -20.297 -4.977 -5.723 1 95.88 392 LYS B C 1
ATOM 9012 O O . LYS B 1 392 ? -20.891 -6.043 -5.938 1 95.88 392 LYS B O 1
ATOM 9017 N N . ALA B 1 393 ? -19.141 -4.891 -5.172 1 96.94 393 ALA B N 1
ATOM 9018 C CA . ALA B 1 393 ? -18.359 -6.094 -4.875 1 96.94 393 ALA B CA 1
ATOM 9019 C C . ALA B 1 393 ? -19.094 -6.977 -3.863 1 96.94 393 ALA B C 1
ATOM 9021 O O . ALA B 1 393 ? -18.922 -8.195 -3.865 1 96.94 393 ALA B O 1
ATOM 9022 N N . VAL B 1 394 ? -19.922 -6.43 -3.051 1 96.88 394 VAL B N 1
ATOM 9023 C CA . VAL B 1 394 ? -20.688 -7.199 -2.076 1 96.88 394 VAL B CA 1
ATOM 9024 C C . VAL B 1 394 ? -21.625 -8.156 -2.801 1 96.88 394 VAL B C 1
ATOM 9026 O O . VAL B 1 394 ? -21.766 -9.32 -2.402 1 96.88 394 VAL B O 1
ATOM 9029 N N . ASP B 1 395 ? -22.234 -7.691 -3.822 1 97.69 395 ASP B N 1
ATOM 9030 C CA . ASP B 1 395 ? -23.172 -8.516 -4.594 1 97.69 395 ASP B CA 1
ATOM 9031 C C . ASP B 1 395 ? -22.422 -9.602 -5.363 1 97.69 395 ASP B C 1
ATOM 9033 O O . ASP B 1 395 ? -22.984 -10.672 -5.621 1 97.69 395 ASP B O 1
ATOM 9037 N N . THR B 1 396 ? -21.203 -9.297 -5.711 1 98.31 396 THR B N 1
ATOM 9038 C CA . THR B 1 396 ? -20.359 -10.344 -6.297 1 98.31 396 THR B CA 1
ATOM 9039 C C . THR B 1 396 ? -20.203 -11.508 -5.328 1 98.31 396 THR B C 1
ATOM 9041 O O . THR B 1 396 ? -20.312 -12.672 -5.723 1 98.31 396 THR B O 1
ATOM 9044 N N . PHE B 1 397 ? -19.984 -11.188 -4.105 1 98.31 397 PHE B N 1
ATOM 9045 C CA . PHE B 1 397 ? -19.766 -12.242 -3.113 1 98.31 397 PHE B CA 1
ATOM 9046 C C . PHE B 1 397 ? -21.062 -13 -2.844 1 98.31 397 PHE B C 1
ATOM 9048 O O . PHE B 1 397 ? -21.047 -14.203 -2.592 1 98.31 397 PHE B O 1
ATOM 9055 N N . LEU B 1 398 ? -22.219 -12.312 -2.898 1 98.38 398 LEU B N 1
ATOM 9056 C CA . LEU B 1 398 ? -23.5 -12.992 -2.75 1 98.38 398 LEU B CA 1
ATOM 9057 C C . LEU B 1 398 ? -23.734 -13.953 -3.912 1 98.38 398 LEU B C 1
ATOM 9059 O O . LEU B 1 398 ? -24.172 -15.086 -3.705 1 98.38 398 LEU B O 1
ATOM 9063 N N . LEU B 1 399 ? -23.406 -13.469 -5.102 1 98.56 399 LEU B N 1
ATOM 9064 C CA . LEU B 1 399 ? -23.516 -14.312 -6.285 1 98.56 399 LEU B CA 1
ATOM 9065 C C . LEU B 1 399 ? -22.656 -15.562 -6.137 1 98.56 399 LEU B C 1
ATOM 9067 O O . LEU B 1 399 ? -23.109 -16.672 -6.387 1 98.56 399 LEU B O 1
ATOM 9071 N N . LEU B 1 400 ? -21.406 -15.359 -5.727 1 98.06 400 LEU B N 1
ATOM 9072 C CA . LEU B 1 400 ? -20.469 -16.469 -5.602 1 98.06 400 LEU B CA 1
ATOM 9073 C C . LEU B 1 400 ? -20.906 -17.438 -4.512 1 98.06 400 LEU B C 1
ATOM 9075 O O . LEU B 1 400 ? -20.766 -18.656 -4.66 1 98.06 400 LEU B O 1
ATOM 9079 N N . SER B 1 401 ? -21.406 -16.875 -3.412 1 98 401 SER B N 1
ATOM 9080 C CA . SER B 1 401 ? -21.891 -17.719 -2.32 1 98 401 SER B CA 1
ATOM 9081 C C . SER B 1 401 ? -23.016 -18.625 -2.787 1 98 401 SER B C 1
ATOM 9083 O O . SER B 1 401 ? -23.016 -19.828 -2.52 1 98 401 SER B O 1
ATOM 9085 N N . GLY B 1 402 ? -24 -18.062 -3.516 1 98.38 402 GLY B N 1
ATOM 9086 C CA . GLY B 1 402 ? -25.078 -18.844 -4.062 1 98.38 402 GLY B CA 1
ATOM 9087 C C . GLY B 1 402 ? -24.625 -19.891 -5.07 1 98.38 402 GLY B C 1
ATOM 9088 O O . GLY B 1 402 ? -25.047 -21.047 -5.023 1 98.38 402 GLY B O 1
ATOM 9089 N N . MET B 1 403 ? -23.766 -19.5 -5.918 1 97.81 403 MET B N 1
ATOM 9090 C CA . MET B 1 403 ? -23.234 -20.359 -6.965 1 97.81 403 MET B CA 1
ATOM 9091 C C . MET B 1 403 ? -22.5 -21.562 -6.359 1 97.81 403 MET B C 1
ATOM 9093 O O . MET B 1 403 ? -22.766 -22.703 -6.73 1 97.81 403 MET B O 1
ATOM 9097 N N . LEU B 1 404 ? -21.656 -21.328 -5.395 1 95.56 404 LEU B N 1
ATOM 9098 C CA . LEU B 1 404 ? -20.781 -22.359 -4.844 1 95.56 404 LEU B CA 1
ATOM 9099 C C . LEU B 1 404 ? -21.578 -23.328 -3.961 1 95.56 404 LEU B C 1
ATOM 9101 O O . LEU B 1 404 ? -21.328 -24.531 -3.982 1 95.56 404 LEU B O 1
ATOM 9105 N N . VAL B 1 405 ? -22.484 -22.781 -3.166 1 97.12 405 VAL B N 1
ATOM 9106 C CA . VAL B 1 405 ? -23.281 -23.672 -2.326 1 97.12 405 VAL B CA 1
ATOM 9107 C C . VAL B 1 405 ? -24.156 -24.562 -3.201 1 97.12 405 VAL B C 1
ATOM 9109 O O . VAL B 1 405 ? -24.344 -25.75 -2.896 1 97.12 405 VAL B O 1
ATOM 9112 N N . ALA B 1 406 ? -24.688 -24 -4.285 1 97.75 406 ALA B N 1
ATOM 9113 C CA . ALA B 1 406 ? -25.484 -24.797 -5.207 1 97.75 406 ALA B CA 1
ATOM 9114 C C . ALA B 1 406 ? -24.672 -25.938 -5.805 1 97.75 406 ALA B C 1
ATOM 9116 O O . ALA B 1 406 ? -25.109 -27.094 -5.797 1 97.75 406 ALA B O 1
ATOM 9117 N N . MET B 1 407 ? -23.547 -25.641 -6.23 1 95.31 407 MET B N 1
ATOM 9118 C CA . MET B 1 407 ? -22.703 -26.656 -6.836 1 95.31 407 MET B CA 1
ATOM 9119 C C . MET B 1 407 ? -22.312 -27.719 -5.816 1 95.31 407 MET B C 1
ATOM 9121 O O . MET B 1 407 ? -22.359 -28.922 -6.117 1 95.31 407 MET B O 1
ATOM 9125 N N . LYS B 1 408 ? -21.953 -27.297 -4.688 1 94.06 408 LYS B N 1
ATOM 9126 C CA . LYS B 1 408 ? -21.547 -28.219 -3.631 1 94.06 408 LYS B CA 1
ATOM 9127 C C . LYS B 1 408 ? -22.688 -29.141 -3.229 1 94.06 408 LYS B C 1
ATOM 9129 O O . LYS B 1 408 ? -22.516 -30.375 -3.176 1 94.06 408 LYS B O 1
ATOM 9134 N N . VAL B 1 409 ? -23.844 -28.641 -2.938 1 96.69 409 VAL B N 1
ATOM 9135 C CA . VAL B 1 409 ? -24.984 -29.391 -2.434 1 96.69 409 VAL B CA 1
ATOM 9136 C C . VAL B 1 409 ? -25.531 -30.297 -3.531 1 96.69 409 VAL B C 1
ATOM 9138 O O . VAL B 1 409 ? -25.875 -31.453 -3.273 1 96.69 409 VAL B O 1
ATOM 9141 N N . LEU B 1 410 ? -25.609 -29.828 -4.777 1 96.62 410 LEU B N 1
ATOM 9142 C CA . LEU B 1 410 ? -26.109 -30.641 -5.883 1 96.62 410 LEU B CA 1
ATOM 9143 C C . LEU B 1 410 ? -25.188 -31.812 -6.16 1 96.62 410 LEU B C 1
ATOM 9145 O O . LEU B 1 410 ? -25.656 -32.906 -6.488 1 96.62 410 LEU B O 1
ATOM 9149 N N . ARG B 1 411 ? -23.922 -31.562 -6.043 1 94.19 411 ARG B N 1
ATOM 9150 C CA . ARG B 1 411 ? -22.984 -32.656 -6.195 1 94.19 411 ARG B CA 1
ATOM 9151 C C . ARG B 1 411 ? -23.203 -33.719 -5.129 1 94.19 411 ARG B C 1
ATOM 9153 O O . ARG B 1 411 ? -23.172 -34.906 -5.43 1 94.19 411 ARG B O 1
ATOM 9160 N N . GLU B 1 412 ? -23.375 -33.312 -3.92 1 94.25 412 GLU B N 1
ATOM 9161 C CA . GLU B 1 412 ? -23.641 -34.219 -2.824 1 94.25 412 GLU B CA 1
ATOM 9162 C C . GLU B 1 412 ? -24.953 -34.969 -3.037 1 94.25 412 GLU B C 1
ATOM 9164 O O . GLU B 1 412 ? -25.016 -36.188 -2.791 1 94.25 412 GLU B O 1
ATOM 9169 N N . LEU B 1 413 ? -25.953 -34.344 -3.469 1 96.06 413 LEU B N 1
ATOM 9170 C CA . LEU B 1 413 ? -27.25 -34.969 -3.711 1 96.06 413 LEU B CA 1
ATOM 9171 C C . LEU B 1 413 ? -27.172 -35.938 -4.879 1 96.06 413 LEU B C 1
ATOM 9173 O O . LEU B 1 413 ? -27.844 -36.969 -4.867 1 96.06 413 LEU B O 1
ATOM 9177 N N . ASP B 1 414 ? -26.375 -35.594 -5.863 1 95.19 414 ASP B N 1
ATOM 9178 C CA . ASP B 1 414 ? -26.172 -36.469 -6.992 1 95.19 414 ASP B CA 1
ATOM 9179 C C . ASP B 1 414 ? -25.5 -37.781 -6.547 1 95.19 414 ASP B C 1
ATOM 9181 O O . ASP B 1 414 ? -25.844 -38.875 -7.039 1 95.19 414 ASP B O 1
ATOM 9185 N N . GLN B 1 415 ? -24.656 -37.594 -5.684 1 94.06 415 GLN B N 1
ATOM 9186 C CA . GLN B 1 415 ? -23.844 -38.75 -5.254 1 94.06 415 GLN B CA 1
ATOM 9187 C C . GLN B 1 415 ? -24.594 -39.562 -4.203 1 94.06 415 GLN B C 1
ATOM 9189 O O . GLN B 1 415 ? -24.672 -40.812 -4.316 1 94.06 415 GLN B O 1
ATOM 9194 N N . ASP B 1 416 ? -25.188 -38.906 -3.145 1 93.12 416 ASP B N 1
ATOM 9195 C CA . ASP B 1 416 ? -25.734 -39.625 -1.985 1 93.12 416 ASP B CA 1
ATOM 9196 C C . ASP B 1 416 ? -27.25 -39.656 -2.021 1 93.12 416 ASP B C 1
ATOM 9198 O O . ASP B 1 416 ? -27.891 -40.375 -1.247 1 93.12 416 ASP B O 1
ATOM 9202 N N . LYS B 1 417 ? -27.906 -38.938 -2.82 1 92.31 417 LYS B N 1
ATOM 9203 C CA . LYS B 1 417 ? -29.359 -38.812 -2.955 1 92.31 417 LYS B CA 1
ATOM 9204 C C . LYS B 1 417 ? -29.984 -38.281 -1.674 1 92.31 417 LYS B C 1
ATOM 9206 O O . LYS B 1 417 ? -31.203 -38.312 -1.511 1 92.31 417 LYS B O 1
ATOM 9211 N N . LYS B 1 418 ? -29.125 -37.969 -0.717 1 92.56 418 LYS B N 1
ATOM 9212 C CA . LYS B 1 418 ? -29.547 -37.344 0.536 1 92.56 418 LYS B CA 1
ATOM 9213 C C . LYS B 1 418 ? -28.547 -36.281 0.969 1 92.56 418 LYS B C 1
ATOM 9215 O O . LYS B 1 418 ? -27.359 -36.375 0.655 1 92.56 418 LYS B O 1
ATOM 9220 N N . LEU B 1 419 ? -29.125 -35.281 1.606 1 94.06 419 LEU B N 1
ATOM 9221 C CA . LEU B 1 419 ? -28.297 -34.188 2.09 1 94.06 419 LEU B CA 1
ATOM 9222 C C . LEU B 1 419 ? -28.125 -34.25 3.604 1 94.06 419 LEU B C 1
ATOM 9224 O O . LEU B 1 419 ? -29.109 -34.344 4.34 1 94.06 419 LEU B O 1
ATOM 9228 N N . ASN B 1 420 ? -26.891 -34.312 4.141 1 91.5 420 ASN B N 1
ATOM 9229 C CA . ASN B 1 420 ? -26.609 -34.25 5.57 1 91.5 420 ASN B CA 1
ATOM 9230 C C . ASN B 1 420 ? -26.625 -32.812 6.07 1 91.5 420 ASN B C 1
ATOM 9232 O O . ASN B 1 420 ? -25.594 -32.125 6.043 1 91.5 420 ASN B O 1
ATOM 9236 N N . LEU B 1 421 ? -27.734 -32.406 6.602 1 93.44 421 LEU B N 1
ATOM 9237 C CA . LEU B 1 421 ? -27.938 -31.031 7.004 1 93.44 421 LEU B CA 1
ATOM 9238 C C . LEU B 1 421 ? -27 -30.641 8.141 1 93.44 421 LEU B C 1
ATOM 9240 O O . LEU B 1 421 ? -26.484 -29.531 8.188 1 93.44 421 LEU B O 1
ATOM 9244 N N . LEU B 1 422 ? -26.781 -31.484 9.078 1 91.12 422 LEU B N 1
ATOM 9245 C CA . LEU B 1 422 ? -25.906 -31.203 10.211 1 91.12 422 LEU B CA 1
ATOM 9246 C C . LEU B 1 422 ? -24.484 -30.922 9.75 1 91.12 422 LEU B C 1
ATOM 9248 O O . LEU B 1 422 ? -23.844 -29.984 10.219 1 91.12 422 LEU B O 1
ATOM 9252 N N . ARG B 1 423 ? -24.047 -31.734 8.867 1 90.44 423 ARG B N 1
ATOM 9253 C CA . ARG B 1 423 ? -22.703 -31.547 8.336 1 90.44 423 ARG B CA 1
ATOM 9254 C C . ARG B 1 423 ? -22.609 -30.25 7.551 1 90.44 423 ARG B C 1
ATOM 9256 O O . ARG B 1 423 ? -21.609 -29.516 7.668 1 90.44 423 ARG B O 1
ATOM 9263 N N . LEU B 1 424 ? -23.641 -30.047 6.789 1 92.62 424 LEU B N 1
ATOM 9264 C CA . LEU B 1 424 ? -23.672 -28.828 5.977 1 92.62 424 LEU B CA 1
ATOM 9265 C C . LEU B 1 424 ? -23.594 -27.594 6.852 1 92.62 424 LEU B C 1
ATOM 9267 O O . LEU B 1 424 ? -22.781 -26.688 6.59 1 92.62 424 LEU B O 1
ATOM 9271 N N . TYR B 1 425 ? -24.375 -27.516 7.906 1 94.25 425 TYR B N 1
ATOM 9272 C CA . TYR B 1 425 ? -24.438 -26.344 8.773 1 94.25 425 TYR B CA 1
ATOM 9273 C C . TYR B 1 425 ? -23.188 -26.234 9.641 1 94.25 425 TYR B C 1
ATOM 9275 O O . TYR B 1 425 ? -22.641 -25.141 9.828 1 94.25 425 TYR B O 1
ATOM 9283 N N . LEU B 1 426 ? -22.641 -27.328 10.125 1 92.62 426 LEU B N 1
ATOM 9284 C CA . LEU B 1 426 ? -21.453 -27.312 10.992 1 92.62 426 LEU B CA 1
ATOM 9285 C C . LEU B 1 426 ? -20.219 -26.875 10.219 1 92.62 426 LEU B C 1
ATOM 9287 O O . LEU B 1 426 ? -19.359 -26.172 10.766 1 92.62 426 LEU B O 1
ATOM 9291 N N . GLN B 1 427 ? -20.156 -27.297 9.031 1 92.19 427 GLN B N 1
ATOM 9292 C CA . GLN B 1 427 ? -19.016 -26.891 8.195 1 92.19 427 GLN B CA 1
ATOM 9293 C C . GLN B 1 427 ? -18.984 -25.375 8.008 1 92.19 427 GLN B C 1
ATOM 9295 O O . GLN B 1 427 ? -17.922 -24.766 8.086 1 92.19 427 GLN B O 1
ATOM 9300 N N . ARG B 1 428 ? -20.094 -24.828 7.777 1 93.69 428 ARG B N 1
ATOM 9301 C CA . ARG B 1 428 ? -20.172 -23.375 7.566 1 93.69 428 ARG B CA 1
ATOM 9302 C C . ARG B 1 428 ? -19.875 -22.625 8.859 1 93.69 428 ARG B C 1
ATOM 9304 O O . ARG B 1 428 ? -19.172 -21.625 8.852 1 93.69 428 ARG B O 1
ATOM 9311 N N . ILE B 1 429 ? -20.438 -23.078 9.961 1 94.19 429 ILE B N 1
ATOM 9312 C CA . ILE B 1 429 ? -20.266 -22.438 11.258 1 94.19 429 ILE B CA 1
ATOM 9313 C C . ILE B 1 429 ? -18.781 -22.484 11.656 1 94.19 429 ILE B C 1
ATOM 9315 O O . ILE B 1 429 ? -18.234 -21.469 12.102 1 94.19 429 ILE B O 1
ATOM 9319 N N . ILE B 1 430 ? -18.141 -23.562 11.43 1 94.12 430 ILE B N 1
ATOM 9320 C CA . ILE B 1 430 ? -16.734 -23.734 11.797 1 94.12 430 ILE B CA 1
ATOM 9321 C C . ILE B 1 430 ? -15.859 -22.875 10.898 1 94.12 430 ILE B C 1
ATOM 9323 O O . ILE B 1 430 ? -14.844 -22.344 11.336 1 94.12 430 ILE B O 1
ATOM 9327 N N . ARG B 1 431 ? -16.281 -22.688 9.703 1 93.06 431 ARG B N 1
ATOM 9328 C CA . ARG B 1 431 ? -15.516 -21.891 8.742 1 93.06 431 ARG B CA 1
ATOM 9329 C C . ARG B 1 431 ? -15.602 -20.406 9.07 1 93.06 431 ARG B C 1
ATOM 9331 O O . ARG B 1 431 ? -14.648 -19.656 8.844 1 93.06 431 ARG B O 1
ATOM 9338 N N . ILE B 1 432 ? -16.656 -19.922 9.672 1 95.5 432 ILE B N 1
ATOM 9339 C CA . ILE B 1 432 ? -16.922 -18.5 9.773 1 95.5 432 ILE B CA 1
ATOM 9340 C C . ILE B 1 432 ? -16.719 -18.047 11.219 1 95.5 432 ILE B C 1
ATOM 9342 O O . ILE B 1 432 ? -16.031 -17.047 11.469 1 95.5 432 ILE B O 1
ATOM 9346 N N . VAL B 1 433 ? -17.141 -18.75 12.203 1 96.31 433 VAL B N 1
ATOM 9347 C CA . VAL B 1 433 ? -17.391 -18.266 13.555 1 96.31 433 VAL B CA 1
ATOM 9348 C C . VAL B 1 433 ? -16.062 -18.062 14.297 1 96.31 433 VAL B C 1
ATOM 9350 O O . VAL B 1 433 ? -15.859 -17.047 14.969 1 96.31 433 VAL B O 1
ATOM 9353 N N . PRO B 1 434 ? -15.102 -19 14.242 1 96.38 434 PRO B N 1
ATOM 9354 C CA . PRO B 1 434 ? -13.891 -18.812 15.047 1 96.38 434 PRO B CA 1
ATOM 9355 C C . PRO B 1 434 ? -13.18 -17.5 14.758 1 96.38 434 PRO B C 1
ATOM 9357 O O . PRO B 1 434 ? -12.875 -16.734 15.688 1 96.38 434 PRO B O 1
ATOM 9360 N N . ALA B 1 435 ? -12.922 -17.188 13.531 1 97.62 435 ALA B N 1
ATOM 9361 C CA . ALA B 1 435 ? -12.25 -15.945 13.172 1 97.62 435 ALA B CA 1
ATOM 9362 C C . ALA B 1 435 ? -13.125 -14.734 13.5 1 97.62 435 ALA B C 1
ATOM 9364 O O . ALA B 1 435 ? -12.625 -13.703 13.945 1 97.62 435 ALA B O 1
ATOM 9365 N N . TYR B 1 436 ? -14.414 -14.883 13.281 1 96.69 436 TYR B N 1
ATOM 9366 C CA . TYR B 1 436 ? -15.375 -13.82 13.547 1 96.69 436 TYR B CA 1
ATOM 9367 C C . TYR B 1 436 ? -15.461 -13.516 15.039 1 96.69 436 TYR B C 1
ATOM 9369 O O . TYR B 1 436 ? -15.414 -12.352 15.445 1 96.69 436 TYR B O 1
ATOM 9377 N N . ALA B 1 437 ? -15.547 -14.547 15.828 1 96.5 437 ALA B N 1
ATOM 9378 C CA . ALA B 1 437 ? -15.625 -14.414 17.281 1 96.5 437 ALA B CA 1
ATOM 9379 C C . ALA B 1 437 ? -14.336 -13.836 17.844 1 96.5 437 ALA B C 1
ATOM 9381 O O . ALA B 1 437 ? -14.367 -13.023 18.766 1 96.5 437 ALA B O 1
ATOM 9382 N N . ALA B 1 438 ? -13.25 -14.281 17.328 1 96.88 438 ALA B N 1
ATOM 9383 C CA . ALA B 1 438 ? -11.961 -13.758 17.781 1 96.88 438 ALA B CA 1
ATOM 9384 C C . ALA B 1 438 ? -11.852 -12.258 17.516 1 96.88 438 ALA B C 1
ATOM 9386 O O . ALA B 1 438 ? -11.336 -11.508 18.344 1 96.88 438 ALA B O 1
ATOM 9387 N N . LEU B 1 439 ? -12.312 -11.852 16.359 1 94.94 439 LEU B N 1
ATOM 9388 C CA . LEU B 1 439 ? -12.258 -10.438 16.031 1 94.94 439 LEU B CA 1
ATOM 9389 C C . LEU B 1 439 ? -13.148 -9.625 16.953 1 94.94 439 LEU B C 1
ATOM 9391 O O . LEU B 1 439 ? -12.773 -8.531 17.391 1 94.94 439 LEU B O 1
ATOM 9395 N N . LEU B 1 440 ? -14.312 -10.164 17.203 1 93.44 440 LEU B N 1
ATOM 9396 C CA . LEU B 1 440 ? -15.242 -9.492 18.109 1 93.44 440 LEU B CA 1
ATOM 9397 C C . LEU B 1 440 ? -14.625 -9.344 19.5 1 93.44 440 LEU B C 1
ATOM 9399 O O . LEU B 1 440 ? -14.695 -8.273 20.109 1 93.44 440 LEU B O 1
ATOM 9403 N N . LEU B 1 441 ? -14.031 -10.391 19.984 1 94.81 441 LEU B N 1
ATOM 9404 C CA . LEU B 1 441 ? -13.383 -10.344 21.281 1 94.81 441 LEU B CA 1
ATOM 9405 C C . LEU B 1 441 ? -12.234 -9.344 21.281 1 94.81 441 LEU B C 1
ATOM 9407 O O . LEU B 1 441 ? -12.078 -8.57 22.234 1 94.81 441 LEU B O 1
ATOM 9411 N N . PHE B 1 442 ? -11.477 -9.383 20.25 1 93.31 442 PHE B N 1
ATOM 9412 C CA . PHE B 1 442 ? -10.352 -8.461 20.125 1 93.31 442 PHE B CA 1
ATOM 9413 C C . PHE B 1 442 ? -10.828 -7.012 20.125 1 93.31 442 PHE B C 1
ATOM 9415 O O . PHE B 1 442 ? -10.242 -6.164 20.812 1 93.31 442 PHE B O 1
ATOM 9422 N N . THR B 1 443 ? -11.867 -6.773 19.453 1 88.44 443 THR B N 1
ATOM 9423 C CA . THR B 1 443 ? -12.398 -5.422 19.344 1 88.44 443 THR B CA 1
ATOM 9424 C C . THR B 1 443 ? -12.961 -4.953 20.688 1 88.44 443 THR B C 1
ATOM 9426 O O . THR B 1 443 ? -12.695 -3.828 21.109 1 88.44 443 THR B O 1
ATOM 9429 N N . LEU B 1 444 ? -13.672 -5.734 21.312 1 89.19 444 LEU B N 1
ATOM 9430 C CA . LEU B 1 444 ? -14.266 -5.379 22.594 1 89.19 444 LEU B CA 1
ATOM 9431 C C . LEU B 1 444 ? -13.188 -5.148 23.641 1 89.19 444 LEU B C 1
ATOM 9433 O O . LEU B 1 444 ? -13.305 -4.242 24.469 1 89.19 444 LEU B O 1
ATOM 9437 N N . ALA B 1 445 ? -12.164 -5.863 23.547 1 90.44 445 ALA B N 1
ATOM 9438 C CA . ALA B 1 445 ? -11.141 -5.832 24.578 1 90.44 445 ALA B CA 1
ATOM 9439 C C . ALA B 1 445 ? -10.172 -4.672 24.359 1 90.44 445 ALA B C 1
ATOM 9441 O O . ALA B 1 445 ? -9.695 -4.059 25.312 1 90.44 445 ALA B O 1
ATOM 9442 N N . PHE B 1 446 ? -9.906 -4.316 23.078 1 86.12 446 PHE B N 1
ATOM 9443 C CA . PHE B 1 446 ? -8.758 -3.453 22.859 1 86.12 446 PHE B CA 1
ATOM 9444 C C . PHE B 1 446 ? -9.18 -2.143 22.203 1 86.12 446 PHE B C 1
ATOM 9446 O O . PHE B 1 446 ? -8.367 -1.226 22.062 1 86.12 446 PHE B O 1
ATOM 9453 N N . SER B 1 447 ? -10.344 -1.957 21.797 1 77.25 447 SER B N 1
ATOM 9454 C CA . SER B 1 447 ? -10.758 -0.742 21.094 1 77.25 447 SER B CA 1
ATOM 9455 C C . SER B 1 447 ? -10.602 0.485 21.984 1 77.25 447 SER B C 1
ATOM 9457 O O . SER B 1 447 ? -10.281 1.573 21.5 1 77.25 447 SER B O 1
ATOM 9459 N N . THR B 1 448 ? -10.789 0.323 23.312 1 70.69 448 THR B N 1
ATOM 9460 C CA . THR B 1 448 ? -10.711 1.468 24.219 1 70.69 448 THR B CA 1
ATOM 9461 C C . THR B 1 448 ? -9.258 1.851 24.484 1 70.69 448 THR B C 1
ATOM 9463 O O . THR B 1 448 ? -8.977 2.953 24.953 1 70.69 448 THR B O 1
ATOM 9466 N N . ARG B 1 449 ? -8.328 1.055 24 1 71.88 449 ARG B N 1
ATOM 9467 C CA . ARG B 1 449 ? -6.918 1.312 24.281 1 71.88 449 ARG B CA 1
ATOM 9468 C C . ARG B 1 449 ? -6.238 2.008 23.109 1 71.88 449 ARG B C 1
ATOM 9470 O O . ARG B 1 449 ? -5.176 2.611 23.266 1 71.88 449 ARG B O 1
ATOM 9477 N N . PHE B 1 450 ? -6.77 1.943 21.938 1 66.38 450 PHE B N 1
ATOM 9478 C CA . PHE B 1 450 ? -6.129 2.553 20.781 1 66.38 450 PHE B CA 1
ATOM 9479 C C . PHE B 1 450 ? -6.586 3.996 20.609 1 66.38 450 PHE B C 1
ATOM 9481 O O . PHE B 1 450 ? -6.027 4.738 19.797 1 66.38 450 PHE B O 1
ATOM 9488 N N . GLY B 1 451 ? -7.582 4.508 21.438 1 58.81 451 GLY B N 1
ATOM 9489 C CA . GLY B 1 451 ? -8.281 5.762 21.188 1 58.81 451 GLY B CA 1
ATOM 9490 C C . GLY B 1 451 ? -7.77 6.91 22.047 1 58.81 451 GLY B C 1
ATOM 9491 O O . GLY B 1 451 ? -8.523 7.828 22.375 1 58.81 451 GLY B O 1
ATOM 9492 N N . ASP B 1 452 ? -6.531 6.938 22.344 1 59.81 452 ASP B N 1
ATOM 9493 C CA . ASP B 1 452 ? -6.137 8.062 23.188 1 59.81 452 ASP B CA 1
ATOM 9494 C C . ASP B 1 452 ? -6.062 9.359 22.375 1 59.81 452 ASP B C 1
ATOM 9496 O O . ASP B 1 452 ? -5.406 10.312 22.781 1 59.81 452 ASP B O 1
ATOM 9500 N N . ARG B 1 453 ? -6.914 9.289 21.172 1 62.53 453 ARG B N 1
ATOM 9501 C CA . ARG B 1 453 ? -6.637 10.508 20.422 1 62.53 453 ARG B CA 1
ATOM 9502 C C . ARG B 1 453 ? -7.918 11.289 20.156 1 62.53 453 ARG B C 1
ATOM 9504 O O . ARG B 1 453 ? -8.984 10.953 20.688 1 62.53 453 ARG B O 1
ATOM 9511 N N . ASN B 1 454 ? -7.863 12.562 19.766 1 60.53 454 ASN B N 1
ATOM 9512 C CA . ASN B 1 454 ? -8.883 13.586 19.578 1 60.53 454 ASN B CA 1
ATOM 9513 C C . ASN B 1 454 ? -10.164 13.008 18.984 1 60.53 454 ASN B C 1
ATOM 9515 O O . ASN B 1 454 ? -11.266 13.406 19.375 1 60.53 454 ASN B O 1
ATOM 9519 N N . PHE B 1 455 ? -10.039 11.992 18.125 1 63.62 455 PHE B N 1
ATOM 9520 C CA . PHE B 1 455 ? -11.25 11.578 17.438 1 63.62 455 PHE B CA 1
ATOM 9521 C C . PHE B 1 455 ? -11.625 10.148 17.797 1 63.62 455 PHE B C 1
ATOM 9523 O O . PHE B 1 455 ? -12.25 9.438 17.016 1 63.62 455 PHE B O 1
ATOM 9530 N N . TYR B 1 456 ? -11.234 9.859 19.031 1 66.88 456 TYR B N 1
ATOM 9531 C CA . TYR B 1 456 ? -11.602 8.539 19.516 1 66.88 456 TYR B CA 1
ATOM 9532 C C . TYR B 1 456 ? -13.117 8.391 19.609 1 66.88 456 TYR B C 1
ATOM 9534 O O . TYR B 1 456 ? -13.648 7.293 19.422 1 66.88 456 TYR B O 1
ATOM 9542 N N . GLN B 1 457 ? -13.688 9.516 19.797 1 62.47 457 GLN B N 1
ATOM 9543 C CA . GLN B 1 457 ? -15.141 9.469 19.938 1 62.47 457 GLN B CA 1
ATOM 9544 C C . GLN B 1 457 ? -15.812 9 18.656 1 62.47 457 GLN B C 1
ATOM 9546 O O . GLN B 1 457 ? -16.859 8.344 18.703 1 62.47 457 GLN B O 1
ATOM 9551 N N . ALA B 1 458 ? -15.133 9.398 17.625 1 62.88 458 ALA B N 1
ATOM 9552 C CA . ALA B 1 458 ? -15.711 8.93 16.375 1 62.88 458 ALA B CA 1
ATOM 9553 C C . ALA B 1 458 ? -15.734 7.406 16.312 1 62.88 458 ALA B C 1
ATOM 9555 O O . ALA B 1 458 ? -16.703 6.809 15.859 1 62.88 458 ALA B O 1
ATOM 9556 N N . ILE B 1 459 ? -14.789 6.762 16.891 1 66.31 459 ILE B N 1
ATOM 9557 C CA . ILE B 1 459 ? -14.688 5.305 16.875 1 66.31 459 ILE B CA 1
ATOM 9558 C C . ILE B 1 459 ? -15.531 4.719 18 1 66.31 459 ILE B C 1
ATOM 9560 O O . ILE B 1 459 ? -16.141 3.658 17.844 1 66.31 459 ILE B O 1
ATOM 9564 N N . SER B 1 460 ? -15.57 5.477 19.078 1 68.88 460 SER B N 1
ATOM 9565 C CA . SER B 1 460 ? -16.328 4.973 20.219 1 68.88 460 SER B CA 1
ATOM 9566 C C . SER B 1 460 ? -17.812 4.809 19.859 1 68.88 460 SER B C 1
ATOM 9568 O O . SER B 1 460 ? -18.453 3.846 20.281 1 68.88 460 SER B O 1
ATOM 9570 N N . GLN B 1 461 ? -18.203 5.664 19.016 1 67.94 461 GLN B N 1
ATOM 9571 C CA . GLN B 1 461 ? -19.609 5.586 18.625 1 67.94 461 GLN B CA 1
ATOM 9572 C C . GLN B 1 461 ? -19.859 4.348 17.766 1 67.94 461 GLN B C 1
ATOM 9574 O O . GLN B 1 461 ? -20.969 3.795 17.781 1 67.94 461 GLN B O 1
ATOM 9579 N N . GLU B 1 462 ? -18.859 3.871 17.141 1 70.56 462 GLU B N 1
ATOM 9580 C CA . GLU B 1 462 ? -19.016 2.697 16.281 1 70.56 462 GLU B CA 1
ATOM 9581 C C . GLU B 1 462 ? -18.812 1.408 17.078 1 70.56 462 GLU B C 1
ATOM 9583 O O . GLU B 1 462 ? -19.375 0.367 16.734 1 70.56 462 GLU B O 1
ATOM 9588 N N . ILE B 1 463 ? -18.109 1.547 18.203 1 76.19 463 ILE B N 1
ATOM 9589 C CA . ILE B 1 463 ? -17.734 0.336 18.922 1 76.19 463 ILE B CA 1
ATOM 9590 C C . ILE B 1 463 ? -18.641 0.163 20.141 1 76.19 463 ILE B C 1
ATOM 9592 O O . ILE B 1 463 ? -18.891 -0.96 20.594 1 76.19 463 ILE B O 1
ATOM 9596 N N . ASN B 1 464 ? -19.188 1.243 20.688 1 79.44 464 ASN B N 1
ATOM 9597 C CA . ASN B 1 464 ? -19.969 1.196 21.922 1 79.44 464 ASN B CA 1
ATOM 9598 C C . ASN B 1 464 ? -21.156 0.241 21.781 1 79.44 464 ASN B C 1
ATOM 9600 O O . ASN B 1 464 ? -21.422 -0.542 22.703 1 79.44 464 ASN B O 1
ATOM 9604 N N . PRO B 1 465 ? -21.766 0.251 20.656 1 85.56 465 PRO B N 1
ATOM 9605 C CA . PRO B 1 465 ? -22.875 -0.688 20.5 1 85.56 465 PRO B CA 1
ATOM 9606 C C . PRO B 1 465 ? -22.438 -2.146 20.594 1 85.56 465 PRO B C 1
ATOM 9608 O O . PRO B 1 465 ? -23.25 -3.023 20.906 1 85.56 465 PRO B O 1
ATOM 9611 N N . CYS B 1 466 ? -21.219 -2.398 20.375 1 87.31 466 CYS B N 1
ATOM 9612 C CA . CYS B 1 466 ? -20.719 -3.771 20.359 1 87.31 466 CYS B CA 1
ATOM 9613 C C . CYS B 1 466 ? -20.719 -4.359 21.766 1 87.31 466 CYS B C 1
ATOM 9615 O O . CYS B 1 466 ? -20.828 -5.574 21.938 1 87.31 466 CYS B O 1
ATOM 9617 N N . PHE B 1 467 ? -20.625 -3.525 22.781 1 86.94 467 PHE B N 1
ATOM 9618 C CA . PHE B 1 467 ? -20.609 -4.008 24.156 1 86.94 467 PHE B CA 1
ATOM 9619 C C . PHE B 1 467 ? -21.984 -4.531 24.562 1 86.94 467 PHE B C 1
ATOM 9621 O O . PHE B 1 467 ? -22.078 -5.477 25.344 1 86.94 467 PHE B O 1
ATOM 9628 N N . LYS B 1 468 ? -22.953 -3.973 23.938 1 87.19 468 LYS B N 1
ATOM 9629 C CA . LYS B 1 468 ? -24.312 -4.363 24.281 1 87.19 468 LYS B CA 1
ATOM 9630 C C . LYS B 1 468 ? -24.844 -5.426 23.328 1 87.19 468 LYS B C 1
ATOM 9632 O O . LYS B 1 468 ? -25.578 -6.332 23.719 1 87.19 468 LYS B O 1
ATOM 9637 N N . ASN B 1 469 ? -24.422 -5.352 22.078 1 90 469 ASN B N 1
ATOM 9638 C CA . ASN B 1 469 ? -25.094 -6.125 21.047 1 90 469 ASN B CA 1
ATOM 9639 C C . ASN B 1 469 ? -24.172 -7.168 20.422 1 90 469 ASN B C 1
ATOM 9641 O O . ASN B 1 469 ? -24.484 -7.734 19.375 1 90 469 ASN B O 1
ATOM 9645 N N . TRP B 1 470 ? -23.094 -7.555 21.078 1 89.69 470 TRP B N 1
ATOM 9646 C CA . TRP B 1 470 ? -22.109 -8.477 20.5 1 89.69 470 TRP B CA 1
ATOM 9647 C C . TRP B 1 470 ? -22.734 -9.836 20.219 1 89.69 470 TRP B C 1
ATOM 9649 O O . TRP B 1 470 ? -22.406 -10.477 19.219 1 89.69 470 TRP B O 1
ATOM 9659 N N . TRP B 1 471 ? -23.672 -10.297 21.031 1 91.19 471 TRP B N 1
ATOM 9660 C CA . TRP B 1 471 ? -24.266 -11.625 20.891 1 91.19 471 TRP B CA 1
ATOM 9661 C C . TRP B 1 471 ? -25.141 -11.711 19.656 1 91.19 471 TRP B C 1
ATOM 9663 O O . TRP B 1 471 ? -25.297 -12.789 19.062 1 91.19 471 TRP B O 1
ATOM 9673 N N . LYS B 1 472 ? -25.719 -10.578 19.25 1 92.5 472 LYS B N 1
ATOM 9674 C CA . LYS B 1 472 ? -26.547 -10.555 18.047 1 92.5 472 LYS B CA 1
ATOM 9675 C C . LYS B 1 472 ? -25.734 -10.852 16.797 1 92.5 472 LYS B C 1
ATOM 9677 O O . LYS B 1 472 ? -26.234 -11.406 15.82 1 92.5 472 LYS B O 1
ATOM 9682 N N . LEU B 1 473 ? -24.453 -10.5 16.828 1 91.81 473 LEU B N 1
ATOM 9683 C CA . LEU B 1 473 ? -23.562 -10.758 15.711 1 91.81 473 LEU B CA 1
ATOM 9684 C C . LEU B 1 473 ? -23.266 -12.25 15.578 1 91.81 473 LEU B C 1
ATOM 9686 O O . LEU B 1 473 ? -23.328 -12.805 14.477 1 91.81 473 LEU B O 1
ATOM 9690 N N . LEU B 1 474 ? -23.062 -12.867 16.703 1 93 474 LEU B N 1
ATOM 9691 C CA . LEU B 1 474 ? -22.688 -14.281 16.688 1 93 474 LEU B CA 1
ATOM 9692 C C . LEU B 1 474 ? -23.891 -15.156 16.375 1 93 474 LEU B C 1
ATOM 9694 O O . LEU B 1 474 ? -23.75 -16.281 15.898 1 93 474 LEU B O 1
ATOM 9698 N N . LEU B 1 475 ? -25.062 -14.602 16.594 1 93.94 475 LEU B N 1
ATOM 9699 C CA . LEU B 1 475 ? -26.281 -15.328 16.25 1 93.94 475 LEU B CA 1
ATOM 9700 C C . LEU B 1 475 ? -26.75 -14.992 14.844 1 93.94 475 LEU B C 1
ATOM 9702 O O . LEU B 1 475 ? -27.719 -15.562 14.352 1 93.94 475 LEU B O 1
ATOM 9706 N N . PHE B 1 476 ? -26.125 -14.125 14.18 1 95.06 476 PHE B N 1
ATOM 9707 C CA . PHE B 1 476 ? -26.297 -13.781 12.773 1 95.06 476 PHE B CA 1
ATOM 9708 C C . PHE B 1 476 ? -27.672 -13.172 12.531 1 95.06 476 PHE B C 1
ATOM 9710 O O . PHE B 1 476 ? -28.328 -13.492 11.539 1 95.06 476 PHE B O 1
ATOM 9717 N N . PHE B 1 477 ? -28.188 -12.258 13.406 1 91.81 477 PHE B N 1
ATOM 9718 C CA . PHE B 1 477 ? -29.484 -11.664 13.18 1 91.81 477 PHE B CA 1
ATOM 9719 C C . PHE B 1 477 ? -29.453 -10.156 13.422 1 91.81 477 PHE B C 1
ATOM 9721 O O . PHE B 1 477 ? -30.5 -9.5 13.453 1 91.81 477 PHE B O 1
ATOM 9728 N N . HIS B 1 478 ? -28.234 -9.586 13.547 1 90.44 478 HIS B N 1
ATOM 9729 C CA . HIS B 1 478 ? -28.125 -8.164 13.859 1 90.44 478 HIS B CA 1
ATOM 9730 C C . HIS B 1 478 ? -28.547 -7.305 12.68 1 90.44 478 HIS B C 1
ATOM 9732 O O . HIS B 1 478 ? -28.844 -6.117 12.844 1 90.44 478 HIS B O 1
ATOM 9738 N N . ASN B 1 479 ? -28.656 -7.898 11.469 1 92.06 479 ASN B N 1
ATOM 9739 C CA . ASN B 1 479 ? -29.078 -7.129 10.312 1 92.06 479 ASN B CA 1
ATOM 9740 C C . ASN B 1 479 ? -30.594 -6.906 10.312 1 92.06 479 ASN B C 1
ATOM 9742 O O . ASN B 1 479 ? -31.125 -6.195 9.461 1 92.06 479 ASN B O 1
ATOM 9746 N N . TYR B 1 480 ? -31.328 -7.449 11.305 1 91.19 480 TYR B N 1
ATOM 9747 C CA . TYR B 1 480 ? -32.781 -7.262 11.422 1 91.19 480 TYR B CA 1
ATOM 9748 C C . TYR B 1 480 ? -33.125 -6.539 12.711 1 91.19 480 TYR B C 1
ATOM 9750 O O . TYR B 1 480 ? -34.219 -6.012 12.852 1 91.19 480 TYR B O 1
ATOM 9758 N N . ILE B 1 481 ? -32.125 -6.516 13.609 1 86.56 481 ILE B N 1
ATOM 9759 C CA . ILE B 1 481 ? -32.469 -6.004 14.938 1 86.56 481 ILE B CA 1
ATOM 9760 C C . ILE B 1 481 ? -31.578 -4.797 15.258 1 86.56 481 ILE B C 1
ATOM 9762 O O . ILE B 1 481 ? -30.375 -4.836 15.062 1 86.56 481 ILE B O 1
ATOM 9766 N N . ASP B 1 482 ? -32.156 -3.768 15.812 1 81.5 482 ASP B N 1
ATOM 9767 C CA . ASP B 1 482 ? -31.484 -2.584 16.328 1 81.5 482 ASP B CA 1
ATOM 9768 C C . ASP B 1 482 ? -30.5 -2.02 15.297 1 81.5 482 ASP B C 1
ATOM 9770 O O . ASP B 1 482 ? -29.312 -1.857 15.586 1 81.5 482 ASP B O 1
ATOM 9774 N N . HIS B 1 483 ? -30.969 -1.555 14.234 1 82.5 483 HIS B N 1
ATOM 9775 C CA . HIS B 1 483 ? -30.156 -1.079 13.133 1 82.5 483 HIS B CA 1
ATOM 9776 C C . HIS B 1 483 ? -29.344 0.15 13.531 1 82.5 483 HIS B C 1
ATOM 9778 O O . HIS B 1 483 ? -28.25 0.37 13.016 1 82.5 483 HIS B O 1
ATOM 9784 N N . SER B 1 484 ? -29.859 0.929 14.453 1 78.75 484 SER B N 1
ATOM 9785 C CA . SER B 1 484 ? -29.188 2.16 14.859 1 78.75 484 SER B CA 1
ATOM 9786 C C . SER B 1 484 ? -28 1.869 15.781 1 78.75 484 SER B C 1
ATOM 9788 O O . SER B 1 484 ? -27.109 2.713 15.945 1 78.75 484 SER B O 1
ATOM 9790 N N . GLU B 1 485 ? -27.953 0.659 16.328 1 83.38 485 GLU B N 1
ATOM 9791 C CA . GLU B 1 485 ? -26.875 0.291 17.25 1 83.38 485 GLU B CA 1
ATOM 9792 C C . GLU B 1 485 ? -26.172 -0.986 16.797 1 83.38 485 GLU B C 1
ATOM 9794 O O . GLU B 1 485 ? -25.922 -1.883 17.594 1 83.38 485 GLU B O 1
ATOM 9799 N N . MET B 1 486 ? -25.953 -0.979 15.547 1 83.31 486 MET B N 1
ATOM 9800 C CA . MET B 1 486 ? -25.297 -2.17 15.031 1 83.31 486 MET B CA 1
ATOM 9801 C C . MET B 1 486 ? -23.797 -2.137 15.336 1 83.31 486 MET B C 1
ATOM 9803 O O . MET B 1 486 ? -23.156 -1.086 15.227 1 83.31 486 MET B O 1
ATOM 9807 N N . CYS B 1 487 ? -23.391 -3.299 15.805 1 82.44 487 CYS B N 1
ATOM 9808 C CA . CYS B 1 487 ? -21.953 -3.508 15.953 1 82.44 487 CYS B CA 1
ATOM 9809 C C . CYS B 1 487 ? -21.328 -3.934 14.633 1 82.44 487 CYS B C 1
ATOM 9811 O O . CYS B 1 487 ? -21.781 -4.879 13.992 1 82.44 487 CYS B O 1
ATOM 9813 N N . TYR B 1 488 ? -20.203 -3.227 14.219 1 84.25 488 TYR B N 1
ATOM 9814 C CA . TYR B 1 488 ? -19.562 -3.549 12.945 1 84.25 488 TYR B CA 1
ATOM 9815 C C . TYR B 1 488 ? -20.578 -3.646 11.828 1 84.25 488 TYR B C 1
ATOM 9817 O O . TYR B 1 488 ? -20.891 -4.742 11.352 1 84.25 488 TYR B O 1
ATOM 9825 N N . VAL B 1 489 ? -21 -2.598 11.414 1 84.88 489 VAL B N 1
ATOM 9826 C CA . VAL B 1 489 ? -22.109 -2.48 10.484 1 84.88 489 VAL B CA 1
ATOM 9827 C C . VAL B 1 489 ? -21.828 -3.285 9.219 1 84.88 489 VAL B C 1
ATOM 9829 O O . VAL B 1 489 ? -22.719 -3.926 8.664 1 84.88 489 VAL B O 1
ATOM 9832 N N . HIS B 1 490 ? -20.562 -3.428 8.781 1 88.5 490 HIS B N 1
ATOM 9833 C CA . HIS B 1 490 ? -20.234 -4.098 7.527 1 88.5 490 HIS B CA 1
ATOM 9834 C C . HIS B 1 490 ? -20.484 -5.602 7.625 1 88.5 490 HIS B C 1
ATOM 9836 O O . HIS B 1 490 ? -20.594 -6.281 6.602 1 88.5 490 HIS B O 1
ATOM 9842 N N . THR B 1 491 ? -20.672 -6.082 8.852 1 92.5 491 THR B N 1
ATOM 9843 C CA . THR B 1 491 ? -20.828 -7.523 9.008 1 92.5 491 THR B CA 1
ATOM 9844 C C . THR B 1 491 ? -22.297 -7.93 8.805 1 92.5 491 THR B C 1
ATOM 9846 O O . THR B 1 491 ? -22.641 -9.094 8.992 1 92.5 491 THR B O 1
ATOM 9849 N N . TRP B 1 492 ? -23.156 -6.988 8.43 1 94 492 TRP B N 1
ATOM 9850 C CA . TRP B 1 492 ? -24.5 -7.375 7.98 1 94 492 TRP B CA 1
ATOM 9851 C C . TRP B 1 492 ? -24.422 -8.445 6.898 1 94 492 TRP B C 1
ATOM 9853 O O . TRP B 1 492 ? -25.266 -9.344 6.84 1 94 492 TRP B O 1
ATOM 9863 N N . TYR B 1 493 ? -23.438 -8.328 6.035 1 96.19 493 TYR B N 1
ATOM 9864 C CA . TYR B 1 493 ? -23.234 -9.289 4.953 1 96.19 493 TYR B CA 1
ATOM 9865 C C . TYR B 1 493 ? -23.094 -10.703 5.5 1 96.19 493 TYR B C 1
ATOM 9867 O O . TYR B 1 493 ? -23.656 -11.648 4.941 1 96.19 493 TYR B O 1
ATOM 9875 N N . ILE B 1 494 ? -22.281 -10.898 6.578 1 96.25 494 ILE B N 1
ATOM 9876 C CA . ILE B 1 494 ? -22.047 -12.227 7.148 1 96.25 494 ILE B CA 1
ATOM 9877 C C . ILE B 1 494 ? -23.375 -12.797 7.656 1 96.25 494 ILE B C 1
ATOM 9879 O O . ILE B 1 494 ? -23.641 -13.984 7.484 1 96.25 494 ILE B O 1
ATOM 9883 N N . SER B 1 495 ? -24.141 -11.953 8.289 1 95.88 495 SER B N 1
ATOM 9884 C CA . SER B 1 495 ? -25.453 -12.398 8.758 1 95.88 495 SER B CA 1
ATOM 9885 C C . SER B 1 495 ? -26.344 -12.82 7.59 1 95.88 495 SER B C 1
ATOM 9887 O O . SER B 1 495 ? -26.969 -13.883 7.633 1 95.88 495 SER B O 1
ATOM 9889 N N . ALA B 1 496 ? -26.391 -12.055 6.57 1 96.56 496 ALA B N 1
ATOM 9890 C CA . ALA B 1 496 ? -27.203 -12.367 5.398 1 96.56 496 ALA B CA 1
ATOM 9891 C C . ALA B 1 496 ? -26.703 -13.648 4.723 1 96.56 496 ALA B C 1
ATOM 9893 O O . ALA B 1 496 ? -27.516 -14.508 4.355 1 96.56 496 ALA B O 1
ATOM 9894 N N . ASP B 1 497 ? -25.422 -13.742 4.547 1 96.75 497 ASP B N 1
ATOM 9895 C CA . ASP B 1 497 ? -24.828 -14.914 3.91 1 96.75 497 ASP B CA 1
ATOM 9896 C C . ASP B 1 497 ? -25.125 -16.188 4.707 1 96.75 497 ASP B C 1
ATOM 9898 O O . ASP B 1 497 ? -25.453 -17.219 4.129 1 96.75 497 ASP B O 1
ATOM 9902 N N . MET B 1 498 ? -25 -16.094 6.027 1 97 498 MET B N 1
ATOM 9903 C CA . MET B 1 498 ? -25.281 -17.25 6.891 1 97 498 MET B CA 1
ATOM 9904 C C . MET B 1 498 ? -26.75 -17.625 6.828 1 97 498 MET B C 1
ATOM 9906 O O . MET B 1 498 ? -27.094 -18.812 6.781 1 97 498 MET B O 1
ATOM 9910 N N . GLN B 1 499 ? -27.594 -16.688 6.852 1 97.44 499 GLN B N 1
ATOM 9911 C CA . GLN B 1 499 ? -29.031 -16.953 6.77 1 97.44 499 GLN B CA 1
ATOM 9912 C C . GLN B 1 499 ? -29.391 -17.641 5.457 1 97.44 499 GLN B C 1
ATOM 9914 O O . GLN B 1 499 ? -30.109 -18.641 5.453 1 97.44 499 GLN B O 1
ATOM 9919 N N . LEU B 1 500 ? -28.875 -17.125 4.398 1 97.94 500 LEU B N 1
ATOM 9920 C CA . LEU B 1 500 ? -29.141 -17.719 3.092 1 97.94 500 LEU B CA 1
ATOM 9921 C C . LEU B 1 500 ? -28.547 -19.109 2.986 1 97.94 500 LEU B C 1
ATOM 9923 O O . LEU B 1 500 ? -29.141 -20 2.381 1 97.94 500 LEU B O 1
ATOM 9927 N N . TYR B 1 501 ? -27.406 -19.297 3.551 1 97.25 501 TYR B N 1
ATOM 9928 C CA . TYR B 1 501 ? -26.781 -20.609 3.566 1 97.25 501 TYR B CA 1
ATOM 9929 C C . TYR B 1 501 ? -27.609 -21.609 4.352 1 97.25 501 TYR B C 1
ATOM 9931 O O . TYR B 1 501 ? -27.812 -22.75 3.912 1 97.25 501 TYR B O 1
ATOM 9939 N N . LEU B 1 502 ? -28.109 -21.156 5.48 1 96.19 502 LEU B N 1
ATOM 9940 C CA . LEU B 1 502 ? -28.938 -22.016 6.324 1 96.19 502 LEU B CA 1
ATOM 9941 C C . LEU B 1 502 ? -30.25 -22.359 5.625 1 96.19 502 LEU B C 1
ATOM 9943 O O . LEU B 1 502 ? -30.781 -23.469 5.801 1 96.19 502 LEU B O 1
ATOM 9947 N N . LEU B 1 503 ? -30.719 -21.531 4.812 1 96.62 503 LEU B N 1
ATOM 9948 C CA . LEU B 1 503 ? -31.984 -21.734 4.109 1 96.62 503 LEU B CA 1
ATOM 9949 C C . LEU B 1 503 ? -31.75 -22.422 2.768 1 96.62 503 LEU B C 1
ATOM 9951 O O . LEU B 1 503 ? -32.688 -22.797 2.086 1 96.62 503 LEU B O 1
ATOM 9955 N N . SER B 1 504 ? -30.562 -22.641 2.398 1 97.69 504 SER B N 1
ATOM 9956 C CA . SER B 1 504 ? -30.219 -23.109 1.064 1 97.69 504 SER B CA 1
ATOM 9957 C C . SER B 1 504 ? -30.844 -24.469 0.773 1 97.69 504 SER B C 1
ATOM 9959 O O . SER B 1 504 ? -31.297 -24.719 -0.346 1 97.69 504 SER B O 1
ATOM 9961 N N . PRO B 1 505 ? -30.984 -25.406 1.784 1 97.12 505 PRO B N 1
ATOM 9962 C CA . PRO B 1 505 ? -31.609 -26.703 1.481 1 97.12 505 PRO B CA 1
ATOM 9963 C C . PRO B 1 505 ? -33.062 -26.562 1.037 1 97.12 505 PRO B C 1
ATOM 9965 O O . PRO B 1 505 ? -33.562 -27.375 0.248 1 97.12 505 PRO B O 1
ATOM 9968 N N . LEU B 1 506 ? -33.719 -25.547 1.487 1 96.88 506 LEU B N 1
ATOM 9969 C CA . LEU B 1 506 ? -35.094 -25.312 1.125 1 96.88 506 LEU B CA 1
ATOM 9970 C C . LEU B 1 506 ? -35.219 -24.969 -0.356 1 96.88 506 LEU B C 1
ATOM 9972 O O . LEU B 1 506 ? -36.281 -25.219 -0.966 1 96.88 506 LEU B O 1
ATOM 9976 N N . VAL B 1 507 ? -34.188 -24.5 -0.922 1 97.88 507 VAL B N 1
ATOM 9977 C CA . VAL B 1 507 ? -34.219 -24.078 -2.32 1 97.88 507 VAL B CA 1
ATOM 9978 C C . VAL B 1 507 ? -33.531 -25.141 -3.184 1 97.88 507 VAL B C 1
ATOM 9980 O O . VAL B 1 507 ? -34 -25.469 -4.27 1 97.88 507 VAL B O 1
ATOM 9983 N N . LEU B 1 508 ? -32.5 -25.797 -2.695 1 97.88 508 LEU B N 1
ATOM 9984 C CA . LEU B 1 508 ? -31.641 -26.641 -3.52 1 97.88 508 LEU B CA 1
ATOM 9985 C C . LEU B 1 508 ? -32.219 -28.047 -3.635 1 97.88 508 LEU B C 1
ATOM 9987 O O . LEU B 1 508 ? -32.031 -28.703 -4.66 1 97.88 508 LEU B O 1
ATOM 9991 N N . ILE B 1 509 ? -32.875 -28.531 -2.562 1 97.31 509 ILE B N 1
ATOM 9992 C CA . ILE B 1 509 ? -33.469 -29.859 -2.625 1 97.31 509 ILE B CA 1
ATOM 9993 C C . ILE B 1 509 ? -34.562 -29.906 -3.691 1 97.31 509 ILE B C 1
ATOM 9995 O O . ILE B 1 509 ? -34.531 -30.75 -4.578 1 97.31 509 ILE B O 1
ATOM 9999 N N . PRO B 1 510 ? -35.469 -28.953 -3.609 1 97.44 510 PRO B N 1
ATOM 10000 C CA . PRO B 1 510 ? -36.469 -28.938 -4.688 1 97.44 510 PRO B CA 1
ATOM 10001 C C . PRO B 1 510 ? -35.844 -28.688 -6.059 1 97.44 510 PRO B C 1
ATOM 10003 O O . PRO B 1 510 ? -36.344 -29.203 -7.066 1 97.44 510 PRO B O 1
ATOM 10006 N N . LEU B 1 511 ? -34.875 -27.859 -6.164 1 97.56 511 LEU B N 1
ATOM 10007 C CA . LEU B 1 511 ? -34.188 -27.609 -7.43 1 97.56 511 LEU B CA 1
ATOM 10008 C C . LEU B 1 511 ? -33.562 -28.891 -7.984 1 97.56 511 LEU B C 1
ATOM 10010 O O . LEU B 1 511 ? -33.625 -29.141 -9.195 1 97.56 511 LEU B O 1
ATOM 10014 N N . TRP B 1 512 ? -32.969 -29.688 -7.094 1 96.62 512 TRP B N 1
ATOM 10015 C CA . TRP B 1 512 ? -32.406 -30.969 -7.477 1 96.62 512 TRP B CA 1
ATOM 10016 C C . TRP B 1 512 ? -33.5 -31.922 -7.949 1 96.62 512 TRP B C 1
ATOM 10018 O O . TRP B 1 512 ? -33.312 -32.656 -8.938 1 96.62 512 TRP B O 1
ATOM 10028 N N . LYS B 1 513 ? -34.656 -31.922 -7.32 1 96.12 513 LYS B N 1
ATOM 10029 C CA . LYS B 1 513 ? -35.75 -32.875 -7.609 1 96.12 513 LYS B CA 1
ATOM 10030 C C . LYS B 1 513 ? -36.5 -32.469 -8.883 1 96.12 513 LYS B C 1
ATOM 10032 O O . LYS B 1 513 ? -36.844 -33.344 -9.703 1 96.12 513 LYS B O 1
ATOM 10037 N N . PHE B 1 514 ? -36.75 -31.156 -9.07 1 96.44 514 PHE B N 1
ATOM 10038 C CA . PHE B 1 514 ? -37.688 -30.719 -10.117 1 96.44 514 PHE B CA 1
ATOM 10039 C C . PHE B 1 514 ? -36.906 -30.062 -11.266 1 96.44 514 PHE B C 1
ATOM 10041 O O . PHE B 1 514 ? -37.469 -29.812 -12.328 1 96.44 514 PHE B O 1
ATOM 10048 N N . GLY B 1 515 ? -35.719 -29.719 -11.07 1 93.75 515 GLY B N 1
ATOM 10049 C CA . GLY B 1 515 ? -34.844 -29.219 -12.125 1 93.75 515 GLY B CA 1
ATOM 10050 C C . GLY B 1 515 ? -35.25 -27.844 -12.625 1 93.75 515 GLY B C 1
ATOM 10051 O O . GLY B 1 515 ? -35.438 -26.922 -11.836 1 93.75 515 GLY B O 1
ATOM 10052 N N . ARG B 1 516 ? -35.438 -27.641 -13.875 1 92.31 516 ARG B N 1
ATOM 10053 C CA . ARG B 1 516 ? -35.688 -26.359 -14.547 1 92.31 516 ARG B CA 1
ATOM 10054 C C . ARG B 1 516 ? -37 -25.766 -14.117 1 92.31 516 ARG B C 1
ATOM 10056 O O . ARG B 1 516 ? -37.156 -24.531 -14.062 1 92.31 516 ARG B O 1
ATOM 10063 N N . ARG B 1 517 ? -37.969 -26.531 -13.789 1 94.56 517 ARG B N 1
ATOM 10064 C CA . ARG B 1 517 ? -39.281 -26.031 -13.344 1 94.56 517 ARG B CA 1
ATOM 10065 C C . ARG B 1 517 ? -39.125 -25.234 -12.055 1 94.56 517 ARG B C 1
ATOM 10067 O O . ARG B 1 517 ? -39.781 -24.203 -11.883 1 94.56 517 ARG B O 1
ATOM 10074 N N . PHE B 1 518 ? -38.312 -25.734 -11.234 1 96.81 518 PHE B N 1
ATOM 10075 C CA . PHE B 1 518 ? -38.156 -25.031 -9.969 1 96.81 518 PHE B CA 1
ATOM 10076 C C . PHE B 1 518 ? -37.25 -23.828 -10.133 1 96.81 518 PHE B C 1
ATOM 10078 O O . PHE B 1 518 ? -37.281 -22.891 -9.328 1 96.81 518 PHE B O 1
ATOM 10085 N N . ALA B 1 519 ? -36.406 -23.828 -11.133 1 96.5 519 ALA B N 1
ATOM 10086 C CA . ALA B 1 519 ? -35.594 -22.641 -11.43 1 96.5 519 ALA B CA 1
ATOM 10087 C C . ALA B 1 519 ? -36.5 -21.422 -11.672 1 96.5 519 ALA B C 1
ATOM 10089 O O . ALA B 1 519 ? -36.125 -20.297 -11.312 1 96.5 519 ALA B O 1
ATOM 10090 N N . GLY B 1 520 ? -37.625 -21.625 -12.32 1 96.38 520 GLY B N 1
ATOM 10091 C CA . GLY B 1 520 ? -38.594 -20.562 -12.516 1 96.38 520 GLY B CA 1
ATOM 10092 C C . GLY B 1 520 ? -39.094 -19.969 -11.211 1 96.38 520 GLY B C 1
ATOM 10093 O O . GLY B 1 520 ? -39.312 -18.766 -11.102 1 96.38 520 GLY B O 1
ATOM 10094 N N . VAL B 1 521 ? -39.281 -20.812 -10.227 1 97.56 521 VAL B N 1
ATOM 10095 C CA . VAL B 1 521 ? -39.719 -20.375 -8.906 1 97.56 521 VAL B CA 1
ATOM 10096 C C . VAL B 1 521 ? -38.656 -19.516 -8.258 1 97.56 521 VAL B C 1
ATOM 10098 O O . VAL B 1 521 ? -38.938 -18.516 -7.605 1 97.56 521 VAL B O 1
ATOM 10101 N N . ILE B 1 522 ? -37.438 -19.922 -8.43 1 98.19 522 ILE B N 1
ATOM 10102 C CA . ILE B 1 522 ? -36.312 -19.172 -7.875 1 98.19 522 ILE B CA 1
ATOM 10103 C C . ILE B 1 522 ? -36.25 -17.781 -8.516 1 98.19 522 ILE B C 1
ATOM 10105 O O . ILE B 1 522 ? -36.031 -16.781 -7.824 1 98.19 522 ILE B O 1
ATOM 10109 N N . VAL B 1 523 ? -36.438 -17.688 -9.812 1 97.75 523 VAL B N 1
ATOM 10110 C CA . VAL B 1 523 ? -36.469 -16.406 -10.516 1 97.75 523 VAL B CA 1
ATOM 10111 C C . VAL B 1 523 ? -37.594 -15.547 -9.961 1 97.75 523 VAL B C 1
ATOM 10113 O O . VAL B 1 523 ? -37.438 -14.344 -9.766 1 97.75 523 VAL B O 1
ATOM 10116 N N . LEU B 1 524 ? -38.719 -16.172 -9.711 1 97.62 524 LEU B N 1
ATOM 10117 C CA . LEU B 1 524 ? -39.844 -15.453 -9.148 1 97.62 524 LEU B CA 1
ATOM 10118 C C . LEU B 1 524 ? -39.5 -14.906 -7.766 1 97.62 524 LEU B C 1
ATOM 10120 O O . LEU B 1 524 ? -39.875 -13.773 -7.434 1 97.62 524 LEU B O 1
ATOM 10124 N N . LEU B 1 525 ? -38.875 -15.703 -6.977 1 97.81 525 LEU B N 1
ATOM 10125 C CA . LEU B 1 525 ? -38.438 -15.258 -5.66 1 97.81 525 LEU B CA 1
ATOM 10126 C C . LEU B 1 525 ? -37.469 -14.07 -5.77 1 97.81 525 LEU B C 1
ATOM 10128 O O . LEU B 1 525 ? -37.531 -13.133 -4.969 1 97.81 525 LEU B O 1
ATOM 10132 N N . ALA B 1 526 ? -36.531 -14.117 -6.73 1 98.31 526 ALA B N 1
ATOM 10133 C CA . ALA B 1 526 ? -35.625 -13.016 -6.969 1 98.31 526 ALA B CA 1
ATOM 10134 C C . ALA B 1 526 ? -36.375 -11.75 -7.375 1 98.31 526 ALA B C 1
ATOM 10136 O O . ALA B 1 526 ? -36.062 -10.656 -6.898 1 98.31 526 ALA B O 1
ATOM 10137 N N . LEU B 1 527 ? -37.375 -11.93 -8.227 1 98.06 527 LEU B N 1
ATOM 10138 C CA . LEU B 1 527 ? -38.156 -10.797 -8.672 1 98.06 527 LEU B CA 1
ATOM 10139 C C . LEU B 1 527 ? -38.969 -10.195 -7.52 1 98.06 527 LEU B C 1
ATOM 10141 O O . LEU B 1 527 ? -39.125 -8.977 -7.445 1 98.06 527 LEU B O 1
ATOM 10145 N N . ILE B 1 528 ? -39.438 -11.039 -6.656 1 97.88 528 ILE B N 1
ATOM 10146 C CA . ILE B 1 528 ? -40.156 -10.562 -5.484 1 97.88 528 ILE B CA 1
ATOM 10147 C C . ILE B 1 528 ? -39.25 -9.734 -4.602 1 97.88 528 ILE B C 1
ATOM 10149 O O . ILE B 1 528 ? -39.625 -8.688 -4.078 1 97.88 528 ILE B O 1
ATOM 10153 N N . SER B 1 529 ? -38.031 -10.211 -4.418 1 97.38 529 SER B N 1
ATOM 10154 C CA . SER B 1 529 ? -37.031 -9.453 -3.672 1 97.38 529 SER B CA 1
ATOM 10155 C C . SER B 1 529 ? -36.781 -8.094 -4.312 1 97.38 529 SER B C 1
ATOM 10157 O O . SER B 1 529 ? -36.75 -7.074 -3.623 1 97.38 529 SER B O 1
ATOM 10159 N N . MET B 1 530 ? -36.625 -8.062 -5.637 1 97.62 530 MET B N 1
ATOM 10160 C CA . MET B 1 530 ? -36.406 -6.82 -6.371 1 97.62 530 MET B CA 1
ATOM 10161 C C . MET B 1 530 ? -37.594 -5.883 -6.262 1 97.62 530 MET B C 1
ATOM 10163 O O . MET B 1 530 ? -37.438 -4.676 -6.074 1 97.62 530 MET B O 1
ATOM 10167 N N . CYS B 1 531 ? -38.781 -6.469 -6.324 1 97.25 531 CYS B N 1
ATOM 10168 C CA . CYS B 1 531 ? -40 -5.688 -6.219 1 97.25 531 CYS B CA 1
ATOM 10169 C C . CYS B 1 531 ? -40.156 -5.121 -4.812 1 97.25 531 CYS B C 1
ATOM 10171 O O . CYS B 1 531 ? -40.688 -4.02 -4.637 1 97.25 531 CYS B O 1
ATOM 10173 N N . TRP B 1 532 ? -39.75 -5.859 -3.855 1 96.31 532 TRP B N 1
ATOM 10174 C CA . TRP B 1 532 ? -39.781 -5.371 -2.48 1 96.31 532 TRP B CA 1
ATOM 10175 C C . TRP B 1 532 ? -38.938 -4.109 -2.332 1 96.31 532 TRP B C 1
ATOM 10177 O O . TRP B 1 532 ? -39.375 -3.133 -1.715 1 96.31 532 TRP B O 1
ATOM 10187 N N . VAL B 1 533 ? -37.781 -4.086 -2.873 1 96.38 533 VAL B N 1
ATOM 10188 C CA . VAL B 1 533 ? -36.875 -2.934 -2.797 1 96.38 533 VAL B CA 1
ATOM 10189 C C . VAL B 1 533 ? -37.5 -1.748 -3.533 1 96.38 533 VAL B C 1
ATOM 10191 O O . VAL B 1 533 ? -37.531 -0.632 -3.01 1 96.38 533 VAL B O 1
ATOM 10194 N N . PHE B 1 534 ? -38.031 -2.072 -4.754 1 96.88 534 PHE B N 1
ATOM 10195 C CA . PHE B 1 534 ? -38.688 -1.035 -5.543 1 96.88 534 PHE B CA 1
ATOM 10196 C C . PHE B 1 534 ? -39.875 -0.435 -4.781 1 96.88 534 PHE B C 1
ATOM 10198 O O . PHE B 1 534 ? -40 0.788 -4.68 1 96.88 534 PHE B O 1
ATOM 10205 N N . GLY B 1 535 ? -40.688 -1.249 -4.234 1 96.5 535 GLY B N 1
ATOM 10206 C CA . GLY B 1 535 ? -41.844 -0.803 -3.492 1 96.5 535 GLY B CA 1
ATOM 10207 C C . GLY B 1 535 ? -41.5 -0.011 -2.248 1 96.5 535 GLY B C 1
ATOM 10208 O O . GLY B 1 535 ? -42.125 1.009 -1.956 1 96.5 535 GLY B O 1
ATOM 10209 N N . THR B 1 536 ? -40.5 -0.429 -1.5 1 95 536 THR B N 1
ATOM 10210 C CA . THR B 1 536 ? -40.094 0.266 -0.287 1 95 536 THR B CA 1
ATOM 10211 C C . THR B 1 536 ? -39.562 1.658 -0.618 1 95 536 THR B C 1
ATOM 10213 O O . THR B 1 536 ? -39.844 2.619 0.104 1 95 536 THR B O 1
ATOM 10216 N N . PHE B 1 537 ? -38.812 1.802 -1.707 1 93.62 537 PHE B N 1
ATOM 10217 C CA . PHE B 1 537 ? -38.281 3.09 -2.121 1 93.62 537 PHE B CA 1
ATOM 10218 C C . PHE B 1 537 ? -39.375 4.043 -2.537 1 93.62 537 PHE B C 1
ATOM 10220 O O . PHE B 1 537 ? -39.375 5.219 -2.172 1 93.62 537 PHE B O 1
ATOM 10227 N N . THR B 1 538 ? -40.406 3.51 -3.275 1 94.38 538 THR B N 1
ATOM 10228 C CA . THR B 1 538 ? -41.5 4.344 -3.771 1 94.38 538 THR B CA 1
ATOM 10229 C C . THR B 1 538 ? -42.469 4.719 -2.641 1 94.38 538 THR B C 1
ATOM 10231 O O . THR B 1 538 ? -42.938 5.848 -2.578 1 94.38 538 THR B O 1
ATOM 10234 N N . ASP B 1 539 ? -42.656 3.822 -1.756 1 94.44 539 ASP B N 1
ATOM 10235 C CA . ASP B 1 539 ? -43.594 4.051 -0.661 1 94.44 539 ASP B CA 1
ATOM 10236 C C . ASP B 1 539 ? -43.031 5.074 0.33 1 94.44 539 ASP B C 1
ATOM 10238 O O . ASP B 1 539 ? -43.781 5.836 0.931 1 94.44 539 ASP B O 1
ATOM 10242 N N . ASN B 1 540 ? -41.75 5.109 0.534 1 91.12 540 ASN B N 1
ATOM 10243 C CA . ASN B 1 540 ? -41.125 5.984 1.531 1 91.12 540 ASN B CA 1
ATOM 10244 C C . ASN B 1 540 ? -40.438 7.18 0.882 1 91.12 540 ASN B C 1
ATOM 10246 O O . ASN B 1 540 ? -39.812 7.977 1.565 1 91.12 540 ASN B O 1
ATOM 10250 N N . ASP B 1 541 ? -40.5 7.324 -0.398 1 88.38 541 ASP B N 1
ATOM 10251 C CA . ASP B 1 541 ? -39.875 8.414 -1.148 1 88.38 541 ASP B CA 1
ATOM 10252 C C . ASP B 1 541 ? -38.375 8.547 -0.79 1 88.38 541 ASP B C 1
ATOM 10254 O O . ASP B 1 541 ? -37.938 9.641 -0.45 1 88.38 541 ASP B O 1
ATOM 10258 N N . TYR B 1 542 ? -37.75 7.387 -0.74 1 90 542 TYR B N 1
ATOM 10259 C CA . TYR B 1 542 ? -36.344 7.375 -0.402 1 90 542 TYR B CA 1
ATOM 10260 C C . TYR B 1 542 ? -35.5 7.953 -1.537 1 90 542 TYR B C 1
ATOM 10262 O O . TYR B 1 542 ? -35.781 7.711 -2.713 1 90 542 TYR B O 1
ATOM 10270 N N . ARG B 1 543 ? -34.469 8.789 -1.113 1 88.62 543 ARG B N 1
ATOM 10271 C CA . ARG B 1 543 ? -33.469 9.297 -2.029 1 88.62 543 ARG B CA 1
ATOM 10272 C C . ARG B 1 543 ? -32.062 8.812 -1.632 1 88.62 543 ARG B C 1
ATOM 10274 O O . ARG B 1 543 ? -31.672 8.922 -0.468 1 88.62 543 ARG B O 1
ATOM 10281 N N . LEU B 1 544 ? -31.344 8.305 -2.525 1 87.81 544 LEU B N 1
ATOM 10282 C CA . LEU B 1 544 ? -30.047 7.691 -2.23 1 87.81 544 LEU B CA 1
ATOM 10283 C C . LEU B 1 544 ? -29.031 8.742 -1.805 1 87.81 544 LEU B C 1
ATOM 10285 O O . LEU B 1 544 ? -28.125 8.453 -1.01 1 87.81 544 LEU B O 1
ATOM 10289 N N . ASN B 1 545 ? -28.984 9.891 -2.371 1 79.94 545 ASN B N 1
ATOM 10290 C CA . ASN B 1 545 ? -28.031 10.938 -1.998 1 79.94 545 ASN B CA 1
ATOM 10291 C C . ASN B 1 545 ? -28.438 11.617 -0.695 1 79.94 545 ASN B C 1
ATOM 10293 O O . ASN B 1 545 ? -27.656 12.352 -0.103 1 79.94 545 ASN B O 1
ATOM 10297 N N . ALA B 1 546 ? -29.672 11.234 -0.222 1 70.25 546 ALA B N 1
ATOM 10298 C CA . ALA B 1 546 ? -30.109 11.828 1.04 1 70.25 546 ALA B CA 1
ATOM 10299 C C . ALA B 1 546 ? -29.656 10.984 2.229 1 70.25 546 ALA B C 1
ATOM 10301 O O . ALA B 1 546 ? -29.484 9.773 2.111 1 70.25 546 ALA B O 1
ATOM 10302 N N . THR B 1 547 ? -29.016 11.609 3.186 1 66.12 547 THR B N 1
ATOM 10303 C CA . THR B 1 547 ? -28.516 10.93 4.375 1 66.12 547 THR B CA 1
ATOM 10304 C C . THR B 1 547 ? -29.688 10.398 5.219 1 66.12 547 THR B C 1
ATOM 10306 O O . THR B 1 547 ? -30.266 11.133 6.02 1 66.12 547 THR B O 1
ATOM 10309 N N . ASP B 1 548 ? -30.328 9.242 4.711 1 70.38 548 ASP B N 1
ATOM 10310 C CA . ASP B 1 548 ? -31.375 8.602 5.504 1 70.38 548 ASP B CA 1
ATOM 10311 C C . ASP B 1 548 ? -30.906 7.258 6.051 1 70.38 548 ASP B C 1
ATOM 10313 O O . ASP B 1 548 ? -30.656 6.324 5.289 1 70.38 548 ASP B O 1
ATOM 10317 N N . ALA B 1 549 ? -30.844 7.199 7.285 1 72.19 549 ALA B N 1
ATOM 10318 C CA . ALA B 1 549 ? -30.344 6.016 7.984 1 72.19 549 ALA B CA 1
ATOM 10319 C C . ALA B 1 549 ? -31.266 4.824 7.773 1 72.19 549 ALA B C 1
ATOM 10321 O O . ALA B 1 549 ? -30.828 3.67 7.887 1 72.19 549 ALA B O 1
ATOM 10322 N N . GLN B 1 550 ? -32.5 5.098 7.387 1 79.5 550 GLN B N 1
ATOM 10323 C CA . GLN B 1 550 ? -33.5 4.023 7.27 1 79.5 550 GLN B CA 1
ATOM 10324 C C . GLN B 1 550 ? -33.312 3.248 5.969 1 79.5 550 GLN B C 1
ATOM 10326 O O . GLN B 1 550 ? -33.781 2.109 5.852 1 79.5 550 GLN B O 1
ATOM 10331 N N . ILE B 1 551 ? -32.688 3.855 5.039 1 83.12 551 ILE B N 1
ATOM 10332 C CA . ILE B 1 551 ? -32.469 3.189 3.764 1 83.12 551 ILE B CA 1
ATOM 10333 C C . ILE B 1 551 ? -31.609 1.95 3.977 1 83.12 551 ILE B C 1
ATOM 10335 O O . ILE B 1 551 ? -31.906 0.88 3.439 1 83.12 551 ILE B O 1
ATOM 10339 N N . GLY B 1 552 ? -30.641 2.143 4.883 1 84.19 552 GLY B N 1
ATOM 10340 C CA . GLY B 1 552 ? -29.781 1.015 5.176 1 84.19 552 GLY B CA 1
ATOM 10341 C C . GLY B 1 552 ? -30.5 -0.152 5.816 1 84.19 552 GLY B C 1
ATOM 10342 O O . GLY B 1 552 ? -30.375 -1.293 5.367 1 84.19 552 GLY B O 1
ATOM 10343 N N . ALA B 1 553 ? -31.391 0.155 6.668 1 83.69 553 ALA B N 1
ATOM 10344 C CA . ALA B 1 553 ? -32.094 -0.863 7.438 1 83.69 553 ALA B CA 1
ATOM 10345 C C . ALA B 1 553 ? -33.125 -1.574 6.582 1 83.69 553 ALA B C 1
ATOM 10347 O O . ALA B 1 553 ? -33.281 -2.795 6.664 1 83.69 553 ALA B O 1
ATOM 10348 N N . ASN B 1 554 ? -33.75 -0.838 5.68 1 84.12 554 ASN B N 1
ATOM 10349 C CA . ASN B 1 554 ? -34.938 -1.388 4.992 1 84.12 554 ASN B CA 1
ATOM 10350 C C . ASN B 1 554 ? -34.531 -2.012 3.654 1 84.12 554 ASN B C 1
ATOM 10352 O O . ASN B 1 554 ? -35.219 -2.928 3.178 1 84.12 554 ASN B O 1
ATOM 10356 N N . THR B 1 555 ? -33.531 -1.507 3.1 1 87.12 555 THR B N 1
ATOM 10357 C CA . THR B 1 555 ? -33.344 -1.954 1.726 1 87.12 555 THR B CA 1
ATOM 10358 C C . THR B 1 555 ? -31.906 -2.42 1.51 1 87.12 555 THR B C 1
ATOM 10360 O O . THR B 1 555 ? -31.562 -2.949 0.448 1 87.12 555 THR B O 1
ATOM 10363 N N . TYR B 1 556 ? -31.109 -2.326 2.539 1 88.31 556 TYR B N 1
ATOM 10364 C CA . TYR B 1 556 ? -29.703 -2.664 2.285 1 88.31 556 TYR B CA 1
ATOM 10365 C C . TYR B 1 556 ? -29.25 -3.793 3.197 1 88.31 556 TYR B C 1
ATOM 10367 O O . TYR B 1 556 ? -28.703 -4.793 2.729 1 88.31 556 TYR B O 1
ATOM 10375 N N . TYR B 1 557 ? -29.547 -3.805 4.426 1 91.69 557 TYR B N 1
ATOM 10376 C CA . TYR B 1 557 ? -29 -4.77 5.375 1 91.69 557 TYR B CA 1
ATOM 10377 C C . TYR B 1 557 ? -29.844 -6.039 5.41 1 91.69 557 TYR B C 1
ATOM 10379 O O . TYR B 1 557 ? -29.328 -7.125 5.676 1 91.69 557 TYR B O 1
ATOM 10387 N N . SER B 1 558 ? -31.094 -5.902 5.125 1 93.5 558 SER B N 1
ATOM 10388 C CA . SER B 1 558 ? -32 -7.031 5.273 1 93.5 558 SER B CA 1
ATOM 10389 C C . SER B 1 558 ? -31.75 -8.094 4.211 1 93.5 558 SER B C 1
ATOM 10391 O O . SER B 1 558 ? -31.484 -7.77 3.053 1 93.5 558 SER B O 1
ATOM 10393 N N . THR B 1 559 ? -31.844 -9.344 4.602 1 96.56 559 THR B N 1
ATOM 10394 C CA . THR B 1 559 ? -31.547 -10.469 3.73 1 96.56 559 THR B CA 1
ATOM 10395 C C . THR B 1 559 ? -32.531 -10.547 2.58 1 96.56 559 THR B C 1
ATOM 10397 O O . THR B 1 559 ? -32.156 -10.781 1.432 1 96.56 559 THR B O 1
ATOM 10400 N N . HIS B 1 560 ? -33.844 -10.305 2.863 1 95.62 560 HIS B N 1
ATOM 10401 C CA . HIS B 1 560 ? -34.875 -10.422 1.84 1 95.62 560 HIS B CA 1
ATOM 10402 C C . HIS B 1 560 ? -34.719 -9.344 0.773 1 95.62 560 HIS B C 1
ATOM 10404 O O . HIS B 1 560 ? -35.156 -9.516 -0.361 1 95.62 560 HIS B O 1
ATOM 10410 N N . ALA B 1 561 ? -34.062 -8.266 1.129 1 94.88 561 ALA B N 1
ATOM 10411 C CA . ALA B 1 561 ? -33.844 -7.188 0.165 1 94.88 561 ALA B CA 1
ATOM 10412 C C . ALA B 1 561 ? -32.625 -7.449 -0.688 1 94.88 561 ALA B C 1
ATOM 10414 O O . ALA B 1 561 ? -32.438 -6.848 -1.751 1 94.88 561 ALA B O 1
ATOM 10415 N N . ARG B 1 562 ? -31.734 -8.344 -0.234 1 95.12 562 ARG B N 1
ATOM 10416 C CA . ARG B 1 562 ? -30.453 -8.516 -0.9 1 95.12 562 ARG B CA 1
ATOM 10417 C C . ARG B 1 562 ? -30.344 -9.906 -1.529 1 95.12 562 ARG B C 1
ATOM 10419 O O . ARG B 1 562 ? -29.375 -10.203 -2.225 1 95.12 562 ARG B O 1
ATOM 10426 N N . MET B 1 563 ? -31.312 -10.758 -1.382 1 97.31 563 MET B N 1
ATOM 10427 C CA . MET B 1 563 ? -31.172 -12.172 -1.688 1 97.31 563 MET B CA 1
ATOM 10428 C C . MET B 1 563 ? -31.234 -12.422 -3.191 1 97.31 563 MET B C 1
ATOM 10430 O O . MET B 1 563 ? -30.906 -13.508 -3.664 1 97.31 563 MET B O 1
ATOM 10434 N N . ALA B 1 564 ? -31.672 -11.422 -4.016 1 98.12 564 ALA B N 1
ATOM 10435 C CA . ALA B 1 564 ? -31.781 -11.617 -5.457 1 98.12 564 ALA B CA 1
ATOM 10436 C C . ALA B 1 564 ? -30.438 -12.047 -6.047 1 98.12 564 ALA B C 1
ATOM 10438 O O . ALA B 1 564 ? -30.375 -13 -6.828 1 98.12 564 ALA B O 1
ATOM 10439 N N . ALA B 1 565 ? -29.375 -11.375 -5.684 1 98.06 565 ALA B N 1
ATOM 10440 C CA . ALA B 1 565 ? -28.047 -11.703 -6.195 1 98.06 565 ALA B CA 1
ATOM 10441 C C . ALA B 1 565 ? -27.672 -13.141 -5.844 1 98.06 565 ALA B C 1
ATOM 10443 O O . ALA B 1 565 ? -27.109 -13.859 -6.676 1 98.06 565 ALA B O 1
ATOM 10444 N N . TRP B 1 566 ? -27.953 -13.547 -4.637 1 98.56 566 TRP B N 1
ATOM 10445 C CA . TRP B 1 566 ? -27.672 -14.906 -4.184 1 98.56 566 TRP B CA 1
ATOM 10446 C C . TRP B 1 566 ? -28.484 -15.93 -4.957 1 98.56 566 TRP B C 1
ATOM 10448 O O . TRP B 1 566 ? -27.969 -16.969 -5.371 1 98.56 566 TRP B O 1
ATOM 10458 N N . LEU B 1 567 ? -29.766 -15.617 -5.191 1 98.75 567 LEU B N 1
ATOM 10459 C CA . LEU B 1 567 ? -30.656 -16.516 -5.91 1 98.75 567 LEU B CA 1
ATOM 10460 C C . LEU B 1 567 ? -30.219 -16.688 -7.355 1 98.75 567 LEU B C 1
ATOM 10462 O O . LEU B 1 567 ? -30.234 -17.812 -7.891 1 98.75 567 LEU B O 1
ATOM 10466 N N . PHE B 1 568 ? -29.797 -15.633 -7.961 1 98.62 568 PHE B N 1
ATOM 10467 C CA . PHE B 1 568 ? -29.25 -15.75 -9.305 1 98.62 568 PHE B CA 1
ATOM 10468 C C . PHE B 1 568 ? -27.969 -16.578 -9.289 1 98.62 568 PHE B C 1
ATOM 10470 O O . PHE B 1 568 ? -27.672 -17.297 -10.25 1 98.62 568 PHE B O 1
ATOM 10477 N N . GLY B 1 569 ? -27.219 -16.453 -8.211 1 98.62 569 GLY B N 1
ATOM 10478 C CA . GLY B 1 569 ? -26.062 -17.312 -8.039 1 98.62 569 GLY B CA 1
ATOM 10479 C C . GLY B 1 569 ? -26.406 -18.781 -7.957 1 98.62 569 GLY B C 1
ATOM 10480 O O . GLY B 1 569 ? -25.719 -19.625 -8.539 1 98.62 569 GLY B O 1
ATOM 10481 N N . VAL B 1 570 ? -27.484 -19.078 -7.316 1 98.5 570 VAL B N 1
ATOM 10482 C CA . VAL B 1 570 ? -27.953 -20.453 -7.176 1 98.5 570 VAL B CA 1
ATOM 10483 C C . VAL B 1 570 ? -28.328 -21.016 -8.547 1 98.5 570 VAL B C 1
ATOM 10485 O O . VAL B 1 570 ? -27.922 -22.125 -8.898 1 98.5 570 VAL B O 1
ATOM 10488 N N . ILE B 1 571 ? -29.031 -20.219 -9.289 1 98.12 571 ILE B N 1
ATOM 10489 C CA . ILE B 1 571 ? -29.438 -20.656 -10.625 1 98.12 571 ILE B CA 1
ATOM 10490 C C . ILE B 1 571 ? -28.219 -20.859 -11.5 1 98.12 571 ILE B C 1
ATOM 10492 O O . ILE B 1 571 ? -28.125 -21.828 -12.25 1 98.12 571 ILE B O 1
ATOM 10496 N N . PHE B 1 572 ? -27.344 -19.922 -11.398 1 97.62 572 PHE B N 1
ATOM 10497 C CA . PHE B 1 572 ? -26.094 -20 -12.164 1 97.62 572 PHE B CA 1
ATOM 10498 C C . PHE B 1 572 ? -25.297 -21.234 -11.766 1 97.62 572 PHE B C 1
ATOM 10500 O O . PHE B 1 572 ? -24.781 -21.953 -12.625 1 97.62 572 PHE B O 1
ATOM 10507 N N . GLY B 1 573 ? -25.219 -21.5 -10.469 1 97.12 573 GLY B N 1
ATOM 10508 C CA . GLY B 1 573 ? -24.547 -22.688 -9.977 1 97.12 573 GLY B CA 1
ATOM 10509 C C . GLY B 1 573 ? -25.188 -23.984 -10.445 1 97.12 573 GLY B C 1
ATOM 10510 O O . GLY B 1 573 ? -24.484 -24.953 -10.766 1 97.12 573 GLY B O 1
ATOM 10511 N N . TYR B 1 574 ? -26.469 -23.984 -10.523 1 97.12 574 TYR B N 1
ATOM 10512 C CA . TYR B 1 574 ? -27.203 -25.125 -11.039 1 97.12 574 TYR B CA 1
ATOM 10513 C C . TYR B 1 574 ? -26.844 -25.391 -12.5 1 97.12 574 TYR B C 1
ATOM 10515 O O . TYR B 1 574 ? -26.578 -26.531 -12.883 1 97.12 574 TYR B O 1
ATOM 10523 N N . TYR B 1 575 ? -26.844 -24.328 -13.242 1 95.5 575 TYR B N 1
ATOM 10524 C CA . TYR B 1 575 ? -26.516 -24.469 -14.656 1 95.5 575 TYR B CA 1
ATOM 10525 C C . TYR B 1 575 ? -25.094 -24.953 -14.844 1 95.5 575 TYR B C 1
ATOM 10527 O O . TYR B 1 575 ? -24.828 -25.828 -15.68 1 95.5 575 TYR B O 1
ATOM 10535 N N . LEU B 1 576 ? -24.156 -24.422 -14.125 1 94.12 576 LEU B N 1
ATOM 10536 C CA . LEU B 1 576 ? -22.75 -24.844 -14.211 1 94.12 576 LEU B CA 1
ATOM 10537 C C . LEU B 1 576 ? -22.578 -26.281 -13.766 1 94.12 576 LEU B C 1
ATOM 10539 O O . LEU B 1 576 ? -21.75 -27.016 -14.32 1 94.12 576 LEU B O 1
ATOM 10543 N N . HIS B 1 577 ? -23.328 -26.641 -12.766 1 93.56 577 HIS B N 1
ATOM 10544 C CA . HIS B 1 577 ? -23.297 -28.031 -12.297 1 93.56 577 HIS B CA 1
ATOM 10545 C C . HIS B 1 577 ? -23.797 -28.984 -13.375 1 93.56 577 HIS B C 1
ATOM 10547 O O . HIS B 1 577 ? -23.203 -30.047 -13.586 1 93.56 577 HIS B O 1
ATOM 10553 N N . GLN B 1 578 ? -24.844 -28.641 -14.094 1 92.94 578 GLN B N 1
ATOM 10554 C CA . GLN B 1 578 ? -25.406 -29.484 -15.141 1 92.94 578 GLN B CA 1
ATOM 10555 C C . GLN B 1 578 ? -24.469 -29.609 -16.328 1 92.94 578 GLN B C 1
ATOM 10557 O O . GLN B 1 578 ? -24.453 -30.625 -17.016 1 92.94 578 GLN B O 1
ATOM 10562 N N . THR B 1 579 ? -23.641 -28.594 -16.5 1 91.56 579 THR B N 1
ATOM 10563 C CA . THR B 1 579 ? -22.766 -28.578 -17.656 1 91.56 579 THR B CA 1
ATOM 10564 C C . THR B 1 579 ? -21.328 -28.828 -17.25 1 91.56 579 THR B C 1
ATOM 10566 O O . THR B 1 579 ? -20.391 -28.484 -17.984 1 91.56 579 THR B O 1
ATOM 10569 N N . ARG B 1 580 ? -21.016 -29.297 -16.109 1 87.25 580 ARG B N 1
ATOM 10570 C CA . ARG B 1 580 ? -19.688 -29.375 -15.531 1 87.25 580 ARG B CA 1
ATOM 10571 C C . ARG B 1 580 ? -18.781 -30.297 -16.344 1 87.25 580 ARG B C 1
ATOM 10573 O O . ARG B 1 580 ? -17.562 -30.156 -16.328 1 87.25 580 ARG B O 1
ATOM 10580 N N . PHE B 1 581 ? -19.344 -31.25 -17.172 1 84.69 581 PHE B N 1
ATOM 10581 C CA . PHE B 1 581 ? -18.547 -32.25 -17.891 1 84.69 581 PHE B CA 1
ATOM 10582 C C . PHE B 1 581 ? -18.469 -31.891 -19.375 1 84.69 581 PHE B C 1
ATOM 10584 O O . PHE B 1 581 ? -17.844 -32.594 -20.156 1 84.69 581 PHE B O 1
ATOM 10591 N N . THR B 1 582 ? -19.109 -30.844 -19.766 1 86.62 582 THR B N 1
ATOM 10592 C CA . THR B 1 582 ? -19.109 -30.484 -21.188 1 86.62 582 THR B CA 1
ATOM 10593 C C . THR B 1 582 ? -18.828 -29 -21.391 1 86.62 582 THR B C 1
ATOM 10595 O O . THR B 1 582 ? -19.188 -28.188 -20.547 1 86.62 582 THR B O 1
ATOM 10598 N N . ILE B 1 583 ? -18.125 -28.734 -22.406 1 87.56 583 ILE B N 1
ATOM 10599 C CA . ILE B 1 583 ? -17.906 -27.359 -22.812 1 87.56 583 ILE B CA 1
ATOM 10600 C C . ILE B 1 583 ? -19.094 -26.859 -23.641 1 87.56 583 ILE B C 1
ATOM 10602 O O . ILE B 1 583 ? -19.438 -27.484 -24.656 1 87.56 583 ILE B O 1
ATOM 10606 N N . VAL B 1 584 ? -19.672 -25.859 -23.109 1 92.06 584 VAL B N 1
ATOM 10607 C CA . VAL B 1 584 ? -20.812 -25.281 -23.844 1 92.06 584 VAL B CA 1
ATOM 10608 C C . VAL B 1 584 ? -20.297 -24.5 -25.047 1 92.06 584 VAL B C 1
ATOM 10610 O O . VAL B 1 584 ? -19.578 -23.5 -24.891 1 92.06 584 VAL B O 1
ATOM 10613 N N . ARG B 1 585 ? -20.641 -24.906 -26.219 1 92.5 585 ARG B N 1
ATOM 10614 C CA . ARG B 1 585 ? -20.188 -24.266 -27.438 1 92.5 585 ARG B CA 1
ATOM 10615 C C . ARG B 1 585 ? -20.953 -22.984 -27.703 1 92.5 585 ARG B C 1
ATOM 10617 O O . ARG B 1 585 ? -22.188 -22.953 -27.609 1 92.5 585 ARG B O 1
ATOM 10624 N N . MET B 1 586 ? -20.188 -21.953 -27.859 1 93.06 586 MET B N 1
ATOM 10625 C CA . MET B 1 586 ? -20.766 -20.656 -28.156 1 93.06 586 MET B CA 1
ATOM 10626 C C . MET B 1 586 ? -20.281 -20.125 -29.5 1 93.06 586 MET B C 1
ATOM 10628 O O . MET B 1 586 ? -19.078 -20.141 -29.766 1 93.06 586 MET B O 1
ATOM 10632 N N . THR B 1 587 ? -21.266 -19.703 -30.391 1 94.56 587 THR B N 1
ATOM 10633 C CA . THR B 1 587 ? -20.891 -19.078 -31.656 1 94.56 587 THR B CA 1
ATOM 10634 C C . THR B 1 587 ? -20.281 -17.703 -31.406 1 94.56 587 THR B C 1
ATOM 10636 O O . THR B 1 587 ? -20.438 -17.125 -30.328 1 94.56 587 THR B O 1
ATOM 10639 N N . LYS B 1 588 ? -19.594 -17.156 -32.344 1 90.62 588 LYS B N 1
ATOM 10640 C CA . LYS B 1 588 ? -19 -15.836 -32.25 1 90.62 588 LYS B CA 1
ATOM 10641 C C . LYS B 1 588 ? -20.062 -14.766 -32.031 1 90.62 588 LYS B C 1
ATOM 10643 O O . LYS B 1 588 ? -19.844 -13.781 -31.328 1 90.62 588 LYS B O 1
ATOM 10648 N N . THR B 1 589 ? -21.156 -14.961 -32.656 1 95.81 589 THR B N 1
ATOM 10649 C CA . THR B 1 589 ? -22.25 -14.008 -32.531 1 95.81 589 THR B CA 1
ATOM 10650 C C . THR B 1 589 ? -22.734 -13.953 -31.078 1 95.81 589 THR B C 1
ATOM 10652 O O . THR B 1 589 ? -22.984 -12.867 -30.547 1 95.81 589 THR B O 1
ATOM 10655 N N . VAL B 1 590 ? -22.891 -15.078 -30.469 1 96.19 590 VAL B N 1
ATOM 10656 C CA . VAL B 1 590 ? -23.344 -15.141 -29.078 1 96.19 590 VAL B CA 1
ATOM 10657 C C . VAL B 1 590 ? -22.312 -14.469 -28.172 1 96.19 590 VAL B C 1
ATOM 10659 O O . VAL B 1 590 ? -22.672 -13.766 -27.234 1 96.19 590 VAL B O 1
ATOM 10662 N N . GLN B 1 591 ? -21.078 -14.695 -28.469 1 94.94 591 GLN B N 1
ATOM 10663 C CA . GLN B 1 591 ? -20.016 -14.078 -27.688 1 94.94 591 GLN B CA 1
ATOM 10664 C C . GLN B 1 591 ? -20.062 -12.555 -27.781 1 94.94 591 GLN B C 1
ATOM 10666 O O . GLN B 1 591 ? -19.984 -11.859 -26.781 1 94.94 591 GLN B O 1
ATOM 10671 N N . ILE B 1 592 ? -20.203 -12.047 -29 1 95 592 ILE B N 1
ATOM 10672 C CA . ILE B 1 592 ? -20.219 -10.609 -29.234 1 95 592 ILE B CA 1
ATOM 10673 C C . ILE B 1 592 ? -21.438 -9.992 -28.562 1 95 592 ILE B C 1
ATOM 10675 O O . ILE B 1 592 ? -21.344 -8.938 -27.938 1 95 592 ILE B O 1
ATOM 10679 N N . VAL B 1 593 ? -22.547 -10.648 -28.703 1 96.75 593 VAL B N 1
ATOM 10680 C CA . VAL B 1 593 ? -23.766 -10.148 -28.094 1 96.75 593 VAL B CA 1
ATOM 10681 C C . VAL B 1 593 ? -23.625 -10.141 -26.578 1 96.75 593 VAL B C 1
ATOM 10683 O O . VAL B 1 593 ? -24.016 -9.172 -25.922 1 96.75 593 VAL B O 1
ATOM 10686 N N . GLY B 1 594 ? -23.109 -11.219 -26.031 1 96.94 594 GLY B N 1
ATOM 10687 C CA . GLY B 1 594 ? -22.891 -11.289 -24.594 1 96.94 594 GLY B CA 1
ATOM 10688 C C . GLY B 1 594 ? -21.984 -10.188 -24.062 1 96.94 594 GLY B C 1
ATOM 10689 O O . GLY B 1 594 ? -22.297 -9.531 -23.078 1 96.94 594 GLY B O 1
ATOM 10690 N N . TRP B 1 595 ? -20.922 -9.938 -24.75 1 96.31 595 TRP B N 1
ATOM 10691 C CA . TRP B 1 595 ? -19.984 -8.906 -24.344 1 96.31 595 TRP B CA 1
ATOM 10692 C C . TRP B 1 595 ? -20.578 -7.516 -24.5 1 96.31 595 TRP B C 1
ATOM 10694 O O . TRP B 1 595 ? -20.375 -6.633 -23.672 1 96.31 595 TRP B O 1
ATOM 10704 N N . THR B 1 596 ? -21.281 -7.309 -25.594 1 97.38 596 THR B N 1
ATOM 10705 C CA . THR B 1 596 ? -21.906 -6.016 -25.844 1 97.38 596 THR B CA 1
ATOM 10706 C C . THR B 1 596 ? -22.938 -5.703 -24.75 1 97.38 596 THR B C 1
ATOM 10708 O O . THR B 1 596 ? -23 -4.574 -24.25 1 97.38 596 THR B O 1
ATOM 10711 N N . PHE B 1 597 ? -23.672 -6.707 -24.375 1 96.94 597 PHE B N 1
ATOM 10712 C CA . PHE B 1 597 ? -24.641 -6.535 -23.312 1 96.94 597 PHE B CA 1
ATOM 10713 C C . PHE B 1 597 ? -23.938 -6.234 -21.984 1 96.94 597 PHE B C 1
ATOM 10715 O O . PHE B 1 597 ? -24.406 -5.402 -21.203 1 96.94 597 PHE B O 1
ATOM 10722 N N . THR B 1 598 ? -22.906 -6.945 -21.719 1 97.19 598 THR B N 1
ATOM 10723 C CA . THR B 1 598 ? -22.141 -6.738 -20.484 1 97.19 598 THR B CA 1
ATOM 10724 C C . THR B 1 598 ? -21.609 -5.316 -20.422 1 97.19 598 THR B C 1
ATOM 10726 O O . THR B 1 598 ? -21.734 -4.641 -19.406 1 97.19 598 THR B O 1
ATOM 10729 N N . VAL B 1 599 ? -21.047 -4.793 -21.516 1 96.81 599 VAL B N 1
ATOM 10730 C CA . VAL B 1 599 ? -20.5 -3.441 -21.562 1 96.81 599 VAL B CA 1
ATOM 10731 C C . VAL B 1 599 ? -21.625 -2.418 -21.469 1 96.81 599 VAL B C 1
ATOM 10733 O O . VAL B 1 599 ? -21.484 -1.396 -20.781 1 96.81 599 VAL B O 1
ATOM 10736 N N . ALA B 1 600 ? -22.703 -2.727 -22.141 1 97.62 600 ALA B N 1
ATOM 10737 C CA . ALA B 1 600 ? -23.844 -1.825 -22.094 1 97.62 600 ALA B CA 1
ATOM 10738 C C . ALA B 1 600 ? -24.391 -1.692 -20.672 1 97.62 600 ALA B C 1
ATOM 10740 O O . ALA B 1 600 ? -24.688 -0.586 -20.219 1 97.62 600 ALA B O 1
ATOM 10741 N N . ILE B 1 601 ? -24.516 -2.805 -19.969 1 96.88 601 ILE B N 1
ATOM 10742 C CA . ILE B 1 601 ? -25 -2.787 -18.594 1 96.88 601 ILE B CA 1
ATOM 10743 C C . ILE B 1 601 ? -24.031 -1.981 -17.719 1 96.88 601 ILE B C 1
ATOM 10745 O O . ILE B 1 601 ? -24.469 -1.148 -16.922 1 96.88 601 ILE B O 1
ATOM 10749 N N . PHE B 1 602 ? -22.766 -2.189 -17.922 1 95.62 602 PHE B N 1
ATOM 10750 C CA . PHE B 1 602 ? -21.75 -1.476 -17.156 1 95.62 602 PHE B CA 1
ATOM 10751 C C . PHE B 1 602 ? -21.859 0.027 -17.391 1 95.62 602 PHE B C 1
ATOM 10753 O O . PHE B 1 602 ? -21.781 0.814 -16.438 1 95.62 602 PHE B O 1
ATOM 10760 N N . LEU B 1 603 ? -22.016 0.445 -18.609 1 96.56 603 LEU B N 1
ATOM 10761 C CA . LEU B 1 603 ? -22.094 1.86 -18.953 1 96.56 603 LEU B CA 1
ATOM 10762 C C . LEU B 1 603 ? -23.359 2.488 -18.375 1 96.56 603 LEU B C 1
ATOM 10764 O O . LEU B 1 603 ? -23.344 3.617 -17.891 1 96.56 603 LEU B O 1
ATOM 10768 N N . VAL B 1 604 ? -24.422 1.746 -18.453 1 96.31 604 VAL B N 1
ATOM 10769 C CA . VAL B 1 604 ? -25.688 2.262 -17.938 1 96.31 604 VAL B CA 1
ATOM 10770 C C . VAL B 1 604 ? -25.609 2.41 -16.422 1 96.31 604 VAL B C 1
ATOM 10772 O O . VAL B 1 604 ? -25.984 3.445 -15.875 1 96.31 604 VAL B O 1
ATOM 10775 N N . ILE B 1 605 ? -25.109 1.405 -15.773 1 95.44 605 ILE B N 1
ATOM 10776 C CA . ILE B 1 605 ? -24.969 1.468 -14.32 1 95.44 605 ILE B CA 1
ATOM 10777 C C . ILE B 1 605 ? -24.062 2.631 -13.938 1 95.44 605 ILE B C 1
ATOM 10779 O O . ILE B 1 605 ? -24.359 3.375 -13 1 95.44 605 ILE B O 1
ATOM 10783 N N . SER B 1 606 ? -22.953 2.789 -14.672 1 95 606 SER B N 1
ATOM 10784 C CA . SER B 1 606 ? -22 3.861 -14.391 1 95 606 SER B CA 1
ATOM 10785 C C . SER B 1 606 ? -22.641 5.23 -14.57 1 95 606 SER B C 1
ATOM 10787 O O . SER B 1 606 ? -22.469 6.121 -13.734 1 95 606 SER B O 1
ATOM 10789 N N . TYR B 1 607 ? -23.391 5.34 -15.609 1 94.19 607 TYR B N 1
ATOM 10790 C CA . TYR B 1 607 ? -24.047 6.609 -15.914 1 94.19 607 TYR B CA 1
ATOM 10791 C C . TYR B 1 607 ? -25.078 6.957 -14.852 1 94.19 607 TYR B C 1
ATOM 10793 O O . TYR B 1 607 ? -25.109 8.086 -14.352 1 94.19 607 TYR B O 1
ATOM 10801 N N . VAL B 1 608 ? -25.859 6.027 -14.5 1 94.12 608 VAL B N 1
ATOM 10802 C CA . VAL B 1 608 ? -26.922 6.285 -13.531 1 94.12 608 VAL B CA 1
ATOM 10803 C C . VAL B 1 608 ? -26.328 6.504 -12.148 1 94.12 608 VAL B C 1
ATOM 10805 O O . VAL B 1 608 ? -26.828 7.324 -11.367 1 94.12 608 VAL B O 1
ATOM 10808 N N . THR B 1 609 ? -25.281 5.746 -11.859 1 93.69 609 THR B N 1
ATOM 10809 C CA . THR B 1 609 ? -24.594 5.922 -10.586 1 93.69 609 THR B CA 1
ATOM 10810 C C . THR B 1 609 ? -24.094 7.355 -10.438 1 93.69 609 THR B C 1
ATOM 10812 O O . THR B 1 609 ? -24.234 7.961 -9.375 1 93.69 609 THR B O 1
ATOM 10815 N N . LYS B 1 610 ? -23.516 7.895 -11.469 1 92.5 610 LYS B N 1
ATOM 10816 C CA . LYS B 1 610 ? -23.047 9.273 -11.43 1 92.5 610 LYS B CA 1
ATOM 10817 C C . LYS B 1 610 ? -24.203 10.242 -11.172 1 92.5 610 LYS B C 1
ATOM 10819 O O . LYS B 1 610 ? -24.062 11.164 -10.359 1 92.5 610 LYS B O 1
ATOM 10824 N N . LYS B 1 611 ? -25.312 10 -11.75 1 90.88 611 LYS B N 1
ATOM 10825 C CA . LYS B 1 611 ? -26.438 10.914 -11.641 1 90.88 611 LYS B CA 1
ATOM 10826 C C . LYS B 1 611 ? -27.078 10.852 -10.25 1 90.88 611 LYS B C 1
ATOM 10828 O O . LYS B 1 611 ? -27.453 11.883 -9.695 1 90.88 611 LYS B O 1
ATOM 10833 N N . VAL B 1 612 ? -27.078 9.711 -9.758 1 90.31 612 VAL B N 1
ATOM 10834 C CA . VAL B 1 612 ? -27.781 9.5 -8.5 1 90.31 612 VAL B CA 1
ATOM 10835 C C . VAL B 1 612 ? -26.922 9.961 -7.328 1 90.31 612 VAL B C 1
ATOM 10837 O O . VAL B 1 612 ? -27.438 10.453 -6.324 1 90.31 612 VAL B O 1
ATOM 10840 N N . PHE B 1 613 ? -25.594 9.93 -7.453 1 89.81 613 PHE B N 1
ATOM 10841 C CA . PHE B 1 613 ? -24.766 10.148 -6.277 1 89.81 613 PHE B CA 1
ATOM 10842 C C . PHE B 1 613 ? -24.016 11.477 -6.379 1 89.81 613 PHE B C 1
ATOM 10844 O O . PHE B 1 613 ? -23.234 11.82 -5.496 1 89.81 613 PHE B O 1
ATOM 10851 N N . THR B 1 614 ? -24.281 12.195 -7.398 1 89.19 614 THR B N 1
ATOM 10852 C CA . THR B 1 614 ? -23.703 13.531 -7.512 1 89.19 614 THR B CA 1
ATOM 10853 C C . THR B 1 614 ? -24.766 14.602 -7.352 1 89.19 614 THR B C 1
ATOM 10855 O O . THR B 1 614 ? -25.938 14.297 -7.078 1 89.19 614 THR B O 1
ATOM 10858 N N . GLU B 1 615 ? -24.375 15.812 -7.43 1 80.38 615 GLU B N 1
ATOM 10859 C CA . GLU B 1 615 ? -25.297 16.938 -7.25 1 80.38 615 GLU B CA 1
ATOM 10860 C C . GLU B 1 615 ? -26.359 16.953 -8.336 1 80.38 615 GLU B C 1
ATOM 10862 O O . GLU B 1 615 ? -27.391 17.625 -8.188 1 80.38 615 GLU B O 1
ATOM 10867 N N . GLU B 1 616 ? -26.234 16.094 -9.242 1 83.31 616 GLU B N 1
ATOM 10868 C CA . GLU B 1 616 ? -27.188 16 -10.344 1 83.31 616 GLU B CA 1
ATOM 10869 C C . GLU B 1 616 ? -28.453 15.258 -9.914 1 83.31 616 GLU B C 1
ATOM 10871 O O . GLU B 1 616 ? -29.438 15.242 -10.648 1 83.31 616 GLU B O 1
ATOM 10876 N N . TYR B 1 617 ? -28.359 14.688 -8.719 1 82.56 617 TYR B N 1
ATOM 10877 C CA . TYR B 1 617 ? -29.5 13.906 -8.242 1 82.56 617 TYR B CA 1
ATOM 10878 C C . TYR B 1 617 ? -30.75 14.766 -8.133 1 82.56 617 TYR B C 1
ATOM 10880 O O . TYR B 1 617 ? -31.859 14.273 -8.281 1 82.56 617 TYR B O 1
ATOM 10888 N N . LYS B 1 618 ? -30.562 16.047 -7.941 1 82.44 618 LYS B N 1
ATOM 10889 C CA . LYS B 1 618 ? -31.672 16.969 -7.777 1 82.44 618 LYS B CA 1
ATOM 10890 C C . LYS B 1 618 ? -32.469 17.094 -9.07 1 82.44 618 LYS B C 1
ATOM 10892 O O . LYS B 1 618 ? -33.656 17.484 -9.047 1 82.44 618 LYS B O 1
ATOM 10897 N N . THR B 1 619 ? -31.859 16.75 -10.141 1 86.5 619 THR B N 1
ATOM 10898 C CA . THR B 1 619 ? -32.5 16.906 -11.445 1 86.5 619 THR B CA 1
ATOM 10899 C C . THR B 1 619 ? -33.25 15.641 -11.844 1 86.5 619 THR B C 1
ATOM 10901 O O . THR B 1 619 ? -33.969 15.625 -12.844 1 86.5 619 THR B O 1
ATOM 10904 N N . ILE B 1 620 ? -33.156 14.586 -11.016 1 89.19 620 ILE B N 1
ATOM 10905 C CA . ILE B 1 620 ? -33.781 13.336 -11.398 1 89.19 620 ILE B CA 1
ATOM 10906 C C . ILE B 1 620 ? -34.969 13.047 -10.461 1 89.19 620 ILE B C 1
ATOM 10908 O O . ILE B 1 620 ? -34.906 13.352 -9.266 1 89.19 620 ILE B O 1
ATOM 10912 N N . PRO B 1 621 ? -36 12.477 -10.992 1 91.31 621 PRO B N 1
ATOM 10913 C CA . PRO B 1 621 ? -37.125 12.148 -10.148 1 91.31 621 PRO B CA 1
ATOM 10914 C C . PRO B 1 621 ? -36.875 10.977 -9.203 1 91.31 621 PRO B C 1
ATOM 10916 O O . PRO B 1 621 ? -36 10.141 -9.484 1 91.31 621 PRO B O 1
ATOM 10919 N N . PRO B 1 622 ? -37.594 10.883 -8.125 1 90 622 PRO B N 1
ATOM 10920 C CA . PRO B 1 622 ? -37.344 9.844 -7.113 1 90 622 PRO B CA 1
ATOM 10921 C C . PRO B 1 622 ? -37.531 8.43 -7.668 1 90 622 PRO B C 1
ATOM 10923 O O . PRO B 1 622 ? -36.938 7.484 -7.152 1 90 622 PRO B O 1
ATOM 10926 N N . ILE B 1 623 ? -38.312 8.25 -8.672 1 93.62 623 ILE B N 1
ATOM 10927 C CA . ILE B 1 623 ? -38.594 6.93 -9.234 1 93.62 623 ILE B CA 1
ATOM 10928 C C . ILE B 1 623 ? -37.281 6.336 -9.789 1 93.62 623 ILE B C 1
ATOM 10930 O O . ILE B 1 623 ? -37.125 5.117 -9.828 1 93.62 623 ILE B O 1
ATOM 10934 N N . VAL B 1 624 ? -36.406 7.195 -10.156 1 93.5 624 VAL B N 1
ATOM 10935 C CA . VAL B 1 624 ? -35.125 6.73 -10.695 1 93.5 624 VAL B CA 1
ATOM 10936 C C . VAL B 1 624 ? -34.312 6.055 -9.586 1 93.5 624 VAL B C 1
ATOM 10938 O O . VAL B 1 624 ? -33.625 5.047 -9.828 1 93.5 624 VAL B O 1
ATOM 10941 N N . ASP B 1 625 ? -34.406 6.594 -8.398 1 93.19 625 ASP B N 1
ATOM 10942 C CA . ASP B 1 625 ? -33.719 5.969 -7.25 1 93.19 625 ASP B CA 1
ATOM 10943 C C . ASP B 1 625 ? -34.281 4.574 -6.988 1 93.19 625 ASP B C 1
ATOM 10945 O O . ASP B 1 625 ? -33.531 3.643 -6.691 1 93.19 625 ASP B O 1
ATOM 10949 N N . ALA B 1 626 ? -35.594 4.484 -7.137 1 94.75 626 ALA B N 1
ATOM 10950 C CA . ALA B 1 626 ? -36.25 3.201 -6.91 1 94.75 626 ALA B CA 1
ATOM 10951 C C . ALA B 1 626 ? -35.812 2.168 -7.941 1 94.75 626 ALA B C 1
ATOM 10953 O O . ALA B 1 626 ? -35.469 1.032 -7.594 1 94.75 626 ALA B O 1
ATOM 10954 N N . PHE B 1 627 ? -35.75 2.553 -9.148 1 95.5 627 PHE B N 1
ATOM 10955 C CA . PHE B 1 627 ? -35.312 1.654 -10.211 1 95.5 627 PHE B CA 1
ATOM 10956 C C . PHE B 1 627 ? -33.844 1.292 -10.047 1 95.5 627 PHE B C 1
ATOM 10958 O O . PHE B 1 627 ? -33.469 0.128 -10.195 1 95.5 627 PHE B O 1
ATOM 10965 N N . TYR B 1 628 ? -33.094 2.287 -9.758 1 94.69 628 TYR B N 1
ATOM 10966 C CA . TYR B 1 628 ? -31.656 2.041 -9.609 1 94.69 628 TYR B CA 1
ATOM 10967 C C . TYR B 1 628 ? -31.391 1.041 -8.492 1 94.69 628 TYR B C 1
ATOM 10969 O O . TYR B 1 628 ? -30.688 0.046 -8.688 1 94.69 628 TYR B O 1
ATOM 10977 N N . GLU B 1 629 ? -31.953 1.245 -7.32 1 94.44 629 GLU B N 1
ATOM 10978 C CA . GLU B 1 629 ? -31.672 0.417 -6.152 1 94.44 629 GLU B CA 1
ATOM 10979 C C . GLU B 1 629 ? -32.188 -1.002 -6.34 1 94.44 629 GLU B C 1
ATOM 10981 O O . GLU B 1 629 ? -31.641 -1.957 -5.797 1 94.44 629 GLU B O 1
ATOM 10986 N N . SER B 1 630 ? -33.281 -1.15 -7.109 1 96.31 630 SER B N 1
ATOM 10987 C CA . SER B 1 630 ? -33.906 -2.459 -7.285 1 96.31 630 SER B CA 1
ATOM 10988 C C . SER B 1 630 ? -33.219 -3.244 -8.406 1 96.31 630 SER B C 1
ATOM 10990 O O . SER B 1 630 ? -33.25 -4.477 -8.414 1 96.31 630 SER B O 1
ATOM 10992 N N . LEU B 1 631 ? -32.469 -2.551 -9.312 1 96.88 631 LEU B N 1
ATOM 10993 C CA . LEU B 1 631 ? -32.062 -3.242 -10.523 1 96.88 631 LEU B CA 1
ATOM 10994 C C . LEU B 1 631 ? -30.531 -3.357 -10.586 1 96.88 631 LEU B C 1
ATOM 10996 O O . LEU B 1 631 ? -30 -4.32 -11.141 1 96.88 631 LEU B O 1
ATOM 11000 N N . HIS B 1 632 ? -29.766 -2.395 -10.125 1 95.88 632 HIS B N 1
ATOM 11001 C CA . HIS B 1 632 ? -28.328 -2.301 -10.406 1 95.88 632 HIS B CA 1
ATOM 11002 C C . HIS B 1 632 ? -27.578 -3.51 -9.859 1 95.88 632 HIS B C 1
ATOM 11004 O O . HIS B 1 632 ? -26.625 -3.982 -10.469 1 95.88 632 HIS B O 1
ATOM 11010 N N . ARG B 1 633 ? -28.016 -4.055 -8.742 1 96.44 633 ARG B N 1
ATOM 11011 C CA . ARG B 1 633 ? -27.328 -5.191 -8.133 1 96.44 633 ARG B CA 1
ATOM 11012 C C . ARG B 1 633 ? -27.484 -6.445 -8.984 1 96.44 633 ARG B C 1
ATOM 11014 O O . ARG B 1 633 ? -26.5 -7.168 -9.211 1 96.44 633 ARG B O 1
ATOM 11021 N N . SER B 1 634 ? -28.688 -6.699 -9.398 1 97.44 634 SER B N 1
ATOM 11022 C CA . SER B 1 634 ? -28.953 -7.859 -10.242 1 97.44 634 SER B CA 1
ATOM 11023 C C . SER B 1 634 ? -28.234 -7.75 -11.586 1 97.44 634 SER B C 1
ATOM 11025 O O . SER B 1 634 ? -27.641 -8.719 -12.055 1 97.44 634 SER B O 1
ATOM 11027 N N . PHE B 1 635 ? -28.266 -6.613 -12.133 1 97.5 635 PHE B N 1
ATOM 11028 C CA . PHE B 1 635 ? -27.609 -6.43 -13.43 1 97.5 635 PHE B CA 1
ATOM 11029 C C . PHE B 1 635 ? -26.109 -6.582 -13.305 1 97.5 635 PHE B C 1
ATOM 11031 O O . PHE B 1 635 ? -25.453 -7.121 -14.203 1 97.5 635 PHE B O 1
ATOM 11038 N N . TRP B 1 636 ? -25.562 -6.078 -12.234 1 97.25 636 TRP B N 1
ATOM 11039 C CA . TRP B 1 636 ? -24.141 -6.312 -11.961 1 97.25 636 TRP B CA 1
ATOM 11040 C C . TRP B 1 636 ? -23.844 -7.809 -11.898 1 97.25 636 TRP B C 1
ATOM 11042 O O . TRP B 1 636 ? -22.859 -8.273 -12.477 1 97.25 636 TRP B O 1
ATOM 11052 N N . THR B 1 637 ? -24.703 -8.523 -11.234 1 97.62 637 THR B N 1
ATOM 11053 C CA . THR B 1 637 ? -24.547 -9.969 -11.094 1 97.62 637 THR B CA 1
ATOM 11054 C C . THR B 1 637 ? -24.609 -10.648 -12.461 1 97.62 637 THR B C 1
ATOM 11056 O O . THR B 1 637 ? -23.875 -11.609 -12.711 1 97.62 637 THR B O 1
ATOM 11059 N N . PHE B 1 638 ? -25.469 -10.141 -13.352 1 97.81 638 PHE B N 1
ATOM 11060 C CA . PHE B 1 638 ? -25.578 -10.711 -14.688 1 97.81 638 PHE B CA 1
ATOM 11061 C C . PHE B 1 638 ? -24.281 -10.508 -15.469 1 97.81 638 PHE B C 1
ATOM 11063 O O . PHE B 1 638 ? -23.844 -11.406 -16.203 1 97.81 638 PHE B O 1
ATOM 11070 N N . CYS B 1 639 ? -23.688 -9.383 -15.289 1 97.31 639 CYS B N 1
ATOM 11071 C CA . CYS B 1 639 ? -22.406 -9.125 -15.93 1 97.31 639 CYS B CA 1
ATOM 11072 C C . CYS B 1 639 ? -21.344 -10.117 -15.461 1 97.31 639 CYS B C 1
ATOM 11074 O O . CYS B 1 639 ? -20.625 -10.688 -16.281 1 97.31 639 CYS B O 1
ATOM 11076 N N . LEU B 1 640 ? -21.328 -10.383 -14.234 1 97.5 640 LEU B N 1
ATOM 11077 C CA . LEU B 1 640 ? -20.344 -11.289 -13.664 1 97.5 640 LEU B CA 1
ATOM 11078 C C . LEU B 1 640 ? -20.609 -12.727 -14.078 1 97.5 640 LEU B C 1
ATOM 11080 O O . LEU B 1 640 ? -19.672 -13.5 -14.312 1 97.5 640 LEU B O 1
ATOM 11084 N N . MET B 1 641 ? -21.906 -13.078 -14.102 1 97.88 641 MET B N 1
ATOM 11085 C CA . MET B 1 641 ? -22.266 -14.414 -14.562 1 97.88 641 MET B CA 1
ATOM 11086 C C . MET B 1 641 ? -21.75 -14.672 -15.977 1 97.88 641 MET B C 1
ATOM 11088 O O . MET B 1 641 ? -21.203 -15.742 -16.266 1 97.88 641 MET B O 1
ATOM 11092 N N . TRP B 1 642 ? -21.859 -13.664 -16.812 1 97.38 642 TRP B N 1
ATOM 11093 C CA . TRP B 1 642 ? -21.375 -13.805 -18.172 1 97.38 642 TRP B CA 1
ATOM 11094 C C . TRP B 1 642 ? -19.859 -13.969 -18.188 1 97.38 642 TRP B C 1
ATOM 11096 O O . TRP B 1 642 ? -19.328 -14.852 -18.875 1 97.38 642 TRP B O 1
ATOM 11106 N N . ILE B 1 643 ? -19.172 -13.195 -17.422 1 96.56 643 ILE B N 1
ATOM 11107 C CA . ILE B 1 643 ? -17.703 -13.234 -17.375 1 96.56 643 ILE B CA 1
ATOM 11108 C C . ILE B 1 643 ? -17.234 -14.609 -16.891 1 96.56 643 ILE B C 1
ATOM 11110 O O . ILE B 1 643 ? -16.375 -15.227 -17.516 1 96.56 643 ILE B O 1
ATOM 11114 N N . ILE B 1 644 ? -17.844 -15.117 -15.859 1 96.44 644 ILE B N 1
ATOM 11115 C CA . ILE B 1 644 ? -17.453 -16.422 -15.32 1 96.44 644 ILE B CA 1
ATOM 11116 C C . ILE B 1 644 ? -17.812 -17.516 -16.328 1 96.44 644 ILE B C 1
ATOM 11118 O O . ILE B 1 644 ? -17.016 -18.422 -16.562 1 96.44 644 ILE B O 1
ATOM 11122 N N . PHE B 1 645 ? -18.969 -17.344 -16.953 1 95.38 645 PHE B N 1
ATOM 11123 C CA . PHE B 1 645 ? -19.453 -18.359 -17.906 1 95.38 645 PHE B CA 1
ATOM 11124 C C . PHE B 1 645 ? -18.5 -18.484 -19.078 1 95.38 645 PHE B C 1
ATOM 11126 O O . PHE B 1 645 ? -18.141 -19.609 -19.469 1 95.38 645 PHE B O 1
ATOM 11133 N N . VAL B 1 646 ? -18.125 -17.391 -19.641 1 93.94 646 VAL B N 1
ATOM 11134 C CA . VAL B 1 646 ? -17.25 -17.422 -20.812 1 93.94 646 VAL B CA 1
ATOM 11135 C C . VAL B 1 646 ? -15.859 -17.922 -20.406 1 93.94 646 VAL B C 1
ATOM 11137 O O . VAL B 1 646 ? -15.195 -18.625 -21.172 1 93.94 646 VAL B O 1
ATOM 11140 N N . CYS B 1 647 ? -15.406 -17.641 -19.25 1 92.62 647 CYS B N 1
ATOM 11141 C CA . CYS B 1 647 ? -14.102 -18.094 -18.766 1 92.62 647 CYS B CA 1
ATOM 11142 C C . CYS B 1 647 ? -14.102 -19.594 -18.547 1 92.62 647 CYS B C 1
ATOM 11144 O O . CYS B 1 647 ? -13.18 -20.297 -18.984 1 92.62 647 CYS B O 1
ATOM 11146 N N . VAL B 1 648 ? -15.156 -20.109 -17.938 1 91.69 648 VAL B N 1
ATOM 11147 C CA . VAL B 1 648 ? -15.219 -21.531 -17.594 1 91.69 648 VAL B CA 1
ATOM 11148 C C . VAL B 1 648 ? -15.312 -22.375 -18.859 1 91.69 648 VAL B C 1
ATOM 11150 O O . VAL B 1 648 ? -14.805 -23.5 -18.906 1 91.69 648 VAL B O 1
ATOM 11153 N N . ASN B 1 649 ? -15.867 -21.75 -19.891 1 92.06 649 ASN B N 1
ATOM 11154 C CA . ASN B 1 649 ? -16.047 -22.5 -21.125 1 92.06 649 ASN B CA 1
ATOM 11155 C C . ASN B 1 649 ? -14.93 -22.203 -22.125 1 92.06 649 ASN B C 1
ATOM 11157 O O . ASN B 1 649 ? -15.016 -22.609 -23.281 1 92.06 649 ASN B O 1
ATOM 11161 N N . GLY B 1 650 ? -13.906 -21.438 -21.734 1 87.19 650 GLY B N 1
ATOM 11162 C CA . GLY B 1 650 ? -12.695 -21.281 -22.531 1 87.19 650 GLY B CA 1
ATOM 11163 C C . GLY B 1 650 ? -12.781 -20.141 -23.531 1 87.19 650 GLY B C 1
ATOM 11164 O O . GLY B 1 650 ? -11.93 -20.031 -24.422 1 87.19 650 GLY B O 1
ATOM 11165 N N . TYR B 1 651 ? -13.766 -19.297 -23.453 1 89.44 651 TYR B N 1
ATOM 11166 C CA . TYR B 1 651 ? -13.953 -18.219 -24.406 1 89.44 651 TYR B CA 1
ATOM 11167 C C . TYR B 1 651 ? -13.562 -16.875 -23.812 1 89.44 651 TYR B C 1
ATOM 11169 O O . TYR B 1 651 ? -13.82 -15.82 -24.391 1 89.44 651 TYR B O 1
ATOM 11177 N N . GLY B 1 652 ? -12.977 -16.859 -22.688 1 89.38 652 GLY B N 1
ATOM 11178 C CA . GLY B 1 652 ? -12.727 -15.617 -21.969 1 89.38 652 GLY B CA 1
ATOM 11179 C C . GLY B 1 652 ? -11.5 -14.875 -22.469 1 89.38 652 GLY B C 1
ATOM 11180 O O . GLY B 1 652 ? -11.289 -13.711 -22.125 1 89.38 652 GLY B O 1
ATOM 11181 N N . GLY B 1 653 ? -10.633 -15.453 -23.297 1 84.94 653 GLY B N 1
ATOM 11182 C CA . GLY B 1 653 ? -9.461 -14.805 -23.859 1 84.94 653 GLY B CA 1
ATOM 11183 C C . GLY B 1 653 ? -8.578 -14.148 -22.812 1 84.94 653 GLY B C 1
ATOM 11184 O O . GLY B 1 653 ? -8.18 -14.789 -21.844 1 84.94 653 GLY B O 1
ATOM 11185 N N . MET B 1 654 ? -8.414 -12.797 -22.953 1 87.25 654 MET B N 1
ATOM 11186 C CA . MET B 1 654 ? -7.547 -12.016 -22.078 1 87.25 654 MET B CA 1
ATOM 11187 C C . MET B 1 654 ? -8.148 -11.906 -20.672 1 87.25 654 MET B C 1
ATOM 11189 O O . MET B 1 654 ? -7.422 -11.867 -19.688 1 87.25 654 MET B O 1
ATOM 11193 N N . VAL B 1 655 ? -9.414 -11.906 -20.672 1 91.62 655 VAL B N 1
ATOM 11194 C CA . VAL B 1 655 ? -10.094 -11.797 -19.375 1 91.62 655 VAL B CA 1
ATOM 11195 C C . VAL B 1 655 ? -9.836 -13.055 -18.562 1 91.62 655 VAL B C 1
ATOM 11197 O O . VAL B 1 655 ? -9.539 -12.977 -17.359 1 91.62 655 VAL B O 1
ATOM 11200 N N . ASN B 1 656 ? -9.922 -14.18 -19.172 1 91.56 656 ASN B N 1
ATOM 11201 C CA . ASN B 1 656 ? -9.664 -15.445 -18.5 1 91.56 656 ASN B CA 1
ATOM 11202 C C . ASN B 1 656 ? -8.203 -15.562 -18.078 1 91.56 656 ASN B C 1
ATOM 11204 O O . ASN B 1 656 ? -7.898 -16.109 -17.016 1 91.56 656 ASN B O 1
ATOM 11208 N N . GLN B 1 657 ? -7.402 -15.031 -18.984 1 89.12 657 GLN B N 1
ATOM 11209 C CA . GLN B 1 657 ? -5.98 -15.047 -18.656 1 89.12 657 GLN B CA 1
ATOM 11210 C C . GLN B 1 657 ? -5.688 -14.195 -17.422 1 89.12 657 GLN B C 1
ATOM 11212 O O . GLN B 1 657 ? -4.898 -14.594 -16.562 1 89.12 657 GLN B O 1
ATOM 11217 N N . PHE B 1 658 ? -6.285 -13.156 -17.359 1 93.25 658 PHE B N 1
ATOM 11218 C CA . PHE B 1 658 ? -6.066 -12.25 -16.234 1 93.25 658 PHE B CA 1
ATOM 11219 C C . PHE B 1 658 ? -6.715 -12.797 -14.969 1 93.25 658 PHE B C 1
ATOM 11221 O O . PHE B 1 658 ? -6.062 -12.898 -13.922 1 93.25 658 PHE B O 1
ATOM 11228 N N . LEU B 1 659 ? -7.91 -13.164 -15.016 1 95.12 659 LEU B N 1
ATOM 11229 C CA . LEU B 1 659 ? -8.664 -13.594 -13.844 1 95.12 659 LEU B CA 1
ATOM 11230 C C . LEU B 1 659 ? -8.219 -14.977 -13.391 1 95.12 659 LEU B C 1
ATOM 11232 O O . LEU B 1 659 ? -8.398 -15.336 -12.219 1 95.12 659 LEU B O 1
ATOM 11236 N N . GLY B 1 660 ? -7.695 -15.789 -14.289 1 93.38 660 GLY B N 1
ATOM 11237 C CA . GLY B 1 660 ? -7.262 -17.141 -13.969 1 93.38 660 GLY B CA 1
ATOM 11238 C C . GLY B 1 660 ? -5.805 -17.203 -13.539 1 93.38 660 GLY B C 1
ATOM 11239 O O . GLY B 1 660 ? -5.262 -18.297 -13.352 1 93.38 660 GLY B O 1
ATOM 11240 N N . TRP B 1 661 ? -5.207 -16.031 -13.359 1 93 661 TRP B N 1
ATOM 11241 C CA . TRP B 1 661 ? -3.814 -15.977 -12.938 1 93 661 TRP B CA 1
ATOM 11242 C C . TRP B 1 661 ? -3.633 -16.625 -11.57 1 93 661 TRP B C 1
ATOM 11244 O O . TRP B 1 661 ? -4.352 -16.297 -10.617 1 93 661 TRP B O 1
ATOM 11254 N N . PRO B 1 662 ? -2.699 -17.578 -11.461 1 93.5 662 PRO B N 1
ATOM 11255 C CA . PRO B 1 662 ? -2.535 -18.281 -10.188 1 93.5 662 PRO B CA 1
ATOM 11256 C C . PRO B 1 662 ? -2.152 -17.359 -9.039 1 93.5 662 PRO B C 1
ATOM 11258 O O . PRO B 1 662 ? -2.385 -17.688 -7.871 1 93.5 662 PRO B O 1
ATOM 11261 N N . GLY B 1 663 ? -1.613 -16.266 -9.352 1 93.38 663 GLY B N 1
ATOM 11262 C CA . GLY B 1 663 ? -1.219 -15.328 -8.32 1 93.38 663 GLY B CA 1
ATOM 11263 C C . GLY B 1 663 ? -2.395 -14.773 -7.535 1 93.38 663 GLY B C 1
ATOM 11264 O O . GLY B 1 663 ? -2.221 -14.25 -6.43 1 93.38 663 GLY B O 1
ATOM 11265 N N . TRP B 1 664 ? -3.596 -14.969 -8.031 1 96.06 664 TRP B N 1
ATOM 11266 C CA . TRP B 1 664 ? -4.789 -14.477 -7.34 1 96.06 664 TRP B CA 1
ATOM 11267 C C . TRP B 1 664 ? -5.195 -15.43 -6.223 1 96.06 664 TRP B C 1
ATOM 11269 O O . TRP B 1 664 ? -5.969 -15.055 -5.336 1 96.06 664 TRP B O 1
ATOM 11279 N N . GLN B 1 665 ? -4.719 -16.656 -6.23 1 95.81 665 GLN B N 1
ATOM 11280 C CA . GLN B 1 665 ? -5.211 -17.703 -5.34 1 95.81 665 GLN B CA 1
ATOM 11281 C C . GLN B 1 665 ? -4.969 -17.344 -3.877 1 95.81 665 GLN B C 1
ATOM 11283 O O . GLN B 1 665 ? -5.883 -17.406 -3.053 1 95.81 665 GLN B O 1
ATOM 11288 N N . PRO B 1 666 ? -3.748 -16.875 -3.5 1 96 666 PRO B N 1
ATOM 11289 C CA . PRO B 1 666 ? -3.578 -16.484 -2.1 1 96 666 PRO B CA 1
ATOM 11290 C C . PRO B 1 666 ? -4.48 -15.32 -1.696 1 96 666 PRO B C 1
ATOM 11292 O O . PRO B 1 666 ? -4.996 -15.297 -0.577 1 96 666 PRO B O 1
ATOM 11295 N N . TRP B 1 667 ? -4.695 -14.391 -2.576 1 97.38 667 TRP B N 1
ATOM 11296 C CA . TRP B 1 667 ? -5.566 -13.258 -2.291 1 97.38 667 TRP B CA 1
ATOM 11297 C C . TRP B 1 667 ? -7.012 -13.711 -2.105 1 97.38 667 TRP B C 1
ATOM 11299 O O . TRP B 1 667 ? -7.719 -13.203 -1.233 1 97.38 667 TRP B O 1
ATOM 11309 N N . ALA B 1 668 ? -7.395 -14.633 -2.967 1 97.31 668 ALA B N 1
ATOM 11310 C CA . ALA B 1 668 ? -8.75 -15.172 -2.865 1 97.31 668 ALA B CA 1
ATOM 11311 C C . ALA B 1 668 ? -8.953 -15.891 -1.536 1 97.31 668 ALA B C 1
ATOM 11313 O O . ALA B 1 668 ? -9.984 -15.719 -0.885 1 97.31 668 ALA B O 1
ATOM 11314 N N . LYS B 1 669 ? -7.945 -16.625 -1.106 1 96.69 669 LYS B N 1
ATOM 11315 C CA . LYS B 1 669 ? -8.016 -17.359 0.156 1 96.69 669 LYS B CA 1
ATOM 11316 C C . LYS B 1 669 ? -8.031 -16.406 1.344 1 96.69 669 LYS B C 1
ATOM 11318 O O . LYS B 1 669 ? -8.602 -16.719 2.393 1 96.69 669 LYS B O 1
ATOM 11323 N N . LEU B 1 670 ? -7.492 -15.25 1.134 1 97.81 670 LEU B N 1
ATOM 11324 C CA . LEU B 1 670 ? -7.363 -14.266 2.205 1 97.81 670 LEU B CA 1
ATOM 11325 C C . LEU B 1 670 ? -8.586 -13.359 2.258 1 97.81 670 LEU B C 1
ATOM 11327 O O . LEU B 1 670 ? -8.719 -12.547 3.176 1 97.81 670 LEU B O 1
ATOM 11331 N N . SER B 1 671 ? -9.516 -13.508 1.365 1 97.56 671 SER B N 1
ATOM 11332 C CA . SER B 1 671 ? -10.609 -12.57 1.189 1 97.56 671 SER B CA 1
ATOM 11333 C C . SER B 1 671 ? -11.453 -12.461 2.457 1 97.56 671 SER B C 1
ATOM 11335 O O . SER B 1 671 ? -11.781 -11.352 2.893 1 97.56 671 SER B O 1
ATOM 11337 N N . TYR B 1 672 ? -11.789 -13.602 3.123 1 97.38 672 TYR B N 1
ATOM 11338 C CA . TYR B 1 672 ? -12.633 -13.57 4.316 1 97.38 672 TYR B CA 1
ATOM 11339 C C . TYR B 1 672 ? -11.914 -12.875 5.469 1 97.38 672 TYR B C 1
ATOM 11341 O O . TYR B 1 672 ? -12.492 -12.016 6.133 1 97.38 672 TYR B O 1
ATOM 11349 N N . ALA B 1 673 ? -10.648 -13.219 5.695 1 98.25 673 ALA B N 1
ATOM 11350 C CA . ALA B 1 673 ? -9.891 -12.602 6.781 1 98.25 673 ALA B CA 1
ATOM 11351 C C . ALA B 1 673 ? -9.695 -11.109 6.535 1 98.25 673 ALA B C 1
ATOM 11353 O O . ALA B 1 673 ? -9.805 -10.305 7.461 1 98.25 673 ALA B O 1
ATOM 11354 N N . MET B 1 674 ? -9.344 -10.719 5.34 1 98.31 674 MET B N 1
ATOM 11355 C CA . MET B 1 674 ? -9.203 -9.305 5.004 1 98.31 674 MET B CA 1
ATOM 11356 C C . MET B 1 674 ? -10.523 -8.562 5.203 1 98.31 674 MET B C 1
ATOM 11358 O O . MET B 1 674 ? -10.539 -7.422 5.664 1 98.31 674 MET B O 1
ATOM 11362 N N . TYR B 1 675 ? -11.625 -9.219 4.801 1 97.81 675 TYR B N 1
ATOM 11363 C CA . TYR B 1 675 ? -12.945 -8.633 5 1 97.81 675 TYR B CA 1
ATOM 11364 C C . TYR B 1 675 ? -13.203 -8.359 6.477 1 97.81 675 TYR B C 1
ATOM 11366 O O . TYR B 1 675 ? -13.727 -7.297 6.832 1 97.81 675 TYR B O 1
ATOM 11374 N N . LEU B 1 676 ? -12.797 -9.266 7.293 1 97.25 676 LEU B N 1
ATOM 11375 C CA . LEU B 1 676 ? -13.047 -9.141 8.727 1 97.25 676 LEU B CA 1
ATOM 11376 C C . LEU B 1 676 ? -12.219 -8.008 9.32 1 97.25 676 LEU B C 1
ATOM 11378 O O . LEU B 1 676 ? -12.742 -7.16 10.047 1 97.25 676 LEU B O 1
ATOM 11382 N N . VAL B 1 677 ? -10.992 -7.852 8.914 1 96.69 677 VAL B N 1
ATOM 11383 C CA . VAL B 1 677 ? -10.086 -7.008 9.68 1 96.69 677 VAL B CA 1
ATOM 11384 C C . VAL B 1 677 ? -10.016 -5.617 9.055 1 96.69 677 VAL B C 1
ATOM 11386 O O . VAL B 1 677 ? -9.531 -4.672 9.688 1 96.69 677 VAL B O 1
ATOM 11389 N N . HIS B 1 678 ? -10.43 -5.41 7.816 1 96.81 678 HIS B N 1
ATOM 11390 C CA . HIS B 1 678 ? -10.102 -4.188 7.098 1 96.81 678 HIS B CA 1
ATOM 11391 C C . HIS B 1 678 ? -10.75 -2.973 7.75 1 96.81 678 HIS B C 1
ATOM 11393 O O . HIS B 1 678 ? -10.156 -1.893 7.793 1 96.81 678 HIS B O 1
ATOM 11399 N N . ILE B 1 679 ? -11.93 -3.148 8.281 1 93.12 679 ILE B N 1
ATOM 11400 C CA . ILE B 1 679 ? -12.594 -2.008 8.898 1 93.12 679 ILE B CA 1
ATOM 11401 C C . ILE B 1 679 ? -11.883 -1.641 10.195 1 93.12 679 ILE B C 1
ATOM 11403 O O . ILE B 1 679 ? -11.758 -0.46 10.531 1 93.12 679 ILE B O 1
ATOM 11407 N N . TRP B 1 680 ? -11.5 -2.668 10.953 1 89.38 680 TRP B N 1
ATOM 11408 C CA . TRP B 1 680 ? -10.75 -2.404 12.172 1 89.38 680 TRP B CA 1
ATOM 11409 C C . TRP B 1 680 ? -9.453 -1.656 11.859 1 89.38 680 TRP B C 1
ATOM 11411 O O . TRP B 1 680 ? -9.094 -0.715 12.57 1 89.38 680 TRP B O 1
ATOM 11421 N N . ILE B 1 681 ? -8.797 -2.014 10.812 1 91.75 681 ILE B N 1
ATOM 11422 C CA . ILE B 1 681 ? -7.555 -1.374 10.398 1 91.75 681 ILE B CA 1
ATOM 11423 C C . ILE B 1 681 ? -7.828 0.078 10.016 1 91.75 681 ILE B C 1
ATOM 11425 O O . ILE B 1 681 ? -7.066 0.977 10.375 1 91.75 681 ILE B O 1
ATOM 11429 N N . GLN B 1 682 ? -8.859 0.331 9.297 1 90.25 682 GLN B N 1
ATOM 11430 C CA . GLN B 1 682 ? -9.188 1.685 8.867 1 90.25 682 GLN B CA 1
ATOM 11431 C C . GLN B 1 682 ? -9.625 2.549 10.047 1 90.25 682 GLN B C 1
ATOM 11433 O O . GLN B 1 682 ? -9.336 3.746 10.086 1 90.25 682 GLN B O 1
ATOM 11438 N N . MET B 1 683 ? -10.281 1.931 11.023 1 84.5 683 MET B N 1
ATOM 11439 C CA . MET B 1 683 ? -10.641 2.654 12.242 1 84.5 683 MET B CA 1
ATOM 11440 C C . MET B 1 683 ? -9.398 3.086 13.008 1 84.5 683 MET B C 1
ATOM 11442 O O . MET B 1 683 ? -9.328 4.211 13.508 1 84.5 683 MET B O 1
ATOM 11446 N N . VAL B 1 684 ? -8.453 2.227 13.047 1 80.94 684 VAL B N 1
ATOM 11447 C CA . VAL B 1 684 ? -7.199 2.543 13.719 1 80.94 684 VAL B CA 1
ATOM 11448 C C . VAL B 1 684 ? -6.469 3.646 12.953 1 80.94 684 VAL B C 1
ATOM 11450 O O . VAL B 1 684 ? -5.844 4.52 13.555 1 80.94 684 VAL B O 1
ATOM 11453 N N . THR B 1 685 ? -6.586 3.631 11.672 1 83.19 685 THR B N 1
ATOM 11454 C CA . THR B 1 685 ? -5.957 4.652 10.836 1 83.19 685 THR B CA 1
ATOM 11455 C C . THR B 1 685 ? -6.543 6.027 11.133 1 83.19 685 THR B C 1
ATOM 11457 O O . THR B 1 685 ? -5.805 6.996 11.32 1 83.19 685 THR B O 1
ATOM 11460 N N . VAL B 1 686 ? -7.785 6.098 11.242 1 79.5 686 VAL B N 1
ATOM 11461 C CA . VAL B 1 686 ? -8.438 7.375 11.5 1 79.5 686 VAL B CA 1
ATOM 11462 C C . VAL B 1 686 ? -8.086 7.867 12.898 1 79.5 686 VAL B C 1
ATOM 11464 O O . VAL B 1 686 ? -7.773 9.047 13.094 1 79.5 686 VAL B O 1
ATOM 11467 N N . THR B 1 687 ? -8.062 6.961 13.82 1 75.62 687 THR B N 1
ATOM 11468 C CA . THR B 1 687 ? -7.852 7.344 15.219 1 75.62 687 THR B CA 1
ATOM 11469 C C . THR B 1 687 ? -6.383 7.676 15.469 1 75.62 687 THR B C 1
ATOM 11471 O O . THR B 1 687 ? -6.074 8.602 16.219 1 75.62 687 THR B O 1
ATOM 11474 N N . MET B 1 688 ? -5.531 6.949 14.789 1 71.94 688 MET B N 1
ATOM 11475 C CA . MET B 1 688 ? -4.109 7.094 15.102 1 71.94 688 MET B CA 1
ATOM 11476 C C . MET B 1 688 ? -3.459 8.141 14.195 1 71.94 688 MET B C 1
ATOM 11478 O O . MET B 1 688 ? -2.455 8.742 14.57 1 71.94 688 MET B O 1
ATOM 11482 N N . GLN B 1 689 ? -4.027 8.32 13.086 1 69.06 689 GLN B N 1
ATOM 11483 C CA . GLN B 1 689 ? -3.279 9.102 12.102 1 69.06 689 GLN B CA 1
ATOM 11484 C C . GLN B 1 689 ? -3.914 10.477 11.898 1 69.06 689 GLN B C 1
ATOM 11486 O O . GLN B 1 689 ? -3.232 11.422 11.5 1 69.06 689 GLN B O 1
ATOM 11491 N N . VAL B 1 690 ? -5.156 10.547 12.258 1 72.25 690 VAL B N 1
ATOM 11492 C CA . VAL B 1 690 ? -5.797 11.797 11.844 1 72.25 690 VAL B CA 1
ATOM 11493 C C . VAL B 1 690 ? -5.984 12.703 13.062 1 72.25 690 VAL B C 1
ATOM 11495 O O . VAL B 1 690 ? -7.055 12.727 13.672 1 72.25 690 VAL B O 1
ATOM 11498 N N . THR B 1 691 ? -4.887 13.352 13.391 1 79.31 691 THR B N 1
ATOM 11499 C CA . THR B 1 691 ? -4.875 14.32 14.484 1 79.31 691 THR B CA 1
ATOM 11500 C C . THR B 1 691 ? -4.848 15.75 13.938 1 79.31 691 THR B C 1
ATOM 11502 O O . THR B 1 691 ? -5.195 16.688 14.648 1 79.31 691 THR B O 1
ATOM 11505 N N . VAL B 1 692 ? -4.434 15.844 12.781 1 86.56 692 VAL B N 1
ATOM 11506 C CA . VAL B 1 692 ? -4.422 17.125 12.078 1 86.56 692 VAL B CA 1
ATOM 11507 C C . VAL B 1 692 ? -5.105 16.969 10.727 1 86.56 692 VAL B C 1
ATOM 11509 O O . VAL B 1 692 ? -5.156 15.875 10.164 1 86.56 692 VAL B O 1
ATOM 11512 N N . PRO B 1 693 ? -5.691 18.078 10.266 1 89.38 693 PRO B N 1
ATOM 11513 C CA . PRO B 1 693 ? -6.309 17.969 8.945 1 89.38 693 PRO B CA 1
ATOM 11514 C C . PRO B 1 693 ? -5.316 17.594 7.855 1 89.38 693 PRO B C 1
ATOM 11516 O O . PRO B 1 693 ? -4.16 18.016 7.891 1 89.38 693 PRO B O 1
ATOM 11519 N N . VAL B 1 694 ? -5.777 16.781 6.945 1 90.31 694 VAL B N 1
ATOM 11520 C CA . VAL B 1 694 ? -4.898 16.25 5.906 1 90.31 694 VAL B CA 1
ATOM 11521 C C . VAL B 1 694 ? -5.16 16.984 4.59 1 90.31 694 VAL B C 1
ATOM 11523 O O . VAL B 1 694 ? -6.203 17.625 4.422 1 90.31 694 VAL B O 1
ATOM 11526 N N . TYR B 1 695 ? -4.145 17.031 3.717 1 91.06 695 TYR B N 1
ATOM 11527 C CA . TYR B 1 695 ? -4.266 17.547 2.363 1 91.06 695 TYR B CA 1
ATOM 11528 C C . TYR B 1 695 ? -4.711 16.469 1.392 1 91.06 695 TYR B C 1
ATOM 11530 O O . TYR B 1 695 ? -4.066 15.422 1.281 1 91.06 695 TYR B O 1
ATOM 11538 N N . PHE B 1 696 ? -5.848 16.766 0.686 1 93.25 696 PHE B N 1
ATOM 11539 C CA . PHE B 1 696 ? -6.406 15.758 -0.201 1 93.25 696 PHE B CA 1
ATOM 11540 C C . PHE B 1 696 ? -5.844 15.898 -1.61 1 93.25 696 PHE B C 1
ATOM 11542 O O . PHE B 1 696 ? -5.75 17.016 -2.139 1 93.25 696 PHE B O 1
ATOM 11549 N N . THR B 1 697 ? -5.414 14.812 -2.172 1 91.56 697 THR B N 1
ATOM 11550 C CA . THR B 1 697 ? -5.098 14.656 -3.588 1 91.56 697 THR B CA 1
ATOM 11551 C C . THR B 1 697 ? -5.527 13.281 -4.09 1 91.56 697 THR B C 1
ATOM 11553 O O . THR B 1 697 ? -5.625 12.336 -3.307 1 91.56 697 THR B O 1
ATOM 11556 N N . VAL B 1 698 ? -5.863 13.18 -5.363 1 93.56 698 VAL B N 1
ATOM 11557 C CA . VAL B 1 698 ? -6.234 11.891 -5.949 1 93.56 698 VAL B CA 1
ATOM 11558 C C . VAL B 1 698 ? -5.059 10.922 -5.844 1 93.56 698 VAL B C 1
ATOM 11560 O O . VAL B 1 698 ? -5.25 9.742 -5.547 1 93.56 698 VAL B O 1
ATOM 11563 N N . TYR B 1 699 ? -3.869 11.445 -6.055 1 91.31 699 TYR B N 1
ATOM 11564 C CA . TYR B 1 699 ? -2.666 10.641 -5.902 1 91.31 699 TYR B CA 1
ATOM 11565 C C . TYR B 1 699 ? -2.562 10.07 -4.488 1 91.31 699 TYR B C 1
ATOM 11567 O O . TYR B 1 699 ? -2.26 8.891 -4.305 1 91.31 699 TYR B O 1
ATOM 11575 N N . GLY B 1 700 ? -2.822 10.961 -3.455 1 92.19 700 GLY B N 1
ATOM 11576 C CA . GLY B 1 700 ? -2.801 10.531 -2.066 1 92.19 700 GLY B CA 1
ATOM 11577 C C . GLY B 1 700 ? -3.834 9.461 -1.757 1 92.19 700 GLY B C 1
ATOM 11578 O O . GLY B 1 700 ? -3.594 8.578 -0.93 1 92.19 700 GLY B O 1
ATOM 11579 N N . LEU B 1 701 ? -4.973 9.547 -2.461 1 95.56 701 LEU B N 1
ATOM 11580 C CA . LEU B 1 701 ? -6.012 8.539 -2.297 1 95.56 701 LEU B CA 1
ATOM 11581 C C . LEU B 1 701 ? -5.52 7.172 -2.756 1 95.56 701 LEU B C 1
ATOM 11583 O O . LEU B 1 701 ? -5.715 6.172 -2.059 1 95.56 701 LEU B O 1
ATOM 11587 N N . PHE B 1 702 ? -4.871 7.121 -3.865 1 96.38 702 PHE B N 1
ATOM 11588 C CA . PHE B 1 702 ? -4.355 5.852 -4.363 1 96.38 702 PHE B CA 1
ATOM 11589 C C . PHE B 1 702 ? -3.273 5.309 -3.441 1 96.38 702 PHE B C 1
ATOM 11591 O O . PHE B 1 702 ? -3.195 4.098 -3.213 1 96.38 702 PHE B O 1
ATOM 11598 N N . GLN B 1 703 ? -2.404 6.156 -3.002 1 95.56 703 GLN B N 1
ATOM 11599 C CA . GLN B 1 703 ? -1.408 5.715 -2.031 1 95.56 703 GLN B CA 1
ATOM 11600 C C . GLN B 1 703 ? -2.072 5.086 -0.811 1 95.56 703 GLN B C 1
ATOM 11602 O O . GLN B 1 703 ? -1.623 4.047 -0.319 1 95.56 703 GLN B O 1
ATOM 11607 N N . SER B 1 704 ? -3.162 5.742 -0.292 1 95.62 704 SER B N 1
ATOM 11608 C CA . SER B 1 704 ? -3.889 5.223 0.863 1 95.62 704 SER B CA 1
ATOM 11609 C C . SER B 1 704 ? -4.539 3.881 0.549 1 95.62 704 SER B C 1
ATOM 11611 O O . SER B 1 704 ? -4.562 2.982 1.395 1 95.62 704 SER B O 1
ATOM 11613 N N . ILE B 1 705 ? -5.059 3.75 -0.655 1 98.06 705 ILE B N 1
ATOM 11614 C CA . ILE B 1 705 ? -5.699 2.504 -1.062 1 98.06 705 ILE B CA 1
ATOM 11615 C C . ILE B 1 705 ? -4.68 1.367 -1.027 1 98.06 705 ILE B C 1
ATOM 11617 O O . ILE B 1 705 ? -4.898 0.347 -0.369 1 98.06 705 ILE B O 1
ATOM 11621 N N . PHE B 1 706 ? -3.562 1.557 -1.63 1 98 706 PHE B N 1
ATOM 11622 C CA . PHE B 1 706 ? -2.543 0.515 -1.641 1 98 706 PHE B CA 1
ATOM 11623 C C . PHE B 1 706 ? -2.02 0.255 -0.233 1 98 706 PHE B C 1
ATOM 11625 O O . PHE B 1 706 ? -1.739 -0.889 0.13 1 98 706 PHE B O 1
ATOM 11632 N N . GLY B 1 707 ? -1.848 1.329 0.499 1 97.75 707 GLY B N 1
ATOM 11633 C CA . GLY B 1 707 ? -1.374 1.183 1.866 1 97.75 707 GLY B CA 1
ATOM 11634 C C . GLY B 1 707 ? -2.311 0.367 2.738 1 97.75 707 GLY B C 1
ATOM 11635 O O . GLY B 1 707 ? -1.875 -0.547 3.439 1 97.75 707 GLY B O 1
ATOM 11636 N N . LEU B 1 708 ? -3.59 0.637 2.664 1 97.94 708 LEU B N 1
ATOM 11637 C CA . LEU B 1 708 ? -4.562 -0.014 3.535 1 97.94 708 LEU B CA 1
ATOM 11638 C C . LEU B 1 708 ? -4.875 -1.423 3.041 1 97.94 708 LEU B C 1
ATOM 11640 O O . LEU B 1 708 ? -5.207 -2.305 3.838 1 97.94 708 LEU B O 1
ATOM 11644 N N . VAL B 1 709 ? -4.766 -1.63 1.727 1 98.19 709 VAL B N 1
ATOM 11645 C CA . VAL B 1 709 ? -4.852 -2.996 1.219 1 98.19 709 VAL B CA 1
ATOM 11646 C C . VAL B 1 709 ? -3.688 -3.822 1.764 1 98.19 709 VAL B C 1
ATOM 11648 O O . VAL B 1 709 ? -3.885 -4.945 2.236 1 98.19 709 VAL B O 1
ATOM 11651 N N . GLY B 1 710 ? -2.469 -3.23 1.738 1 97.69 710 GLY B N 1
ATOM 11652 C CA . GLY B 1 710 ? -1.301 -3.928 2.256 1 97.69 710 GLY B CA 1
ATOM 11653 C C . GLY B 1 710 ? -1.401 -4.242 3.736 1 97.69 710 GLY B C 1
ATOM 11654 O O . GLY B 1 710 ? -1.126 -5.367 4.156 1 97.69 710 GLY B O 1
ATOM 11655 N N . LEU B 1 711 ? -1.854 -3.32 4.504 1 97.44 711 LEU B N 1
ATOM 11656 C CA . LEU B 1 711 ? -1.986 -3.523 5.945 1 97.44 711 LEU B CA 1
ATOM 11657 C C . LEU B 1 711 ? -3.084 -4.535 6.254 1 97.44 711 LEU B C 1
ATOM 11659 O O . LEU B 1 711 ? -2.941 -5.355 7.16 1 97.44 711 LEU B O 1
ATOM 11663 N N . SER B 1 712 ? -4.16 -4.457 5.492 1 98.19 712 SER B N 1
ATOM 11664 C CA . SER B 1 712 ? -5.238 -5.422 5.68 1 98.19 712 SER B CA 1
ATOM 11665 C C . SER B 1 712 ? -4.793 -6.832 5.305 1 98.19 712 SER B C 1
ATOM 11667 O O . SER B 1 712 ? -5.195 -7.805 5.941 1 98.19 712 SER B O 1
ATOM 11669 N N . ALA B 1 713 ? -3.998 -6.902 4.281 1 98.06 713 ALA B N 1
ATOM 11670 C CA . ALA B 1 713 ? -3.475 -8.203 3.879 1 98.06 713 ALA B CA 1
ATOM 11671 C C . ALA B 1 713 ? -2.559 -8.781 4.953 1 98.06 713 ALA B C 1
ATOM 11673 O O . ALA B 1 713 ? -2.662 -9.969 5.293 1 98.06 713 ALA B O 1
ATOM 11674 N N . LEU B 1 714 ? -1.687 -7.969 5.477 1 97.19 714 LEU B N 1
ATOM 11675 C CA . LEU B 1 714 ? -0.766 -8.43 6.512 1 97.19 714 LEU B CA 1
ATOM 11676 C C . LEU B 1 714 ? -1.527 -8.891 7.75 1 97.19 714 LEU B C 1
ATOM 11678 O O . LEU B 1 714 ? -1.264 -9.977 8.273 1 97.19 714 LEU B O 1
ATOM 11682 N N . ALA B 1 715 ? -2.449 -8.07 8.18 1 97.38 715 ALA B N 1
ATOM 11683 C CA . ALA B 1 715 ? -3.275 -8.461 9.32 1 97.38 715 ALA B CA 1
ATOM 11684 C C . ALA B 1 715 ? -4.133 -9.68 8.992 1 97.38 715 ALA B C 1
ATOM 11686 O O . ALA B 1 715 ? -4.363 -10.531 9.852 1 97.38 715 ALA B O 1
ATOM 11687 N N . GLY B 1 716 ? -4.637 -9.727 7.754 1 98.25 716 GLY B N 1
ATOM 11688 C CA . GLY B 1 716 ? -5.43 -10.859 7.312 1 98.25 716 GLY B CA 1
ATOM 11689 C C . GLY B 1 716 ? -4.664 -12.172 7.332 1 98.25 716 GLY B C 1
ATOM 11690 O O . GLY B 1 716 ? -5.223 -13.219 7.66 1 98.25 716 GLY B O 1
ATOM 11691 N N . ILE B 1 717 ? -3.404 -12.133 6.98 1 98.12 717 ILE B N 1
ATOM 11692 C CA . ILE B 1 717 ? -2.566 -13.328 7.004 1 98.12 717 ILE B CA 1
ATOM 11693 C C . ILE B 1 717 ? -2.469 -13.859 8.43 1 98.12 717 ILE B C 1
ATOM 11695 O O . ILE B 1 717 ? -2.693 -15.047 8.672 1 98.12 717 ILE B O 1
ATOM 11699 N N . VAL B 1 718 ? -2.203 -13 9.359 1 97.69 718 VAL B N 1
ATOM 11700 C CA . VAL B 1 718 ? -2.08 -13.398 10.758 1 97.69 718 VAL B CA 1
ATOM 11701 C C . VAL B 1 718 ? -3.41 -13.961 11.258 1 97.69 718 VAL B C 1
ATOM 11703 O O . VAL B 1 718 ? -3.445 -15.008 11.906 1 97.69 718 VAL B O 1
ATOM 11706 N N . TRP B 1 719 ? -4.461 -13.305 10.875 1 98.31 719 TRP B N 1
ATOM 11707 C CA . TRP B 1 719 ? -5.785 -13.688 11.352 1 98.31 719 TRP B CA 1
ATOM 11708 C C . TRP B 1 719 ? -6.207 -15.023 10.742 1 98.31 719 TRP B C 1
ATOM 11710 O O . TRP B 1 719 ? -6.816 -15.859 11.422 1 98.31 719 TRP B O 1
ATOM 11720 N N . SER B 1 720 ? -5.926 -15.211 9.461 1 97.94 720 SER B N 1
ATOM 11721 C CA . SER B 1 720 ? -6.305 -16.438 8.766 1 97.94 720 SER B CA 1
ATOM 11722 C C . SER B 1 720 ? -5.547 -17.641 9.312 1 97.94 720 SER B C 1
ATOM 11724 O O . SER B 1 720 ? -6.148 -18.672 9.602 1 97.94 720 SER B O 1
ATOM 11726 N N . VAL B 1 721 ? -4.258 -17.5 9.539 1 97.44 721 VAL B N 1
ATOM 11727 C CA . VAL B 1 721 ? -3.416 -18.609 9.984 1 97.44 721 VAL B CA 1
ATOM 11728 C C . VAL B 1 721 ? -3.729 -18.938 11.445 1 97.44 721 VAL B C 1
ATOM 11730 O O . VAL B 1 721 ? -3.666 -20.094 11.852 1 97.44 721 VAL B O 1
ATOM 11733 N N . ALA B 1 722 ? -4.133 -17.953 12.156 1 97.56 722 ALA B N 1
ATOM 11734 C CA . ALA B 1 722 ? -4.352 -18.156 13.594 1 97.56 722 ALA B CA 1
ATOM 11735 C C . ALA B 1 722 ? -5.77 -18.656 13.859 1 97.56 722 ALA B C 1
ATOM 11737 O O . ALA B 1 722 ? -5.977 -19.5 14.727 1 97.56 722 ALA B O 1
ATOM 11738 N N . PHE B 1 723 ? -6.746 -18.156 13.07 1 97.75 723 PHE B N 1
ATOM 11739 C CA . PHE B 1 723 ? -8.102 -18.375 13.57 1 97.75 723 PHE B CA 1
ATOM 11740 C C . PHE B 1 723 ? -8.969 -19.031 12.5 1 97.75 723 PHE B C 1
ATOM 11742 O O . PHE B 1 723 ? -10.094 -19.453 12.773 1 97.75 723 PHE B O 1
ATOM 11749 N N . GLU B 1 724 ? -8.547 -19.109 11.297 1 96.75 724 GLU B N 1
ATOM 11750 C CA . GLU B 1 724 ? -9.336 -19.75 10.25 1 96.75 724 GLU B CA 1
ATOM 11751 C C . GLU B 1 724 ? -8.836 -21.172 9.969 1 96.75 724 GLU B C 1
ATOM 11753 O O . GLU B 1 724 ? -9.555 -22.141 10.195 1 96.75 724 GLU B O 1
ATOM 11758 N N . TYR B 1 725 ? -7.637 -21.328 9.617 1 95.88 725 TYR B N 1
ATOM 11759 C CA . TYR B 1 725 ? -7.074 -22.562 9.078 1 95.88 725 TYR B CA 1
ATOM 11760 C C . TYR B 1 725 ? -7.012 -23.641 10.148 1 95.88 725 TYR B C 1
ATOM 11762 O O . TYR B 1 725 ? -7.273 -24.812 9.875 1 95.88 725 TYR B O 1
ATOM 11770 N N . PRO B 1 726 ? -6.652 -23.328 11.422 1 95.38 726 PRO B N 1
ATOM 11771 C CA . PRO B 1 726 ? -6.602 -24.391 12.43 1 95.38 726 PRO B CA 1
ATOM 11772 C C . PRO B 1 726 ? -7.941 -25.094 12.602 1 95.38 726 PRO B C 1
ATOM 11774 O O . PRO B 1 726 ? -7.98 -26.25 13.023 1 95.38 726 PRO B O 1
ATOM 11777 N N . PHE B 1 727 ? -8.984 -24.484 12.219 1 93.75 727 PHE B N 1
ATOM 11778 C CA . PHE B 1 727 ? -10.305 -25.047 12.508 1 93.75 727 PHE B CA 1
ATOM 11779 C C . PHE B 1 727 ? -10.898 -25.703 11.273 1 93.75 727 PHE B C 1
ATOM 11781 O O . PHE B 1 727 ? -11.969 -26.312 11.336 1 93.75 727 PHE B O 1
ATOM 11788 N N . PHE B 1 728 ? -10.211 -25.578 10.18 1 88 728 PHE B N 1
ATOM 11789 C CA . PHE B 1 728 ? -10.703 -26.203 8.961 1 88 728 PHE B CA 1
ATOM 11790 C C . PHE B 1 728 ? -10.734 -27.719 9.117 1 88 728 PHE B C 1
ATOM 11792 O O . PHE B 1 728 ? -9.758 -28.328 9.57 1 88 728 PHE B O 1
ATOM 11799 N N . GLY B 1 729 ? -11.75 -28.359 8.836 1 80.5 729 GLY B N 1
ATOM 11800 C CA . GLY B 1 729 ? -11.859 -29.797 8.758 1 80.5 729 GLY B CA 1
ATOM 11801 C C . GLY B 1 729 ? -12.156 -30.453 10.094 1 80.5 729 GLY B C 1
ATOM 11802 O O . GLY B 1 729 ? -12.219 -31.688 10.188 1 80.5 729 GLY B O 1
ATOM 11803 N N . ILE B 1 730 ? -12.312 -29.656 11.125 1 82.06 730 ILE B N 1
ATOM 11804 C CA . ILE B 1 730 ? -12.594 -30.203 12.445 1 82.06 730 ILE B CA 1
ATOM 11805 C C . ILE B 1 730 ? -13.953 -30.906 12.438 1 82.06 730 ILE B C 1
ATOM 11807 O O . ILE B 1 730 ? -14.18 -31.844 13.195 1 82.06 730 ILE B O 1
ATOM 11811 N N . GLU B 1 731 ? -14.852 -30.391 11.539 1 80.19 731 GLU B N 1
ATOM 11812 C CA . GLU B 1 731 ? -16.188 -30.984 11.461 1 80.19 731 GLU B CA 1
ATOM 11813 C C . GLU B 1 731 ? -16.109 -32.438 11.039 1 80.19 731 GLU B C 1
ATOM 11815 O O . GLU B 1 731 ? -16.938 -33.25 11.461 1 80.19 731 GLU B O 1
ATOM 11820 N N . LYS B 1 732 ? -15.117 -32.75 10.164 1 76.62 732 LYS B N 1
ATOM 11821 C CA . LYS B 1 732 ? -14.969 -34.156 9.734 1 76.62 732 LYS B CA 1
ATOM 11822 C C . LYS B 1 732 ? -14.633 -35.062 10.906 1 76.62 732 LYS B C 1
ATOM 11824 O O . LYS B 1 732 ? -15.117 -36.188 10.984 1 76.62 732 LYS B O 1
ATOM 11829 N N . VAL B 1 733 ? -13.953 -34.531 11.781 1 76 733 VAL B N 1
ATOM 11830 C CA . VAL B 1 733 ? -13.539 -35.312 12.945 1 76 733 VAL B CA 1
ATOM 11831 C C . VAL B 1 733 ? -14.711 -35.438 13.922 1 76 733 VAL B C 1
ATOM 11833 O O . VAL B 1 733 ? -14.914 -36.5 14.516 1 76 733 VAL B O 1
ATOM 11836 N N . LEU B 1 734 ? -15.5 -34.406 13.984 1 76 734 LEU B N 1
ATOM 11837 C CA . LEU B 1 734 ? -16.609 -34.375 14.945 1 76 734 LEU B CA 1
ATOM 11838 C C . LEU B 1 734 ? -17.766 -35.25 14.461 1 76 734 LEU B C 1
ATOM 11840 O O . LEU B 1 734 ? -18.391 -35.938 15.258 1 76 734 LEU B O 1
ATOM 11844 N N . VAL B 1 735 ? -18.094 -35.188 13.211 1 74.25 735 VAL B N 1
ATOM 11845 C CA . VAL B 1 735 ? -19.234 -35.906 12.664 1 74.25 735 VAL B CA 1
ATOM 11846 C C . VAL B 1 735 ? -18.922 -37.375 12.547 1 74.25 735 VAL B C 1
ATOM 11848 O O . VAL B 1 735 ? -19.781 -38.25 12.75 1 74.25 735 VAL B O 1
ATOM 11851 N N . ASN B 1 736 ? -17.703 -37.719 12.094 1 65.12 736 ASN B N 1
ATOM 11852 C CA . ASN B 1 736 ? -17.344 -39.125 12.039 1 65.12 736 ASN B CA 1
ATOM 11853 C C . ASN B 1 736 ? -17.422 -39.812 13.406 1 65.12 736 ASN B C 1
ATOM 11855 O O . ASN B 1 736 ? -17.734 -41 13.516 1 65.12 736 ASN B O 1
ATOM 11859 N N . LYS B 1 737 ? -17.297 -39.062 14.344 1 56.56 737 LYS B N 1
ATOM 11860 C CA . LYS B 1 737 ? -17.422 -39.625 15.688 1 56.56 737 LYS B CA 1
ATOM 11861 C C . LYS B 1 737 ? -18.891 -39.875 16.047 1 56.56 737 LYS B C 1
ATOM 11863 O O . LYS B 1 737 ? -19.188 -40.812 16.797 1 56.56 737 LYS B O 1
ATOM 11868 N N . TRP B 1 738 ? -19.703 -39.062 15.492 1 50.5 738 TRP B N 1
ATOM 11869 C CA . TRP B 1 738 ? -21.125 -39.219 15.812 1 50.5 738 TRP B CA 1
ATOM 11870 C C . TRP B 1 738 ? -21.75 -40.312 14.961 1 50.5 738 TRP B C 1
ATOM 11872 O O . TRP B 1 738 ? -22.859 -40.781 15.242 1 50.5 738 TRP B O 1
ATOM 11882 N N . LYS B 1 739 ? -21.094 -40.938 14 1 44.72 739 LYS B N 1
ATOM 11883 C CA . LYS B 1 739 ? -21.578 -42.156 13.383 1 44.72 739 LYS B CA 1
ATOM 11884 C C . LYS B 1 739 ? -21.156 -43.375 14.18 1 44.72 739 LYS B C 1
ATOM 11886 O O . LYS B 1 739 ? -19.984 -43.531 14.5 1 44.72 739 LYS B O 1
#

pLDDT: mean 74.41, std 28.75, range [15.14, 98.75]

InterPro domains:
  IPR002656 Acyltransferase 3 domain [PF01757] (342-714)
  IPR006621 Nose resistant-to-fluoxetine protein, N-terminal [PF20146] (173-246)
  IPR006621 Nose resistant-to-fluoxetine protein, N-terminal [SM00703] (151-266)
  IPR052728 Oxygen and lipid transport regulator [PTHR11161] (170-737)

Solvent-accessible surface area (backbone atoms only — not comparable to full-atom values): 81014 Å² total; per-residue (Å²): 134,91,83,66,82,82,75,80,80,77,77,79,83,79,79,77,81,71,77,87,73,84,74,78,90,83,69,86,84,83,81,84,69,87,78,71,89,74,82,85,79,88,76,88,77,94,80,87,87,88,89,80,83,84,82,80,69,64,88,90,80,81,74,80,74,69,79,79,65,71,81,70,81,80,85,82,82,90,74,86,78,78,77,81,75,77,79,76,78,79,73,71,71,60,76,72,72,71,72,73,75,82,65,74,79,64,56,68,56,34,50,64,45,41,51,58,59,65,52,66,57,47,38,64,58,46,50,43,49,62,45,52,49,63,45,48,53,57,53,57,62,44,34,64,60,57,49,44,63,45,70,73,72,37,18,52,56,44,39,55,42,58,74,52,47,43,67,76,50,72,51,64,52,44,34,59,33,11,18,26,42,52,45,35,14,40,92,39,50,10,36,56,21,48,29,22,61,67,49,11,56,63,36,59,52,87,91,42,39,20,15,34,31,52,40,36,31,41,51,62,76,46,70,49,99,54,72,57,34,34,39,13,42,41,39,53,46,67,45,54,42,68,57,52,52,51,54,49,32,62,60,26,49,80,68,63,27,39,68,72,60,67,39,79,65,26,43,45,57,93,60,93,69,75,77,49,70,60,30,49,50,45,50,51,51,51,48,52,51,49,48,50,31,50,52,21,28,52,49,46,57,52,29,64,75,75,36,94,74,69,56,67,78,39,49,38,40,10,49,64,54,34,48,48,60,50,64,52,67,62,76,76,51,91,47,58,75,60,26,62,40,38,53,27,24,51,44,26,51,28,46,50,24,43,52,42,25,52,47,45,53,49,58,74,69,46,61,30,43,42,34,57,60,51,53,51,39,50,54,30,67,65,43,33,46,58,34,59,56,18,55,52,28,59,41,50,51,35,20,49,51,22,19,50,51,34,35,53,52,49,53,43,32,69,73,64,73,49,79,62,61,67,59,56,53,46,47,53,47,48,64,48,43,52,39,50,51,50,49,51,50,50,46,72,40,44,55,82,71,66,36,85,35,83,44,21,51,68,50,43,66,48,48,54,27,30,79,77,39,48,65,36,57,79,67,38,48,38,39,80,43,60,70,92,48,41,46,58,66,80,52,24,55,57,21,34,52,50,51,50,59,71,48,36,62,76,54,48,52,52,30,69,74,54,38,71,68,39,48,54,52,49,53,49,52,26,48,49,20,30,47,49,33,27,48,53,26,62,74,64,67,46,52,83,69,48,96,52,76,60,53,45,49,65,47,54,35,24,45,67,40,52,41,31,30,21,45,53,12,28,53,50,14,46,53,49,55,75,40,44,90,52,73,68,85,72,56,70,66,56,52,52,50,51,50,50,49,37,52,48,50,51,50,48,50,52,52,50,49,44,37,46,64,24,84,53,31,79,79,50,61,60,66,53,44,17,51,46,72,34,39,50,56,50,52,51,40,50,40,48,49,49,54,51,52,33,32,46,45,69,68,27,62,69,57,29,54,60,23,30,35,49,81,26,40,36,46,30,69,36,32,64,35,26,62,66,45,37,60,59,54,50,50,48,45,49,26,66,49,50,72,56,51,38,65,77,42,73,69,53,49,52,32,49,43,34,5,50,52,44,52,22,46,55,53,12,51,55,44,31,42,67,36,35,52,42,44,60,66,50,52,59,60,55,52,59,63,74,101,140,85,85,85,79,77,71,83,79,79,78,80,84,79,79,75,84,70,75,83,76,76,76,76,93,87,74,86,82,90,82,84,66,88,81,69,96,78,77,93,74,86,78,87,75,91,78,86,81,85,81,79,82,79,50,71,75,79,86,89,80,78,73,80,74,71,80,78,68,75,82,71,84,76,85,86,86,87,74,84,77,76,76,80,73,81,86,76,81,74,57,62,72,76,74,72,72,70,72,71,75,80,66,76,78,62,55,69,55,33,50,64,45,40,51,58,57,66,54,65,58,49,37,64,59,46,50,44,50,63,43,53,49,63,43,47,53,57,54,56,62,43,33,67,60,58,50,44,63,44,71,71,73,38,17,52,56,43,39,53,42,58,75,53,48,43,66,78,50,71,50,63,52,45,34,59,35,10,19,27,42,52,45,34,14,40,93,38,51,10,37,57,20,48,29,22,60,68,49,10,55,64,38,57,51,88,88,42,38,19,15,36,33,53,39,36,31,42,51,62,76,47,70,47,99,53,72,57,34,34,39,14,41,42,41,54,47,66,47,53,43,68,56,52,51,52,52,50,31,62,59,27,49,81,69,65,27,38,70,71,60,66,38,78,66,26,43,45,56,94,59,90,70,77,77,51,72,61,30,48,51,47,51,50,51,52,49,53,51,49,49,50,31,50,52,21,28,52,49,46,58,51,29,64,75,76,36,95,75,68,56,67,78,38,50,38,40,9,50,65,54,36,48,48,60,50,64,49,66,64,77,75,52,89,48,59,74,61,26,65,40,37,54,26,25,52,44,25,52,28,44,51,25,44,50,43,24,51,48,45,54,50,58,73,69,46,62,30,43,44,34,56,59,52,52,50,40,50,56,30,66,65,42,32,46,59,33,59,56,18,55,51,26,58,42,50,52,34,20,49,51,22,18,51,51,33,35,52,52,50,52,43,33,70,73,64,74,50,78,64,61,68,60,56,52,46,46,52,48,48,64,48,45,53,41,52,51,51,50,52,51,49,44,72,38,44,54,80,71,65,33,84,35,83,47,22,52,66,51,43,67,47,47,55,29,30,78,76,39,48,65,37,57,79,67,39,49,40,39,79,43,60,69,92,46,40,46,57,65,80,51,24,56,58,21,33,52,49,51,50,58,72,47,36,61,76,55,48,51,52,31,68,76,55,38,71,68,38,48,55,52,48,52,50,53,25,48,48,19,30,46,50,34,27,48,54,26,62,74,65,67,44,52,82,70,49,96,51,77,60,52,44,50,67,49,55,36,24,46,68,41,49,42,32,29,22,45,53,12,28,53,50,14,47,52,49,54,76,40,45,90,52,74,68,86,70,56,71,65,57,50,52,51,51,51,50,50,39,52,50,51,51,52,49,50,53,52,50,48,43,36,46,63,24,84,52,30,80,79,50,63,60,66,54,45,18,50,46,72,33,39,51,56,49,53,52,40,51,38,49,50,50,53,51,50,33,33,45,48,70,67,28,62,69,57,29,54,60,23,31,36,47,80,25,40,36,46,30,71,35,33,65,34,25,63,66,43,35,60,58,52,52,51,49,45,50,29,64,49,51,70,56,50,38,66,77,42,74,68,53,48,51,31,48,43,33,6,52,52,43,52,22,47,56,52,12,51,55,43,32,41,67,36,34,51,42,44,59,66,50,54,59,60,55,52,58,63,72,100

Secondary structure (DSSP, 8-state):
-------------------------------------------------------------SGGGGGGGGGG--------------------------------SSSHHHHHHHHHHHS-S-HHHHHHHHHHS-THHHHHTS-TTHHHHS-HHHHHHHHHHHTS--TT-HHHHHHHHTS--PPTTGGGT--EE---HHHHHH-EETTEEEEEEEEEEE-GGGT-S-PPEEEEEEEETTS-HHHHHHHHHHHHHTTT-EE-S-HHHHEEE---PPPPHHHHHHHHHHHHHHHHHHHHHHHHHHHHHH-S---HHHHHT-HHHHHHHHH--PPPPSSSTT-THHHHHHHHHHHHHHHHHHHHHHHHHS-BTTHHHHHHHHHSHHHHHHHHTGGGHHHHHHHHHHHHHHHHHHHHHHHHSS--HHHHHHHHHHHHHHHHHHHHHHHHHHTTTS--STTHHHHHHHHHHHHHHHHHHHTT-TTTS-GGG-SSGGGHHHHHHHHHHHHHHHHHHHHHHHTHHHHHHHHHHHHHHHHHHHHHHHHHT--TTS--HHHIIIIIS-HHHHHHHHHHHHHHHHHHHHTTTSPPP--HHHHHHHHHHHHHHHHHHHHHHHHHHSGGGGGS-HHHHHHHHHHHHHHHHHHHHHHHHHHHTT--HHHHHHHT-TTHHHHHHTHHHHHHHHHHHHHHHHHHH-SS-B---HHHHHHHHHHHHHHHHHHHHHHIIIIIGGGTTHHHHHHHHH-/-----------------------------------------------------------SS-TTGGGGSGGG--------------------------------TTSHHHHHHHHHHHS-S-HHHHHHHHHHS-THHHHHTS-TTHHHHS-HHHHHHHHHHHTS--TT-HHHHHHHHTS--PPTTGGGT--EE---HHHHHH-EETTEEEEEEEEEEE-GGGT-S-PPEEEEEEEETTS-HHHHHHHHHHHHHTTT-EE-S-HHHHEEE---PPPPHHHHHHHHHHHHHHHHHHHHHHHHHHHHHH-S---HHHHHT-HHHHHHHHH--PPPPSSSTT-THHHHHHHHHHHHHHHHHHHHHHHHHS-BTTHHHHHHHHHSHHHHHHHHTGGGHHHHHHHHHHHHHHHHHHHHHHHHSS--HHHHHHHHHHHHHHHHHHHHHHHHHHTTTS--STTHHHHHHHHHHHHHHHHHHHTT-TTTS-GGG-SSGGGHHHHHHHHHHHHHHHHHHHHHHHTHHHHHHHHHHHHHHHHHHHHHHHHHT--TTS--HHHIIIIIS-HHHHHHHHHHHHHHHHHHHHTTTSPPP--HHHHHHHHHHHHHHHHHHHHHHHHHHSGGGGGS-HHHHHHHHHHHHHHHHHHHHHHHHHHHTT--HHHHHHHT-TTHHHHHHTHHHHHHHHHHHHHHHHHHH-SSPBPP-HHHHHHHHHHHHHHHHHHHHHHIIIIIGGGTTHHHHHHHHH-

Nearest PDB structures (foldseek):
  5yke-assembly1_B  TM=1.340E-01  e=6.462E+00  Mesocricetus auratus
  7y1m-assembly1_A  TM=1.655E-01  e=8.270E+00  Rattus norvegicus
  5yke-assembly1_B  TM=1.290E-01  e=6.279E+00  Mesocricetus auratus

Sequence (1478 aa):
MTTLIEGPSFSPCAVINAKEATLGSLYPNSPRSVPFCRKYLGYGRFDNQKKTPRVCLPHPNRLLKAAILSTYIGASRPGRLSRRCWTAARVPVQVRLQPCNPLGRAASRSCVLQLHKTVKNPTWLLLVSCMHQPPQSFINRADAVFLCHVSSSCTCTRIEISSRCLPGKTVVKTIYDSWGKVPAGVLFGNTYEVGNYDQCRRARYHAIAGQHCSLEIDVGVLELNVDPVWYGVCMPAVCRPLLIEQLANSFLRTRWMRVMNDLELYCFRDEEKSFSTLTIVAIVLFSCYGAVLLTATVADLIFNGFLEDVPPCIKRFSVNTNMKKLFEMTPKSTTKSGTMDCVNGVRALSMFCIIVYHVHDVTLATPTVNQVMLVEYRNSIFGVLLYKLSEKAVDTFLLLSGMLVAMKVLRELDQDKKLNLLRLYLQRIIRIVPAYAALLLFTLAFSTRFGDRNFYQAISQEINPCFKNWWKLLLFFHNYIDHSEMCYVHTWYISADMQLYLLSPLVLIPLWKFGRRFAGVIVLLALISMCWVFGTFTDNDYRLNATDAQIGANTYYSTHARMAAWLFGVIFGYYLHQTRFTIVRMTKTVQIVGWTFTVAIFLVISYVTKKVFTEEYKTIPPIVDAFYESLHRSFWTFCLMWIIFVCVNGYGGMVNQFLGWPGWQPWAKLSYAMYLVHIWIQMVTVTMQVTVPVYFTVYGLFQSIFGLVGLSALAGIVWSVAFEYPFFGIEKVLVNKWKMTTLIEGPSFSPCAVINAKEATLGSLYPNSPRSVPFCRKYLGYGRFDNQKKTPRVCLPHPNRLLKAAILSTYIGASRPGRLSRRCWTAARVPVQVRLQPCNPLGRAASRSCVLQLHKTVKNPTWLLLVSCMHQPPQSFINRADAVFLCHVSSSCTCTRIEISSRCLPGKTVVKTIYDSWGKVPAGVLFGNTYEVGNYDQCRRARYHAIAGQHCSLEIDVGVLELNVDPVWYGVCMPAVCRPLLIEQLANSFLRTRWMRVMNDLELYCFRDEEKSFSTLTIVAIVLFSCYGAVLLTATVADLIFNGFLEDVPPCIKRFSVNTNMKKLFEMTPKSTTKSGTMDCVNGVRALSMFCIIVYHVHDVTLATPTVNQVMLVEYRNSIFGVLLYKLSEKAVDTFLLLSGMLVAMKVLRELDQDKKLNLLRLYLQRIIRIVPAYAALLLFTLAFSTRFGDRNFYQAISQEINPCFKNWWKLLLFFHNYIDHSEMCYVHTWYISADMQLYLLSPLVLIPLWKFGRRFAGVIVLLALISMCWVFGTFTDNDYRLNATDAQIGANTYYSTHARMAAWLFGVIFGYYLHQTRFTIVRMTKTVQIVGWTFTVAIFLVISYVTKKVFTEEYKTIPPIVDAFYESLHRSFWTFCLMWIIFVCVNGYGGMVNQFLGWPGWQPWAKLSYAMYLVHIWIQMVTVTMQVTVPVYFTVYGLFQSIFGLVGLSALAGIVWSVAFEYPFFGIEKVLVNKWK

Organism: Culex quinquefasciatus (NCBI:txid7176)

Foldseek 3Di:
DPPDDPDDPPPDPPDPPPDDPDPDDPDDDDDDDDDDPDDDDDDDDDDDDDDDDDLDQDDPPDDDPPDPPPPPDDDDDDDDPDDPPPPPPPNPNPPCPPDPPPPDPPVVCCVVVVCCVPVPLCQVVLVQCLQAPDVCVLLVVVDLVVLCPDDDPQSVVVNCCNVVVPVPDPLNCLQVQQWFHDFDCQLLAQQETQGHPVSQQPRDDPPWGKKKWWFFKDSVVSVRPYHTHIIIGIGTPRDDQVVVQVSVQVSCVVVVMHTDDDRNLQMFYDDPDDADPLLVVLVVVVVVLVVLLVVLQVQVVVCVVPNVDRDPLSLLSHLVNLLCVLQDFDDADPALLSHLLLVLLLLLVLLLLVLLQVLLVLVLVFRASRNVVVLVLCLDLVNLCSHVVSVLSLLVVLLQLLLVLLLVQLVVCVVPVDGDLVLLLVQVLLQAQQLLVSLLSVCVRPLVPLFSASCSVVVCQQAVLCVVCVVVLNVLNLLQPDLVSDHPNLCLSVSLSSVCSSCVCVLNVVCSVVPPVSLVVLQVLLVVLLVQLLVVCVVVVDAPLDPDSVNCSRQNSDNSNSNSSNSNSNSLSSVCSVCSNHQDDDDPVRVVVLVVLLVVLVVVLSVLSSCRNHPNVVVDGSSSVSCNSSPNSVSNSSSVSSCSSCLSNPNNPVSVVSSSPSSSSSSSSLSSLLSSCLVVLSSSCSSVPRNDHHHDDPVVSVVSSVVSSVVSSVSSSVSCSSGRSSSNPVSVVVVVVVD/DDDDPPDDPPPDDPDDPPDDPDPDDDDDDDDDDPDDDDDDDDDDDDDDDDDDPQQDQDDPDPPDPPDPPPDPDDDDDDDDPDCPDDDDDPRPNPPCPPDPPPPDPPVVCCVVVVCCVPVPLCQVVLVQCLQAPDVCVLLVVVDLVVLCPDDDPQSVVVNCCNVVVPVPDPQNCLQVQQWFHDFDCQLLAQQETQGHPVSLQPRDDPPWGKKKWWFFKDSVVSVRPYHTHIIIGIGTPRDDQVNVQVSVQVSCVVVVMHTDDDRNLQMFYDDPDDADPLLVVLVVVVVVLVVLLVVLQVQVVVCVVPNVDDDPLSLLSHLVNLLCVLQDFDDADPALLSHLLLVLLLLLVLLLLVLLQVLLVLVLVFRASRNVVVLVLCLDLVNLCSHVVSVLSLLVVLLQLLLVLLLVQLVVCVVPVDDDLVLQLVQVLLQAQQLLVSLLSVCVRPLVPLQSASCSVVVCQQAVLCVVCVVVLNVLNLLQPDLVSDHPNLCLSVSLSSVCSSCVCVLNVVCSVVPPVSLVVLQVLLVVLLVQLLVVCVVVVDAPLDPDSVNCSRQNSDNSNSNSSNSNSNSLSSVCSVCSNHQDDDDPVRVVVLVVLLVVLVVVLSVLSSCRNHPNVVVDGSSSVSCNSSPNSVSNSSSVSSCSSCLSNPNNPVSVVSSSPSSSSSSSSLSSLLSSCLVVLSSSCSSVPRNDHHHDDPVVSVVSSVVSSVVSSVSSSVSCSSGRSSSNPVSVVVVVVVD